Protein AF-A0AAW8LST9-F1 (afdb_monomer_lite)

Sequence (852 aa):
MVLHYAALAARAGGVDAFLIGSELRGLTALRDENDAFPFVEELVRLAGDVRAVMGPAVKLTYAADWSEYFGHQPADGSGDVFFHLDPLWASPDIDAVGIDSYMPLSDWRDEDAANGSPDGMTGPDDAAAFRYAITAGEGFDWYYFSDADRAARRRTPITDGLKGKPWVFRHKDIRNWWGNLHHDRVRGVEKSTPTAWVPGSKPIWFTELGCPAVDKSATRPNVFPDPKSAENAFPYFSRRSRADSQQRRFLEAHLDHWREAAAMVDADRVYLWTWDARPFPAFPQNGAAWSDGANWRTGHWLNGRLGTATLADTIAAILTDHGFSAFDVSAVSGDLTGYVQGDVTSARNLLEPLMAAFQVDVAEDGGTLRFRSRNTAVLPVRDIAVLADLEDEPLWSESRGHDSDFAAEAVLTSFNPALDYEQGSARSRRIDNAGSRVMRLDLNAALPAETAEAAVEALLRDNRQARRSLRFALPPSEITLEPGDCIRLPEDAFPQAPSGRFLVSRIEDGAVRQVEARAFSAAFSVFAGGAEERRSNGASGAEGFAPEVLFLDLPCHDGTAPEDSARIAALAKPWRPIIISASPGTEGYRQRVLLDRPAMIGALAMPLISGPPGRFDRKNTILADLPFGEMSSAAELSVLNGENRLAIKAANGVWEIVAFAKAEEIAPSRWRLSSLLRGLAGTEDALAAGAPKGAPVVVLDQAVQPLGLAASERGRRLSWIAEAAGMAGAMSGPFAFEGGLRALTPLAPVHLFAERRGDGVLFRWKRRGRVEADGWDASEIPLDEPFELYRVEVLDGETVRRVAEVSEPVWFYPAADELTDFPALRDHISVRVRQLGRAVPSGVAAKAVLPI

Secondary structure (DSSP, 8-state):
-HHHHHHHHHHH----EEEEEE--HHHHT---TTS--HHHHHHHHHHHHHHHHH-SSSEEEEEEETTTTT-B--TTSS--BB-TTHHHHH-TT--SEEEE---------TTHHHH--TT--SSTT-HHHHHHHTTSSBTTTEE-SSHHHHHTT--EE---GGG--GGGG-TT-HHHHHHS----EETTEEPSS--S--TT-S-EEEEEE---SBTTGGGSTT----TTSTT----TT----B-HHHHHHHHHHHHHHHHHTTTTEEEEEEEES---SSPTTHHHH-TTT-S-HHHHTTSS--TTTTTPPBHHHHHHHHHHHTT--SEEEEE---B-SEE---S---HHHHHHHHHHHHTEEEEEETTEEEEEEHHHHTPSPEE-------TTS-SEEEEE--TTTS-SEEEEEEEEGGGTTEEEEEEPPPPTT--S-EEEEEEEEE--HHHHHHHHHHHHHHHHHTTEEEEEEE-GGGTT--TT-EEE--TTT-TTSPPS-EEEEEEEESSSEEEEEEE----------PPP--------GGG----EEEEEE--S-SS--GGGGEEEEEE-SS---EEEEEESSSS--EEEEEE-S---EEEESS-B----SSS-B-S--EEEE-SS-------HHHHHTT-SEEEEE-TTSPEEEEEEEEEEEEETTEEEEEEEEEEETT-HHHHHH-B-TT-EEEE-STTSEE----TTTTT--EEEEEEETT-TT-EEEEEEE--S-GGGSPPPPEEEEEEEETTEEEEEEE---SSSTT-SSSSS----SSS--EEEEEEETTEEEEEEEESSSEEEEEHHHHHHHSSS--SEEEEEEEE--SSSSS-PEEEEEEE-

InterPro domains:
  IPR017853 Glycoside hydrolase superfamily [SSF51445] (5-286)
  IPR025195 GTA, TIM-barrel-like domain [PF13547] (1-284)
  IPR032876 Tip attachment protein J [PF13550] (346-507)
  IPR056490 Rcc01698-like, C-terminal domain [PF23666] (599-698)
  IPR061484 Megatron [NF048004] (1-849)

Foldseek 3Di:
DQLVVLLVDQVVDPAQEDASEAAVQVQLPDADPVRARVSLVVSLVSLVSSCVSNDDRHAYEHAHELVPCLFDDDPPLLLWTGNSNQVVVLRPSHFAYHYQDFAFQDLDAPCCLAANDPQRALDLLQLVSSLVSLCDDDLHQWHQPDVVCSVVVPTHGQDPPPVGCSVSRRSSPLVPSQADFAFIAGSNRTDPDTDSDDRLPHAYAHQEDWAWQFRSRRQGRPAQCFPPDPRNDGHPNTLRAGHLSSGVSNVVSVLVNVVVVCSRHPSVRYQYPDEDPDAPPCAPQVCVVDVCSVSNRTGGYCHLSPPFDFLLRVLVVLCVVQPHDAEASSQPGGHFRDFDDPDDDHSCVQCVLVCLLQVWDWFDDPNHIYIHRLSSQQPHAAADLDFDDDPPDDQKDKAAADLQVAAQKEKEWFQEVQVVRDIDIAIEPGDPPGHHHYHYRYGSTHDHNSSNNLSRNQSSQFRNQQSIKMKHWAACVVVVDGQQYKYAHDCVSPVPDDDDIWGWHDWDDDNIIITMTGGGDNRPDSDPDDDHPHDPPVDDPLPQQDKDKDWAQAALFPQDDLLQSTWMAIADVVDFWKFKWWDLDDDDTDTQDIQHDHWFKWWFQFWFAADDAPAFDQPDKTKIQTPDDDDAAADPVVQVVPPAWKWWQAPVRHTKIKHFRDWDDPDVSIIITGRMHTCGLQNNVSSNRTHGGGIMMTTDDPSIGGRNDDPVCAQRWMFMKMAGPPDPPNIDDRDTDHHSCNNQFFHAWADWAWDDDPFFIKTATHGADNHQRPDPPDPHGDDNAPAWKKWKFWDDPNDTQDIDMDRHRMDTGGLVSVVVSDVHDDQWIWMWMFTAHDSRGTHDIDTDTYGD

pLDDT: mean 90.19, std 9.64, range [40.62, 98.69]

Structure (mmCIF, N/CA/C/O backbone):
data_AF-A0AAW8LST9-F1
#
_entry.id   AF-A0AAW8LST9-F1
#
loop_
_atom_site.group_PDB
_atom_site.id
_atom_site.type_symbol
_atom_site.label_atom_id
_atom_site.label_alt_id
_atom_site.label_comp_id
_atom_site.label_asym_id
_atom_site.label_entity_id
_atom_site.label_seq_id
_atom_site.pdbx_PDB_ins_code
_atom_site.Cartn_x
_atom_site.Cartn_y
_atom_site.Cartn_z
_atom_site.occupancy
_atom_site.B_iso_or_equiv
_atom_site.auth_seq_id
_atom_site.auth_comp_id
_atom_site.auth_asym_id
_atom_site.auth_atom_id
_atom_site.pdbx_PDB_model_num
ATOM 1 N N . MET A 1 1 ? 6.081 -23.064 12.488 1.00 84.31 1 MET A N 1
ATOM 2 C CA . MET A 1 1 ? 5.474 -21.881 11.836 1.00 84.31 1 MET A CA 1
ATOM 3 C C . MET A 1 1 ? 4.703 -22.274 10.576 1.00 84.31 1 MET A C 1
ATOM 5 O O . MET A 1 1 ? 3.492 -22.133 10.594 1.00 84.31 1 MET A O 1
ATOM 9 N N . VAL A 1 2 ? 5.329 -22.846 9.537 1.00 95.94 2 VAL A N 1
ATOM 10 C CA . VAL A 1 2 ? 4.641 -23.197 8.267 1.00 95.94 2 VAL A CA 1
ATOM 11 C C . VAL A 1 2 ? 3.422 -24.115 8.459 1.00 95.94 2 VAL A C 1
ATOM 13 O O . VAL A 1 2 ? 2.330 -23.772 8.022 1.00 95.94 2 VAL A O 1
ATOM 16 N N . LEU A 1 3 ? 3.553 -25.215 9.212 1.00 96.94 3 LEU A N 1
ATOM 17 C CA . LEU A 1 3 ? 2.426 -26.128 9.484 1.00 96.94 3 LEU A CA 1
ATOM 18 C C . LEU A 1 3 ? 1.258 -25.473 10.238 1.00 96.94 3 LEU A C 1
ATOM 20 O O . LEU A 1 3 ? 0.112 -25.887 10.087 1.00 96.94 3 LEU A O 1
ATOM 24 N N . HIS A 1 4 ? 1.530 -24.433 11.031 1.00 97.12 4 HIS A N 1
ATOM 25 C CA . HIS A 1 4 ? 0.472 -23.663 11.681 1.00 97.12 4 HIS A CA 1
ATOM 26 C C . HIS A 1 4 ? -0.344 -22.879 10.646 1.00 97.12 4 HIS A C 1
ATOM 28 O O . HIS A 1 4 ? -1.571 -22.934 10.678 1.00 97.12 4 HIS A O 1
ATOM 34 N N . TYR A 1 5 ? 0.319 -22.216 9.692 1.00 97.25 5 TYR A N 1
ATOM 35 C CA . TYR A 1 5 ? -0.361 -21.514 8.602 1.00 97.25 5 TYR A CA 1
ATOM 36 C C . TYR A 1 5 ? -1.075 -22.466 7.642 1.00 97.25 5 TYR A C 1
ATOM 38 O O . TYR A 1 5 ? -2.191 -22.160 7.234 1.00 97.25 5 TYR A O 1
ATOM 46 N N . ALA A 1 6 ? -0.510 -23.644 7.363 1.00 97.19 6 ALA A N 1
ATOM 47 C CA . ALA A 1 6 ? -1.211 -24.691 6.622 1.00 97.19 6 ALA A CA 1
ATOM 48 C C . ALA A 1 6 ? -2.503 -25.110 7.350 1.00 97.19 6 ALA A C 1
ATOM 50 O O . ALA A 1 6 ? -3.581 -25.121 6.765 1.00 97.19 6 ALA A O 1
ATOM 51 N N . ALA A 1 7 ? -2.447 -25.355 8.664 1.00 96.62 7 ALA A N 1
ATOM 52 C CA . ALA A 1 7 ? -3.644 -25.687 9.437 1.00 96.62 7 ALA A CA 1
ATOM 53 C C . ALA A 1 7 ? -4.683 -24.549 9.446 1.00 96.62 7 ALA A C 1
ATOM 55 O O . ALA A 1 7 ? -5.884 -24.816 9.404 1.00 96.62 7 ALA A O 1
ATOM 56 N N . LEU A 1 8 ? -4.250 -23.284 9.490 1.00 96.25 8 LEU A N 1
ATOM 57 C CA . LEU A 1 8 ? -5.148 -22.131 9.377 1.00 96.25 8 LEU A CA 1
ATOM 58 C C . LEU A 1 8 ? -5.803 -22.053 7.994 1.00 96.25 8 LEU A C 1
ATOM 60 O O . LEU A 1 8 ? -7.022 -21.917 7.923 1.00 96.25 8 LEU A O 1
ATOM 64 N N . ALA A 1 9 ? -5.025 -22.188 6.919 1.00 95.69 9 ALA A N 1
ATOM 65 C CA . ALA A 1 9 ? -5.511 -22.171 5.542 1.00 95.69 9 ALA A CA 1
ATOM 66 C C . ALA A 1 9 ? -6.511 -23.311 5.279 1.00 95.69 9 ALA A C 1
ATOM 68 O O . ALA A 1 9 ? -7.598 -23.071 4.753 1.00 95.69 9 ALA A O 1
ATOM 69 N N . ALA A 1 10 ? -6.203 -24.527 5.741 1.00 94.88 10 ALA A N 1
ATOM 70 C CA . ALA A 1 10 ? -7.101 -25.676 5.652 1.00 94.88 10 ALA A CA 1
ATOM 71 C C . ALA A 1 10 ? -8.424 -25.447 6.405 1.00 94.88 10 ALA A C 1
ATOM 73 O O . ALA A 1 10 ? -9.489 -25.825 5.920 1.00 94.88 10 ALA A O 1
ATOM 74 N N . ARG A 1 11 ? -8.380 -24.810 7.585 1.00 95.12 11 ARG A N 1
ATOM 75 C CA . ARG A 1 11 ? -9.583 -24.497 8.377 1.00 95.12 11 ARG A CA 1
ATOM 76 C C . ARG A 1 11 ? -10.407 -23.353 7.796 1.00 95.12 11 ARG A C 1
ATOM 78 O O . ARG A 1 11 ? -11.627 -23.389 7.927 1.00 95.12 11 ARG A O 1
ATOM 85 N N . ALA A 1 12 ? -9.759 -22.341 7.223 1.00 93.94 12 ALA A N 1
ATOM 86 C CA . ALA A 1 12 ? -10.436 -21.223 6.574 1.00 93.94 12 ALA A CA 1
ATOM 87 C C . ALA A 1 12 ? -11.170 -21.679 5.303 1.00 93.94 12 ALA A C 1
ATOM 89 O O . ALA A 1 12 ? -12.294 -21.245 5.059 1.00 93.94 12 ALA A O 1
ATOM 90 N N . GLY A 1 13 ? -10.561 -22.597 4.543 1.00 92.12 13 GLY A N 1
ATOM 91 C CA . GLY A 1 13 ? -11.058 -23.030 3.240 1.00 92.12 13 GLY A CA 1
ATOM 92 C C . GLY A 1 13 ? -10.863 -21.965 2.152 1.00 92.12 13 GLY A C 1
ATOM 93 O O . GLY A 1 13 ? -10.520 -20.820 2.435 1.00 92.12 13 GLY A O 1
ATOM 94 N N . GLY A 1 14 ? -11.057 -22.354 0.887 1.00 92.06 14 GLY A N 1
ATOM 95 C CA . GLY A 1 14 ? -10.976 -21.435 -0.261 1.00 92.06 14 GLY A CA 1
ATOM 96 C C . GLY A 1 14 ? -9.561 -21.018 -0.683 1.00 92.06 14 GLY A C 1
ATOM 97 O O . GLY A 1 14 ? -9.417 -20.064 -1.436 1.00 92.06 14 GLY A O 1
ATOM 98 N N . VAL A 1 15 ? -8.522 -21.705 -0.199 1.00 95.25 15 VAL A N 1
ATOM 99 C CA . VAL A 1 15 ? -7.129 -21.478 -0.614 1.00 95.25 15 VAL A CA 1
ATOM 100 C C . VAL A 1 15 ? -6.789 -22.400 -1.782 1.00 95.25 15 VAL A C 1
ATOM 102 O O . VAL A 1 15 ? -6.762 -23.616 -1.610 1.00 95.25 15 VAL A O 1
ATOM 105 N N . ASP A 1 16 ? -6.494 -21.829 -2.950 1.00 95.38 16 ASP A N 1
ATOM 106 C CA . ASP A 1 16 ? -6.162 -22.599 -4.159 1.00 95.38 16 ASP A CA 1
ATOM 107 C C . ASP A 1 16 ? -4.684 -23.008 -4.235 1.00 95.38 16 ASP A C 1
ATOM 109 O O . ASP A 1 16 ? -4.346 -24.009 -4.872 1.00 95.38 16 ASP A O 1
ATOM 113 N N . ALA A 1 17 ? -3.790 -22.240 -3.604 1.00 96.19 17 ALA A N 1
ATOM 114 C CA . ALA A 1 17 ? -2.354 -22.499 -3.586 1.00 96.19 17 ALA A CA 1
ATOM 115 C C . ALA A 1 17 ? -1.687 -22.049 -2.275 1.00 96.19 17 ALA A C 1
ATOM 117 O O . ALA A 1 17 ? -2.160 -21.123 -1.618 1.00 96.19 17 ALA A O 1
ATOM 118 N N . PHE A 1 18 ? -0.574 -22.688 -1.905 1.00 97.38 18 PHE A N 1
ATOM 119 C CA . PHE A 1 18 ? 0.188 -22.399 -0.691 1.00 97.38 18 PHE A CA 1
ATOM 120 C C . PHE A 1 18 ? 1.702 -22.492 -0.940 1.00 97.38 18 PHE A C 1
ATOM 122 O O . PHE A 1 18 ? 2.188 -23.480 -1.496 1.00 97.38 18 PHE A O 1
ATOM 129 N N . LEU A 1 19 ? 2.447 -21.475 -0.494 1.00 97.81 19 LEU A N 1
ATOM 130 C CA . LEU A 1 19 ? 3.910 -21.441 -0.554 1.00 97.81 19 LEU A CA 1
ATOM 131 C C . LEU A 1 19 ? 4.509 -22.020 0.731 1.00 97.81 19 LEU A C 1
ATOM 133 O O . LEU A 1 19 ? 4.196 -21.555 1.828 1.00 97.81 19 LEU A O 1
ATOM 137 N N . ILE A 1 20 ? 5.384 -23.021 0.617 1.00 97.56 20 ILE A N 1
ATOM 138 C CA . ILE A 1 20 ? 6.031 -23.647 1.786 1.00 97.56 20 ILE A CA 1
ATOM 139 C C . ILE A 1 20 ? 7.236 -22.847 2.316 1.00 97.56 20 ILE A C 1
ATOM 141 O O . ILE A 1 20 ? 7.699 -23.106 3.427 1.00 97.56 20 ILE A O 1
ATOM 145 N N . GLY A 1 21 ? 7.717 -21.871 1.541 1.00 97.00 21 GLY A N 1
ATOM 146 C CA . GLY A 1 21 ? 8.821 -20.958 1.848 1.00 97.00 21 GLY A CA 1
ATOM 147 C C . GLY A 1 21 ? 9.120 -20.030 0.660 1.00 97.00 21 GLY A C 1
ATOM 148 O O . GLY A 1 21 ? 8.619 -20.296 -0.434 1.00 97.00 21 GLY A O 1
ATOM 149 N N . SER A 1 22 ? 9.918 -18.981 0.896 1.00 96.69 22 SER A N 1
ATOM 150 C CA . SER A 1 22 ? 10.386 -18.007 -0.111 1.00 96.69 22 SER A CA 1
ATOM 151 C C . SER A 1 22 ? 11.850 -17.639 0.138 1.00 96.69 22 SER A C 1
ATOM 153 O O . SER A 1 22 ? 12.210 -17.424 1.299 1.00 96.69 22 SER A O 1
ATOM 155 N N . GLU A 1 23 ? 12.661 -17.557 -0.918 1.00 95.12 23 GLU A N 1
ATOM 156 C CA . GLU A 1 23 ? 14.012 -16.958 -0.956 1.00 95.12 23 GLU A CA 1
ATOM 157 C C . GLU A 1 23 ? 14.992 -17.402 0.154 1.00 95.12 23 GLU A C 1
ATOM 159 O O . GLU A 1 23 ? 15.833 -16.644 0.645 1.00 95.12 23 GLU A O 1
ATOM 164 N N . LEU A 1 24 ? 14.946 -18.669 0.563 1.00 95.94 24 LEU A N 1
ATOM 165 C CA . LEU A 1 24 ? 15.790 -19.230 1.623 1.00 95.94 24 LEU A CA 1
ATOM 166 C C . LEU A 1 24 ? 17.209 -19.585 1.141 1.00 95.94 24 LEU A C 1
ATOM 168 O O . LEU A 1 24 ? 17.807 -20.534 1.646 1.00 95.94 24 LEU A O 1
ATOM 172 N N . ARG A 1 25 ? 17.775 -18.789 0.225 1.00 93.75 25 ARG A N 1
ATOM 173 C CA . ARG A 1 25 ? 19.062 -19.003 -0.471 1.00 93.75 25 ARG A CA 1
ATOM 174 C C . ARG A 1 25 ? 20.211 -19.394 0.442 1.00 93.75 25 ARG A C 1
ATOM 176 O O . ARG A 1 25 ? 21.005 -20.281 0.141 1.00 93.75 25 ARG A O 1
ATOM 183 N N . GLY A 1 26 ? 20.307 -18.706 1.580 1.00 93.56 26 GLY A N 1
ATOM 184 C CA . GLY A 1 26 ? 21.354 -18.945 2.571 1.00 93.56 26 GLY A CA 1
ATOM 185 C C . GLY A 1 26 ? 21.245 -20.303 3.271 1.00 93.56 26 GLY A C 1
ATOM 186 O O . GLY A 1 26 ? 22.226 -20.751 3.853 1.00 93.56 26 GLY A O 1
ATOM 187 N N . LEU A 1 27 ? 20.076 -20.948 3.224 1.00 96.31 27 LEU A N 1
ATOM 188 C CA . LEU A 1 27 ? 19.806 -22.266 3.800 1.00 96.31 27 LEU A CA 1
ATOM 189 C C . LEU A 1 27 ? 19.788 -23.358 2.725 1.00 96.31 27 LEU A C 1
ATOM 191 O O . LEU A 1 27 ? 20.373 -24.417 2.935 1.00 96.31 27 LEU A O 1
ATOM 195 N N . THR A 1 28 ? 19.157 -23.100 1.577 1.00 96.75 28 THR A N 1
ATOM 196 C CA . THR A 1 28 ? 19.054 -24.043 0.449 1.00 96.75 28 THR A CA 1
ATOM 197 C C . THR A 1 28 ? 20.423 -24.388 -0.132 1.00 96.75 28 THR A C 1
ATOM 199 O O . THR A 1 28 ? 20.643 -25.535 -0.508 1.00 96.75 28 THR A O 1
ATOM 202 N N . ALA A 1 29 ? 21.375 -23.451 -0.110 1.00 95.12 29 ALA A N 1
ATOM 203 C CA . ALA A 1 29 ? 22.745 -23.671 -0.570 1.00 95.12 29 ALA A CA 1
ATOM 204 C C . ALA A 1 29 ? 23.673 -24.356 0.457 1.00 95.12 29 ALA A C 1
ATOM 206 O O . ALA A 1 29 ? 24.838 -24.609 0.141 1.00 95.12 29 ALA A O 1
ATOM 207 N N . LEU A 1 30 ? 23.215 -24.641 1.687 1.00 94.81 30 LEU A N 1
ATOM 208 C CA . LEU A 1 30 ? 24.053 -25.307 2.690 1.00 94.81 30 LEU A CA 1
ATOM 209 C C . LEU A 1 30 ? 24.306 -26.761 2.291 1.00 94.81 30 LEU A C 1
ATOM 211 O O . LEU A 1 30 ? 23.375 -27.556 2.163 1.00 94.81 30 LEU A O 1
ATOM 215 N N . ARG A 1 31 ? 25.591 -27.084 2.139 1.00 93.12 31 ARG A N 1
ATOM 216 C CA . ARG A 1 31 ? 26.090 -28.367 1.652 1.00 93.12 31 ARG A CA 1
ATOM 217 C C . ARG A 1 31 ? 26.846 -29.109 2.752 1.00 93.12 31 ARG A C 1
ATOM 219 O O . ARG A 1 31 ? 27.650 -28.493 3.456 1.00 93.12 31 ARG A O 1
ATOM 226 N N . ASP A 1 32 ? 26.587 -30.404 2.895 1.00 93.44 32 ASP A N 1
ATOM 227 C CA . ASP A 1 32 ? 27.315 -31.279 3.820 1.00 93.44 32 ASP A CA 1
ATOM 228 C C . ASP A 1 32 ? 28.612 -31.838 3.195 1.00 93.44 32 ASP A C 1
ATOM 230 O O . ASP A 1 32 ? 28.981 -31.517 2.063 1.00 93.44 32 ASP A O 1
ATOM 234 N N . GLU A 1 33 ? 29.343 -32.678 3.928 1.00 92.31 33 GLU A N 1
ATOM 235 C CA . GLU A 1 33 ? 30.583 -33.296 3.445 1.00 92.31 33 GLU A CA 1
ATOM 236 C C . GLU A 1 33 ? 30.409 -34.297 2.285 1.00 92.31 33 GLU A C 1
ATOM 238 O O . GLU A 1 33 ? 31.407 -34.709 1.689 1.00 92.31 33 GLU A O 1
ATOM 243 N N . ASN A 1 34 ? 29.174 -34.692 1.962 1.00 91.06 34 ASN A N 1
ATOM 244 C CA . ASN A 1 34 ? 28.834 -35.668 0.925 1.00 91.06 34 ASN A CA 1
ATOM 245 C C . ASN A 1 34 ? 28.228 -35.017 -0.327 1.00 91.06 34 ASN A C 1
ATOM 247 O O . ASN A 1 34 ? 27.688 -35.724 -1.181 1.00 91.06 34 ASN A O 1
ATOM 251 N N . ASP A 1 35 ? 28.315 -33.689 -0.438 1.00 90.06 35 ASP A N 1
ATOM 252 C CA . ASP A 1 35 ? 27.653 -32.894 -1.471 1.00 90.06 35 ASP A CA 1
ATOM 253 C C . ASP A 1 35 ? 26.110 -32.998 -1.448 1.00 90.06 35 ASP A C 1
ATOM 255 O O . ASP A 1 35 ? 25.456 -32.772 -2.469 1.00 90.06 35 ASP A O 1
ATOM 259 N N . ALA A 1 36 ? 25.515 -33.328 -0.296 1.00 93.19 36 ALA A N 1
ATOM 260 C CA . ALA A 1 36 ? 24.070 -33.286 -0.083 1.00 93.19 36 ALA A CA 1
ATOM 261 C C . ALA A 1 36 ? 23.626 -31.915 0.450 1.00 93.19 36 ALA A C 1
ATOM 263 O O . ALA A 1 36 ? 24.432 -31.136 0.964 1.00 93.19 36 ALA A O 1
ATOM 264 N N . PHE A 1 37 ? 22.325 -31.629 0.337 1.00 97.31 37 PHE A N 1
ATOM 265 C CA . PHE A 1 37 ? 21.711 -30.355 0.731 1.00 97.31 37 PHE A CA 1
ATOM 266 C C . PHE A 1 37 ? 20.636 -30.596 1.806 1.00 97.31 37 PHE A C 1
ATOM 268 O O . PHE A 1 37 ? 19.444 -30.641 1.484 1.00 97.31 37 PHE A O 1
ATOM 275 N N . PRO A 1 38 ? 21.020 -30.744 3.092 1.00 97.62 38 PRO A N 1
ATOM 276 C CA . PRO A 1 38 ? 20.111 -31.197 4.152 1.00 97.62 38 PRO A CA 1
ATOM 277 C C . PRO A 1 38 ? 18.868 -30.321 4.332 1.00 97.62 38 PRO A C 1
ATOM 279 O O . PRO A 1 38 ? 17.791 -30.806 4.668 1.00 97.62 38 PRO A O 1
ATOM 282 N N . PHE A 1 39 ? 18.987 -29.013 4.088 1.00 97.88 39 PHE A N 1
ATOM 283 C CA . PHE A 1 39 ? 17.833 -28.122 4.176 1.00 97.88 39 PHE A CA 1
ATOM 284 C C . PHE A 1 39 ? 16.803 -28.396 3.072 1.00 97.88 39 PHE A C 1
ATOM 286 O O . PHE A 1 39 ? 15.603 -28.330 3.329 1.00 97.88 39 PHE A O 1
ATOM 293 N N . VAL A 1 40 ? 17.248 -28.745 1.860 1.00 98.19 40 VAL A N 1
ATOM 294 C CA . VAL A 1 40 ? 16.345 -29.120 0.762 1.00 98.19 40 VAL A CA 1
ATOM 295 C C . VAL A 1 40 ? 15.641 -30.440 1.074 1.00 98.19 40 VAL A C 1
ATOM 297 O O . VAL A 1 40 ? 14.445 -30.566 0.819 1.00 98.19 40 VAL A O 1
ATOM 300 N N . GLU A 1 41 ? 16.332 -31.399 1.690 1.00 97.94 41 GLU A N 1
ATOM 301 C CA . GLU A 1 41 ? 15.720 -32.651 2.159 1.00 97.94 41 GLU A CA 1
ATOM 302 C C . GLU A 1 41 ? 14.606 -32.384 3.184 1.00 97.94 41 GLU A C 1
ATOM 304 O O . GLU A 1 41 ? 13.504 -32.930 3.080 1.00 97.94 41 GLU A O 1
ATOM 309 N N . GLU A 1 42 ? 14.843 -31.471 4.128 1.00 98.00 42 GLU A N 1
ATOM 310 C CA . GLU A 1 42 ? 13.818 -31.045 5.083 1.00 98.00 42 GLU A CA 1
ATOM 311 C C . GLU A 1 42 ? 12.689 -30.232 4.431 1.00 98.00 42 GLU A C 1
ATOM 313 O O . GLU A 1 42 ? 11.540 -30.354 4.859 1.00 98.00 42 GLU A O 1
ATOM 318 N N . LEU A 1 43 ? 12.952 -29.458 3.370 1.00 98.00 43 LEU A N 1
ATOM 319 C CA . LEU A 1 43 ? 11.897 -28.811 2.576 1.00 98.00 43 LEU A CA 1
ATOM 320 C C . LEU A 1 43 ? 11.018 -29.839 1.853 1.00 98.00 43 LEU A C 1
ATOM 322 O O . LEU A 1 43 ? 9.799 -29.674 1.823 1.00 98.00 43 LEU A O 1
ATOM 326 N N . VAL A 1 44 ? 11.600 -30.919 1.320 1.00 98.69 44 VAL A N 1
ATOM 327 C CA . VAL A 1 44 ? 10.841 -32.036 0.731 1.00 98.69 44 VAL A CA 1
ATOM 328 C C . VAL A 1 44 ? 9.951 -32.683 1.792 1.00 98.69 44 VAL A C 1
ATOM 330 O O . VAL A 1 44 ? 8.760 -32.889 1.552 1.00 98.69 44 VAL A O 1
ATOM 333 N N . ARG A 1 45 ? 10.493 -32.948 2.988 1.00 98.50 45 ARG A N 1
ATOM 334 C CA . ARG A 1 45 ? 9.714 -33.487 4.113 1.00 98.50 45 ARG A CA 1
ATOM 335 C C . ARG A 1 45 ? 8.583 -32.539 4.521 1.00 98.50 45 ARG A C 1
ATOM 337 O O . ARG A 1 45 ? 7.452 -32.979 4.713 1.00 98.50 45 ARG A O 1
ATOM 344 N N . LEU A 1 46 ? 8.867 -31.238 4.600 1.00 98.50 46 LEU A N 1
ATOM 345 C CA . LEU A 1 46 ? 7.878 -30.208 4.911 1.00 98.50 46 LEU A CA 1
ATOM 346 C C . LEU A 1 46 ? 6.770 -30.138 3.853 1.00 98.50 46 LEU A C 1
ATOM 348 O O . LEU A 1 46 ? 5.611 -29.960 4.222 1.00 98.50 46 LEU A O 1
ATOM 352 N N . ALA A 1 47 ? 7.090 -30.296 2.565 1.00 98.50 47 ALA A N 1
ATOM 353 C CA . ALA A 1 47 ? 6.090 -30.350 1.500 1.00 98.50 47 ALA A CA 1
ATOM 354 C C . ALA A 1 47 ? 5.095 -31.501 1.729 1.00 98.50 47 ALA A C 1
ATOM 356 O O . ALA A 1 47 ? 3.885 -31.280 1.650 1.00 98.50 47 ALA A O 1
ATOM 357 N N . GLY A 1 48 ? 5.588 -32.685 2.108 1.00 98.50 48 GLY A N 1
ATOM 358 C CA . GLY A 1 48 ? 4.754 -33.831 2.481 1.00 98.50 48 GLY A CA 1
ATOM 359 C C . GLY A 1 48 ? 3.904 -33.578 3.731 1.00 98.50 48 GLY A C 1
ATOM 360 O O . GLY A 1 48 ? 2.701 -33.852 3.735 1.00 98.50 48 GLY A O 1
ATOM 361 N N . ASP A 1 49 ? 4.486 -32.977 4.773 1.00 98.50 49 ASP A N 1
ATOM 362 C CA . ASP A 1 49 ? 3.752 -32.610 5.992 1.00 98.50 49 ASP A CA 1
ATOM 363 C C . ASP A 1 49 ? 2.631 -31.588 5.689 1.00 98.50 49 ASP A C 1
ATOM 365 O O . ASP A 1 49 ? 1.506 -31.722 6.177 1.00 98.50 49 ASP A O 1
ATOM 369 N N . VAL A 1 50 ? 2.898 -30.579 4.848 1.00 98.44 50 VAL A N 1
ATOM 370 C CA . VAL A 1 50 ? 1.898 -29.587 4.408 1.00 98.44 50 VAL A CA 1
ATOM 371 C C . VAL A 1 50 ? 0.827 -30.243 3.536 1.00 98.44 50 VAL A C 1
ATOM 373 O O . VAL A 1 50 ? -0.360 -29.972 3.735 1.00 98.44 50 VAL A O 1
ATOM 376 N N . ARG A 1 51 ? 1.203 -31.145 2.620 1.00 97.81 51 ARG A N 1
ATOM 377 C CA . ARG A 1 51 ? 0.261 -31.917 1.797 1.00 97.81 51 ARG A CA 1
ATOM 378 C C . ARG A 1 51 ? -0.707 -32.722 2.654 1.00 97.81 51 ARG A C 1
ATOM 380 O O . ARG A 1 51 ? -1.904 -32.725 2.369 1.00 97.81 51 ARG A O 1
ATOM 387 N N . ALA A 1 52 ? -0.218 -33.364 3.713 1.00 97.81 52 ALA A N 1
ATOM 388 C CA . ALA A 1 52 ? -1.050 -34.136 4.633 1.00 97.81 52 ALA A CA 1
ATOM 389 C C . ALA A 1 52 ? -2.101 -33.270 5.354 1.00 97.81 52 ALA A C 1
ATOM 391 O O . ALA A 1 52 ? -3.193 -33.753 5.651 1.00 97.81 52 ALA A O 1
ATOM 392 N N . VAL A 1 53 ? -1.795 -31.992 5.607 1.00 97.12 53 VAL A N 1
ATOM 393 C CA . VAL A 1 53 ? -2.716 -31.033 6.242 1.00 97.12 53 VAL A CA 1
ATOM 394 C C . VAL A 1 53 ? -3.706 -30.435 5.239 1.00 97.12 53 VAL A C 1
ATOM 396 O O . VAL A 1 53 ? -4.900 -30.362 5.522 1.00 97.12 53 VAL A O 1
ATOM 399 N N . MET A 1 54 ? -3.217 -29.992 4.080 1.00 95.31 54 MET A N 1
ATOM 400 C CA . MET A 1 54 ? -3.994 -29.235 3.089 1.00 95.31 54 MET A CA 1
ATOM 401 C C . MET A 1 54 ? -4.807 -30.130 2.143 1.00 95.31 54 MET A C 1
ATOM 403 O O . MET A 1 54 ? -5.771 -29.677 1.525 1.00 95.31 54 MET A O 1
ATOM 407 N N . GLY A 1 55 ? -4.428 -31.402 2.020 1.00 94.62 55 GLY A N 1
ATOM 408 C CA . GLY A 1 55 ? -5.013 -32.343 1.074 1.00 94.62 55 GLY A CA 1
ATOM 409 C C . GLY A 1 55 ? -4.528 -32.145 -0.372 1.00 94.62 55 GLY A C 1
ATOM 410 O O . GLY A 1 55 ? -3.698 -31.281 -0.666 1.00 94.62 55 GLY A O 1
ATOM 411 N N . PRO A 1 56 ? -5.030 -32.964 -1.313 1.00 94.56 56 PRO A N 1
ATOM 412 C CA . PRO A 1 56 ? -4.542 -32.993 -2.696 1.00 94.56 56 PRO A CA 1
ATOM 413 C C . PRO A 1 56 ? -5.081 -31.858 -3.583 1.00 94.56 56 PRO A C 1
ATOM 415 O O . PRO A 1 56 ? -4.587 -31.666 -4.690 1.00 94.56 56 PRO A O 1
ATOM 418 N N . ALA A 1 57 ? -6.113 -31.134 -3.137 1.00 94.44 57 ALA A N 1
ATOM 419 C CA . ALA A 1 57 ? -6.760 -30.097 -3.943 1.00 94.44 57 ALA A CA 1
ATOM 420 C C . ALA A 1 57 ? -5.954 -28.789 -3.991 1.00 94.44 57 ALA A C 1
ATOM 422 O O . ALA A 1 57 ? -5.894 -28.150 -5.038 1.00 94.44 57 ALA A O 1
ATOM 423 N N . VAL A 1 58 ? -5.329 -28.405 -2.873 1.00 97.25 58 VAL A N 1
ATOM 424 C CA . VAL A 1 58 ? -4.559 -27.157 -2.775 1.00 97.25 58 VAL A CA 1
ATOM 425 C C . VAL A 1 58 ? -3.198 -27.341 -3.419 1.00 97.25 58 VAL A C 1
ATOM 427 O O . VAL A 1 58 ? -2.491 -28.293 -3.105 1.00 97.25 58 VAL A O 1
ATOM 430 N N . LYS A 1 59 ? -2.804 -26.433 -4.304 1.00 97.75 59 LYS A N 1
ATOM 431 C CA . LYS A 1 59 ? -1.517 -26.518 -4.991 1.00 97.75 59 LYS A CA 1
ATOM 432 C C . LYS A 1 59 ? -0.367 -26.052 -4.103 1.00 97.75 59 LYS A C 1
ATOM 434 O O . LYS A 1 59 ? -0.491 -25.033 -3.434 1.00 97.75 59 LYS A O 1
ATOM 439 N N . LEU A 1 60 ? 0.747 -26.775 -4.080 1.00 98.38 60 LEU A N 1
ATOM 440 C CA . LEU A 1 60 ? 1.907 -26.440 -3.250 1.00 98.38 60 LEU A CA 1
ATOM 441 C C . LEU A 1 60 ? 3.110 -26.077 -4.117 1.00 98.38 60 LEU A C 1
ATOM 443 O O . LEU A 1 60 ? 3.387 -26.742 -5.113 1.00 98.38 60 LEU A O 1
ATOM 447 N N . THR A 1 61 ? 3.855 -25.053 -3.715 1.00 98.38 61 THR A N 1
ATOM 448 C CA . THR A 1 61 ? 5.163 -24.748 -4.306 1.00 98.38 61 THR A CA 1
ATOM 449 C C . THR A 1 61 ? 6.089 -24.066 -3.293 1.00 98.38 61 THR A C 1
ATOM 451 O O . THR A 1 61 ? 5.677 -23.735 -2.179 1.00 98.38 61 THR A O 1
ATOM 454 N N . TYR A 1 62 ? 7.353 -23.903 -3.665 1.00 98.44 62 TYR A N 1
ATOM 455 C CA . TYR A 1 62 ? 8.357 -23.082 -2.997 1.00 98.44 62 TYR A CA 1
ATOM 456 C C . TYR A 1 62 ? 8.690 -21.908 -3.923 1.00 98.44 62 TYR A C 1
ATOM 458 O O . TYR A 1 62 ? 8.821 -22.110 -5.129 1.00 98.44 62 TYR A O 1
ATOM 466 N N . ALA A 1 63 ? 8.780 -20.700 -3.377 1.00 98.12 63 ALA A N 1
ATOM 467 C CA . ALA A 1 63 ? 9.108 -19.494 -4.126 1.00 98.12 63 ALA A CA 1
ATOM 468 C C . ALA A 1 63 ? 10.629 -19.295 -4.110 1.00 98.12 63 ALA A C 1
ATOM 470 O O . ALA A 1 63 ? 11.210 -18.828 -3.132 1.00 98.12 63 ALA A O 1
ATOM 471 N N . ALA A 1 64 ? 11.295 -19.783 -5.154 1.00 98.31 64 ALA A N 1
ATOM 472 C CA . ALA A 1 64 ? 12.740 -19.692 -5.250 1.00 98.31 64 ALA A CA 1
ATOM 473 C C . ALA A 1 64 ? 13.158 -18.319 -5.779 1.00 98.31 64 ALA A C 1
ATOM 475 O O . ALA A 1 64 ? 12.623 -17.857 -6.782 1.00 98.31 64 ALA A O 1
ATOM 476 N N . ASP A 1 65 ? 14.174 -17.705 -5.183 1.00 96.81 65 ASP A N 1
ATOM 477 C CA . ASP A 1 65 ? 14.793 -16.506 -5.758 1.00 96.81 65 ASP A CA 1
ATOM 478 C C . ASP A 1 65 ? 15.275 -16.768 -7.206 1.00 96.81 65 ASP A C 1
ATOM 480 O O . ASP A 1 65 ? 15.777 -17.851 -7.546 1.00 96.81 65 ASP A O 1
ATOM 484 N N . TRP A 1 66 ? 15.158 -15.767 -8.087 1.00 94.94 66 TRP A N 1
ATOM 485 C CA . TRP A 1 66 ? 15.592 -15.858 -9.492 1.00 94.94 66 TRP A CA 1
ATOM 486 C C . TRP A 1 66 ? 17.053 -16.295 -9.671 1.00 94.94 66 TRP A C 1
ATOM 488 O O . TRP A 1 66 ? 17.410 -16.802 -10.736 1.00 94.94 66 TRP A O 1
ATOM 498 N N . SER A 1 67 ? 17.906 -16.111 -8.661 1.00 92.62 67 SER A N 1
ATOM 499 C CA . SER A 1 67 ? 19.308 -16.520 -8.670 1.00 92.62 67 SER A CA 1
ATOM 500 C C . SER A 1 67 ? 19.594 -17.830 -7.917 1.00 92.62 67 SER A C 1
ATOM 502 O O . SER A 1 67 ? 20.760 -18.210 -7.818 1.00 92.62 67 SER A O 1
ATOM 504 N N . GLU A 1 68 ? 18.575 -18.547 -7.422 1.00 94.75 68 GLU A N 1
ATOM 505 C CA . GLU A 1 68 ? 18.730 -19.883 -6.811 1.00 94.75 68 GLU A CA 1
ATOM 506 C C . GLU A 1 68 ? 18.019 -21.013 -7.570 1.00 94.75 68 GLU A C 1
ATOM 508 O O . GLU A 1 68 ? 18.531 -22.134 -7.594 1.00 94.75 68 GLU A O 1
ATOM 513 N N . TYR A 1 69 ? 16.871 -20.744 -8.211 1.00 96.62 69 TYR A N 1
ATOM 514 C CA . TYR A 1 69 ? 15.999 -21.799 -8.759 1.00 96.62 69 TYR A CA 1
ATOM 515 C C . TYR A 1 69 ? 16.719 -22.742 -9.740 1.00 96.62 69 TYR A C 1
ATOM 517 O O . TYR A 1 69 ? 16.431 -23.940 -9.782 1.00 96.62 69 TYR A O 1
ATOM 525 N N . PHE A 1 70 ? 17.660 -22.193 -10.517 1.00 95.31 70 PHE A N 1
ATOM 526 C CA . PHE A 1 70 ? 18.308 -22.872 -11.636 1.00 95.31 70 PHE A CA 1
ATOM 527 C C . PHE A 1 70 ? 19.492 -23.760 -11.224 1.00 95.31 70 PHE A C 1
ATOM 529 O O . PHE A 1 70 ? 20.002 -24.526 -12.043 1.00 95.31 70 PHE A O 1
ATOM 536 N N . GLY A 1 71 ? 19.934 -23.670 -9.967 1.00 94.56 71 GLY A N 1
ATOM 537 C CA . GLY A 1 71 ? 21.056 -24.432 -9.430 1.00 94.56 71 GLY A CA 1
ATOM 538 C C . GLY A 1 71 ? 22.015 -23.586 -8.593 1.00 94.56 71 GLY A C 1
ATOM 539 O O . GLY A 1 71 ? 21.973 -22.361 -8.594 1.00 94.56 71 GLY A O 1
ATOM 540 N N . HIS A 1 72 ? 22.902 -24.266 -7.873 1.00 95.25 72 HIS A N 1
ATOM 541 C CA . HIS A 1 72 ? 23.937 -23.680 -7.035 1.00 95.25 72 HIS A CA 1
ATOM 542 C C . HIS A 1 72 ? 25.305 -23.860 -7.701 1.00 95.25 72 HIS A C 1
ATOM 544 O O . HIS A 1 72 ? 25.720 -24.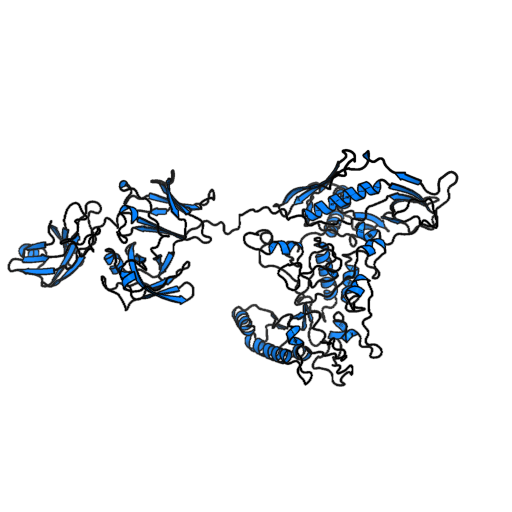989 -7.980 1.00 95.25 72 HIS A O 1
ATOM 550 N N . GLN A 1 73 ? 26.008 -22.752 -7.945 1.00 93.44 73 GLN A N 1
ATOM 551 C CA . GLN A 1 73 ? 27.380 -22.741 -8.458 1.00 93.44 73 GLN A CA 1
ATOM 552 C C . GLN A 1 73 ? 28.276 -21.949 -7.488 1.00 93.44 73 GLN A C 1
ATOM 554 O O . GLN A 1 73 ? 28.267 -20.714 -7.515 1.00 93.44 73 GLN A O 1
ATOM 559 N N . PRO A 1 74 ? 29.020 -22.615 -6.587 1.00 91.31 74 PRO A N 1
ATOM 560 C CA . PRO A 1 74 ? 29.832 -21.922 -5.596 1.00 91.31 74 PRO A CA 1
ATOM 561 C C . PRO A 1 74 ? 30.988 -21.157 -6.255 1.00 91.31 74 PRO A C 1
ATOM 563 O O . PRO A 1 74 ? 31.707 -21.666 -7.115 1.00 91.31 74 PRO A O 1
ATOM 566 N N . ALA A 1 75 ? 31.211 -19.923 -5.802 1.00 87.31 75 ALA A N 1
ATOM 567 C CA . ALA A 1 75 ? 32.303 -19.063 -6.264 1.00 87.31 75 ALA A CA 1
ATOM 568 C C . ALA A 1 75 ? 33.662 -19.405 -5.606 1.00 87.31 75 ALA A C 1
ATOM 570 O O . ALA A 1 75 ? 34.509 -18.533 -5.424 1.00 87.31 75 ALA A O 1
ATOM 571 N N . ASP A 1 76 ? 33.875 -20.669 -5.226 1.00 90.12 76 ASP A N 1
ATOM 572 C CA . ASP A 1 76 ? 35.080 -21.172 -4.544 1.00 90.12 76 ASP A CA 1
ATOM 573 C C . ASP A 1 76 ? 36.142 -21.734 -5.512 1.00 90.12 76 ASP A C 1
ATOM 575 O O . ASP A 1 76 ? 37.204 -22.193 -5.091 1.00 90.12 76 ASP A O 1
ATOM 579 N N . GLY A 1 77 ? 35.866 -21.688 -6.819 1.00 89.81 77 GLY A N 1
ATOM 580 C CA . GLY A 1 77 ? 36.754 -22.194 -7.865 1.00 89.81 77 GLY A CA 1
ATOM 581 C C . GLY A 1 77 ? 36.693 -23.710 -8.072 1.00 89.81 77 GLY A C 1
ATOM 582 O O . GLY A 1 77 ? 37.436 -24.226 -8.906 1.00 89.81 77 GLY A O 1
ATOM 583 N N . SER A 1 78 ? 35.804 -24.426 -7.375 1.00 91.44 78 SER A N 1
ATOM 584 C CA . SER A 1 78 ? 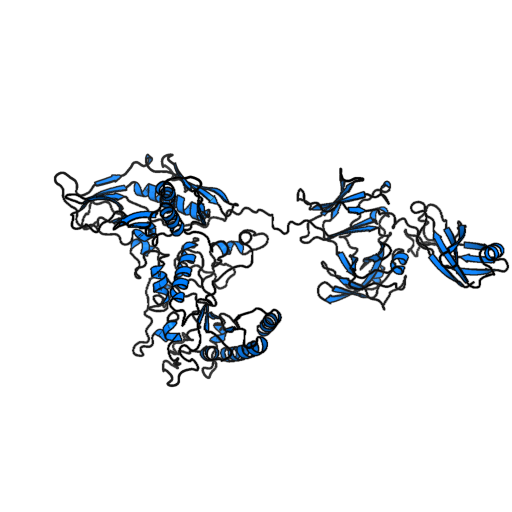35.562 -25.859 -7.596 1.00 91.44 78 SER A CA 1
ATOM 585 C C . SER A 1 78 ? 35.111 -26.161 -9.028 1.00 91.44 78 SER A C 1
ATOM 587 O O . SER A 1 78 ? 35.468 -27.196 -9.589 1.00 91.44 78 SER A O 1
ATOM 589 N N . GLY A 1 79 ? 34.348 -25.249 -9.639 1.00 91.38 79 GLY A N 1
ATOM 590 C CA . GLY A 1 79 ? 33.641 -25.506 -10.894 1.00 91.38 79 GLY A CA 1
ATOM 591 C C . GLY A 1 79 ? 32.424 -26.416 -10.707 1.00 91.38 79 GLY A C 1
ATOM 592 O O . GLY A 1 79 ? 31.975 -27.038 -11.673 1.00 91.38 79 GLY A O 1
ATOM 593 N N . ASP A 1 80 ? 31.930 -26.532 -9.475 1.00 95.50 80 ASP A N 1
ATOM 594 C CA . ASP A 1 80 ? 30.727 -27.284 -9.154 1.00 95.50 80 ASP A CA 1
ATOM 595 C C . ASP A 1 80 ? 29.472 -26.627 -9.752 1.00 95.50 80 ASP A C 1
ATOM 597 O O . ASP A 1 80 ? 29.344 -25.402 -9.808 1.00 95.50 80 ASP A O 1
ATOM 601 N N . VAL A 1 81 ? 28.529 -27.461 -10.190 1.00 96.38 81 VAL A N 1
ATOM 602 C CA . VAL A 1 81 ? 27.181 -27.057 -10.606 1.00 96.38 81 VAL A CA 1
ATOM 603 C C . VAL A 1 81 ? 26.214 -28.077 -10.032 1.00 96.38 81 VAL A C 1
ATOM 605 O O . VAL A 1 81 ? 26.210 -29.220 -10.481 1.00 96.38 81 VAL A O 1
ATOM 608 N N . PHE A 1 82 ? 25.404 -27.680 -9.058 1.00 97.19 82 PHE A N 1
ATOM 609 C CA . PHE A 1 82 ? 24.419 -28.566 -8.443 1.00 97.19 82 PHE A CA 1
ATOM 610 C C . PHE A 1 82 ? 23.008 -28.083 -8.713 1.00 97.19 82 PHE A C 1
ATOM 612 O O . PHE A 1 82 ? 22.649 -26.963 -8.345 1.00 97.19 82 PHE A O 1
ATOM 619 N N . PHE A 1 83 ? 22.159 -28.950 -9.248 1.00 97.88 83 PHE A N 1
ATOM 620 C CA . PHE A 1 83 ? 20.725 -28.684 -9.315 1.00 97.88 83 PHE A CA 1
ATOM 621 C C . PHE A 1 83 ? 20.072 -29.036 -7.972 1.00 97.88 83 PHE A C 1
ATOM 623 O O . PHE A 1 83 ? 19.215 -29.906 -7.858 1.00 97.88 83 PHE A O 1
ATOM 630 N N . HIS A 1 84 ? 20.544 -28.366 -6.921 1.00 97.38 84 HIS A N 1
ATOM 631 C CA . HIS A 1 84 ? 20.279 -28.689 -5.521 1.00 97.38 84 HIS A CA 1
ATOM 632 C C . HIS A 1 84 ? 18.793 -28.700 -5.135 1.00 97.38 84 HIS A C 1
ATOM 634 O O . HIS A 1 84 ? 18.429 -29.419 -4.211 1.00 97.38 84 HIS A O 1
ATOM 640 N N . LEU A 1 85 ? 17.935 -27.957 -5.846 1.00 98.25 85 LEU A N 1
ATOM 641 C CA . LEU A 1 85 ? 16.484 -27.927 -5.625 1.00 98.25 85 LEU A CA 1
ATOM 642 C C . LEU A 1 85 ? 15.710 -28.992 -6.417 1.00 98.25 85 LEU A C 1
ATOM 644 O O . LEU A 1 85 ? 14.524 -29.187 -6.156 1.00 98.25 85 LEU A O 1
ATOM 648 N N . ASP A 1 86 ? 16.344 -29.733 -7.329 1.00 98.31 86 ASP A N 1
ATOM 649 C CA . ASP A 1 86 ? 15.670 -30.772 -8.117 1.00 98.31 86 ASP A CA 1
ATOM 650 C C . ASP A 1 86 ? 14.970 -31.849 -7.278 1.00 98.31 86 ASP A C 1
ATOM 652 O O . ASP A 1 86 ? 13.896 -32.279 -7.692 1.00 98.31 86 ASP A O 1
ATOM 656 N N . PRO A 1 87 ? 15.474 -32.286 -6.103 1.00 98.06 87 PRO A N 1
ATOM 657 C CA . PRO A 1 87 ? 14.713 -33.179 -5.230 1.00 98.06 87 PRO A CA 1
ATOM 658 C C . PRO A 1 87 ? 13.359 -32.591 -4.801 1.00 98.06 87 PRO A C 1
ATOM 660 O O . PRO A 1 87 ? 12.354 -33.303 -4.775 1.00 98.06 87 PRO A O 1
ATOM 663 N N . LEU A 1 88 ? 13.307 -31.285 -4.520 1.00 98.44 88 LEU A N 1
ATOM 664 C CA . LEU A 1 88 ? 12.070 -30.573 -4.197 1.00 98.44 88 LEU A CA 1
ATOM 665 C C . LEU A 1 88 ? 11.183 -30.427 -5.433 1.00 98.44 88 LEU A C 1
ATOM 667 O O . LEU A 1 88 ? 9.999 -30.767 -5.388 1.00 98.44 88 LEU A O 1
ATOM 671 N N . TRP A 1 89 ? 11.757 -30.008 -6.560 1.00 98.31 89 TRP A N 1
ATOM 672 C CA . TRP A 1 89 ? 11.027 -29.877 -7.819 1.00 98.31 89 TRP A CA 1
ATOM 673 C C . TRP A 1 89 ? 10.526 -31.206 -8.369 1.00 98.31 89 TRP A C 1
ATOM 675 O O . TRP A 1 89 ? 9.501 -31.216 -9.037 1.00 98.31 89 TRP A O 1
ATOM 685 N N . ALA A 1 90 ? 11.159 -32.331 -8.053 1.00 98.12 90 ALA A N 1
ATOM 686 C CA . ALA A 1 90 ? 10.705 -33.665 -8.433 1.00 98.12 90 ALA A CA 1
ATOM 687 C C . ALA A 1 90 ? 9.704 -34.273 -7.436 1.00 98.12 90 ALA A C 1
ATOM 689 O O . ALA A 1 90 ? 8.999 -35.219 -7.787 1.00 98.12 90 ALA A O 1
ATOM 690 N N . SER A 1 91 ? 9.600 -33.735 -6.214 1.00 98.25 91 SER A N 1
ATOM 691 C CA . SER A 1 91 ? 8.701 -34.261 -5.179 1.00 98.25 91 SER A CA 1
ATOM 692 C C . SER A 1 91 ? 7.246 -34.313 -5.667 1.00 98.25 91 SER A C 1
ATOM 694 O O . SER A 1 91 ? 6.759 -33.313 -6.199 1.00 98.25 91 SER A O 1
ATOM 696 N N . PRO A 1 92 ? 6.503 -35.417 -5.467 1.00 97.06 92 PRO A N 1
ATOM 697 C CA . PRO A 1 92 ? 5.088 -35.491 -5.840 1.00 97.06 92 PRO A CA 1
ATOM 698 C C . PRO A 1 92 ? 4.205 -34.511 -5.051 1.00 97.06 92 PRO A C 1
ATOM 700 O O . PRO A 1 92 ? 3.078 -34.245 -5.462 1.00 97.06 92 PRO A O 1
ATOM 703 N N . ASP A 1 93 ? 4.706 -33.964 -3.939 1.00 98.25 93 ASP A N 1
ATOM 704 C CA . ASP A 1 93 ? 3.968 -33.020 -3.103 1.00 98.25 93 ASP A CA 1
ATOM 705 C C . ASP A 1 93 ? 4.031 -31.577 -3.614 1.00 98.25 93 ASP A C 1
ATOM 707 O O . ASP A 1 93 ? 3.209 -30.766 -3.196 1.00 98.25 93 ASP A O 1
ATOM 711 N N . ILE A 1 94 ? 4.949 -31.257 -4.530 1.00 98.31 94 ILE A N 1
ATOM 712 C CA . ILE A 1 94 ? 5.084 -29.937 -5.164 1.00 98.31 94 ILE A CA 1
ATOM 713 C C . ILE A 1 94 ? 4.379 -29.946 -6.524 1.00 98.31 94 ILE A C 1
ATOM 715 O O . ILE A 1 94 ? 4.616 -30.835 -7.336 1.00 98.31 94 ILE A O 1
ATOM 719 N N . ASP A 1 95 ? 3.551 -28.950 -6.818 1.00 98.25 95 ASP A N 1
ATOM 720 C CA . ASP A 1 95 ? 2.765 -28.885 -8.057 1.00 98.25 95 ASP A CA 1
ATOM 721 C C . ASP A 1 95 ? 3.416 -28.041 -9.165 1.00 98.25 95 ASP A C 1
ATOM 723 O O . ASP A 1 95 ? 3.115 -28.249 -10.338 1.00 98.25 95 ASP A O 1
ATOM 727 N N . ALA A 1 96 ? 4.293 -27.099 -8.815 1.00 98.12 96 ALA A N 1
ATOM 728 C CA . ALA A 1 96 ? 4.916 -26.162 -9.751 1.00 98.12 96 ALA A CA 1
ATOM 729 C C . ALA A 1 96 ? 6.323 -25.759 -9.291 1.00 98.12 96 ALA A C 1
ATOM 731 O O . ALA A 1 96 ? 6.651 -25.902 -8.116 1.00 98.12 96 ALA A O 1
ATOM 732 N N . VAL A 1 97 ? 7.137 -25.220 -10.197 1.00 98.56 97 VAL A N 1
ATOM 733 C CA . VAL A 1 97 ? 8.397 -24.539 -9.856 1.00 98.56 97 VAL A CA 1
ATOM 734 C C . VAL A 1 97 ? 8.081 -23.061 -9.636 1.00 98.56 97 VAL A C 1
ATOM 736 O O . VAL A 1 97 ? 7.679 -22.384 -10.579 1.00 98.56 97 VAL A O 1
ATOM 739 N N . GLY A 1 98 ? 8.188 -22.573 -8.400 1.00 98.38 98 GLY A N 1
ATOM 740 C CA . GLY A 1 98 ? 7.966 -21.161 -8.077 1.00 98.38 98 GLY A CA 1
ATOM 741 C C . GLY A 1 98 ? 9.253 -20.354 -8.219 1.00 98.38 98 GLY A C 1
ATOM 742 O O . GLY A 1 98 ? 10.298 -20.796 -7.742 1.00 98.38 98 GLY A O 1
ATOM 743 N N . ILE A 1 99 ? 9.183 -19.200 -8.883 1.00 98.44 99 ILE A N 1
ATOM 744 C CA . ILE A 1 99 ? 10.320 -18.296 -9.095 1.00 98.44 99 ILE A CA 1
ATOM 745 C C . ILE A 1 99 ? 9.917 -16.855 -8.758 1.00 98.44 99 ILE A C 1
ATOM 747 O O . ILE A 1 99 ? 8.970 -16.323 -9.338 1.00 98.44 99 ILE A O 1
ATOM 751 N N . ASP A 1 100 ? 10.693 -16.194 -7.907 1.00 97.62 100 ASP A N 1
ATOM 752 C CA . ASP A 1 100 ? 10.623 -14.755 -7.647 1.00 97.62 100 ASP A CA 1
ATOM 753 C C . ASP A 1 100 ? 11.453 -14.037 -8.723 1.00 97.62 100 ASP A C 1
ATOM 755 O O . ASP A 1 100 ? 12.668 -13.860 -8.620 1.00 97.62 100 ASP A O 1
ATOM 759 N N . SER A 1 101 ? 10.803 -13.725 -9.847 1.00 96.25 101 SER A N 1
ATOM 760 C CA . SER A 1 101 ? 11.423 -13.383 -11.130 1.00 96.25 101 SER A CA 1
ATOM 761 C C . SER A 1 101 ? 11.812 -11.905 -11.236 1.00 96.25 101 SER A C 1
ATOM 763 O O . SER A 1 101 ? 11.209 -11.132 -11.983 1.00 96.25 101 SER A O 1
ATOM 765 N N . TYR A 1 102 ? 12.897 -11.522 -10.566 1.00 95.81 102 TYR A N 1
ATOM 766 C CA . TYR A 1 102 ? 13.480 -10.177 -10.639 1.00 95.81 102 TYR A CA 1
ATOM 767 C C . TYR A 1 102 ? 14.724 -10.092 -11.545 1.00 95.81 102 TYR A C 1
ATOM 769 O O . TYR A 1 102 ? 15.758 -9.525 -11.181 1.00 95.81 102 TYR A O 1
ATOM 777 N N . MET A 1 103 ? 14.634 -10.644 -12.754 1.00 96.06 103 MET A N 1
ATOM 778 C CA . MET A 1 103 ? 15.749 -10.678 -13.707 1.00 96.06 103 MET A CA 1
ATOM 779 C C . MET A 1 103 ? 15.872 -9.352 -14.492 1.00 96.06 103 MET A C 1
ATOM 781 O O . MET A 1 103 ? 14.856 -8.837 -14.963 1.00 96.06 103 MET A O 1
ATOM 785 N N . PRO A 1 104 ? 17.081 -8.786 -14.691 1.00 96.25 104 PRO A N 1
ATOM 786 C CA . PRO A 1 104 ? 17.255 -7.524 -15.418 1.00 96.25 104 PRO A CA 1
ATOM 787 C C . PRO A 1 104 ? 16.823 -7.598 -16.888 1.00 96.25 104 PRO A C 1
ATOM 789 O O . PRO A 1 104 ? 17.141 -8.564 -17.581 1.00 96.25 104 PRO A O 1
ATOM 792 N N . LEU A 1 105 ? 16.176 -6.544 -17.395 1.00 96.69 105 LEU A N 1
ATOM 793 C CA . LEU A 1 105 ? 15.766 -6.401 -18.802 1.00 96.69 105 LEU A CA 1
ATOM 794 C C . LEU A 1 105 ? 16.474 -5.247 -19.535 1.00 96.69 105 LEU A C 1
ATOM 796 O O . LEU A 1 105 ? 16.155 -4.964 -20.686 1.00 96.69 105 LEU A O 1
ATOM 800 N N . SER A 1 106 ? 17.415 -4.553 -18.885 1.00 94.44 106 SER A N 1
ATOM 801 C CA . SER A 1 106 ? 18.080 -3.379 -19.460 1.00 94.44 106 SER A CA 1
ATOM 802 C C . SER A 1 106 ? 19.497 -3.169 -18.921 1.00 94.44 106 SER A C 1
ATOM 804 O O . SER A 1 106 ? 19.780 -3.470 -17.767 1.00 94.44 106 SER A O 1
ATOM 806 N N . ASP A 1 107 ? 20.370 -2.578 -19.740 1.00 94.00 107 ASP A N 1
ATOM 807 C CA . ASP A 1 107 ? 21.665 -1.988 -19.342 1.00 94.00 107 ASP A CA 1
ATOM 808 C C . ASP A 1 107 ? 21.771 -0.526 -19.826 1.00 94.00 107 ASP A C 1
ATOM 810 O O . ASP A 1 107 ? 22.856 -0.019 -20.142 1.00 94.00 107 ASP A O 1
ATOM 814 N N . TRP A 1 108 ? 20.617 0.148 -19.921 1.00 90.38 108 TRP A N 1
ATOM 815 C CA . TRP A 1 108 ? 20.505 1.519 -20.412 1.00 90.38 108 TRP A CA 1
ATOM 816 C C . TRP A 1 108 ? 21.243 2.525 -19.518 1.00 90.38 108 TRP A C 1
ATOM 818 O O . TRP A 1 108 ? 21.113 2.530 -18.289 1.00 90.38 108 TRP A O 1
ATOM 828 N N . ARG A 1 109 ? 21.966 3.453 -20.149 1.00 88.25 109 ARG A N 1
ATOM 829 C CA . ARG A 1 109 ? 22.720 4.543 -19.516 1.00 88.25 109 ARG A CA 1
ATOM 830 C C . ARG A 1 109 ? 22.384 5.887 -20.142 1.00 88.25 109 ARG A C 1
ATOM 832 O O . ARG A 1 109 ? 21.907 5.981 -21.264 1.00 88.25 109 ARG A O 1
ATOM 839 N N . ASP A 1 110 ? 22.683 6.960 -19.416 1.00 81.19 110 ASP A N 1
ATOM 840 C CA . ASP A 1 110 ? 22.409 8.320 -19.903 1.00 81.19 110 ASP A CA 1
ATOM 841 C C . ASP A 1 110 ? 23.205 8.668 -21.164 1.00 81.19 110 ASP A C 1
ATOM 843 O O . ASP A 1 110 ? 22.714 9.395 -22.022 1.00 81.19 110 ASP A O 1
ATOM 847 N N . GLU A 1 111 ? 24.406 8.108 -21.303 1.00 78.19 111 GLU A N 1
ATOM 848 C CA . GLU A 1 111 ? 25.239 8.244 -22.501 1.00 78.19 111 GLU A CA 1
ATOM 849 C C . GLU A 1 111 ? 24.648 7.552 -23.740 1.00 78.19 111 GLU A C 1
ATOM 851 O O . GLU A 1 111 ? 24.938 7.975 -24.859 1.00 78.19 111 GLU A O 1
ATOM 856 N N . ASP A 1 112 ? 23.765 6.561 -23.572 1.00 79.38 112 ASP A N 1
ATOM 857 C CA . ASP A 1 112 ? 23.099 5.884 -24.696 1.00 79.38 112 ASP A CA 1
ATOM 858 C C . ASP A 1 112 ? 22.110 6.822 -25.390 1.00 79.38 112 ASP A C 1
ATOM 860 O O . ASP A 1 112 ? 21.948 6.765 -26.605 1.00 79.38 112 ASP A O 1
ATOM 864 N N . ALA A 1 113 ? 21.542 7.775 -24.643 1.00 72.12 113 ALA A N 1
ATOM 865 C CA . ALA A 1 113 ? 20.740 8.867 -25.190 1.00 72.12 113 ALA A CA 1
ATOM 866 C C . ALA A 1 113 ? 21.570 9.900 -25.980 1.00 72.12 113 ALA A C 1
ATOM 868 O O . ALA A 1 113 ? 21.009 10.858 -26.518 1.00 72.12 113 ALA A O 1
ATOM 869 N N . ALA A 1 114 ? 22.899 9.747 -26.066 1.00 66.00 114 ALA A N 1
ATOM 870 C CA . ALA A 1 114 ? 23.764 10.491 -26.990 1.00 66.00 114 ALA A CA 1
ATOM 871 C C . ALA A 1 114 ? 24.390 9.610 -28.089 1.00 66.00 114 ALA A C 1
ATOM 873 O O . ALA A 1 114 ? 24.528 10.075 -29.219 1.00 66.00 114 ALA A O 1
ATOM 874 N N . ASN A 1 115 ? 24.736 8.362 -27.768 1.00 70.69 115 ASN A N 1
ATOM 875 C CA . ASN A 1 115 ? 25.593 7.520 -28.608 1.00 70.69 115 ASN A CA 1
ATOM 876 C C . ASN A 1 115 ? 24.877 6.299 -29.213 1.00 70.69 115 ASN A C 1
ATOM 878 O O . ASN A 1 115 ? 25.481 5.571 -29.997 1.00 70.69 115 ASN A O 1
ATOM 882 N N . GLY A 1 116 ? 23.606 6.087 -28.863 1.00 74.31 116 GLY A N 1
ATOM 883 C CA . GLY A 1 116 ? 22.863 4.869 -29.165 1.00 74.31 116 GLY A CA 1
ATOM 884 C C . GLY A 1 116 ? 23.144 3.761 -28.148 1.00 74.31 116 GLY A C 1
ATOM 885 O O . GLY A 1 116 ? 24.212 3.706 -27.536 1.00 74.31 116 GLY A O 1
ATOM 886 N N . SER A 1 117 ? 22.164 2.877 -27.954 1.00 82.75 117 SER A N 1
ATOM 887 C CA . SER A 1 117 ? 22.327 1.702 -27.096 1.00 82.75 117 SER A CA 1
ATOM 888 C C . SER A 1 117 ? 23.098 0.599 -27.831 1.00 82.75 117 SER A C 1
ATOM 890 O O . SER A 1 117 ? 22.766 0.296 -28.981 1.00 82.75 117 SER A O 1
ATOM 892 N N . PRO A 1 118 ? 24.069 -0.069 -27.179 1.00 85.00 118 PRO A N 1
ATOM 893 C CA . PRO A 1 118 ? 24.748 -1.228 -27.761 1.00 85.00 118 PRO A CA 1
ATOM 894 C C . PRO A 1 118 ? 23.799 -2.411 -28.010 1.00 85.00 118 PRO A C 1
ATOM 896 O O . PRO A 1 118 ? 24.113 -3.276 -28.823 1.00 85.00 118 PRO A O 1
ATOM 899 N N . ASP A 1 119 ? 22.649 -2.440 -27.331 1.00 84.25 119 ASP A N 1
ATOM 900 C CA . ASP A 1 119 ? 21.638 -3.496 -27.443 1.00 84.25 119 ASP A CA 1
ATOM 901 C C . ASP A 1 119 ? 20.481 -3.106 -28.380 1.00 84.25 119 ASP A C 1
ATOM 903 O O . ASP A 1 119 ? 19.471 -3.801 -28.444 1.00 84.25 119 ASP A O 1
ATOM 907 N N . GLY A 1 120 ? 20.601 -1.980 -29.096 1.00 82.00 120 GLY A N 1
ATOM 908 C CA . GLY A 1 120 ? 19.581 -1.509 -30.038 1.00 82.00 120 GLY A CA 1
ATOM 909 C C . GLY A 1 120 ? 18.327 -0.921 -29.386 1.00 82.00 120 GLY A C 1
ATOM 910 O O . GLY A 1 120 ? 17.374 -0.619 -30.096 1.00 82.00 120 GLY A O 1
ATOM 911 N N . MET A 1 121 ? 18.325 -0.730 -28.062 1.00 85.31 121 MET A N 1
ATOM 912 C CA . MET A 1 121 ? 17.237 -0.041 -27.361 1.00 85.31 121 MET A CA 1
ATOM 913 C C . MET A 1 121 ? 17.103 1.398 -27.874 1.00 85.31 121 MET A C 1
ATOM 915 O O . MET A 1 121 ? 18.112 2.096 -28.019 1.00 85.31 121 MET A O 1
ATOM 919 N N . THR A 1 122 ? 15.877 1.875 -28.075 1.00 78.19 122 THR A N 1
ATOM 920 C CA . THR A 1 122 ? 15.619 3.273 -28.469 1.00 78.19 122 THR A CA 1
ATOM 921 C C . THR A 1 122 ? 15.397 4.189 -27.269 1.00 78.19 122 THR A C 1
ATOM 923 O O . THR A 1 122 ? 15.439 5.409 -27.385 1.00 78.19 122 THR A O 1
ATOM 926 N N . GLY A 1 123 ? 15.159 3.624 -26.088 1.00 79.50 123 GLY A N 1
ATOM 927 C CA . GLY A 1 123 ? 14.895 4.388 -24.880 1.00 79.50 123 GLY A CA 1
ATOM 928 C C . GLY A 1 123 ? 15.027 3.554 -23.613 1.00 79.50 123 GLY A C 1
ATOM 929 O O . GLY A 1 123 ? 15.137 2.327 -23.675 1.00 79.50 123 GLY A O 1
ATOM 930 N N . PRO A 1 124 ? 14.993 4.209 -22.443 1.00 81.56 124 PRO A N 1
ATOM 931 C CA . PRO A 1 124 ? 15.106 3.521 -21.167 1.00 81.56 124 PRO A CA 1
ATOM 932 C C . PRO A 1 124 ? 13.884 2.647 -20.846 1.00 81.56 124 PRO A C 1
ATOM 934 O O . PRO A 1 124 ? 14.002 1.814 -19.957 1.00 81.56 124 PRO A O 1
ATOM 937 N N . ASP A 1 125 ? 12.728 2.859 -21.483 1.00 83.00 125 ASP A N 1
ATOM 938 C CA . ASP A 1 125 ? 11.450 2.144 -21.301 1.00 83.00 125 ASP A CA 1
ATOM 939 C C . ASP A 1 125 ? 10.962 1.452 -22.592 1.00 83.00 125 ASP A C 1
ATOM 941 O O . ASP A 1 125 ? 9.765 1.243 -22.788 1.00 83.00 125 ASP A O 1
ATOM 945 N N . ASP A 1 126 ? 11.887 1.110 -23.491 1.00 86.25 126 ASP A N 1
ATOM 946 C CA . ASP A 1 126 ? 11.593 0.433 -24.757 1.00 86.25 126 ASP A CA 1
ATOM 947 C C . ASP A 1 126 ? 10.986 -0.964 -24.521 1.00 86.25 126 ASP A C 1
ATOM 949 O O . ASP A 1 126 ? 11.661 -1.911 -24.105 1.00 86.25 126 ASP A O 1
ATOM 953 N N . ALA A 1 127 ? 9.688 -1.089 -24.813 1.00 85.44 127 ALA A N 1
ATOM 954 C CA . ALA A 1 127 ? 8.916 -2.307 -24.588 1.00 85.44 127 ALA A CA 1
ATOM 955 C C . ALA A 1 127 ? 9.401 -3.492 -25.439 1.00 85.44 127 ALA A C 1
ATOM 957 O O . ALA A 1 127 ? 9.429 -4.630 -24.962 1.00 85.44 127 ALA A O 1
ATOM 958 N N . ALA A 1 128 ? 9.796 -3.241 -26.691 1.00 87.81 128 ALA A N 1
ATOM 959 C CA . ALA A 1 128 ? 10.273 -4.291 -27.585 1.00 87.81 128 ALA A CA 1
ATOM 960 C C . ALA A 1 128 ? 11.626 -4.824 -27.102 1.00 87.81 128 ALA A C 1
ATOM 962 O O . ALA A 1 128 ? 11.831 -6.041 -27.051 1.00 87.81 128 ALA A O 1
ATOM 963 N N . ALA A 1 129 ? 12.511 -3.923 -26.671 1.00 91.19 129 ALA A N 1
ATOM 964 C CA .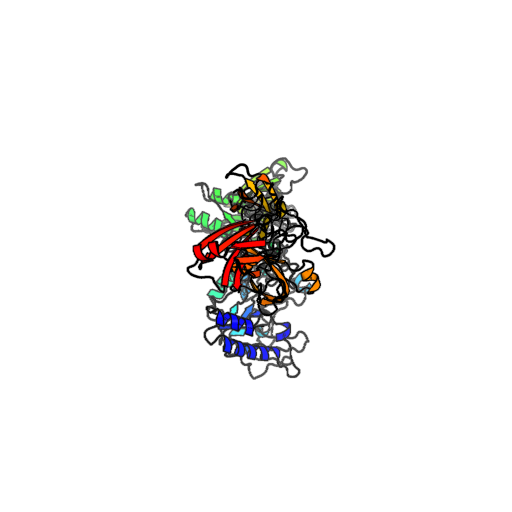 ALA A 1 129 ? 13.779 -4.297 -26.068 1.00 91.19 129 ALA A CA 1
ATOM 965 C C . ALA A 1 129 ? 13.599 -5.075 -24.760 1.00 91.19 129 ALA A C 1
ATOM 967 O O . ALA A 1 129 ? 14.251 -6.102 -24.582 1.00 91.19 129 ALA A O 1
ATOM 968 N N . PHE A 1 130 ? 12.695 -4.650 -23.870 1.00 94.50 130 PHE A N 1
ATOM 969 C CA . PHE A 1 130 ? 12.396 -5.396 -22.642 1.00 94.50 130 PHE A CA 1
ATOM 970 C C . PHE A 1 130 ? 11.897 -6.805 -22.949 1.00 94.50 130 PHE A C 1
ATOM 972 O O . PHE A 1 130 ? 12.394 -7.773 -22.374 1.00 94.50 130 PHE A O 1
ATOM 979 N N . ARG A 1 131 ? 10.970 -6.941 -23.902 1.00 93.88 131 ARG A N 1
ATOM 980 C CA . ARG A 1 131 ? 10.431 -8.240 -24.312 1.00 93.88 131 ARG A CA 1
ATOM 981 C C . ARG A 1 131 ? 11.506 -9.160 -24.890 1.00 93.88 131 ARG A C 1
ATOM 983 O O . ARG A 1 131 ? 11.509 -10.349 -24.576 1.00 93.88 131 ARG A O 1
ATOM 990 N N . TYR A 1 132 ? 12.412 -8.624 -25.710 1.00 93.31 132 TYR A N 1
ATOM 991 C CA . TYR A 1 132 ? 13.573 -9.359 -26.219 1.00 93.31 132 TYR A CA 1
ATOM 992 C C . TYR A 1 132 ? 14.511 -9.773 -25.080 1.00 93.31 132 TYR A C 1
ATOM 994 O O . TYR A 1 132 ? 14.941 -10.926 -25.003 1.00 93.31 132 TYR A O 1
ATOM 1002 N N . ALA A 1 133 ? 14.777 -8.850 -24.155 1.00 95.75 133 ALA A N 1
ATOM 1003 C CA . ALA A 1 133 ? 15.670 -9.071 -23.037 1.00 95.75 133 ALA A CA 1
ATOM 1004 C C . ALA A 1 133 ? 15.172 -10.162 -22.087 1.00 95.75 133 ALA A C 1
ATOM 1006 O O . ALA A 1 133 ? 16.007 -10.741 -21.415 1.00 95.75 133 ALA A O 1
ATOM 1007 N N . ILE A 1 134 ? 13.888 -10.531 -22.035 1.00 96.06 134 ILE A N 1
ATOM 1008 C CA . ILE A 1 134 ? 13.414 -11.637 -21.172 1.00 96.06 134 ILE A CA 1
ATOM 1009 C C . ILE A 1 134 ? 14.231 -12.922 -21.392 1.00 96.06 134 ILE A C 1
ATOM 1011 O O . ILE A 1 134 ? 14.572 -13.605 -20.428 1.00 96.06 134 ILE A O 1
ATOM 1015 N N . THR A 1 135 ? 14.637 -13.196 -22.634 1.00 95.06 135 THR A N 1
ATOM 1016 C CA . THR A 1 135 ? 15.457 -14.360 -23.010 1.00 95.06 135 THR A CA 1
ATOM 1017 C C . THR A 1 135 ? 16.809 -13.968 -23.622 1.00 95.06 135 THR A C 1
ATOM 1019 O O . THR A 1 135 ? 17.327 -14.693 -24.467 1.00 95.06 135 THR A O 1
ATOM 1022 N N . ALA A 1 136 ? 17.358 -12.808 -23.249 1.00 96.19 136 ALA A N 1
ATOM 1023 C CA . ALA A 1 136 ? 18.625 -12.281 -23.766 1.00 96.19 136 ALA A CA 1
ATOM 1024 C C . ALA A 1 136 ? 19.316 -11.338 -22.752 1.00 96.19 136 ALA A C 1
ATOM 1026 O O . ALA A 1 136 ? 18.802 -11.066 -21.666 1.00 96.19 136 ALA A O 1
ATOM 1027 N N . GLY A 1 137 ? 20.497 -10.819 -23.087 1.00 96.25 137 GLY A N 1
ATOM 1028 C CA . GLY A 1 137 ? 21.190 -9.780 -22.315 1.00 96.25 137 GLY A CA 1
ATOM 1029 C C . GLY A 1 137 ? 21.829 -10.271 -21.010 1.00 96.25 137 GLY A C 1
ATOM 1030 O O . GLY A 1 137 ? 22.339 -11.394 -20.942 1.00 96.25 137 GLY A O 1
ATOM 1031 N N . GLU A 1 138 ? 21.836 -9.417 -19.977 1.00 96.69 138 GLU A N 1
ATOM 1032 C CA . GLU A 1 138 ? 22.422 -9.745 -18.669 1.00 96.69 138 GLU A CA 1
ATOM 1033 C C . GLU A 1 138 ? 21.750 -10.987 -18.079 1.00 96.69 138 GLU A C 1
ATOM 1035 O O . GLU A 1 138 ? 20.530 -11.012 -17.965 1.00 96.69 138 GLU A O 1
ATOM 1040 N N . GLY A 1 139 ? 22.526 -12.008 -17.709 1.00 95.88 139 GLY A N 1
ATOM 1041 C CA . GLY A 1 139 ? 22.008 -13.265 -17.158 1.00 95.88 139 GLY A CA 1
ATOM 1042 C C . GLY A 1 139 ? 21.645 -14.336 -18.187 1.00 95.88 139 GLY A C 1
ATOM 1043 O O . GLY A 1 139 ? 21.313 -15.461 -17.805 1.00 95.88 139 GLY A O 1
ATOM 1044 N N . PHE A 1 140 ? 21.747 -14.013 -19.480 1.00 97.44 140 PHE A N 1
ATOM 1045 C CA . PHE A 1 140 ? 21.579 -14.955 -20.587 1.00 97.44 140 PHE A CA 1
ATOM 1046 C C . PHE A 1 140 ? 22.809 -14.959 -21.506 1.00 97.44 140 PHE A C 1
ATOM 1048 O O . PHE A 1 140 ? 23.530 -15.952 -21.595 1.00 97.44 140 PHE A O 1
ATOM 1055 N N . ASP A 1 141 ? 23.098 -13.834 -22.155 1.00 97.62 141 ASP A N 1
ATOM 1056 C CA . ASP A 1 141 ? 24.222 -13.705 -23.085 1.00 97.62 141 ASP A CA 1
ATOM 1057 C C . ASP A 1 141 ? 25.526 -13.381 -22.354 1.00 97.62 141 ASP A C 1
ATOM 1059 O O . ASP A 1 141 ? 26.596 -13.881 -22.710 1.00 97.62 141 ASP A O 1
ATOM 1063 N N . TRP A 1 142 ? 25.444 -12.542 -21.321 1.00 97.25 142 TRP A N 1
ATOM 1064 C CA . TRP A 1 142 ? 26.601 -12.002 -20.617 1.00 97.25 142 TRP A CA 1
ATOM 1065 C C . TRP A 1 142 ? 26.291 -11.659 -19.153 1.00 97.25 142 TRP A C 1
ATOM 1067 O O . TRP A 1 142 ? 25.139 -11.629 -18.734 1.00 97.25 142 TRP A O 1
ATOM 1077 N N . TYR A 1 143 ? 27.330 -11.393 -18.365 1.00 96.31 143 TYR A N 1
ATOM 1078 C CA . TYR A 1 143 ? 27.246 -10.879 -16.995 1.00 96.31 143 TYR A CA 1
ATOM 1079 C C . TYR A 1 143 ? 28.376 -9.874 -16.722 1.00 96.31 143 TYR A C 1
ATOM 1081 O O . TYR A 1 143 ? 29.336 -9.772 -17.493 1.00 96.31 143 TYR A O 1
ATOM 1089 N N . TYR A 1 144 ? 28.278 -9.137 -15.616 1.00 97.19 144 TYR A N 1
ATOM 1090 C CA . TYR A 1 144 ? 29.376 -8.316 -15.106 1.00 97.19 144 TYR A CA 1
ATOM 1091 C C . TYR A 1 144 ? 30.118 -9.054 -13.993 1.00 97.19 144 TYR A C 1
ATOM 1093 O O . TYR A 1 144 ? 29.515 -9.436 -12.994 1.00 97.19 144 TYR A O 1
ATOM 1101 N N . PHE A 1 145 ? 31.430 -9.239 -14.154 1.00 93.62 145 PHE A N 1
ATOM 1102 C CA . PHE A 1 145 ? 32.265 -9.921 -13.160 1.00 93.62 145 PHE A CA 1
ATOM 1103 C C . PHE A 1 145 ? 32.479 -9.082 -11.891 1.00 93.62 145 PHE A C 1
ATOM 1105 O O . PHE A 1 145 ? 32.647 -9.624 -10.802 1.00 93.62 145 PHE A O 1
ATOM 1112 N N . SER A 1 146 ? 32.469 -7.755 -12.025 1.00 95.12 146 SER A N 1
ATOM 1113 C CA . SER A 1 146 ? 32.669 -6.817 -10.922 1.00 95.12 146 SER A CA 1
ATOM 1114 C C . SER A 1 146 ? 31.888 -5.519 -11.126 1.00 95.12 146 SER A C 1
ATOM 1116 O O . SER A 1 146 ? 31.501 -5.179 -12.247 1.00 95.12 146 SER A O 1
ATOM 1118 N N . ASP A 1 147 ? 31.727 -4.732 -10.061 1.00 95.19 147 ASP A N 1
ATOM 1119 C CA . ASP A 1 147 ? 31.145 -3.385 -10.152 1.00 95.19 147 ASP A CA 1
ATOM 1120 C C . ASP A 1 147 ? 31.980 -2.443 -11.030 1.00 95.19 147 ASP A C 1
ATOM 1122 O O . ASP A 1 147 ? 31.432 -1.578 -11.713 1.00 95.19 147 ASP A O 1
ATOM 1126 N N . ALA A 1 148 ? 33.305 -2.628 -11.065 1.00 96.94 148 ALA A N 1
ATOM 1127 C CA . ALA A 1 148 ? 34.187 -1.869 -11.949 1.00 96.94 148 ALA A CA 1
ATOM 1128 C C . ALA A 1 148 ? 33.916 -2.195 -13.426 1.00 96.94 148 ALA A C 1
ATOM 1130 O O . ALA A 1 148 ? 33.898 -1.296 -14.269 1.00 96.94 148 ALA A O 1
ATOM 1131 N N . ASP A 1 149 ? 33.660 -3.467 -13.739 1.00 97.81 149 ASP A N 1
ATOM 1132 C CA . ASP A 1 149 ? 33.262 -3.886 -15.081 1.00 97.81 149 ASP A CA 1
ATOM 1133 C C . ASP A 1 149 ? 31.881 -3.359 -15.445 1.00 97.81 149 ASP A C 1
ATOM 1135 O O . ASP A 1 149 ? 31.701 -2.867 -16.558 1.00 97.81 149 ASP A O 1
ATOM 1139 N N . ARG A 1 150 ? 30.934 -3.368 -14.499 1.00 96.31 150 ARG A N 1
ATOM 1140 C CA . ARG A 1 150 ? 29.625 -2.741 -14.693 1.00 96.31 150 ARG A CA 1
ATOM 1141 C C . ARG A 1 150 ? 29.782 -1.257 -14.998 1.00 96.31 150 ARG A C 1
ATOM 1143 O O . ARG A 1 150 ? 29.291 -0.807 -16.029 1.00 96.31 150 ARG A O 1
ATOM 1150 N N . ALA A 1 151 ? 30.526 -0.503 -14.190 1.00 94.19 151 ALA A N 1
ATOM 1151 C CA . ALA A 1 151 ? 30.772 0.919 -14.427 1.00 94.19 151 ALA A CA 1
ATOM 1152 C C . ALA A 1 151 ? 31.390 1.180 -15.814 1.00 94.19 151 ALA A C 1
ATOM 1154 O O . ALA A 1 151 ? 30.921 2.054 -16.537 1.00 94.19 151 ALA A O 1
ATOM 1155 N N . ALA A 1 152 ? 32.359 0.363 -16.236 1.00 95.00 152 ALA A N 1
ATOM 1156 C CA . ALA A 1 152 ? 33.033 0.486 -17.531 1.00 95.00 152 ALA A CA 1
ATOM 1157 C C . ALA A 1 152 ? 32.313 -0.200 -18.716 1.00 95.00 152 ALA A C 1
ATOM 1159 O O . ALA A 1 152 ? 32.855 -0.211 -19.818 1.00 95.00 152 ALA A O 1
ATOM 1160 N N . ARG A 1 153 ? 31.131 -0.802 -18.505 1.00 95.06 153 ARG A N 1
ATOM 1161 C CA . ARG A 1 153 ? 30.399 -1.616 -19.503 1.00 95.06 153 ARG A CA 1
ATOM 1162 C C . ARG A 1 153 ? 31.231 -2.771 -20.092 1.00 95.06 153 ARG A C 1
ATOM 1164 O O . ARG A 1 153 ? 31.108 -3.124 -21.262 1.00 95.06 153 ARG A O 1
ATOM 1171 N N . ARG A 1 154 ? 32.081 -3.408 -19.285 1.00 97.44 154 ARG A N 1
ATOM 1172 C CA . ARG A 1 154 ? 32.863 -4.590 -19.685 1.00 97.44 154 ARG A CA 1
ATOM 1173 C C . ARG A 1 154 ? 32.075 -5.875 -19.433 1.00 97.44 154 ARG A C 1
ATOM 1175 O O . ARG A 1 154 ? 32.136 -6.463 -18.359 1.00 97.44 154 ARG A O 1
ATOM 1182 N N . ARG A 1 155 ? 31.311 -6.298 -20.436 1.00 97.19 155 ARG A N 1
ATOM 1183 C CA . ARG A 1 155 ? 30.454 -7.491 -20.380 1.00 97.19 155 ARG A CA 1
ATOM 1184 C C . ARG A 1 155 ? 31.273 -8.765 -20.601 1.00 97.19 155 ARG A C 1
ATOM 1186 O O . ARG A 1 155 ? 32.073 -8.830 -21.532 1.00 97.19 155 ARG A O 1
ATOM 1193 N N . THR A 1 156 ? 31.051 -9.783 -19.773 1.00 97.44 156 THR A N 1
ATOM 1194 C CA . THR A 1 156 ? 31.679 -11.107 -19.909 1.00 97.44 156 THR A CA 1
ATOM 1195 C C . THR A 1 156 ? 30.661 -12.103 -20.468 1.00 97.44 156 THR A C 1
ATOM 1197 O O . THR A 1 156 ? 29.604 -12.255 -19.857 1.00 97.44 156 THR A O 1
ATOM 1200 N N . PRO A 1 157 ? 30.927 -12.788 -21.597 1.00 97.31 157 PRO A N 1
ATOM 1201 C CA . PRO A 1 157 ? 29.996 -13.768 -22.157 1.00 97.31 157 PRO A CA 1
ATOM 1202 C C . PRO A 1 157 ? 29.731 -14.947 -21.212 1.00 97.31 157 PRO A C 1
ATOM 1204 O O . PRO A 1 157 ? 30.666 -15.487 -20.618 1.00 97.31 157 PRO A O 1
ATOM 1207 N N . ILE A 1 158 ? 28.478 -15.401 -21.128 1.00 96.44 158 ILE A N 1
ATOM 1208 C CA . ILE A 1 158 ? 28.118 -16.642 -20.428 1.00 96.44 158 ILE A CA 1
ATOM 1209 C C . ILE A 1 158 ? 28.293 -17.812 -21.401 1.00 96.44 158 ILE A C 1
ATOM 1211 O O . ILE A 1 158 ? 27.538 -17.973 -22.365 1.00 96.44 158 ILE A O 1
ATOM 1215 N N . THR A 1 159 ? 29.308 -18.639 -21.150 1.00 94.50 159 THR A N 1
ATOM 1216 C CA . THR A 1 159 ? 29.670 -19.790 -21.983 1.00 94.50 159 THR A CA 1
ATOM 1217 C C . THR A 1 159 ? 30.009 -21.009 -21.133 1.00 94.50 159 THR A C 1
ATOM 1219 O O . THR A 1 159 ? 30.491 -20.883 -20.013 1.00 94.50 159 THR A O 1
ATOM 1222 N N . ASP A 1 160 ? 29.803 -22.196 -21.699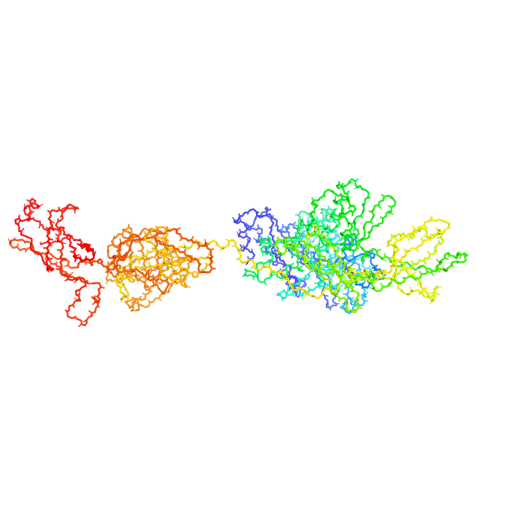 1.00 93.62 160 ASP A N 1
ATOM 1223 C CA . ASP A 1 160 ? 30.246 -23.479 -21.138 1.00 93.62 160 ASP A CA 1
ATOM 1224 C C . ASP A 1 160 ? 31.459 -24.054 -21.905 1.00 93.62 160 ASP A C 1
ATOM 1226 O O . ASP A 1 160 ? 31.786 -25.244 -21.849 1.00 93.62 160 ASP A O 1
ATOM 1230 N N . GLY A 1 161 ? 32.118 -23.207 -22.705 1.00 90.38 161 GLY A N 1
ATOM 1231 C CA . GLY A 1 161 ? 33.231 -23.602 -23.561 1.00 90.38 161 GLY A CA 1
ATOM 1232 C C . GLY A 1 161 ? 32.858 -24.764 -24.486 1.00 90.38 161 GLY A C 1
ATOM 1233 O O . GLY A 1 161 ? 31.807 -24.763 -25.124 1.00 90.38 161 GLY A O 1
ATOM 1234 N N . LEU A 1 162 ? 33.719 -25.783 -24.544 1.00 87.06 162 LEU A N 1
ATOM 1235 C CA . LEU A 1 162 ? 33.542 -26.947 -25.422 1.00 87.06 162 LEU A CA 1
ATOM 1236 C C . LEU A 1 162 ? 32.423 -27.906 -24.983 1.00 87.06 162 LEU A C 1
ATOM 1238 O O . LEU A 1 162 ? 32.050 -28.782 -25.759 1.00 87.06 162 LEU A O 1
ATOM 1242 N N . LYS A 1 163 ? 31.893 -27.771 -23.760 1.00 89.38 163 LYS A N 1
ATOM 1243 C CA . LYS A 1 163 ? 30.822 -28.643 -23.248 1.00 89.38 163 LYS A CA 1
ATOM 1244 C C . LYS A 1 163 ? 29.445 -28.265 -23.801 1.00 89.38 163 LYS A C 1
ATOM 1246 O O . LYS A 1 163 ? 28.547 -29.101 -23.806 1.00 89.38 163 LYS A O 1
ATOM 1251 N N . GLY A 1 164 ? 29.286 -27.036 -24.300 1.00 92.19 164 GLY A N 1
ATOM 1252 C CA . GLY A 1 164 ? 28.131 -26.635 -25.105 1.00 92.19 164 GLY A CA 1
ATOM 1253 C C . GLY A 1 164 ? 26.792 -26.542 -24.363 1.00 92.19 164 GLY A C 1
ATOM 1254 O O . GLY A 1 164 ? 25.760 -26.495 -25.027 1.00 92.19 164 GLY A O 1
ATOM 1255 N N . LYS A 1 165 ? 26.776 -26.483 -23.023 1.00 95.56 165 LYS A N 1
ATOM 1256 C CA . LYS A 1 165 ? 25.556 -26.297 -22.217 1.00 95.56 165 LYS A CA 1
ATOM 1257 C C . LYS A 1 165 ? 25.591 -24.979 -21.426 1.00 95.56 165 LYS A C 1
ATOM 1259 O O . LYS A 1 165 ? 25.534 -25.006 -20.201 1.00 95.56 165 LYS A O 1
ATOM 1264 N N . PRO A 1 166 ? 25.683 -23.804 -22.083 1.00 96.00 166 PRO A N 1
ATOM 1265 C CA . PRO A 1 166 ? 25.765 -22.522 -21.376 1.00 96.00 166 PRO A CA 1
ATOM 1266 C C . PRO A 1 166 ? 24.532 -22.236 -20.511 1.00 96.00 166 PRO A C 1
ATOM 1268 O O . PRO A 1 166 ? 24.649 -21.520 -19.523 1.00 96.00 166 PRO A O 1
ATOM 1271 N N . TRP A 1 167 ? 23.383 -22.837 -20.835 1.00 96.38 167 TRP A N 1
ATOM 1272 C CA . TRP A 1 167 ? 22.132 -22.694 -20.090 1.00 96.38 167 TRP A CA 1
ATOM 1273 C C . TRP A 1 167 ? 22.240 -23.065 -18.603 1.00 96.38 167 TRP A C 1
ATOM 1275 O O . TRP A 1 167 ? 21.527 -22.479 -17.800 1.00 96.38 167 TRP A O 1
ATOM 1285 N N . VAL A 1 168 ? 23.176 -23.940 -18.202 1.00 95.94 168 VAL A N 1
ATOM 1286 C CA . VAL A 1 168 ? 23.374 -24.291 -16.777 1.00 95.94 168 VAL A CA 1
ATOM 1287 C C . VAL A 1 168 ? 23.889 -23.117 -15.930 1.00 95.94 168 VAL A C 1
ATOM 1289 O O . VAL A 1 168 ? 23.841 -23.175 -14.707 1.00 95.94 168 VAL A O 1
ATOM 1292 N N . PHE A 1 169 ? 24.391 -22.058 -16.576 1.00 95.31 169 PHE A N 1
ATOM 1293 C CA . PHE A 1 169 ? 24.887 -20.831 -15.944 1.00 95.31 169 PHE A CA 1
ATOM 1294 C C . PHE A 1 169 ? 23.999 -19.609 -16.232 1.00 95.31 169 PHE A C 1
ATOM 1296 O O . PHE A 1 169 ? 24.318 -18.499 -15.807 1.00 95.31 169 PHE A O 1
ATOM 1303 N N . ARG A 1 170 ? 22.909 -19.783 -16.989 1.00 96.69 170 ARG A N 1
ATOM 1304 C CA . ARG A 1 170 ? 22.015 -18.700 -17.408 1.00 96.69 170 ARG A CA 1
ATOM 1305 C C . ARG A 1 170 ? 20.743 -18.739 -16.583 1.00 96.69 170 ARG A C 1
ATOM 1307 O O . ARG A 1 170 ? 19.798 -19.437 -16.934 1.00 96.69 170 ARG A O 1
ATOM 1314 N N . HIS A 1 171 ? 20.679 -17.932 -15.532 1.00 95.31 171 HIS A N 1
ATOM 1315 C CA . HIS A 1 171 ? 19.478 -17.844 -14.701 1.00 95.31 171 HIS A CA 1
ATOM 1316 C C . HIS A 1 171 ? 18.247 -17.325 -15.468 1.00 95.31 171 HIS A C 1
ATOM 1318 O O . HIS A 1 171 ? 17.131 -17.530 -15.016 1.00 95.31 171 HIS A O 1
ATOM 1324 N N . LYS A 1 172 ? 18.409 -16.703 -16.644 1.00 96.31 172 LYS A N 1
ATOM 1325 C CA . LYS A 1 172 ? 17.286 -16.318 -17.525 1.00 96.31 172 LYS A CA 1
ATOM 1326 C C . LYS A 1 172 ? 16.878 -17.388 -18.529 1.00 96.31 172 LYS A C 1
ATOM 1328 O O . LYS A 1 172 ? 15.847 -17.252 -19.183 1.00 96.31 172 LYS A O 1
ATOM 1333 N N . ASP A 1 173 ? 17.668 -18.448 -18.691 1.00 97.06 173 ASP A N 1
ATOM 1334 C CA . ASP A 1 173 ? 17.400 -19.500 -19.675 1.00 97.06 173 ASP A CA 1
ATOM 1335 C C . ASP A 1 173 ? 16.409 -20.539 -19.136 1.00 97.06 173 ASP A C 1
ATOM 1337 O O . ASP A 1 173 ? 16.658 -21.746 -19.112 1.00 97.06 173 ASP A O 1
ATOM 1341 N N . ILE A 1 174 ? 15.247 -20.031 -18.714 1.00 96.69 174 ILE A N 1
ATOM 1342 C CA . ILE A 1 174 ? 14.148 -20.799 -18.129 1.00 96.69 174 ILE A CA 1
ATOM 1343 C C . ILE A 1 174 ? 13.722 -21.925 -19.079 1.00 96.69 174 ILE A C 1
ATOM 1345 O O . ILE A 1 174 ? 13.452 -23.040 -18.642 1.00 96.69 174 ILE A O 1
ATOM 1349 N N . ARG A 1 175 ? 13.715 -21.661 -20.393 1.00 96.38 175 ARG A N 1
ATOM 1350 C CA . ARG A 1 175 ? 13.333 -22.642 -21.416 1.00 96.38 175 ARG A CA 1
ATOM 1351 C C . ARG A 1 175 ? 14.270 -23.839 -21.456 1.00 96.38 175 ARG A C 1
ATOM 1353 O O . ARG A 1 175 ? 13.787 -24.972 -21.474 1.00 96.38 175 ARG A O 1
ATOM 1360 N N . ASN A 1 176 ? 15.583 -23.617 -21.509 1.00 97.25 176 ASN A N 1
ATOM 1361 C CA . ASN A 1 176 ? 16.514 -24.738 -21.546 1.00 97.25 176 ASN A CA 1
ATOM 1362 C C . ASN A 1 176 ? 16.623 -25.427 -20.188 1.00 97.25 176 ASN A C 1
ATOM 1364 O O . ASN A 1 176 ? 16.738 -26.647 -20.178 1.00 97.25 176 ASN A O 1
ATOM 1368 N N . TRP A 1 177 ? 16.523 -24.703 -19.074 1.00 97.75 177 TRP A N 1
ATOM 1369 C CA . TRP A 1 177 ? 16.435 -25.329 -17.755 1.00 97.75 177 TRP A CA 1
ATOM 1370 C C . TRP A 1 177 ? 15.211 -26.261 -17.672 1.00 97.75 177 TRP A C 1
ATOM 1372 O O . TRP A 1 177 ? 15.335 -27.464 -17.480 1.00 97.75 177 TRP A O 1
ATOM 1382 N N . TRP A 1 178 ? 14.019 -25.756 -17.988 1.00 98.06 178 TRP A N 1
ATOM 1383 C CA . TRP A 1 178 ? 12.777 -26.531 -17.926 1.00 98.06 178 TRP A CA 1
ATOM 1384 C C . TRP A 1 178 ? 12.745 -27.733 -18.885 1.00 98.06 178 TRP A C 1
ATOM 1386 O O . TRP A 1 178 ? 12.191 -28.787 -18.560 1.00 98.06 178 TRP A O 1
ATOM 1396 N N . GLY A 1 179 ? 13.322 -27.577 -20.080 1.00 97.19 179 GLY A N 1
ATOM 1397 C CA . GLY A 1 179 ? 13.221 -28.540 -21.177 1.00 97.19 179 GLY A CA 1
ATOM 1398 C C . GLY A 1 179 ? 14.330 -29.594 -21.263 1.00 97.19 179 GLY A C 1
ATOM 1399 O O . GLY A 1 179 ? 14.241 -30.458 -22.136 1.00 97.19 179 GLY A O 1
ATOM 1400 N N . ASN A 1 180 ? 15.363 -29.554 -20.413 1.00 98.00 180 ASN A N 1
ATOM 1401 C CA . ASN A 1 180 ? 16.504 -30.476 -20.491 1.00 98.00 180 ASN A CA 1
ATOM 1402 C C . ASN A 1 180 ? 16.669 -31.345 -19.241 1.00 98.00 180 ASN A C 1
ATOM 1404 O O . ASN A 1 180 ? 16.197 -31.027 -18.156 1.00 98.00 180 ASN A O 1
ATOM 1408 N N . LEU A 1 181 ? 17.372 -32.470 -19.409 1.00 98.06 181 LEU A N 1
ATOM 1409 C CA . LEU A 1 181 ? 17.835 -33.277 -18.282 1.00 98.06 181 LEU A CA 1
ATOM 1410 C C . LEU A 1 181 ? 18.916 -32.516 -17.513 1.00 98.06 181 LEU A C 1
ATOM 1412 O O . LEU A 1 181 ? 19.846 -31.960 -18.108 1.00 98.06 181 LEU A O 1
ATOM 1416 N N . HIS A 1 182 ? 18.816 -32.545 -16.192 1.00 98.19 182 HIS A N 1
ATOM 1417 C CA . HIS A 1 182 ? 19.773 -31.916 -15.295 1.00 98.19 182 HIS A CA 1
ATOM 1418 C C . HIS A 1 182 ? 20.844 -32.913 -14.877 1.00 98.19 182 HIS A C 1
ATOM 1420 O O . HIS A 1 182 ? 20.545 -34.047 -14.514 1.00 98.19 182 HIS A O 1
ATOM 1426 N N . HIS A 1 183 ? 22.101 -32.487 -14.932 1.00 97.69 183 HIS A N 1
ATOM 1427 C CA . HIS A 1 183 ? 23.251 -33.292 -14.540 1.00 97.69 183 HIS A CA 1
ATOM 1428 C C . HIS A 1 183 ? 24.179 -32.446 -13.681 1.00 97.69 183 HIS A C 1
ATOM 1430 O O . HIS A 1 183 ? 24.756 -31.475 -14.176 1.00 97.69 183 HIS A O 1
ATOM 1436 N N . ASP A 1 184 ? 24.360 -32.834 -12.420 1.00 97.31 184 ASP A N 1
ATOM 1437 C CA . ASP A 1 184 ? 25.326 -32.155 -11.562 1.00 97.31 184 ASP A CA 1
ATOM 1438 C C . ASP A 1 184 ? 26.737 -32.243 -12.146 1.00 97.31 184 ASP A C 1
ATOM 1440 O O . ASP A 1 184 ? 27.123 -33.230 -12.786 1.00 97.31 184 ASP A O 1
ATOM 1444 N N . ARG A 1 185 ? 27.544 -31.231 -11.843 1.00 96.31 185 ARG A N 1
ATOM 1445 C CA . ARG A 1 185 ? 28.976 -31.211 -12.101 1.00 96.31 185 ARG A CA 1
ATOM 1446 C C . ARG A 1 185 ? 29.707 -31.153 -10.780 1.00 96.31 185 ARG A C 1
ATOM 1448 O O . ARG A 1 185 ? 29.528 -30.205 -10.028 1.00 96.31 185 ARG A O 1
ATOM 1455 N N . VAL A 1 186 ? 30.556 -32.144 -10.539 1.00 94.62 186 VAL A N 1
ATOM 1456 C CA . VAL A 1 186 ? 31.451 -32.169 -9.380 1.00 94.62 186 VAL A CA 1
ATOM 1457 C C . VAL A 1 186 ? 32.859 -31.920 -9.884 1.00 94.62 186 VAL A C 1
ATOM 1459 O O . VAL A 1 186 ? 33.364 -32.630 -10.757 1.00 94.62 186 VAL A O 1
ATOM 1462 N N . ARG A 1 187 ? 33.481 -30.870 -9.364 1.00 92.56 187 ARG A N 1
ATOM 1463 C CA . ARG A 1 187 ? 34.780 -30.335 -9.764 1.00 92.56 187 ARG A CA 1
ATOM 1464 C C . ARG A 1 187 ? 34.862 -30.091 -11.271 1.00 92.56 187 ARG A C 1
ATOM 1466 O O . ARG A 1 187 ? 35.825 -30.472 -11.937 1.00 92.56 187 ARG A O 1
ATOM 1473 N N . GLY A 1 188 ? 33.784 -29.549 -11.836 1.00 91.62 188 GLY A N 1
ATOM 1474 C CA . GLY A 1 188 ? 33.635 -29.300 -13.267 1.00 91.62 188 GLY A CA 1
ATOM 1475 C C . GLY A 1 188 ? 33.337 -30.530 -14.132 1.00 91.62 188 GLY A C 1
ATOM 1476 O O . GLY A 1 188 ? 33.187 -30.368 -15.346 1.00 91.62 188 GLY A O 1
ATOM 1477 N N . VAL A 1 189 ? 33.225 -31.739 -13.575 1.00 94.25 189 VAL A N 1
ATOM 1478 C CA . VAL A 1 189 ? 32.929 -32.966 -14.335 1.00 94.25 189 VAL A CA 1
ATOM 1479 C C . VAL A 1 189 ? 31.453 -33.323 -14.211 1.00 94.25 189 VAL A C 1
ATOM 1481 O O . VAL A 1 189 ? 30.960 -33.547 -13.112 1.00 94.25 189 VAL A O 1
ATOM 1484 N N . GLU A 1 190 ? 30.758 -33.391 -15.346 1.00 95.94 190 GLU A N 1
ATOM 1485 C CA . GLU A 1 190 ? 29.338 -33.753 -15.417 1.00 95.94 190 GLU A CA 1
ATOM 1486 C C . GLU A 1 190 ? 29.115 -35.229 -15.057 1.00 95.94 190 GLU A C 1
ATOM 1488 O O . GLU A 1 190 ? 29.785 -36.119 -15.588 1.00 95.94 190 GLU A O 1
ATOM 1493 N N . LYS A 1 191 ? 28.168 -35.492 -14.151 1.00 96.19 191 LYS A N 1
ATOM 1494 C CA . LYS A 1 191 ? 27.757 -36.849 -13.781 1.00 96.19 191 LYS A CA 1
ATOM 1495 C C . LYS A 1 191 ? 26.980 -37.499 -14.928 1.00 96.19 191 LYS A C 1
ATOM 1497 O O . LYS A 1 191 ? 26.135 -36.879 -15.566 1.00 96.19 191 LYS A O 1
ATOM 1502 N N . SER A 1 192 ? 27.208 -38.793 -15.148 1.00 95.94 192 SER A N 1
ATOM 1503 C CA . SER A 1 192 ? 26.510 -39.564 -16.189 1.00 95.94 192 SER A CA 1
ATOM 1504 C C . SER A 1 192 ? 25.028 -39.804 -15.889 1.00 95.94 192 SER A C 1
ATOM 1506 O O . SER A 1 192 ? 24.243 -40.014 -16.809 1.00 95.94 192 SER A O 1
ATOM 1508 N N . THR A 1 193 ? 24.648 -39.791 -14.611 1.00 96.75 193 THR A N 1
ATOM 1509 C CA . THR A 1 193 ? 23.260 -39.972 -14.169 1.00 96.75 193 THR A CA 1
ATOM 1510 C C . THR A 1 193 ? 22.623 -38.598 -13.975 1.00 96.75 193 THR A C 1
ATOM 1512 O O . THR A 1 193 ? 23.247 -37.765 -13.311 1.00 96.75 193 THR A O 1
ATOM 1515 N N . PRO A 1 194 ? 21.435 -38.342 -14.550 1.00 97.50 194 PRO A N 1
ATOM 1516 C CA . PRO A 1 194 ? 20.721 -37.100 -14.301 1.00 97.50 194 PRO A CA 1
ATOM 1517 C C . PRO A 1 194 ? 20.190 -37.046 -12.862 1.00 97.50 194 PRO A C 1
ATOM 1519 O O . PRO A 1 194 ? 20.135 -38.062 -12.164 1.00 97.50 194 PRO A O 1
ATOM 1522 N N . THR A 1 195 ? 19.792 -35.859 -12.420 1.00 97.56 195 THR A N 1
ATOM 1523 C CA . THR A 1 195 ? 19.071 -35.667 -11.157 1.00 97.56 195 THR A CA 1
ATOM 1524 C C . THR A 1 195 ? 17.643 -36.233 -11.244 1.00 97.56 195 THR A C 1
ATOM 1526 O O . THR A 1 195 ? 17.248 -36.854 -12.233 1.00 97.56 195 THR A O 1
ATOM 1529 N N . ALA A 1 196 ? 16.842 -36.021 -10.197 1.00 96.19 196 ALA A N 1
ATOM 1530 C CA . ALA A 1 196 ? 15.438 -36.427 -10.174 1.00 96.19 196 ALA A CA 1
ATOM 1531 C C . ALA A 1 196 ? 14.526 -35.587 -11.094 1.00 96.19 196 ALA A C 1
ATOM 1533 O O . ALA A 1 196 ? 13.367 -35.959 -11.289 1.00 96.19 196 ALA A O 1
ATOM 1534 N N . TRP A 1 197 ? 15.010 -34.467 -11.648 1.00 98.19 197 TRP A N 1
ATOM 1535 C CA . TRP A 1 197 ? 14.210 -33.616 -12.526 1.00 98.19 197 TRP A CA 1
ATOM 1536 C C . TRP A 1 197 ? 13.835 -34.333 -13.825 1.00 98.19 197 TRP A C 1
ATOM 1538 O O . TRP A 1 197 ? 14.669 -34.935 -14.505 1.00 98.19 197 TRP A O 1
ATOM 1548 N N . VAL A 1 198 ? 12.559 -34.219 -14.193 1.00 98.06 198 VAL A N 1
ATOM 1549 C CA . VAL A 1 198 ? 12.034 -34.703 -15.470 1.00 98.06 198 VAL A CA 1
ATOM 1550 C C . VAL A 1 198 ? 11.680 -33.488 -16.334 1.00 98.06 198 VAL A C 1
ATOM 1552 O O . VAL A 1 198 ? 10.867 -32.667 -15.894 1.00 98.06 198 VAL A O 1
ATOM 1555 N N . PRO A 1 199 ? 12.229 -33.375 -17.560 1.00 98.00 199 PRO A N 1
ATOM 1556 C CA . PRO A 1 199 ? 11.970 -32.246 -18.445 1.00 98.00 199 PRO A CA 1
ATOM 1557 C C . PRO A 1 199 ? 10.479 -32.004 -18.658 1.00 98.00 199 PRO A C 1
ATOM 1559 O O . PRO A 1 199 ? 9.729 -32.929 -18.978 1.00 98.00 199 PRO A O 1
ATOM 1562 N N . GLY A 1 200 ? 10.051 -30.759 -18.480 1.00 96.31 200 GLY A N 1
ATOM 1563 C CA . GLY A 1 200 ? 8.665 -30.345 -18.666 1.00 96.31 200 GLY A CA 1
ATOM 1564 C C . GLY A 1 200 ? 7.641 -30.968 -17.716 1.00 96.31 200 GLY A C 1
ATOM 1565 O O . GLY A 1 200 ? 6.446 -30.906 -17.990 1.00 96.31 200 GLY A O 1
ATOM 1566 N N . SER A 1 201 ? 8.078 -31.583 -16.612 1.00 96.69 201 SER A N 1
ATOM 1567 C CA . SER A 1 201 ? 7.180 -32.317 -15.709 1.00 96.69 201 SER A CA 1
ATOM 1568 C C . SER A 1 201 ? 6.247 -31.435 -14.881 1.00 96.69 201 SER A C 1
ATOM 1570 O O . SER A 1 201 ? 5.191 -31.907 -14.459 1.00 96.69 201 SER A O 1
ATOM 1572 N N . LYS A 1 202 ? 6.615 -30.171 -14.650 1.00 97.38 202 LYS A N 1
ATOM 1573 C CA . LYS A 1 202 ? 5.829 -29.208 -13.869 1.00 97.38 202 LYS A CA 1
ATOM 1574 C C . LYS A 1 202 ? 5.832 -27.833 -14.529 1.00 97.38 202 LYS A C 1
ATOM 1576 O O . LYS A 1 202 ? 6.857 -27.459 -15.101 1.00 97.38 202 LYS A O 1
ATOM 1581 N N . PRO A 1 203 ? 4.727 -27.074 -14.453 1.00 97.62 203 PRO A N 1
ATOM 1582 C CA . PRO A 1 203 ? 4.713 -25.692 -14.905 1.00 97.62 203 PRO A CA 1
ATOM 1583 C C . PRO A 1 203 ? 5.562 -24.810 -13.985 1.00 97.62 203 PRO A C 1
ATOM 1585 O O . PRO A 1 203 ? 5.847 -25.157 -12.835 1.00 97.62 203 PRO A O 1
ATOM 1588 N N . ILE A 1 204 ? 5.926 -23.644 -14.501 1.00 98.31 204 ILE A N 1
ATOM 1589 C CA . ILE A 1 204 ? 6.605 -22.581 -13.769 1.00 98.31 204 ILE A CA 1
ATOM 1590 C C . ILE A 1 204 ? 5.583 -21.527 -13.376 1.00 98.31 204 ILE A C 1
ATOM 1592 O O . ILE A 1 204 ? 4.761 -21.111 -14.195 1.00 98.31 204 ILE A O 1
ATOM 1596 N N . TRP A 1 205 ? 5.649 -21.098 -12.123 1.00 98.19 205 TRP A N 1
ATOM 1597 C CA . TRP A 1 205 ? 4.882 -19.987 -11.581 1.00 98.19 205 TRP A CA 1
ATOM 1598 C C . TRP A 1 205 ? 5.845 -18.861 -11.233 1.00 98.19 205 TRP A C 1
ATOM 1600 O O . TRP A 1 205 ? 6.874 -19.112 -10.605 1.00 98.19 205 TRP A O 1
ATOM 1610 N N . PHE A 1 206 ? 5.501 -17.626 -11.588 1.00 98.12 206 PHE A N 1
ATOM 1611 C CA . PHE A 1 206 ? 6.221 -16.473 -11.058 1.00 98.12 206 PHE A CA 1
ATOM 1612 C C . PHE A 1 206 ? 5.544 -16.033 -9.775 1.00 98.12 206 PHE A C 1
ATOM 1614 O O . PHE A 1 206 ? 4.514 -15.367 -9.823 1.00 98.12 206 PHE A O 1
ATOM 1621 N N . THR A 1 207 ? 6.088 -16.486 -8.648 1.00 97.62 207 THR A N 1
ATOM 1622 C CA . THR A 1 207 ? 5.573 -16.230 -7.296 1.00 97.62 207 THR A CA 1
ATOM 1623 C C . THR A 1 207 ? 5.754 -14.778 -6.883 1.00 97.62 207 THR A C 1
ATOM 1625 O O . THR A 1 207 ? 4.903 -14.250 -6.170 1.00 97.62 207 THR A O 1
ATOM 1628 N N . GLU A 1 208 ? 6.757 -14.115 -7.455 1.00 97.31 208 GLU A N 1
ATOM 1629 C CA . GLU A 1 208 ? 6.885 -12.667 -7.492 1.00 97.31 208 GLU A CA 1
ATOM 1630 C C . GLU A 1 208 ? 7.367 -12.206 -8.873 1.00 97.31 208 GLU A C 1
ATOM 1632 O O . GLU A 1 208 ? 8.172 -12.863 -9.537 1.00 97.31 208 GLU A O 1
ATOM 1637 N N . LEU A 1 209 ? 6.867 -11.057 -9.320 1.00 97.38 209 LEU A N 1
ATOM 1638 C CA . LEU A 1 209 ? 7.317 -10.374 -10.525 1.00 97.38 209 LEU A CA 1
ATOM 1639 C C . LEU A 1 209 ? 7.057 -8.876 -10.391 1.00 97.38 209 LEU A C 1
ATOM 1641 O O . LEU A 1 209 ? 5.924 -8.448 -10.182 1.00 97.38 209 LEU A O 1
ATOM 1645 N N . GLY A 1 210 ? 8.079 -8.053 -10.584 1.00 96.00 210 GLY A N 1
ATOM 1646 C CA . GLY A 1 210 ? 7.893 -6.610 -10.607 1.00 96.00 210 GLY A CA 1
ATOM 1647 C C . GLY A 1 210 ? 9.201 -5.850 -10.668 1.00 96.00 210 GLY A C 1
ATOM 1648 O O . GLY A 1 210 ? 10.281 -6.430 -10.703 1.00 96.00 210 GLY A O 1
ATOM 1649 N N . CYS A 1 211 ? 9.098 -4.529 -10.674 1.00 96.00 211 CYS A N 1
ATOM 1650 C CA . CYS A 1 211 ? 10.235 -3.632 -10.540 1.00 96.00 211 CYS A CA 1
ATOM 1651 C C . CYS A 1 211 ? 9.787 -2.344 -9.823 1.00 96.00 211 CYS A C 1
ATOM 1653 O O . CYS A 1 211 ? 8.587 -2.035 -9.810 1.00 96.00 211 CYS A O 1
ATOM 1655 N N . PRO A 1 212 ? 10.709 -1.590 -9.199 1.00 95.19 212 PRO A N 1
ATOM 1656 C CA . PRO A 1 212 ? 10.363 -0.329 -8.549 1.00 95.19 212 PRO A CA 1
ATOM 1657 C C . PRO A 1 212 ? 9.918 0.714 -9.587 1.00 95.19 212 PRO A C 1
ATOM 1659 O O . PRO A 1 212 ? 10.437 0.735 -10.700 1.00 95.19 212 PRO A O 1
ATOM 1662 N N . ALA A 1 213 ? 9.003 1.623 -9.241 1.00 92.62 213 ALA A N 1
ATOM 1663 C CA . ALA A 1 213 ? 8.570 2.706 -10.137 1.00 92.62 213 ALA A CA 1
ATOM 1664 C C . ALA A 1 213 ? 9.574 3.868 -10.177 1.00 92.62 213 ALA A C 1
ATOM 1666 O O . ALA A 1 213 ? 9.319 4.986 -9.723 1.00 92.62 213 ALA A O 1
ATOM 1667 N N . VAL A 1 214 ? 10.762 3.571 -10.691 1.00 90.62 214 VAL A N 1
ATOM 1668 C CA . VAL A 1 214 ? 11.903 4.480 -10.770 1.00 90.62 214 VAL A CA 1
ATOM 1669 C C . VAL A 1 214 ? 12.459 4.464 -12.189 1.00 90.62 214 VAL A C 1
ATOM 1671 O O . VAL A 1 214 ? 12.389 3.448 -12.881 1.00 90.62 214 VAL A O 1
ATOM 1674 N N . ASP A 1 215 ? 13.050 5.571 -12.637 1.00 87.12 215 ASP A N 1
ATOM 1675 C CA . ASP A 1 215 ? 13.776 5.588 -13.903 1.00 87.12 215 ASP A CA 1
ATOM 1676 C C . ASP A 1 215 ? 14.814 4.455 -13.976 1.00 87.12 215 ASP A C 1
ATOM 1678 O O . ASP A 1 215 ? 15.590 4.239 -13.038 1.00 87.12 215 ASP A O 1
ATOM 1682 N N . LYS A 1 216 ? 14.819 3.745 -15.114 1.00 91.00 216 LYS A N 1
ATOM 1683 C CA . LYS A 1 216 ? 15.684 2.585 -15.393 1.00 91.00 216 LYS A CA 1
ATOM 1684 C C . LYS A 1 216 ? 15.454 1.393 -14.458 1.00 91.00 216 LYS A C 1
ATOM 1686 O O . LYS A 1 216 ? 16.378 0.621 -14.217 1.00 91.00 216 LYS A O 1
ATOM 1691 N N . SER A 1 217 ? 14.239 1.214 -13.945 1.00 93.06 217 SER A N 1
ATOM 1692 C CA . SER A 1 217 ? 13.868 0.104 -13.053 1.00 93.06 217 SER A CA 1
ATOM 1693 C C . SER A 1 217 ? 14.270 -1.281 -13.560 1.00 93.06 217 SER A C 1
ATOM 1695 O O . SER A 1 217 ? 14.726 -2.120 -12.783 1.00 93.06 217 SER A O 1
ATOM 1697 N N . ALA A 1 218 ? 14.188 -1.492 -14.874 1.00 95.25 218 ALA A N 1
ATOM 1698 C CA . ALA A 1 218 ? 14.543 -2.735 -15.546 1.00 95.25 218 ALA A CA 1
ATOM 1699 C C . ALA A 1 218 ? 16.029 -3.132 -15.435 1.00 95.25 218 ALA A C 1
ATOM 1701 O O . ALA A 1 218 ? 16.359 -4.280 -15.726 1.00 95.25 218 ALA A O 1
ATOM 1702 N N . THR A 1 219 ? 16.940 -2.236 -15.031 1.00 95.62 219 THR A N 1
ATOM 1703 C CA . THR A 1 219 ? 18.375 -2.569 -14.914 1.00 95.62 219 THR A CA 1
ATOM 1704 C C . THR A 1 219 ? 18.703 -3.374 -13.663 1.00 95.62 219 THR A C 1
ATOM 1706 O O . THR A 1 219 ? 19.721 -4.062 -13.619 1.00 95.62 219 THR A O 1
ATOM 1709 N N . ARG A 1 220 ? 17.860 -3.288 -12.628 1.00 94.94 220 ARG A N 1
ATOM 1710 C CA . ARG A 1 220 ? 17.996 -4.065 -11.392 1.00 94.94 220 ARG A CA 1
ATOM 1711 C C . ARG A 1 220 ? 16.641 -4.133 -10.672 1.00 94.94 220 ARG A C 1
ATOM 1713 O O . ARG A 1 220 ? 16.431 -3.405 -9.705 1.00 94.94 220 ARG A O 1
ATOM 1720 N N . PRO A 1 221 ? 15.700 -4.957 -11.152 1.00 95.88 221 PRO A N 1
ATOM 1721 C CA . PRO A 1 221 ? 14.315 -4.921 -10.681 1.00 95.88 221 PRO A CA 1
ATOM 1722 C C . PRO A 1 221 ? 14.117 -5.488 -9.263 1.00 95.88 221 PRO A C 1
ATOM 1724 O O . PRO A 1 221 ? 13.083 -5.229 -8.649 1.00 95.88 221 PRO A O 1
ATOM 1727 N N . ASN A 1 222 ? 15.115 -6.195 -8.719 1.00 93.62 222 ASN A N 1
ATOM 1728 C CA . ASN A 1 222 ? 15.073 -6.838 -7.400 1.00 93.62 222 ASN A CA 1
ATOM 1729 C C . ASN A 1 222 ? 15.319 -5.889 -6.207 1.00 93.62 222 ASN A C 1
ATOM 1731 O O . ASN A 1 222 ? 15.317 -6.340 -5.068 1.00 93.62 222 ASN A O 1
ATOM 1735 N N . VAL A 1 223 ? 15.609 -4.602 -6.438 1.00 92.81 223 VAL A N 1
ATOM 1736 C CA . VAL A 1 223 ? 15.931 -3.655 -5.352 1.00 92.81 223 VAL A CA 1
ATOM 1737 C C . VAL A 1 223 ? 14.721 -2.878 -4.888 1.00 92.81 223 VAL A C 1
ATOM 1739 O O . VAL A 1 223 ? 13.937 -2.394 -5.701 1.00 92.81 223 VAL A O 1
ATOM 1742 N N . PHE A 1 224 ? 14.639 -2.668 -3.580 1.00 89.94 224 PHE A N 1
ATOM 1743 C CA . PHE A 1 224 ? 13.537 -1.974 -2.934 1.00 89.94 224 PHE A CA 1
ATOM 1744 C C . PHE A 1 224 ? 14.057 -0.650 -2.380 1.00 89.94 224 PHE A C 1
ATOM 1746 O O . PHE A 1 224 ? 14.802 -0.683 -1.403 1.00 89.94 224 PHE A O 1
ATOM 1753 N N . PRO A 1 225 ? 13.697 0.513 -2.958 1.00 84.44 225 PRO A N 1
ATOM 1754 C CA . PRO A 1 225 ? 14.058 1.825 -2.416 1.00 84.44 225 PRO A CA 1
ATOM 1755 C C . PRO A 1 225 ? 13.369 2.130 -1.069 1.00 84.44 225 PRO A C 1
ATOM 1757 O O . PRO A 1 225 ? 12.539 3.030 -0.965 1.00 84.44 225 PRO A O 1
ATOM 1760 N N . ASP A 1 226 ? 13.696 1.356 -0.037 1.00 82.19 226 ASP A N 1
ATOM 1761 C CA . ASP A 1 226 ? 13.172 1.425 1.322 1.00 82.19 226 ASP A CA 1
ATOM 1762 C C . ASP A 1 226 ? 14.345 1.407 2.311 1.00 82.19 226 ASP A C 1
ATOM 1764 O O . ASP A 1 226 ? 14.973 0.362 2.488 1.00 82.19 226 ASP A O 1
ATOM 1768 N N . PRO A 1 227 ? 14.617 2.514 3.027 1.00 76.62 227 PRO A N 1
ATOM 1769 C CA . PRO A 1 227 ? 15.689 2.594 4.018 1.00 76.62 227 PRO A CA 1
ATOM 1770 C C . PRO A 1 227 ? 15.655 1.535 5.131 1.00 76.62 227 PRO A C 1
ATOM 1772 O O . PRO A 1 227 ? 16.654 1.374 5.831 1.00 76.62 227 PRO A O 1
ATOM 1775 N N . LYS A 1 228 ? 14.524 0.851 5.339 1.00 75.38 228 LYS A N 1
ATOM 1776 C CA . LYS A 1 228 ? 14.365 -0.217 6.338 1.00 75.38 228 LYS A CA 1
ATOM 1777 C C . LYS A 1 228 ? 14.618 -1.620 5.778 1.00 75.38 228 LYS A C 1
ATOM 1779 O O . LYS A 1 228 ? 14.708 -2.559 6.566 1.00 75.38 228 LYS A O 1
ATOM 1784 N N . SER A 1 229 ? 14.716 -1.771 4.458 1.00 75.75 229 SER A N 1
ATOM 1785 C CA . SER A 1 229 ? 14.952 -3.057 3.802 1.00 75.75 229 SER A CA 1
ATOM 1786 C C . SER A 1 229 ? 16.443 -3.397 3.748 1.00 75.75 229 SER A C 1
ATOM 1788 O O . SER A 1 229 ? 17.289 -2.522 3.557 1.00 75.75 229 SER A O 1
ATOM 1790 N N . ALA A 1 230 ? 16.773 -4.685 3.864 1.00 70.69 230 ALA A N 1
ATOM 1791 C CA . ALA A 1 230 ? 18.120 -5.180 3.568 1.00 70.69 230 ALA A CA 1
ATOM 1792 C C . ALA A 1 230 ? 18.489 -4.979 2.083 1.00 70.69 230 ALA A C 1
ATOM 1794 O O . ALA A 1 230 ? 19.657 -4.794 1.756 1.00 70.69 230 ALA A O 1
ATOM 1795 N N . GLU A 1 231 ? 17.479 -4.917 1.213 1.00 73.62 231 GLU A N 1
ATOM 1796 C CA . GLU A 1 231 ? 17.593 -4.683 -0.229 1.00 73.62 231 GLU A CA 1
ATOM 1797 C C . GLU A 1 231 ? 17.486 -3.189 -0.602 1.00 73.62 231 GLU A C 1
ATOM 1799 O O . GLU A 1 231 ? 17.140 -2.848 -1.738 1.00 73.62 231 GLU A O 1
ATOM 1804 N N . ASN A 1 232 ? 17.766 -2.282 0.347 1.00 86.62 232 ASN A N 1
ATOM 1805 C CA . ASN A 1 232 ? 17.723 -0.834 0.134 1.00 86.62 232 ASN A CA 1
ATOM 1806 C C . ASN A 1 232 ? 18.737 -0.371 -0.919 1.00 86.62 232 ASN A C 1
ATOM 1808 O O . ASN A 1 232 ? 19.894 -0.057 -0.619 1.00 86.62 232 ASN A O 1
ATOM 1812 N N . ALA A 1 233 ? 18.289 -0.282 -2.163 1.00 88.56 233 ALA A N 1
ATOM 1813 C CA . ALA A 1 233 ? 19.080 0.189 -3.281 1.00 88.56 233 ALA A CA 1
ATOM 1814 C C . ALA A 1 233 ? 18.182 0.779 -4.371 1.00 88.56 233 ALA A C 1
ATOM 1816 O O . ALA A 1 233 ? 16.959 0.674 -4.341 1.00 88.56 233 ALA A O 1
ATOM 1817 N N . PHE A 1 234 ? 18.821 1.416 -5.347 1.00 91.25 234 PHE A N 1
ATOM 1818 C CA . PHE A 1 234 ? 18.171 1.895 -6.560 1.00 91.25 234 PHE A CA 1
ATOM 1819 C C . PHE A 1 234 ? 18.675 1.107 -7.770 1.00 91.25 234 PHE A C 1
ATOM 1821 O O . PHE A 1 234 ? 19.784 0.555 -7.712 1.00 91.25 234 PHE A O 1
ATOM 1828 N N . PRO A 1 235 ? 17.896 1.076 -8.866 1.00 94.44 235 PRO A N 1
ATOM 1829 C CA . PRO A 1 235 ? 18.329 0.463 -10.110 1.00 94.44 235 PRO A CA 1
ATOM 1830 C C . PRO A 1 235 ? 19.674 1.018 -10.591 1.00 94.44 235 PRO A C 1
ATOM 1832 O O . PRO A 1 235 ? 20.019 2.177 -10.326 1.00 94.44 235 PRO A O 1
ATOM 1835 N N . TYR A 1 236 ? 20.460 0.198 -11.291 1.00 93.75 236 TYR A N 1
ATOM 1836 C CA . TYR A 1 236 ? 21.772 0.625 -11.767 1.00 93.75 236 TYR A CA 1
ATOM 1837 C C . TYR A 1 236 ? 21.648 1.850 -12.675 1.00 93.75 236 TYR A C 1
ATOM 1839 O O . TYR A 1 236 ? 20.793 1.910 -13.559 1.00 93.75 236 TYR A O 1
ATOM 1847 N N . PHE A 1 237 ? 22.520 2.832 -12.432 1.00 90.75 237 PHE A N 1
ATOM 1848 C CA . PHE A 1 237 ? 22.581 4.109 -13.152 1.00 90.75 237 PHE A CA 1
ATOM 1849 C C . PHE A 1 237 ? 21.313 4.975 -13.058 1.00 90.75 237 PHE A C 1
ATOM 1851 O O . PHE A 1 237 ? 21.221 5.986 -13.757 1.00 90.75 237 PHE A O 1
ATOM 1858 N N . SER A 1 238 ? 20.346 4.609 -12.215 1.00 88.81 238 SER A N 1
ATOM 1859 C CA . SER A 1 238 ? 19.123 5.376 -11.994 1.00 88.81 238 SER A CA 1
ATOM 1860 C C . SER A 1 238 ? 19.405 6.743 -11.370 1.00 88.81 238 SER A C 1
ATOM 1862 O O . SER A 1 238 ? 20.297 6.902 -10.529 1.00 88.81 238 SER A O 1
ATOM 1864 N N . ARG A 1 239 ? 18.593 7.731 -11.745 1.00 81.38 239 ARG A N 1
ATOM 1865 C CA . ARG A 1 239 ? 18.567 9.070 -11.147 1.00 81.38 239 ARG A CA 1
ATOM 1866 C C . ARG A 1 239 ? 17.615 9.157 -9.955 1.00 81.38 239 ARG A C 1
ATOM 1868 O O . ARG A 1 239 ? 17.522 10.221 -9.347 1.00 81.38 239 ARG A O 1
ATOM 1875 N N . ARG A 1 240 ? 16.973 8.043 -9.577 1.00 86.06 240 ARG A N 1
ATOM 1876 C CA . ARG A 1 240 ? 16.056 7.919 -8.429 1.00 86.06 240 ARG A CA 1
ATOM 1877 C C . ARG A 1 240 ? 14.769 8.731 -8.591 1.00 86.06 240 ARG A C 1
ATOM 1879 O O . ARG A 1 240 ? 14.090 9.025 -7.608 1.00 86.06 240 ARG A O 1
ATOM 1886 N N . SER A 1 241 ? 14.452 9.118 -9.822 1.00 81.19 241 SER A N 1
ATOM 1887 C CA . SER A 1 241 ? 13.207 9.806 -10.156 1.00 81.19 241 SER A CA 1
ATOM 1888 C C . SER A 1 241 ? 12.074 8.801 -10.291 1.00 81.19 241 SER A C 1
ATOM 1890 O O . SER A 1 241 ? 12.298 7.697 -10.782 1.00 81.19 241 SER A O 1
ATOM 1892 N N . ARG A 1 242 ? 10.863 9.178 -9.867 1.00 86.50 242 ARG A N 1
ATOM 1893 C CA . ARG A 1 242 ? 9.674 8.361 -10.114 1.00 86.50 242 ARG A CA 1
ATOM 1894 C C . ARG A 1 242 ? 9.475 8.189 -11.618 1.00 86.50 242 ARG A C 1
ATOM 1896 O O . ARG A 1 242 ? 9.582 9.161 -12.364 1.00 86.50 242 ARG A O 1
ATOM 1903 N N . ALA A 1 243 ? 9.170 6.965 -12.030 1.00 85.75 243 ALA A N 1
ATOM 1904 C CA . ALA A 1 243 ? 8.758 6.652 -13.391 1.00 85.75 243 ALA A CA 1
ATOM 1905 C C . ALA A 1 243 ? 7.767 5.481 -13.354 1.00 85.75 243 ALA A C 1
ATOM 1907 O O . ALA A 1 243 ? 8.166 4.317 -13.284 1.00 85.75 243 ALA A O 1
ATOM 1908 N N . ASP A 1 244 ? 6.471 5.783 -13.377 1.00 88.19 244 ASP A N 1
ATOM 1909 C CA . ASP A 1 244 ? 5.425 4.757 -13.311 1.00 88.19 244 ASP A CA 1
ATOM 1910 C C . ASP A 1 244 ? 5.329 3.994 -14.650 1.00 88.19 244 ASP A C 1
ATOM 1912 O O . ASP A 1 244 ? 5.145 2.777 -14.672 1.00 88.19 244 ASP A O 1
ATOM 1916 N N . SER A 1 245 ? 5.541 4.681 -15.775 1.00 83.81 245 SER A N 1
ATOM 1917 C CA . SER A 1 245 ? 5.596 4.116 -17.132 1.00 83.81 245 SER A CA 1
ATOM 1918 C C . SER A 1 245 ? 6.678 3.055 -17.276 1.00 83.81 245 SER A C 1
ATOM 1920 O O . SER A 1 245 ? 6.427 2.028 -17.892 1.00 83.81 245 SER A O 1
ATOM 1922 N N . GLN A 1 246 ? 7.843 3.239 -16.653 1.00 87.56 246 GLN A N 1
ATOM 1923 C CA . GLN A 1 246 ? 8.910 2.232 -16.618 1.00 87.56 246 GLN A CA 1
ATOM 1924 C C . GLN A 1 246 ? 8.439 0.921 -15.986 1.00 87.56 246 GLN A C 1
ATOM 1926 O O . GLN A 1 246 ? 8.612 -0.152 -16.566 1.00 87.56 246 GLN A O 1
ATOM 1931 N N . GLN A 1 247 ? 7.797 1.014 -14.817 1.00 92.56 247 GLN A N 1
ATOM 1932 C CA . GLN A 1 247 ? 7.219 -0.146 -14.145 1.00 92.56 247 GLN A CA 1
ATOM 1933 C C . GLN A 1 247 ? 6.153 -0.808 -15.016 1.00 92.56 247 GLN A C 1
ATOM 1935 O O . GLN A 1 247 ? 6.155 -2.025 -15.191 1.00 92.56 247 GLN A O 1
ATOM 1940 N N . ARG A 1 248 ? 5.274 -0.008 -15.619 1.00 90.12 248 ARG A N 1
ATOM 1941 C CA . ARG A 1 248 ? 4.233 -0.519 -16.505 1.00 90.12 248 ARG A CA 1
ATOM 1942 C C . ARG A 1 248 ? 4.802 -1.251 -17.721 1.00 90.12 248 ARG A C 1
ATOM 1944 O O . ARG A 1 248 ? 4.387 -2.376 -17.970 1.00 90.12 248 ARG A O 1
ATOM 1951 N N . ARG A 1 249 ? 5.773 -0.671 -18.433 1.00 89.56 249 ARG A N 1
ATOM 1952 C CA . ARG A 1 249 ? 6.410 -1.293 -19.608 1.00 89.56 249 ARG A CA 1
ATOM 1953 C C . ARG A 1 249 ? 7.116 -2.599 -19.260 1.00 89.56 249 ARG A C 1
ATOM 1955 O O . ARG A 1 249 ? 7.026 -3.558 -20.020 1.00 89.56 249 ARG A O 1
ATOM 1962 N N . PHE A 1 250 ? 7.781 -2.656 -18.106 1.00 94.00 250 PHE A N 1
ATOM 1963 C CA . PHE A 1 250 ? 8.393 -3.886 -17.598 1.00 94.00 250 PHE A CA 1
ATOM 1964 C C . PHE A 1 250 ? 7.350 -4.999 -17.402 1.00 94.00 250 PHE A C 1
ATOM 1966 O O . PHE A 1 250 ? 7.555 -6.132 -17.837 1.00 94.00 250 PHE A O 1
ATOM 1973 N N . LEU A 1 251 ? 6.213 -4.667 -16.784 1.00 94.56 251 LEU A N 1
ATOM 1974 C CA . LEU A 1 251 ? 5.128 -5.616 -16.540 1.00 94.56 251 LEU A CA 1
ATOM 1975 C C . LEU A 1 251 ? 4.432 -6.046 -17.838 1.00 94.56 251 LEU A C 1
ATOM 1977 O O . LEU A 1 251 ? 4.233 -7.241 -18.041 1.00 94.56 251 LEU A O 1
ATOM 1981 N N . GLU A 1 252 ? 4.113 -5.104 -18.730 1.00 92.25 252 GLU A N 1
ATOM 1982 C CA . GLU A 1 252 ? 3.543 -5.378 -20.059 1.00 92.25 252 GLU A CA 1
ATOM 1983 C C . GLU A 1 252 ? 4.439 -6.344 -20.847 1.00 92.25 252 GLU A C 1
ATOM 1985 O O . GLU A 1 252 ? 3.961 -7.372 -21.324 1.00 92.25 252 GLU A O 1
ATOM 1990 N N . ALA A 1 253 ? 5.754 -6.091 -20.891 1.00 94.00 253 ALA A N 1
ATOM 1991 C CA . ALA A 1 253 ? 6.705 -6.947 -21.597 1.00 94.00 253 ALA A CA 1
ATOM 1992 C C . ALA A 1 253 ? 6.679 -8.400 -21.096 1.00 94.00 253 ALA A C 1
ATOM 1994 O O . ALA A 1 253 ? 6.670 -9.332 -21.904 1.00 94.00 253 ALA A O 1
ATOM 1995 N N . HIS A 1 254 ? 6.643 -8.605 -19.776 1.00 95.44 254 HIS A N 1
ATOM 1996 C CA . HIS A 1 254 ? 6.551 -9.942 -19.195 1.00 95.44 254 HIS A CA 1
ATOM 1997 C C . HIS A 1 254 ? 5.200 -10.607 -19.455 1.00 95.44 254 HIS A C 1
ATOM 1999 O O . HIS A 1 254 ? 5.167 -11.755 -19.899 1.00 95.44 254 HIS A O 1
ATOM 2005 N N . LEU A 1 255 ? 4.095 -9.909 -19.192 1.00 93.88 255 LEU A N 1
ATOM 2006 C CA . LEU A 1 255 ? 2.753 -10.465 -19.367 1.00 93.88 255 LEU A CA 1
ATOM 2007 C C . LEU A 1 255 ? 2.505 -10.856 -20.830 1.00 93.88 255 LEU A C 1
ATOM 2009 O O . LEU A 1 255 ? 2.006 -11.950 -21.091 1.00 93.88 255 LEU A O 1
ATOM 2013 N N . ASP A 1 256 ? 2.928 -10.031 -21.786 1.00 92.38 256 ASP A N 1
ATOM 2014 C CA . ASP A 1 256 ? 2.790 -10.333 -23.212 1.00 92.38 256 ASP A CA 1
ATOM 2015 C C . ASP A 1 256 ? 3.702 -11.483 -23.659 1.00 92.38 256 ASP A C 1
ATOM 2017 O O . ASP A 1 256 ? 3.284 -12.342 -24.435 1.00 92.38 256 ASP A O 1
ATOM 2021 N N . HIS A 1 257 ? 4.946 -11.544 -23.171 1.00 93.94 257 HIS A N 1
ATOM 2022 C CA . HIS A 1 257 ? 5.865 -12.639 -23.501 1.00 93.94 257 HIS A CA 1
ATOM 2023 C C . HIS A 1 257 ? 5.349 -13.991 -22.994 1.00 93.94 257 HIS A C 1
ATOM 2025 O O . HIS A 1 257 ? 5.310 -14.969 -23.742 1.00 93.94 257 HIS A O 1
ATOM 2031 N N . TRP A 1 258 ? 4.953 -14.067 -21.723 1.00 93.06 258 TRP A N 1
ATOM 2032 C CA . TRP A 1 258 ? 4.635 -15.346 -21.088 1.00 93.06 258 TRP A CA 1
ATOM 2033 C C . TRP A 1 258 ? 3.270 -15.901 -21.492 1.00 93.06 258 TRP A C 1
ATOM 2035 O O . TRP A 1 258 ? 3.106 -17.121 -21.522 1.00 93.06 258 TRP A O 1
ATOM 2045 N N . ARG A 1 259 ? 2.332 -15.052 -21.933 1.00 90.19 259 ARG A N 1
ATOM 2046 C CA . ARG A 1 259 ? 1.069 -15.508 -22.543 1.00 90.19 259 ARG A CA 1
ATOM 2047 C C . ARG A 1 259 ? 1.284 -16.352 -23.801 1.00 90.19 259 ARG A C 1
ATOM 2049 O O . ARG A 1 259 ? 0.513 -17.276 -24.043 1.00 90.19 259 ARG A O 1
ATOM 2056 N N . GLU A 1 260 ? 2.338 -16.094 -24.575 1.00 87.19 260 GLU A N 1
ATOM 2057 C CA . GLU A 1 260 ? 2.687 -16.897 -25.760 1.00 87.19 260 GLU A CA 1
ATOM 2058 C C . GLU A 1 260 ? 3.410 -18.213 -25.409 1.00 87.19 260 GLU A C 1
ATOM 2060 O O . GLU A 1 260 ? 3.443 -19.141 -26.218 1.00 87.19 260 GLU A O 1
ATOM 2065 N N . ALA A 1 261 ? 3.963 -18.327 -24.197 1.00 81.81 261 ALA A N 1
ATOM 2066 C CA . ALA A 1 261 ? 4.718 -19.483 -23.707 1.00 81.81 261 ALA A CA 1
ATOM 2067 C C . ALA A 1 261 ? 3.972 -20.275 -22.610 1.00 81.81 261 ALA A C 1
ATOM 2069 O O . ALA A 1 261 ? 4.605 -20.938 -21.782 1.00 81.81 261 ALA A O 1
ATOM 2070 N N . ALA A 1 262 ? 2.633 -20.250 -22.647 1.00 77.31 262 ALA A N 1
ATOM 2071 C CA . ALA A 1 262 ? 1.734 -20.723 -21.586 1.00 77.31 262 ALA A CA 1
ATOM 2072 C C . ALA A 1 262 ? 1.893 -22.203 -21.168 1.00 77.31 262 ALA A C 1
ATOM 2074 O O . ALA A 1 262 ? 1.403 -22.612 -20.121 1.00 77.31 262 ALA A O 1
ATOM 2075 N N . ALA A 1 263 ? 2.554 -23.033 -21.985 1.00 81.81 263 ALA A N 1
ATOM 2076 C CA . ALA A 1 263 ? 2.815 -24.436 -21.648 1.00 81.81 263 ALA A CA 1
ATOM 2077 C C . ALA A 1 263 ? 3.941 -24.615 -20.611 1.00 81.81 263 ALA A C 1
ATOM 2079 O O . ALA A 1 263 ? 3.957 -25.617 -19.901 1.00 81.81 263 ALA A O 1
ATOM 2080 N N . MET A 1 264 ? 4.889 -23.674 -20.552 1.00 95.44 264 MET A N 1
ATOM 2081 C CA . MET A 1 264 ? 6.026 -23.709 -19.626 1.00 95.44 264 MET A CA 1
ATOM 2082 C C . MET A 1 264 ? 5.769 -22.828 -18.409 1.00 95.44 264 MET A C 1
ATOM 2084 O O . MET A 1 264 ? 5.904 -23.291 -17.282 1.00 95.44 264 MET A O 1
ATOM 2088 N N . VAL A 1 265 ? 5.403 -21.568 -18.643 1.00 96.69 265 VAL A N 1
ATOM 2089 C CA . VAL A 1 265 ? 5.004 -20.631 -17.591 1.00 96.69 265 VAL A CA 1
ATOM 2090 C C . VAL A 1 265 ? 3.490 -20.568 -17.589 1.00 96.69 265 VAL A C 1
ATOM 2092 O O . VAL A 1 265 ? 2.891 -20.244 -18.611 1.00 96.69 265 VAL A O 1
ATOM 2095 N N . ASP A 1 266 ? 2.875 -20.865 -16.454 1.00 95.19 266 ASP A N 1
ATOM 2096 C CA . ASP A 1 266 ? 1.430 -20.741 -16.304 1.00 95.19 266 ASP A CA 1
ATOM 2097 C C . ASP A 1 266 ? 1.064 -19.251 -16.200 1.00 95.19 266 ASP A C 1
ATOM 2099 O O . ASP A 1 266 ? 1.364 -18.585 -15.208 1.00 95.19 266 ASP A O 1
ATOM 2103 N N . ALA A 1 267 ? 0.448 -18.717 -17.259 1.00 91.19 267 ALA A N 1
ATOM 2104 C CA . ALA A 1 267 ? 0.126 -17.295 -17.373 1.00 91.19 267 ALA A CA 1
ATOM 2105 C C . ALA A 1 267 ? -0.892 -16.819 -16.320 1.00 91.19 267 ALA A C 1
ATOM 2107 O O . ALA A 1 267 ? -0.892 -15.637 -15.977 1.00 91.19 267 ALA A O 1
ATOM 2108 N N . ASP A 1 268 ? -1.705 -17.726 -15.766 1.00 92.00 268 ASP A N 1
ATOM 2109 C CA . ASP A 1 268 ? -2.644 -17.424 -14.679 1.00 92.00 268 ASP A CA 1
ATOM 2110 C C . ASP A 1 268 ? -1.957 -17.459 -13.296 1.00 92.00 268 ASP A C 1
ATOM 2112 O O . ASP A 1 268 ? -2.575 -17.177 -12.267 1.00 92.00 268 ASP A O 1
ATOM 2116 N N . ARG A 1 269 ? -0.662 -17.804 -13.253 1.00 95.31 269 ARG A N 1
ATOM 2117 C CA . ARG A 1 269 ? 0.167 -17.939 -12.044 1.00 95.31 269 ARG A CA 1
ATOM 2118 C C . ARG A 1 269 ? 1.398 -17.033 -12.093 1.00 95.31 269 ARG A C 1
ATOM 2120 O O . ARG A 1 269 ? 2.487 -17.408 -11.653 1.00 95.31 269 ARG A O 1
ATOM 2127 N N . VAL A 1 270 ? 1.197 -15.827 -12.618 1.00 96.25 270 VAL A N 1
ATOM 2128 C CA . VAL A 1 270 ? 2.148 -14.714 -12.561 1.00 96.25 270 VAL A CA 1
ATOM 2129 C C . VAL A 1 270 ? 1.649 -13.708 -11.526 1.00 96.25 270 VAL A C 1
ATOM 2131 O O . VAL A 1 270 ? 0.682 -12.984 -11.762 1.00 96.25 270 VAL A O 1
ATOM 2134 N N . TYR A 1 271 ? 2.290 -13.679 -10.362 1.00 96.25 271 TYR A N 1
ATOM 2135 C CA . TYR A 1 271 ? 1.899 -12.840 -9.235 1.00 96.25 271 TYR A CA 1
ATOM 2136 C C . TYR A 1 271 ? 2.755 -11.576 -9.202 1.00 96.25 271 TYR A C 1
ATOM 2138 O O . TYR A 1 271 ? 3.974 -11.628 -9.054 1.00 96.25 271 TYR A O 1
ATOM 2146 N N . LEU A 1 272 ? 2.108 -10.423 -9.364 1.00 96.12 272 LEU A N 1
ATOM 2147 C CA . LEU A 1 272 ? 2.812 -9.149 -9.432 1.00 96.12 272 LEU A CA 1
ATOM 2148 C C . LEU A 1 272 ? 3.111 -8.604 -8.035 1.00 96.12 272 LEU A C 1
ATOM 2150 O O . LEU A 1 272 ? 2.209 -8.461 -7.206 1.00 96.12 272 LEU A O 1
ATOM 2154 N N . TRP A 1 273 ? 4.367 -8.233 -7.805 1.00 94.00 273 TRP A N 1
ATOM 2155 C CA . TRP A 1 273 ? 4.800 -7.564 -6.587 1.00 94.00 273 TRP A CA 1
ATOM 2156 C C . TRP A 1 273 ? 4.745 -6.035 -6.790 1.00 94.00 273 TRP A C 1
ATOM 2158 O O . TRP A 1 273 ? 5.393 -5.518 -7.696 1.00 94.00 273 TRP A O 1
ATOM 2168 N N . THR A 1 274 ? 3.987 -5.255 -6.013 1.00 91.38 274 THR A N 1
ATOM 2169 C CA . THR A 1 274 ? 3.047 -5.721 -4.978 1.00 91.38 274 THR A CA 1
ATOM 2170 C C . THR A 1 274 ? 1.758 -4.916 -4.920 1.00 91.38 274 THR A C 1
ATOM 2172 O O . THR A 1 274 ? 1.705 -3.747 -5.305 1.00 91.38 274 THR A O 1
ATOM 2175 N N . TRP A 1 275 ? 0.705 -5.553 -4.414 1.00 91.25 275 TRP A N 1
ATOM 2176 C CA . TRP A 1 275 ? -0.568 -4.918 -4.102 1.00 91.25 275 TRP A CA 1
ATOM 2177 C C . TRP A 1 275 ? -0.783 -4.905 -2.591 1.00 91.25 275 TRP A C 1
ATOM 2179 O O . TRP A 1 275 ? -0.880 -5.946 -1.945 1.00 91.25 275 TRP A O 1
ATOM 2189 N N . ASP A 1 276 ? -0.895 -3.712 -2.024 1.00 90.56 276 ASP A N 1
ATOM 2190 C CA . ASP A 1 276 ? -1.135 -3.511 -0.603 1.00 90.56 276 ASP A CA 1
ATOM 2191 C C . ASP A 1 276 ? -2.630 -3.606 -0.280 1.00 90.56 276 ASP A C 1
ATOM 2193 O O . ASP A 1 276 ? -3.476 -3.075 -1.004 1.00 90.56 276 ASP A O 1
ATOM 2197 N N . ALA A 1 277 ? -2.971 -4.257 0.831 1.00 90.69 277 ALA A N 1
ATOM 2198 C CA . ALA A 1 277 ? -4.355 -4.351 1.290 1.00 90.69 277 ALA A CA 1
ATOM 2199 C C . ALA A 1 277 ? -4.889 -3.018 1.850 1.00 90.69 277 ALA A C 1
ATOM 2201 O O . ALA A 1 277 ? -6.104 -2.838 1.966 1.00 90.69 277 ALA A O 1
ATOM 2202 N N . ARG A 1 278 ? -4.007 -2.077 2.217 1.00 89.75 278 ARG A N 1
ATOM 2203 C CA . ARG A 1 278 ? -4.409 -0.742 2.666 1.00 89.75 278 ARG A CA 1
ATOM 2204 C C . ARG A 1 278 ? -5.060 0.020 1.500 1.00 89.75 278 ARG A C 1
ATOM 2206 O O . ARG A 1 278 ? -4.524 0.028 0.391 1.00 89.75 278 ARG A O 1
ATOM 2213 N N . PRO A 1 279 ? -6.208 0.683 1.725 1.00 86.12 279 PRO A N 1
ATOM 2214 C CA . PRO A 1 279 ? -6.950 1.323 0.647 1.00 86.12 279 PRO A CA 1
ATOM 2215 C C . PRO A 1 279 ? -6.188 2.526 0.086 1.00 86.12 279 PRO A C 1
ATOM 2217 O O . PRO A 1 279 ? -5.697 3.360 0.842 1.00 86.12 279 PRO A O 1
ATOM 2220 N N . PHE A 1 280 ? -6.151 2.650 -1.238 1.00 84.44 280 PHE A N 1
ATOM 2221 C CA . PHE A 1 280 ? -5.696 3.862 -1.922 1.00 84.44 280 PHE A CA 1
ATOM 2222 C C . PHE A 1 280 ? -6.843 4.895 -1.987 1.00 84.44 280 PHE A C 1
ATOM 2224 O O . PHE A 1 280 ? -7.987 4.484 -2.189 1.00 84.44 280 PHE A O 1
ATOM 2231 N N . PRO A 1 281 ? -6.603 6.213 -1.820 1.00 82.31 281 PRO A N 1
ATOM 2232 C CA . PRO A 1 281 ? -5.309 6.870 -1.628 1.00 82.31 281 PRO A CA 1
ATOM 2233 C C . PRO A 1 281 ? -4.875 6.965 -0.164 1.00 82.31 281 PRO A C 1
ATOM 2235 O O . PRO A 1 281 ? -3.821 7.540 0.106 1.00 82.31 281 PRO A O 1
ATOM 2238 N N . ALA A 1 282 ? -5.664 6.415 0.776 1.00 83.38 282 ALA A N 1
ATOM 2239 C CA . ALA A 1 282 ? -5.334 6.480 2.191 1.00 83.38 282 ALA A CA 1
ATOM 2240 C C . ALA A 1 282 ? -3.896 6.005 2.389 1.00 83.38 282 ALA A C 1
ATOM 2242 O O . ALA A 1 282 ? -3.084 6.795 2.852 1.00 83.38 282 ALA A O 1
ATOM 2243 N N . PHE A 1 283 ? -3.536 4.780 2.003 1.00 85.38 283 PHE A N 1
ATOM 2244 C CA . PHE A 1 283 ? -2.134 4.463 1.742 1.00 85.38 283 PHE A CA 1
ATOM 2245 C C . PHE A 1 283 ? -1.810 4.930 0.315 1.00 85.38 283 PHE A C 1
ATOM 2247 O O . PHE A 1 283 ? -2.539 4.561 -0.609 1.00 85.38 283 PHE A O 1
ATOM 2254 N N . PRO A 1 284 ? -0.760 5.742 0.106 1.00 84.75 284 PRO A N 1
ATOM 2255 C CA . PRO A 1 284 ? 0.313 6.091 1.052 1.00 84.75 284 PRO A CA 1
ATOM 2256 C C . PRO A 1 284 ? 0.123 7.375 1.885 1.00 84.75 284 PRO A C 1
ATOM 2258 O O . PRO A 1 284 ? 0.996 7.714 2.683 1.00 84.75 284 PRO A O 1
ATOM 2261 N N . GLN A 1 285 ? -0.961 8.127 1.700 1.00 82.81 285 GLN A N 1
ATOM 2262 C CA . GLN A 1 285 ? -1.093 9.505 2.190 1.00 82.81 285 GLN A CA 1
ATOM 2263 C C . GLN A 1 285 ? -1.270 9.665 3.717 1.00 82.81 285 GLN A C 1
ATOM 2265 O O . GLN A 1 285 ? -0.825 10.667 4.282 1.00 82.81 285 GLN A O 1
ATOM 2270 N N . ASN A 1 286 ? -1.884 8.709 4.423 1.00 79.00 286 ASN A N 1
ATOM 2271 C CA . ASN A 1 286 ? -2.147 8.791 5.866 1.00 79.00 286 ASN A CA 1
ATOM 2272 C C . ASN A 1 286 ? -0.898 8.430 6.689 1.00 79.00 286 ASN A C 1
ATOM 2274 O O . ASN A 1 286 ? -0.804 7.371 7.317 1.00 79.00 286 ASN A O 1
ATOM 2278 N N . GLY A 1 287 ? 0.052 9.364 6.718 1.00 73.12 287 GLY A N 1
ATOM 2279 C CA . GLY A 1 287 ? 1.296 9.249 7.481 1.00 73.12 287 GLY A CA 1
ATOM 2280 C C . GLY A 1 287 ? 1.116 9.190 9.005 1.00 73.12 287 GLY A C 1
ATOM 2281 O O . GLY A 1 287 ? 2.062 8.865 9.717 1.00 73.12 287 GLY A O 1
ATOM 2282 N N . ALA A 1 288 ? -0.080 9.499 9.524 1.00 75.06 288 ALA A N 1
ATOM 2283 C CA . ALA A 1 288 ? -0.389 9.352 10.946 1.00 75.06 288 ALA A CA 1
ATOM 2284 C C . ALA A 1 288 ? -0.665 7.887 11.324 1.00 75.06 288 ALA A C 1
ATOM 2286 O O . ALA A 1 288 ? -0.342 7.469 12.434 1.00 75.06 288 ALA A O 1
ATOM 2287 N N . ALA A 1 289 ? -1.248 7.107 10.406 1.00 77.94 289 ALA A N 1
ATOM 2288 C CA . ALA A 1 289 ? -1.489 5.679 10.599 1.00 77.94 289 ALA A CA 1
ATOM 2289 C C . ALA A 1 289 ? -0.288 4.816 10.184 1.00 77.94 289 ALA A C 1
ATOM 2291 O O . ALA A 1 289 ? -0.056 3.767 10.787 1.00 77.94 289 ALA A O 1
ATOM 2292 N N . TRP A 1 290 ? 0.471 5.239 9.164 1.00 80.69 290 TRP A N 1
ATOM 2293 C CA . TRP A 1 290 ? 1.527 4.426 8.557 1.00 80.69 290 TRP A CA 1
ATOM 2294 C C . TRP A 1 290 ? 2.830 5.200 8.366 1.00 80.69 290 TRP A C 1
ATOM 2296 O O . TRP A 1 290 ? 2.838 6.339 7.913 1.00 80.69 290 TRP A O 1
ATOM 2306 N N . SER A 1 291 ? 3.956 4.559 8.683 1.00 81.25 291 SER A N 1
ATOM 2307 C CA . SER A 1 291 ? 5.284 5.197 8.648 1.00 81.25 291 SER A CA 1
ATOM 2308 C C . SER A 1 291 ? 6.046 5.004 7.332 1.00 81.25 291 SER A C 1
ATOM 2310 O O . SER A 1 291 ? 7.105 5.595 7.146 1.00 81.25 291 SER A O 1
ATOM 2312 N N . ASP A 1 292 ? 5.534 4.160 6.442 1.00 84.81 292 ASP A N 1
ATOM 2313 C CA . ASP A 1 292 ? 6.173 3.669 5.217 1.00 84.81 292 ASP A CA 1
ATOM 2314 C C . ASP A 1 292 ? 5.549 4.239 3.932 1.00 84.81 292 ASP A C 1
ATOM 2316 O O . ASP A 1 292 ? 5.973 3.887 2.838 1.00 84.81 292 ASP A O 1
ATOM 2320 N N . GLY A 1 293 ? 4.585 5.162 4.036 1.00 85.44 293 GLY A N 1
ATOM 2321 C CA . GLY A 1 293 ? 3.927 5.761 2.866 1.00 85.44 293 GLY A CA 1
ATOM 2322 C C . GLY A 1 293 ? 4.897 6.421 1.876 1.00 85.44 293 GLY A C 1
ATOM 2323 O O . GLY A 1 293 ? 4.694 6.342 0.670 1.00 85.44 293 GLY A O 1
ATOM 2324 N N . ALA A 1 294 ? 6.010 6.984 2.359 1.00 83.94 294 ALA A N 1
ATOM 2325 C CA . ALA A 1 294 ? 7.033 7.586 1.498 1.00 83.94 294 ALA A CA 1
ATOM 2326 C C . ALA A 1 294 ? 7.688 6.583 0.525 1.00 83.94 294 ALA A C 1
ATOM 2328 O O . ALA A 1 294 ? 8.159 6.984 -0.538 1.00 83.94 294 ALA A O 1
ATOM 2329 N N . ASN A 1 295 ? 7.696 5.287 0.861 1.00 87.88 295 ASN A N 1
ATOM 2330 C CA . ASN A 1 295 ? 8.293 4.246 0.025 1.00 87.88 295 ASN A CA 1
ATOM 2331 C C . ASN A 1 295 ? 7.420 3.923 -1.199 1.00 87.88 295 ASN A C 1
ATOM 2333 O O . ASN A 1 295 ? 7.944 3.464 -2.212 1.00 87.88 295 ASN A O 1
ATOM 2337 N N . TRP A 1 296 ? 6.109 4.207 -1.153 1.00 89.81 296 TRP A N 1
ATOM 2338 C CA . TRP A 1 296 ? 5.193 3.974 -2.279 1.00 89.81 296 TRP A CA 1
ATOM 2339 C C . TRP A 1 296 ? 5.670 4.677 -3.549 1.00 89.81 296 TRP A C 1
ATOM 2341 O O . TRP A 1 296 ? 5.689 4.073 -4.619 1.00 89.81 296 TRP A O 1
ATOM 2351 N N . ARG A 1 297 ? 6.133 5.926 -3.411 1.00 87.56 297 ARG A N 1
ATOM 2352 C CA . ARG A 1 297 ? 6.544 6.811 -4.509 1.00 87.56 297 ARG A CA 1
ATOM 2353 C C . ARG A 1 297 ? 7.534 6.167 -5.480 1.00 87.56 297 ARG A C 1
ATOM 2355 O O . ARG A 1 297 ? 7.418 6.396 -6.677 1.00 87.56 297 ARG A O 1
ATOM 2362 N N . THR A 1 298 ? 8.474 5.371 -4.977 1.00 90.56 298 THR A N 1
ATOM 2363 C CA . THR A 1 298 ? 9.543 4.734 -5.769 1.00 90.56 298 THR A CA 1
ATOM 2364 C C . THR A 1 298 ? 9.596 3.215 -5.616 1.00 90.56 298 THR A C 1
ATOM 2366 O O . THR A 1 298 ? 10.450 2.575 -6.216 1.00 90.56 298 THR A O 1
ATOM 2369 N N . GLY A 1 299 ? 8.730 2.614 -4.806 1.00 92.19 299 GLY A N 1
ATOM 2370 C CA . GLY A 1 299 ? 8.686 1.166 -4.621 1.00 92.19 299 GLY A CA 1
ATOM 2371 C C . GLY A 1 299 ? 7.808 0.450 -5.644 1.00 92.19 299 GLY A C 1
ATOM 2372 O O . GLY A 1 299 ? 7.271 1.059 -6.572 1.00 92.19 299 GLY A O 1
ATOM 2373 N N . HIS A 1 300 ? 7.641 -0.854 -5.443 1.00 94.25 300 HIS A N 1
ATOM 2374 C CA . HIS A 1 300 ? 6.942 -1.764 -6.359 1.00 94.25 300 HIS A CA 1
ATOM 2375 C C . HIS A 1 300 ? 5.413 -1.684 -6.319 1.00 94.25 300 HIS A C 1
ATOM 2377 O O . HIS A 1 300 ? 4.752 -2.283 -7.160 1.00 94.25 300 HIS A O 1
ATOM 2383 N N . TRP A 1 301 ? 4.836 -0.955 -5.363 1.00 93.31 301 TRP A N 1
ATOM 2384 C CA . TRP A 1 301 ? 3.387 -0.882 -5.169 1.00 93.31 301 TRP A CA 1
ATOM 2385 C C . TRP A 1 301 ? 2.607 -0.534 -6.442 1.00 93.31 301 TRP A C 1
ATOM 2387 O O . TRP A 1 301 ? 2.912 0.436 -7.133 1.00 93.31 301 TRP A O 1
ATOM 2397 N N . LEU A 1 302 ? 1.543 -1.289 -6.701 1.00 92.88 302 LEU A N 1
ATOM 2398 C CA . LEU A 1 302 ? 0.638 -1.087 -7.833 1.00 92.88 302 LEU A CA 1
ATOM 2399 C C . LEU A 1 302 ? -0.601 -0.258 -7.460 1.00 92.88 302 LEU A C 1
ATOM 2401 O O . LEU A 1 302 ? -1.297 0.250 -8.342 1.00 92.88 302 LEU A O 1
ATOM 2405 N N . ASN A 1 303 ? -0.881 -0.090 -6.162 1.00 91.06 303 ASN A N 1
ATOM 2406 C CA . ASN A 1 303 ? -2.003 0.699 -5.648 1.00 91.06 303 ASN A CA 1
ATOM 2407 C C . ASN A 1 303 ? -1.969 2.125 -6.217 1.00 91.06 303 ASN A C 1
ATOM 2409 O O . ASN A 1 303 ? -0.990 2.844 -6.026 1.00 91.06 303 ASN A O 1
ATOM 2413 N N . GLY A 1 304 ? -3.032 2.537 -6.911 1.00 86.94 304 GLY A N 1
ATOM 2414 C CA . GLY A 1 304 ? -3.129 3.866 -7.528 1.00 86.94 304 GLY A CA 1
ATOM 2415 C C . GLY A 1 304 ? -2.321 4.060 -8.818 1.00 86.94 304 GLY A C 1
ATOM 2416 O O . GLY A 1 304 ? -2.423 5.121 -9.426 1.00 86.94 304 GLY A O 1
ATOM 2417 N N . ARG A 1 305 ? -1.549 3.052 -9.250 1.00 87.62 305 ARG A N 1
ATOM 2418 C CA . ARG A 1 305 ? -0.865 3.009 -10.556 1.00 87.62 305 ARG A CA 1
ATOM 2419 C C . ARG A 1 305 ? -1.577 2.090 -11.540 1.00 87.62 305 ARG A C 1
ATOM 2421 O O . ARG A 1 305 ? -1.687 2.404 -12.719 1.00 87.62 305 ARG A O 1
ATOM 2428 N N . LEU A 1 306 ? -2.081 0.954 -11.062 1.00 83.00 306 LEU A N 1
ATOM 2429 C CA . LEU A 1 306 ? -2.857 0.039 -11.889 1.00 83.00 306 LEU A CA 1
ATOM 2430 C C . LEU A 1 306 ? -4.149 0.730 -12.353 1.00 83.00 306 LEU A C 1
ATOM 2432 O O . LEU A 1 306 ? -4.918 1.228 -11.532 1.00 83.00 306 LEU A O 1
ATOM 2436 N N . GLY A 1 307 ? -4.386 0.744 -13.665 1.00 75.25 307 GLY A N 1
ATOM 2437 C CA . GLY A 1 307 ? -5.571 1.361 -14.270 1.00 75.25 307 GLY A CA 1
ATOM 2438 C C . GLY A 1 307 ? -5.447 2.856 -14.583 1.00 75.25 307 GLY A C 1
ATOM 2439 O O . GLY A 1 307 ? -6.412 3.431 -15.082 1.00 75.25 307 GLY A O 1
ATOM 2440 N N . THR A 1 308 ? -4.295 3.492 -14.339 1.00 81.56 308 THR A N 1
ATOM 2441 C CA . THR A 1 308 ? -4.029 4.846 -14.855 1.00 81.56 308 THR A CA 1
ATOM 2442 C C . THR A 1 308 ? -3.728 4.801 -16.353 1.00 81.56 308 THR A C 1
ATOM 2444 O O . THR A 1 308 ? -3.312 3.769 -16.884 1.00 81.56 308 THR A O 1
ATOM 2447 N N . ALA A 1 309 ? -3.949 5.906 -17.063 1.00 80.19 309 ALA A N 1
ATOM 2448 C CA . ALA A 1 309 ? -3.537 6.010 -18.459 1.00 80.19 309 ALA A CA 1
ATOM 2449 C C . ALA A 1 309 ? -2.022 6.268 -18.558 1.00 80.19 309 ALA A C 1
ATOM 2451 O O . ALA A 1 309 ? -1.399 6.815 -17.649 1.00 80.19 309 ALA A O 1
ATOM 2452 N N . THR A 1 310 ? -1.406 5.885 -19.673 1.00 85.56 310 THR A N 1
ATOM 2453 C CA . THR A 1 310 ? -0.117 6.467 -20.072 1.00 85.56 310 THR A CA 1
ATOM 2454 C C . THR A 1 310 ? -0.344 7.666 -20.989 1.00 85.56 310 THR A C 1
ATOM 2456 O O . THR A 1 310 ? -1.443 7.874 -21.520 1.00 85.56 310 THR A O 1
ATOM 2459 N N . LEU A 1 311 ? 0.707 8.456 -21.224 1.00 90.25 311 LEU A N 1
ATOM 2460 C CA . LEU A 1 311 ? 0.664 9.480 -22.266 1.00 90.25 311 LEU A CA 1
ATOM 2461 C C . LEU A 1 311 ? 0.359 8.860 -23.641 1.00 90.25 311 LEU A C 1
ATOM 2463 O O . LEU A 1 311 ? -0.466 9.395 -24.377 1.00 90.25 311 LEU A O 1
ATOM 2467 N N . ALA A 1 312 ? 0.973 7.714 -23.956 1.00 90.00 312 ALA A N 1
ATOM 2468 C CA . ALA A 1 312 ? 0.743 6.983 -25.201 1.00 90.00 312 ALA A CA 1
ATOM 2469 C C . ALA A 1 312 ? -0.729 6.564 -25.352 1.00 90.00 312 ALA A C 1
ATOM 2471 O O . ALA A 1 312 ? -1.342 6.857 -26.379 1.00 90.00 312 ALA A O 1
ATOM 2472 N N . ASP A 1 313 ? -1.313 5.962 -24.308 1.00 90.25 313 ASP A N 1
ATOM 2473 C CA . ASP A 1 313 ? -2.723 5.547 -24.300 1.00 90.25 313 ASP A CA 1
ATOM 2474 C C . ASP A 1 313 ? -3.658 6.742 -24.506 1.00 90.25 313 ASP A C 1
ATOM 2476 O O . ASP A 1 313 ? -4.635 6.655 -25.245 1.00 90.25 313 ASP A O 1
ATOM 2480 N N . THR A 1 314 ? -3.340 7.880 -23.885 1.00 93.31 314 THR A N 1
ATOM 2481 C CA . THR A 1 314 ? -4.153 9.098 -23.993 1.00 93.31 314 THR A CA 1
ATOM 2482 C C . THR A 1 314 ? -4.100 9.686 -25.402 1.00 93.31 314 THR A C 1
ATOM 2484 O O . THR A 1 314 ? -5.136 10.052 -25.953 1.00 93.31 314 THR A O 1
ATOM 2487 N N . ILE A 1 315 ? -2.913 9.745 -26.018 1.00 95.00 315 ILE A N 1
ATOM 2488 C CA . ILE A 1 315 ? -2.762 10.198 -27.409 1.00 95.00 315 ILE A CA 1
ATOM 2489 C C . ILE A 1 315 ? -3.534 9.268 -28.353 1.00 95.00 315 ILE A C 1
ATOM 2491 O O . ILE A 1 315 ? -4.282 9.746 -29.206 1.00 95.00 315 ILE A O 1
ATOM 2495 N N . ALA A 1 316 ? -3.393 7.951 -28.175 1.00 95.19 316 ALA A N 1
ATOM 2496 C CA . ALA A 1 316 ? -4.097 6.952 -28.973 1.00 95.19 316 ALA A CA 1
ATOM 2497 C C . ALA A 1 316 ? -5.622 7.073 -28.843 1.00 95.19 316 ALA A C 1
ATOM 2499 O O . ALA A 1 316 ? -6.325 7.030 -29.855 1.00 95.19 316 ALA A O 1
ATOM 2500 N N . ALA A 1 317 ? -6.130 7.264 -27.622 1.00 94.56 317 ALA A N 1
ATOM 2501 C CA . ALA A 1 317 ? -7.553 7.455 -27.363 1.00 94.56 317 ALA A CA 1
ATOM 2502 C C . ALA A 1 317 ? -8.087 8.711 -28.067 1.00 94.56 317 ALA A C 1
ATOM 2504 O O . ALA A 1 317 ? -9.037 8.610 -28.837 1.00 94.56 317 ALA A O 1
ATOM 2505 N N . ILE A 1 318 ? -7.415 9.860 -27.911 1.00 94.88 318 ILE A N 1
ATOM 2506 C CA . ILE A 1 318 ? -7.802 11.115 -28.579 1.00 94.88 318 ILE A CA 1
ATOM 2507 C C . ILE A 1 318 ? -7.839 10.935 -30.104 1.00 94.88 318 ILE A C 1
ATOM 2509 O O . ILE A 1 318 ? -8.796 11.341 -30.759 1.00 94.88 318 ILE A O 1
ATOM 2513 N N . LEU A 1 319 ? -6.813 10.324 -30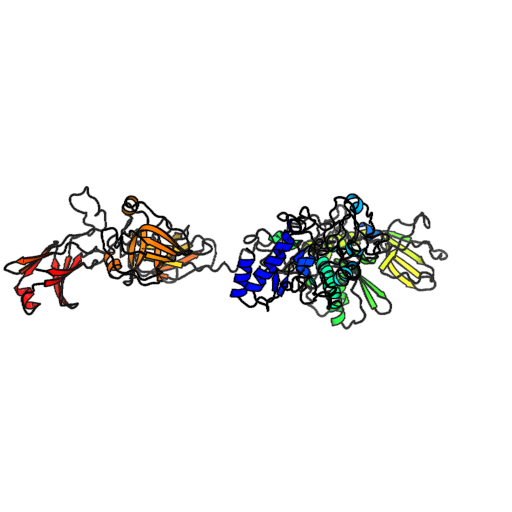.700 1.00 96.06 319 LEU A N 1
ATOM 2514 C CA . LEU A 1 319 ? -6.773 10.098 -32.148 1.00 96.06 319 LEU A CA 1
ATOM 2515 C C . LEU A 1 319 ? -7.909 9.182 -32.615 1.00 96.06 319 LEU A C 1
ATOM 2517 O O . LEU A 1 319 ? -8.580 9.500 -33.599 1.00 96.06 319 LEU A O 1
ATOM 2521 N N . THR A 1 320 ? -8.152 8.094 -31.884 1.00 96.38 320 THR A N 1
ATOM 2522 C CA . THR A 1 320 ? -9.210 7.123 -32.193 1.00 96.38 320 THR A CA 1
ATOM 2523 C C . THR A 1 320 ? -10.597 7.760 -32.103 1.00 96.38 320 THR A C 1
ATOM 2525 O O . THR A 1 320 ? -11.386 7.627 -33.039 1.00 96.38 320 THR A O 1
ATOM 2528 N N . ASP A 1 321 ? -10.873 8.522 -31.042 1.00 94.12 321 ASP A N 1
ATOM 2529 C CA . ASP A 1 321 ? -12.149 9.222 -30.834 1.00 94.12 321 ASP A CA 1
ATOM 2530 C C . ASP A 1 321 ? -12.418 10.275 -31.920 1.00 94.12 321 ASP A C 1
ATOM 2532 O O . ASP A 1 321 ? -13.565 10.539 -32.286 1.00 94.12 321 ASP A O 1
ATOM 2536 N N . HIS A 1 322 ? -11.354 10.842 -32.492 1.00 95.00 322 HIS A N 1
ATOM 2537 C CA . HIS A 1 322 ? -11.415 11.769 -33.619 1.00 95.00 322 HIS A CA 1
ATOM 2538 C C . HIS A 1 322 ? -11.354 11.091 -35.002 1.00 95.00 322 HIS A C 1
ATOM 2540 O O . HIS A 1 322 ? -11.323 11.788 -36.019 1.00 95.00 322 HIS A O 1
ATOM 2546 N N . GLY A 1 323 ? -11.382 9.756 -35.065 1.00 95.44 323 GLY A N 1
ATOM 2547 C CA . GLY A 1 323 ? -11.492 8.984 -36.306 1.00 95.44 323 GLY A CA 1
ATOM 2548 C C . GLY A 1 323 ? -10.175 8.720 -37.040 1.00 95.44 323 GLY A C 1
ATOM 2549 O O . GLY A 1 323 ? -10.203 8.315 -38.202 1.00 95.44 323 GLY A O 1
ATOM 2550 N N . PHE A 1 324 ? -9.023 8.928 -36.400 1.00 95.88 324 PHE A N 1
ATOM 2551 C CA . PHE A 1 324 ? -7.729 8.526 -36.947 1.00 95.88 324 PHE A CA 1
ATOM 2552 C C . PHE A 1 324 ? -7.455 7.059 -36.612 1.00 95.88 324 PHE A C 1
ATOM 2554 O O . PHE A 1 324 ? -7.530 6.662 -35.456 1.00 95.88 324 PHE A O 1
ATOM 2561 N N . SER A 1 325 ? -7.097 6.258 -37.617 1.00 94.06 325 SER A N 1
ATOM 2562 C CA . SER A 1 325 ? -6.734 4.842 -37.443 1.00 94.06 325 SER A CA 1
ATOM 2563 C C . SER A 1 325 ? -5.280 4.528 -37.802 1.00 94.06 325 SER A C 1
ATOM 2565 O O . SER A 1 325 ? -4.789 3.455 -37.473 1.00 94.06 325 SER A O 1
ATOM 2567 N N . ALA A 1 326 ? -4.601 5.437 -38.508 1.00 96.19 326 ALA A N 1
ATOM 2568 C CA . ALA A 1 326 ? -3.215 5.286 -38.942 1.00 96.19 326 ALA A CA 1
ATOM 2569 C C . ALA A 1 326 ? -2.297 6.146 -38.062 1.00 96.19 326 ALA A C 1
ATOM 2571 O O . ALA A 1 326 ? -1.925 7.266 -38.421 1.00 96.19 326 ALA A O 1
ATOM 2572 N N . PHE A 1 327 ? -1.966 5.630 -36.880 1.00 96.56 327 PHE A N 1
ATOM 2573 C CA . PHE A 1 327 ? -1.018 6.260 -35.966 1.00 96.56 327 PHE A CA 1
ATOM 2574 C C . PHE A 1 327 ? -0.187 5.218 -35.205 1.00 96.56 327 PHE A C 1
ATOM 2576 O O . PHE A 1 327 ? -0.597 4.070 -35.054 1.00 96.56 327 PHE A O 1
ATOM 2583 N N . ASP A 1 328 ? 0.974 5.638 -34.709 1.00 92.38 328 ASP A N 1
ATOM 2584 C CA . ASP A 1 328 ? 1.887 4.837 -33.896 1.00 92.38 328 ASP A CA 1
ATOM 2585 C C . ASP A 1 328 ? 2.357 5.667 -32.697 1.00 92.38 328 ASP A C 1
ATOM 2587 O O . ASP A 1 328 ? 2.922 6.747 -32.866 1.00 92.38 328 ASP A O 1
ATOM 2591 N N . VAL A 1 329 ? 2.101 5.165 -31.489 1.00 92.00 329 VAL A N 1
ATOM 2592 C CA . VAL A 1 329 ? 2.498 5.784 -30.212 1.00 92.00 329 VAL A CA 1
ATOM 2593 C C . VAL A 1 329 ? 3.446 4.888 -29.411 1.00 92.00 329 VAL A C 1
ATOM 2595 O O . VAL A 1 329 ? 3.683 5.129 -28.229 1.00 92.00 329 VAL A O 1
ATOM 2598 N N . SER A 1 330 ? 3.985 3.831 -30.026 1.00 85.69 330 SER A N 1
ATOM 2599 C CA . SER A 1 330 ? 4.821 2.839 -29.340 1.00 85.69 330 SER A CA 1
ATOM 2600 C C . SER A 1 330 ? 6.117 3.439 -28.780 1.00 85.69 330 SER A C 1
ATOM 2602 O O . SER A 1 330 ? 6.598 2.996 -27.741 1.00 85.69 330 SER A O 1
ATOM 2604 N N . ALA A 1 331 ? 6.620 4.505 -29.411 1.00 83.81 331 ALA A N 1
ATOM 2605 C CA . ALA A 1 331 ? 7.791 5.273 -28.986 1.00 83.81 331 ALA A CA 1
ATOM 2606 C C . ALA A 1 331 ? 7.465 6.471 -28.065 1.00 83.81 331 ALA A C 1
ATOM 2608 O O . ALA A 1 331 ? 8.322 7.337 -27.853 1.00 83.81 331 ALA A O 1
ATOM 2609 N N . VAL A 1 332 ? 6.234 6.568 -27.547 1.00 87.06 332 VAL A N 1
ATOM 2610 C CA . VAL A 1 332 ? 5.841 7.594 -26.573 1.00 87.06 332 VAL A CA 1
ATOM 2611 C C . VAL A 1 332 ? 6.035 7.069 -25.150 1.00 87.06 332 VAL A C 1
ATOM 2613 O O . VAL A 1 332 ? 5.428 6.079 -24.735 1.00 87.06 332 VAL A O 1
ATOM 2616 N N . SER A 1 333 ? 6.841 7.808 -24.397 1.00 81.44 333 SER A N 1
ATOM 2617 C CA . SER A 1 333 ? 7.128 7.619 -22.974 1.00 81.44 333 SER A CA 1
ATOM 2618 C C . SER A 1 333 ? 6.530 8.771 -22.168 1.00 81.44 333 SER A C 1
ATOM 2620 O O . SER A 1 333 ? 6.613 9.927 -22.593 1.00 81.44 333 SER A O 1
ATOM 2622 N N . GLY A 1 334 ? 5.983 8.487 -20.986 1.00 81.44 334 GLY A N 1
ATOM 2623 C CA . GLY A 1 334 ? 5.490 9.517 -20.071 1.00 81.44 334 GLY A CA 1
ATOM 2624 C C . GLY A 1 334 ? 4.293 9.085 -19.231 1.00 81.44 334 GLY A C 1
ATOM 2625 O O . GLY A 1 334 ? 3.425 8.331 -19.681 1.00 81.44 334 GLY A O 1
ATOM 2626 N N . ASP A 1 335 ? 4.245 9.622 -18.014 1.00 81.00 335 ASP A N 1
ATOM 2627 C CA . ASP A 1 335 ? 3.201 9.339 -17.032 1.00 81.00 335 ASP A CA 1
ATOM 2628 C C . ASP A 1 335 ? 2.088 10.386 -17.124 1.00 81.00 335 ASP A C 1
ATOM 2630 O O . ASP A 1 335 ? 2.346 11.588 -17.019 1.00 81.00 335 ASP A O 1
ATOM 2634 N N . LEU A 1 336 ? 0.845 9.925 -17.290 1.00 86.88 336 LEU A N 1
ATOM 2635 C CA . LEU A 1 336 ? -0.343 10.774 -17.328 1.00 86.88 336 LEU A CA 1
ATOM 2636 C C . LEU A 1 336 ? -1.474 10.121 -16.526 1.00 86.88 336 LEU A C 1
ATOM 2638 O O . LEU A 1 336 ? -2.241 9.334 -17.063 1.00 86.88 336 LEU A O 1
ATOM 2642 N N . THR A 1 337 ? -1.607 10.443 -15.237 1.00 85.44 337 THR A N 1
ATOM 2643 C CA . THR A 1 337 ? -2.568 9.754 -14.353 1.00 85.44 337 THR A CA 1
ATOM 2644 C C . THR A 1 337 ? -4.006 9.812 -14.879 1.00 85.44 337 THR A C 1
ATOM 2646 O O . THR A 1 337 ? -4.746 8.838 -14.751 1.00 85.44 337 THR A O 1
ATOM 2649 N N . GLY A 1 338 ? -4.390 10.926 -15.502 1.00 87.75 338 GLY A N 1
ATOM 2650 C CA . GLY A 1 338 ? -5.671 11.065 -16.185 1.00 87.75 338 GLY A CA 1
ATOM 2651 C C . GLY A 1 338 ? -5.737 12.319 -17.051 1.00 87.75 338 GLY A C 1
ATOM 2652 O O . GLY A 1 338 ? -4.917 13.228 -16.911 1.00 87.75 338 GLY A O 1
ATOM 2653 N N . TYR A 1 339 ? -6.732 12.374 -17.933 1.00 91.25 339 TYR A N 1
ATOM 2654 C CA . TYR A 1 339 ? -7.003 13.508 -18.814 1.00 91.25 339 TYR A CA 1
ATOM 2655 C C . TYR A 1 339 ? -8.508 13.757 -18.894 1.00 91.25 339 TYR A C 1
ATOM 2657 O O . TYR A 1 339 ? -9.288 12.809 -18.986 1.00 91.25 339 TYR A O 1
ATOM 2665 N N . VAL A 1 340 ? -8.918 15.024 -18.860 1.00 89.12 340 VAL A N 1
ATOM 2666 C CA . VAL A 1 340 ? -10.323 15.428 -18.960 1.00 89.12 340 VAL A CA 1
ATOM 2667 C C . VAL A 1 340 ? -10.515 16.284 -20.203 1.00 89.12 340 VAL A C 1
ATOM 2669 O O . VAL A 1 340 ? -10.048 17.419 -20.282 1.00 89.12 340 VAL A O 1
ATOM 2672 N N . GLN A 1 341 ? -11.268 15.764 -21.167 1.00 86.94 341 GLN A N 1
ATOM 2673 C CA . GLN A 1 341 ? -11.769 16.565 -22.274 1.00 86.94 341 GLN A CA 1
ATOM 2674 C C . GLN A 1 341 ? -13.075 17.252 -21.853 1.00 86.94 341 GLN A C 1
ATOM 2676 O O . GLN A 1 341 ? -14.137 16.635 -21.841 1.00 86.94 341 GLN A O 1
ATOM 2681 N N . GLY A 1 342 ? -12.990 18.532 -21.481 1.00 78.81 342 GLY A N 1
ATOM 2682 C CA . GLY A 1 342 ? -14.160 19.337 -21.104 1.00 78.81 342 GLY A CA 1
ATOM 2683 C C . GLY A 1 342 ? -14.920 19.942 -22.290 1.00 78.81 342 GLY A C 1
ATOM 2684 O O . GLY A 1 342 ? -16.113 20.210 -22.172 1.00 78.81 342 GLY A O 1
ATOM 2685 N N . ASP A 1 343 ? -14.248 20.114 -23.433 1.00 82.88 343 ASP A N 1
ATOM 2686 C CA . ASP A 1 343 ? -14.763 20.847 -24.590 1.00 82.88 343 ASP A CA 1
ATOM 2687 C C . ASP A 1 343 ? -14.714 20.019 -25.884 1.00 82.88 343 ASP A C 1
ATOM 2689 O O . ASP A 1 343 ? -13.819 19.195 -26.110 1.00 82.88 343 ASP A O 1
ATOM 2693 N N . VAL A 1 344 ? -15.657 20.289 -26.793 1.00 86.81 344 VAL A N 1
ATOM 2694 C CA . VAL A 1 344 ? -15.621 19.768 -28.167 1.00 86.81 344 VAL A CA 1
ATOM 2695 C C . VAL A 1 344 ? -14.645 20.618 -28.978 1.00 86.81 344 VAL A C 1
ATOM 2697 O O . VAL A 1 344 ? -14.935 21.759 -29.331 1.00 86.81 344 VAL A O 1
ATOM 2700 N N . THR A 1 345 ? -13.472 20.068 -29.273 1.00 92.75 345 THR A N 1
ATOM 2701 C CA . THR A 1 345 ? -12.396 20.750 -30.005 1.00 92.75 345 THR A CA 1
ATOM 2702 C C . THR A 1 345 ? -11.689 19.767 -30.938 1.00 92.75 345 THR A C 1
ATOM 2704 O O . THR A 1 345 ? -12.074 18.606 -31.018 1.00 92.75 345 THR A O 1
ATOM 2707 N N . SER A 1 346 ? -10.699 20.217 -31.706 1.00 94.31 346 SER A N 1
ATOM 2708 C CA . SER A 1 346 ? -9.947 19.328 -32.601 1.00 94.31 346 SER A CA 1
ATOM 2709 C C . SER A 1 346 ? -8.942 18.460 -31.833 1.00 94.31 346 SER A C 1
ATOM 2711 O O . SER A 1 346 ? -8.377 18.923 -30.842 1.00 94.31 346 SER A O 1
ATOM 2713 N N . ALA A 1 347 ? -8.628 17.261 -32.347 1.00 93.69 347 ALA A N 1
ATOM 2714 C CA . ALA A 1 347 ? -7.552 16.416 -31.810 1.00 93.69 347 ALA A CA 1
ATOM 2715 C C . ALA A 1 347 ? -6.238 17.197 -31.649 1.00 93.69 347 ALA A C 1
ATOM 2717 O O . ALA A 1 347 ? -5.569 17.098 -30.628 1.00 93.69 347 ALA A O 1
ATOM 2718 N N . ARG A 1 348 ? -5.911 18.056 -32.623 1.00 93.88 348 ARG A N 1
ATOM 2719 C CA . ARG A 1 348 ? -4.745 18.945 -32.572 1.00 93.88 348 ARG A CA 1
ATOM 2720 C C . ARG A 1 348 ? -4.726 19.815 -31.312 1.00 93.88 348 ARG A C 1
ATOM 2722 O O . ARG A 1 348 ? -3.715 19.845 -30.624 1.00 93.88 348 ARG A O 1
ATOM 2729 N N . ASN A 1 349 ? -5.834 20.483 -30.992 1.00 92.62 349 ASN A N 1
ATOM 2730 C CA . ASN A 1 349 ? -5.909 21.371 -29.828 1.00 92.62 349 ASN A CA 1
ATOM 2731 C C . ASN A 1 349 ? -5.786 20.611 -28.498 1.00 92.62 349 ASN A C 1
ATOM 2733 O O . ASN A 1 349 ? -5.310 21.180 -27.520 1.00 92.62 349 ASN A O 1
ATOM 2737 N N . LEU A 1 350 ? -6.209 19.342 -28.457 1.00 92.62 350 LEU A N 1
ATOM 2738 C CA . LEU A 1 350 ? -6.046 18.475 -27.285 1.00 92.62 350 LEU A CA 1
ATOM 2739 C C . LEU A 1 350 ? -4.599 17.981 -27.139 1.00 92.62 350 LEU A C 1
ATOM 2741 O O . LEU A 1 350 ? -4.079 17.914 -26.025 1.00 92.62 350 LEU A O 1
ATOM 2745 N N . LEU A 1 351 ? -3.953 17.650 -28.263 1.00 93.88 351 LEU A N 1
ATOM 2746 C CA . LEU A 1 351 ? -2.629 17.031 -28.308 1.00 93.88 351 LEU A CA 1
ATOM 2747 C C . LEU A 1 351 ? -1.477 18.035 -28.200 1.00 93.88 351 LEU A C 1
ATOM 2749 O O . LEU A 1 351 ? -0.499 17.738 -27.524 1.00 93.88 351 LEU A O 1
ATOM 2753 N N . GLU A 1 352 ? -1.564 19.216 -28.817 1.00 92.69 352 GLU A N 1
ATOM 2754 C CA . GLU A 1 352 ? -0.458 20.190 -28.844 1.00 92.69 352 GLU A CA 1
ATOM 2755 C C . GLU A 1 352 ? 0.058 20.580 -27.442 1.00 92.69 352 GLU A C 1
ATOM 2757 O O . GLU A 1 352 ? 1.278 20.563 -27.247 1.00 92.69 352 GLU A O 1
ATOM 2762 N N . PRO A 1 353 ? -0.797 20.855 -26.432 1.00 92.38 353 PRO A N 1
ATOM 2763 C CA . PRO A 1 353 ? -0.327 21.131 -25.073 1.00 92.38 353 PRO A CA 1
ATOM 2764 C C . PRO A 1 353 ? 0.390 19.936 -24.431 1.00 92.38 353 PRO A C 1
ATOM 2766 O O . PRO A 1 353 ? 1.418 20.118 -23.777 1.00 92.38 353 PRO A O 1
ATOM 2769 N N . LEU A 1 354 ? -0.118 18.714 -24.646 1.00 92.38 354 LEU A N 1
ATOM 2770 C CA . LEU A 1 354 ? 0.502 17.481 -24.149 1.00 92.38 354 LEU A CA 1
ATOM 2771 C C . LEU A 1 354 ? 1.865 17.258 -24.813 1.00 92.38 354 LEU A C 1
ATOM 2773 O O . LEU A 1 354 ? 2.864 17.035 -24.133 1.00 92.38 354 LEU A O 1
ATOM 2777 N N . MET A 1 355 ? 1.930 17.392 -26.136 1.00 91.56 355 MET A N 1
ATOM 2778 C CA . MET A 1 355 ? 3.164 17.256 -26.905 1.00 91.56 355 MET A CA 1
ATOM 2779 C C . MET A 1 355 ? 4.214 18.288 -26.489 1.00 91.56 355 MET A C 1
ATOM 2781 O O . MET A 1 355 ? 5.390 17.951 -26.365 1.00 91.56 355 MET A O 1
ATOM 2785 N N . ALA A 1 356 ? 3.804 19.530 -26.221 1.00 89.62 356 ALA A N 1
ATOM 2786 C CA . ALA A 1 356 ? 4.700 20.569 -25.728 1.00 89.62 356 ALA A CA 1
ATOM 2787 C C . ALA A 1 356 ? 5.236 20.246 -24.324 1.00 89.62 356 ALA A C 1
ATOM 2789 O O . ALA A 1 356 ? 6.444 20.327 -24.102 1.00 89.62 356 ALA A O 1
ATOM 2790 N N . ALA A 1 357 ? 4.361 19.854 -23.391 1.00 88.88 357 ALA A N 1
ATOM 2791 C CA . ALA A 1 357 ? 4.737 19.560 -22.009 1.00 88.88 357 ALA A CA 1
ATOM 2792 C C . ALA A 1 357 ? 5.660 18.337 -21.889 1.00 88.88 357 ALA A C 1
ATOM 2794 O O . ALA A 1 357 ? 6.641 18.374 -21.150 1.00 88.88 357 ALA A O 1
ATOM 2795 N N . PHE A 1 358 ? 5.370 17.275 -22.642 1.00 87.25 358 PHE A N 1
ATOM 2796 C CA . PHE A 1 358 ? 6.107 16.010 -22.590 1.00 87.25 358 PHE A CA 1
ATOM 2797 C C . PHE A 1 358 ? 7.185 15.870 -23.671 1.00 87.25 358 PHE A C 1
ATOM 2799 O O . PHE A 1 358 ? 7.855 14.843 -23.735 1.00 87.25 358 PHE A O 1
ATOM 2806 N N . GLN A 1 359 ? 7.382 16.903 -24.498 1.00 87.50 359 GLN A N 1
ATOM 2807 C CA . GLN A 1 359 ? 8.341 16.910 -25.606 1.00 87.50 359 GLN A CA 1
ATOM 2808 C C . GLN A 1 359 ? 8.158 15.715 -26.549 1.00 87.50 359 GLN A C 1
ATOM 2810 O O . GLN A 1 359 ? 9.094 14.966 -26.822 1.00 87.50 359 GLN A O 1
ATOM 2815 N N . VAL A 1 360 ? 6.935 15.542 -27.037 1.00 89.50 360 VAL A N 1
ATOM 2816 C CA . VAL A 1 360 ? 6.603 14.540 -28.053 1.00 89.50 360 VAL A CA 1
ATOM 2817 C C . VAL A 1 360 ? 6.629 15.206 -29.419 1.00 89.50 360 VAL A C 1
ATOM 2819 O O . VAL A 1 360 ? 6.002 16.248 -29.621 1.00 89.50 360 VAL A O 1
ATOM 2822 N N . ASP A 1 361 ? 7.346 14.593 -30.350 1.00 87.62 361 ASP A N 1
ATOM 2823 C CA . ASP A 1 361 ? 7.342 14.973 -31.755 1.00 87.62 361 ASP A CA 1
ATOM 2824 C C . ASP A 1 361 ? 6.400 14.051 -32.532 1.00 87.62 361 ASP A C 1
ATOM 2826 O O . ASP A 1 361 ? 6.218 12.881 -32.183 1.00 87.62 361 ASP A O 1
ATOM 2830 N N . VAL A 1 362 ? 5.785 14.594 -33.580 1.00 90.19 362 VAL A N 1
ATOM 2831 C CA . VAL A 1 362 ? 4.950 13.837 -34.513 1.00 90.19 362 VAL A CA 1
ATOM 2832 C C . VAL A 1 362 ? 5.445 14.078 -35.930 1.00 90.19 362 VAL A C 1
ATOM 2834 O O . VAL A 1 362 ? 5.648 15.224 -36.334 1.00 90.19 362 VAL A O 1
ATOM 2837 N N . ALA A 1 363 ? 5.621 12.995 -36.674 1.00 86.88 363 ALA A N 1
ATOM 2838 C CA . ALA A 1 363 ? 5.923 13.018 -38.097 1.00 86.88 363 ALA A CA 1
ATOM 2839 C C . ALA A 1 363 ? 4.926 12.127 -38.844 1.00 86.88 363 ALA A C 1
ATOM 2841 O O . ALA A 1 363 ? 4.341 11.211 -38.265 1.00 86.88 363 ALA A O 1
ATOM 2842 N N . GLU A 1 364 ? 4.709 12.417 -40.121 1.00 88.12 364 GLU A N 1
ATOM 2843 C CA . GLU A 1 364 ? 3.943 11.553 -41.012 1.00 88.12 364 GLU A CA 1
ATOM 2844 C C . GLU A 1 364 ? 4.924 10.694 -41.811 1.00 88.12 364 GLU A C 1
ATOM 2846 O O . GLU A 1 364 ? 5.838 11.225 -42.431 1.00 88.12 364 GLU A O 1
ATOM 2851 N N . ASP A 1 365 ? 4.743 9.377 -41.745 1.00 83.12 365 ASP A N 1
ATOM 2852 C CA . ASP A 1 365 ? 5.523 8.384 -42.483 1.00 83.12 365 ASP A CA 1
ATOM 2853 C C . ASP A 1 365 ? 4.551 7.402 -43.149 1.00 83.12 365 ASP A C 1
ATOM 2855 O O . ASP A 1 365 ? 3.813 6.674 -42.475 1.00 83.12 365 ASP A O 1
ATOM 2859 N N . GLY A 1 366 ? 4.513 7.409 -44.483 1.00 84.31 366 GLY A N 1
ATOM 2860 C CA . GLY A 1 366 ? 3.728 6.459 -45.274 1.00 84.31 366 GLY A CA 1
ATOM 2861 C C . GLY A 1 366 ? 2.221 6.477 -44.982 1.00 84.31 366 GLY A C 1
ATOM 2862 O O . GLY A 1 366 ? 1.571 5.432 -45.012 1.00 84.31 366 GLY A O 1
ATOM 2863 N N . GLY A 1 367 ? 1.656 7.640 -44.665 1.00 87.56 367 GLY A N 1
ATOM 2864 C CA . GLY A 1 367 ? 0.261 7.847 -44.274 1.00 87.56 367 GLY A CA 1
ATOM 2865 C C . GLY A 1 367 ? -0.028 7.593 -42.792 1.00 87.56 367 GLY A C 1
ATOM 2866 O O . GLY A 1 367 ? -1.191 7.647 -42.391 1.00 87.56 367 GLY A O 1
ATOM 2867 N N . THR A 1 368 ? 0.995 7.309 -41.980 1.00 93.62 368 THR A N 1
ATOM 2868 C CA . THR A 1 368 ? 0.873 7.018 -40.545 1.00 93.62 368 THR A CA 1
ATOM 2869 C C . THR A 1 368 ? 1.474 8.146 -39.717 1.00 93.62 368 THR A C 1
ATOM 2871 O O . THR A 1 368 ? 2.627 8.523 -39.910 1.00 93.62 368 THR A O 1
ATOM 2874 N N . LEU A 1 369 ? 0.718 8.662 -38.747 1.00 93.88 369 LEU A N 1
ATOM 2875 C CA . LEU A 1 369 ? 1.244 9.622 -37.775 1.00 93.88 369 LEU A CA 1
ATOM 2876 C C . LEU A 1 369 ? 2.072 8.890 -36.717 1.00 93.88 369 LEU A C 1
ATOM 2878 O O . LEU A 1 369 ? 1.523 8.174 -35.881 1.00 93.88 369 LEU A O 1
ATOM 2882 N N . ARG A 1 370 ? 3.390 9.075 -36.728 1.00 90.44 370 ARG A N 1
ATOM 2883 C CA . ARG A 1 370 ? 4.296 8.484 -35.743 1.00 90.44 370 ARG A CA 1
ATOM 2884 C C . ARG A 1 370 ? 4.629 9.491 -34.659 1.00 90.44 370 ARG A C 1
ATOM 2886 O O . ARG A 1 370 ? 5.284 10.498 -34.918 1.00 90.44 370 ARG A O 1
ATOM 2893 N N . PHE A 1 371 ? 4.202 9.186 -33.443 1.00 91.12 371 PHE A N 1
ATOM 2894 C CA . PHE A 1 371 ? 4.511 9.946 -32.245 1.00 91.12 371 PHE A CA 1
ATOM 2895 C C . PHE A 1 371 ? 5.720 9.333 -31.561 1.00 91.12 371 PHE A C 1
ATOM 2897 O O . PHE A 1 371 ? 5.786 8.120 -31.348 1.00 91.12 371 PHE A O 1
ATOM 2904 N N . ARG A 1 372 ? 6.683 10.176 -31.202 1.00 84.75 372 ARG A N 1
ATOM 2905 C CA . ARG A 1 372 ? 7.902 9.726 -30.540 1.00 84.75 372 ARG A CA 1
ATOM 2906 C C . ARG A 1 372 ? 8.305 10.730 -29.471 1.00 84.75 372 ARG A C 1
ATOM 2908 O O . ARG A 1 372 ? 8.311 11.937 -29.716 1.00 84.75 372 ARG A O 1
ATOM 2915 N N . SER A 1 373 ? 8.650 10.252 -28.280 1.00 82.56 373 SER A N 1
ATOM 2916 C CA . SER A 1 373 ? 9.226 11.129 -27.263 1.00 82.56 373 SER A CA 1
ATOM 2917 C C . SER A 1 373 ? 10.593 11.610 -27.752 1.00 82.56 373 SER A C 1
ATOM 2919 O O . SER A 1 373 ? 11.467 10.813 -28.086 1.00 82.56 373 SER A O 1
ATOM 2921 N N . ARG A 1 374 ? 10.822 12.925 -27.784 1.00 77.31 374 ARG A N 1
ATOM 2922 C CA . ARG A 1 374 ? 12.061 13.526 -28.317 1.00 77.31 374 ARG A CA 1
ATOM 2923 C C . ARG A 1 374 ? 13.324 12.983 -27.643 1.00 77.31 374 ARG A C 1
ATOM 2925 O O . ARG A 1 374 ? 14.398 12.957 -28.228 1.00 77.31 374 ARG A O 1
ATOM 2932 N N . ASN A 1 375 ? 13.198 12.498 -26.413 1.00 64.81 375 ASN A N 1
ATOM 2933 C CA . ASN A 1 375 ? 14.312 11.952 -25.637 1.00 64.81 375 ASN A CA 1
ATOM 2934 C C . ASN A 1 375 ? 14.679 10.503 -25.994 1.00 64.81 375 ASN A C 1
ATOM 2936 O O . ASN A 1 375 ? 15.762 10.061 -25.622 1.00 64.81 375 ASN A O 1
ATOM 2940 N N . THR A 1 376 ? 13.803 9.785 -26.702 1.00 58.28 376 THR A N 1
ATOM 2941 C CA . THR A 1 376 ? 14.013 8.414 -27.198 1.00 58.28 376 THR A CA 1
ATOM 2942 C C . THR A 1 376 ? 14.230 8.391 -28.721 1.00 58.28 376 THR A C 1
ATOM 2944 O O . THR A 1 376 ? 14.963 7.558 -29.238 1.00 58.28 376 THR A O 1
ATOM 2947 N N . ALA A 1 377 ? 13.669 9.359 -29.456 1.00 50.56 377 ALA A N 1
ATOM 2948 C CA . ALA A 1 377 ? 13.615 9.366 -30.924 1.00 50.56 377 ALA A CA 1
ATOM 2949 C C . ALA A 1 377 ? 14.816 9.988 -31.659 1.00 50.56 377 ALA A C 1
ATOM 2951 O O . ALA A 1 377 ? 15.011 9.741 -32.841 1.00 50.56 377 ALA A O 1
ATOM 2952 N N . VAL A 1 378 ? 15.611 10.819 -30.986 1.00 55.44 378 VAL A N 1
ATOM 2953 C CA . VAL A 1 378 ? 16.704 11.615 -31.594 1.00 55.44 378 VAL A CA 1
ATOM 2954 C C . VAL A 1 378 ? 17.946 10.752 -31.940 1.00 55.44 378 VAL A C 1
ATOM 2956 O O . VAL A 1 378 ? 18.929 11.232 -32.495 1.00 55.44 378 VAL A O 1
ATOM 2959 N N . LEU A 1 379 ? 17.875 9.464 -31.599 1.00 60.00 379 LEU A N 1
ATOM 2960 C CA . LEU A 1 379 ? 18.812 8.347 -31.721 1.00 60.00 379 LEU A CA 1
ATOM 2961 C C . LEU A 1 379 ? 18.910 7.507 -33.014 1.00 60.00 379 LEU A C 1
ATOM 2963 O O . LEU A 1 379 ? 17.950 6.769 -33.228 1.00 60.00 379 LEU A O 1
ATOM 2967 N N . PRO A 1 380 ? 20.001 7.431 -33.812 1.00 65.50 380 PRO A N 1
ATOM 2968 C CA . PRO A 1 380 ? 21.302 8.095 -33.725 1.00 65.50 380 PRO A CA 1
ATOM 2969 C C . PRO A 1 380 ? 21.372 9.425 -34.490 1.00 65.50 380 PRO A C 1
ATOM 2971 O O . PRO A 1 380 ? 20.646 9.659 -35.451 1.00 65.50 380 PRO A O 1
ATOM 2974 N N . VAL A 1 381 ? 22.314 10.283 -34.083 1.00 78.81 381 VAL A N 1
ATOM 2975 C CA . VAL A 1 381 ? 22.615 11.539 -34.780 1.00 78.81 381 VAL A CA 1
ATOM 2976 C C . VAL A 1 381 ? 23.174 11.204 -36.156 1.00 78.81 381 VAL A C 1
ATOM 2978 O O . VAL A 1 381 ? 24.175 10.495 -36.261 1.00 78.81 381 VAL A O 1
ATOM 2981 N N . ARG A 1 382 ? 22.571 11.752 -37.206 1.00 86.75 382 ARG A N 1
ATOM 2982 C CA . ARG A 1 382 ? 23.074 11.623 -38.570 1.00 86.75 382 ARG A CA 1
ATOM 2983 C C . ARG A 1 382 ? 24.097 12.716 -38.856 1.00 86.75 382 ARG A C 1
ATOM 2985 O O . ARG A 1 382 ? 23.779 13.905 -38.812 1.00 86.75 382 ARG A O 1
ATOM 2992 N N . ASP A 1 383 ? 25.322 12.308 -39.169 1.00 89.56 383 ASP A N 1
ATOM 2993 C CA . ASP A 1 383 ? 26.336 13.229 -39.673 1.00 89.56 383 ASP A CA 1
ATOM 2994 C C . ASP A 1 383 ? 26.033 13.569 -41.133 1.00 89.56 383 ASP A C 1
ATOM 2996 O O . ASP A 1 383 ? 26.028 12.710 -42.015 1.00 89.56 383 ASP A O 1
ATOM 3000 N N . ILE A 1 384 ? 25.764 14.845 -41.382 1.00 92.69 384 ILE A N 1
ATOM 3001 C CA . ILE A 1 384 ? 25.554 15.390 -42.717 1.00 92.69 384 ILE A CA 1
ATOM 3002 C C . ILE A 1 384 ? 26.890 15.965 -43.168 1.00 92.69 384 ILE A C 1
ATOM 3004 O O . ILE A 1 384 ? 27.274 17.041 -42.724 1.00 92.69 384 ILE A O 1
ATOM 3008 N N . ALA A 1 385 ? 27.606 15.229 -44.020 1.00 91.38 385 ALA A N 1
ATOM 3009 C CA . ALA A 1 385 ? 28.928 15.611 -44.530 1.00 91.38 385 ALA A CA 1
ATOM 3010 C C . ALA A 1 385 ? 28.890 16.231 -45.940 1.00 91.38 385 ALA A C 1
ATOM 3012 O O . ALA A 1 385 ? 29.909 16.703 -46.437 1.00 91.38 385 ALA A O 1
ATOM 3013 N N . VAL A 1 386 ? 27.725 16.224 -46.597 1.00 90.88 386 VAL A N 1
ATOM 3014 C CA . VAL A 1 386 ? 27.531 16.747 -47.955 1.00 90.88 386 VAL A CA 1
ATOM 3015 C C . VAL A 1 386 ? 26.308 17.657 -47.969 1.00 90.88 386 VAL A C 1
ATOM 3017 O O . VAL A 1 386 ? 25.241 17.268 -47.501 1.00 90.88 386 VAL A O 1
ATOM 3020 N N . LEU A 1 387 ? 26.473 18.856 -48.524 1.00 93.69 387 LEU A N 1
ATOM 3021 C CA . LEU A 1 387 ? 25.419 19.851 -48.717 1.00 93.69 387 LEU A CA 1
ATOM 3022 C C . LEU A 1 387 ? 25.268 20.133 -50.216 1.00 93.69 387 LEU A C 1
ATOM 3024 O O . LEU A 1 387 ? 26.224 19.977 -50.977 1.00 93.69 387 LEU A O 1
ATOM 3028 N N . ALA A 1 388 ? 24.072 20.526 -50.646 1.00 93.50 388 ALA A N 1
ATOM 3029 C CA . ALA A 1 388 ? 23.860 21.021 -51.999 1.00 93.50 388 ALA A CA 1
ATOM 3030 C C . ALA A 1 388 ? 24.379 22.461 -52.103 1.00 93.50 388 ALA A C 1
ATOM 3032 O O . ALA A 1 388 ? 23.995 23.319 -51.311 1.00 93.50 388 ALA A O 1
ATOM 3033 N N . ASP A 1 389 ? 25.244 22.699 -53.086 1.00 92.81 389 ASP A N 1
ATOM 3034 C CA . ASP A 1 389 ? 25.775 24.023 -53.397 1.00 92.81 389 ASP A CA 1
ATOM 3035 C C . ASP A 1 389 ? 24.834 24.723 -54.385 1.00 92.81 389 ASP A C 1
ATOM 3037 O O . ASP A 1 389 ? 24.569 24.209 -55.478 1.00 92.81 389 ASP A O 1
ATOM 3041 N N . LEU A 1 390 ? 24.276 25.854 -53.964 1.00 91.88 390 LEU A N 1
ATOM 3042 C CA . LEU A 1 390 ? 23.344 26.665 -54.738 1.00 91.88 390 LEU A CA 1
ATOM 3043 C C . LEU A 1 390 ? 24.032 27.983 -55.086 1.00 91.88 390 LEU A C 1
ATOM 3045 O O . LEU A 1 390 ? 24.634 28.625 -54.228 1.00 91.88 390 LEU A O 1
ATOM 3049 N N . GLU A 1 391 ? 23.931 28.389 -56.351 1.00 92.62 391 GLU A N 1
ATOM 3050 C CA . GLU A 1 391 ? 24.542 29.631 -56.826 1.00 92.62 391 GLU A CA 1
ATOM 3051 C C . GLU A 1 391 ? 24.033 30.834 -56.010 1.00 92.62 391 GLU A C 1
ATOM 3053 O O . GLU A 1 391 ? 22.832 30.973 -55.781 1.00 92.62 391 GLU A O 1
ATOM 3058 N N . ASP A 1 392 ? 24.961 31.682 -55.554 1.00 91.31 392 ASP A N 1
ATOM 3059 C CA . ASP A 1 392 ? 24.718 32.873 -54.724 1.00 91.31 392 ASP A CA 1
ATOM 3060 C C . ASP A 1 392 ? 24.070 32.638 -53.336 1.00 91.31 392 ASP A C 1
ATOM 3062 O O . ASP A 1 392 ? 23.710 33.604 -52.654 1.00 91.31 392 ASP A O 1
ATOM 3066 N N . GLU A 1 393 ? 23.986 31.394 -52.852 1.00 92.81 393 GLU A N 1
ATOM 3067 C CA . GLU A 1 393 ? 23.523 31.069 -51.496 1.00 92.81 393 GLU A CA 1
ATOM 3068 C C . GLU A 1 393 ? 24.655 30.485 -50.625 1.00 92.81 393 GLU A C 1
ATOM 3070 O O . GLU A 1 393 ? 25.540 29.783 -51.114 1.00 92.81 393 GLU A O 1
ATOM 3075 N N . PRO A 1 394 ? 24.677 30.754 -49.304 1.00 92.12 394 PRO A N 1
ATOM 3076 C CA . PRO A 1 394 ? 25.630 30.101 -48.415 1.00 92.12 394 PRO A CA 1
ATOM 3077 C C . PRO A 1 394 ? 25.271 28.618 -48.231 1.00 92.12 394 PRO A C 1
ATOM 3079 O O . PRO A 1 394 ? 24.100 28.278 -48.078 1.00 92.12 394 PRO A O 1
ATOM 3082 N N . LEU A 1 395 ? 26.283 27.747 -48.127 1.00 92.00 395 LEU A N 1
ATOM 3083 C CA . LEU A 1 395 ? 26.091 26.303 -47.886 1.00 92.00 395 LEU A CA 1
ATOM 3084 C C . LEU A 1 395 ? 25.209 26.007 -46.660 1.00 92.00 395 LEU A C 1
ATOM 3086 O O . LEU A 1 395 ? 24.462 25.030 -46.635 1.00 92.00 395 LEU A O 1
ATOM 3090 N N . TRP A 1 396 ? 25.297 26.852 -45.635 1.00 94.00 396 TRP A N 1
ATOM 3091 C CA . TRP A 1 396 ? 24.429 26.823 -44.465 1.00 94.00 396 TRP A CA 1
ATOM 3092 C C . TRP A 1 396 ? 24.298 28.228 -43.867 1.00 94.00 396 TRP A C 1
ATOM 3094 O O . TRP A 1 396 ? 25.148 29.096 -44.066 1.00 94.00 396 TRP A O 1
ATOM 3104 N N . SER A 1 397 ? 23.245 28.448 -43.083 1.00 93.94 397 SER A N 1
ATOM 3105 C CA . SER A 1 397 ? 23.044 29.669 -42.301 1.00 93.94 397 SER A CA 1
ATOM 3106 C C . SER A 1 397 ? 22.583 29.337 -40.880 1.00 93.94 397 SER A C 1
ATOM 3108 O O . SER A 1 397 ? 21.687 28.516 -40.692 1.00 93.94 397 SER A O 1
ATOM 3110 N N . GLU A 1 398 ? 23.213 29.949 -39.869 1.00 93.94 398 GLU A N 1
ATOM 3111 C CA . GLU A 1 398 ? 22.770 29.877 -38.468 1.00 93.94 398 GLU A CA 1
ATOM 3112 C C . GLU A 1 398 ? 22.039 31.174 -38.111 1.00 93.94 398 GLU A C 1
ATOM 3114 O O . GLU A 1 398 ? 22.600 32.265 -38.222 1.00 93.94 398 GLU A O 1
ATOM 3119 N N . SER A 1 399 ? 20.808 31.059 -37.622 1.00 92.56 399 SER A N 1
ATOM 3120 C CA . SER A 1 399 ? 20.087 32.167 -37.002 1.00 92.56 399 SER A CA 1
ATOM 3121 C C . SER A 1 399 ? 20.062 31.985 -35.488 1.00 92.56 399 SER A C 1
ATOM 3123 O O . SER A 1 399 ? 19.730 30.912 -34.974 1.00 92.56 399 SER A O 1
ATOM 3125 N N . ARG A 1 400 ? 20.425 33.049 -34.763 1.00 91.50 400 ARG A N 1
ATOM 3126 C CA . ARG A 1 400 ? 20.331 33.130 -33.302 1.00 91.50 400 ARG A CA 1
ATOM 3127 C C . ARG A 1 400 ? 19.307 34.183 -32.922 1.00 91.50 400 ARG A C 1
ATOM 3129 O O . ARG A 1 400 ? 19.556 35.371 -33.103 1.00 91.50 400 ARG A O 1
ATOM 3136 N N . GLY A 1 401 ? 18.177 33.741 -32.378 1.00 87.50 401 GLY A N 1
ATOM 3137 C CA . GLY A 1 401 ? 17.143 34.653 -31.895 1.00 87.50 401 GLY A CA 1
ATOM 3138 C C . GLY A 1 401 ? 17.619 35.500 -30.707 1.00 87.50 401 GLY A C 1
ATOM 3139 O O . GLY A 1 401 ? 18.562 35.130 -29.999 1.00 87.50 401 GLY A O 1
ATOM 3140 N N . HIS A 1 402 ? 16.977 36.647 -30.491 1.00 87.50 402 HIS A N 1
ATOM 3141 C CA . HIS A 1 402 ? 17.336 37.562 -29.409 1.00 87.50 402 HIS A CA 1
ATOM 3142 C C . HIS A 1 402 ? 16.803 37.046 -28.064 1.00 87.50 402 HIS A C 1
ATOM 3144 O O . HIS A 1 402 ? 15.744 36.426 -28.001 1.00 87.50 402 HIS A O 1
ATOM 3150 N N . ASP A 1 403 ? 17.494 37.323 -26.954 1.00 79.44 403 ASP A N 1
ATOM 3151 C CA . ASP A 1 403 ? 17.142 36.748 -25.642 1.00 79.44 403 ASP A CA 1
ATOM 3152 C C . ASP A 1 403 ? 15.743 37.128 -25.133 1.00 79.44 403 ASP A C 1
ATOM 3154 O O . ASP A 1 403 ? 15.183 36.409 -24.303 1.00 79.44 403 ASP A O 1
ATOM 3158 N N . SER A 1 404 ? 15.174 38.229 -25.635 1.00 83.31 404 SER A N 1
ATOM 3159 C CA . SER A 1 404 ? 13.808 38.689 -25.339 1.00 83.31 404 SER A CA 1
ATOM 3160 C C . SER A 1 404 ? 12.706 37.860 -26.000 1.00 83.31 404 SER A C 1
ATOM 3162 O O . SER A 1 404 ? 11.561 37.906 -25.545 1.00 83.31 404 SER A O 1
ATOM 3164 N N . ASP A 1 405 ? 13.034 37.125 -27.062 1.00 84.75 405 ASP A N 1
ATOM 3165 C CA . ASP A 1 405 ? 12.065 36.338 -27.835 1.00 84.75 405 ASP A CA 1
ATOM 3166 C C . ASP A 1 405 ? 11.767 34.993 -27.154 1.00 84.75 405 ASP A C 1
ATOM 3168 O O . ASP A 1 405 ? 10.734 34.366 -27.401 1.00 84.75 405 ASP A O 1
ATOM 3172 N N . PHE A 1 406 ? 12.637 34.590 -26.224 1.00 88.19 406 PHE A N 1
ATOM 3173 C CA . PHE A 1 406 ? 12.568 33.342 -25.471 1.00 88.19 406 PHE A CA 1
ATOM 3174 C C . PHE A 1 406 ? 12.124 33.588 -24.034 1.00 88.19 406 PHE A C 1
ATOM 3176 O O . PHE A 1 406 ? 12.333 34.658 -23.458 1.00 88.19 406 PHE A O 1
ATOM 3183 N N . ALA A 1 407 ? 11.489 32.585 -23.441 1.00 89.25 407 ALA A N 1
ATOM 3184 C CA . ALA A 1 407 ? 10.951 32.708 -22.100 1.00 89.25 407 ALA A CA 1
ATOM 3185 C C . ALA A 1 407 ? 12.060 32.736 -21.041 1.00 89.25 407 ALA A C 1
ATOM 3187 O O . ALA A 1 407 ? 13.093 32.077 -21.165 1.00 89.25 407 ALA A O 1
ATOM 3188 N N . ALA A 1 408 ? 11.822 33.500 -19.978 1.00 89.25 408 ALA A N 1
ATOM 3189 C CA . ALA A 1 408 ? 12.645 33.494 -18.772 1.00 89.25 408 ALA A CA 1
ATOM 3190 C C . ALA A 1 408 ? 12.122 32.516 -17.712 1.00 89.25 408 ALA A C 1
ATOM 3192 O O . ALA A 1 408 ? 12.847 32.167 -16.783 1.00 89.25 408 ALA A O 1
ATOM 3193 N N . GLU A 1 409 ? 10.858 32.118 -17.841 1.00 91.44 409 GLU A N 1
ATOM 3194 C CA . GLU A 1 409 ? 10.122 31.260 -16.919 1.00 91.44 409 GLU A CA 1
ATOM 3195 C C . GLU A 1 409 ? 9.032 30.530 -17.714 1.00 91.44 409 GLU A C 1
ATOM 3197 O O . GLU A 1 409 ? 8.417 31.102 -18.618 1.00 91.44 409 GLU A O 1
ATOM 3202 N N . ALA A 1 410 ? 8.785 29.274 -17.373 1.00 92.06 410 ALA A N 1
ATOM 3203 C CA . ALA A 1 410 ? 7.642 28.506 -17.825 1.00 92.06 410 ALA A CA 1
ATOM 3204 C C . ALA A 1 410 ? 6.763 28.138 -16.621 1.00 92.06 410 ALA A C 1
ATOM 3206 O O . ALA A 1 410 ? 7.253 27.926 -15.508 1.00 92.06 410 ALA A O 1
ATOM 3207 N N . VAL A 1 411 ? 5.455 28.081 -16.851 1.00 94.31 411 VAL A N 1
ATOM 3208 C CA . VAL A 1 411 ? 4.434 27.713 -15.871 1.00 94.31 411 VAL A CA 1
ATOM 3209 C C . VAL A 1 411 ? 3.532 26.663 -16.501 1.00 94.31 411 VAL A C 1
ATOM 3211 O O . VAL A 1 411 ? 3.075 26.846 -17.629 1.00 94.31 411 VAL A O 1
ATOM 3214 N N . LEU A 1 412 ? 3.265 25.590 -15.768 1.00 94.50 412 LEU A N 1
ATOM 3215 C CA . LEU A 1 412 ? 2.346 24.532 -16.167 1.00 94.50 412 LEU A CA 1
ATOM 3216 C C . LEU A 1 412 ? 1.247 24.415 -15.114 1.00 94.50 412 LEU A C 1
ATOM 3218 O O . LEU A 1 412 ? 1.559 24.269 -13.932 1.00 94.50 412 LEU A O 1
ATOM 3222 N N . THR A 1 413 ? -0.020 24.479 -15.519 1.00 94.56 413 THR A N 1
ATOM 3223 C CA . THR A 1 413 ? -1.156 24.179 -14.636 1.00 94.56 413 THR A CA 1
ATOM 3224 C C . THR A 1 413 ? -1.708 22.787 -14.934 1.00 94.56 413 THR A C 1
ATOM 3226 O O . THR A 1 413 ? -1.751 22.360 -16.085 1.00 94.56 413 THR A O 1
ATOM 3229 N N . SER A 1 414 ? -2.054 22.046 -13.882 1.00 94.31 414 SER A N 1
ATOM 3230 C CA . SER A 1 414 ? -2.597 20.680 -13.955 1.00 94.31 414 SER A CA 1
ATOM 3231 C C . SER A 1 414 ? -3.358 20.349 -12.669 1.00 94.31 414 SER A C 1
ATOM 3233 O O . SER A 1 414 ? -3.251 21.081 -11.684 1.00 94.31 414 SER A O 1
ATOM 3235 N N . PHE A 1 415 ? -4.128 19.264 -12.651 1.00 93.00 415 PHE A N 1
ATOM 3236 C CA . PHE A 1 415 ? -4.769 18.771 -11.429 1.00 93.00 415 PHE A CA 1
ATOM 3237 C C . PHE A 1 415 ? -3.789 17.902 -10.635 1.00 93.00 415 PHE A C 1
ATOM 3239 O O . PHE A 1 415 ? -3.162 17.016 -11.214 1.00 93.00 415 PHE A O 1
ATOM 3246 N N . ASN A 1 416 ? -3.660 18.121 -9.323 1.00 88.44 416 ASN A N 1
ATOM 3247 C CA . ASN A 1 416 ? -2.751 17.355 -8.464 1.00 88.44 416 ASN A CA 1
ATOM 3248 C C . ASN A 1 416 ? -3.511 16.234 -7.719 1.00 88.44 416 ASN A C 1
ATOM 3250 O O . ASN A 1 416 ? -4.264 16.531 -6.786 1.00 88.44 416 ASN A O 1
ATOM 3254 N N . PRO A 1 417 ? -3.296 14.943 -8.051 1.00 83.31 417 PRO A N 1
ATOM 3255 C CA . PRO A 1 417 ? -3.981 13.829 -7.387 1.00 83.31 417 PRO A CA 1
ATOM 3256 C C . PRO A 1 417 ? -3.709 13.718 -5.879 1.00 83.31 417 PRO A C 1
ATOM 3258 O O . PRO A 1 417 ? -4.515 13.140 -5.157 1.00 83.31 417 PRO A O 1
ATOM 3261 N N . ALA A 1 418 ? -2.586 14.251 -5.385 1.00 79.88 418 ALA A N 1
ATOM 3262 C CA . ALA A 1 418 ? -2.248 14.230 -3.959 1.00 79.88 418 ALA A CA 1
ATOM 3263 C C . ALA A 1 418 ? -2.989 15.305 -3.141 1.00 79.88 418 ALA A C 1
ATOM 3265 O O . ALA A 1 418 ? -2.974 15.264 -1.912 1.00 79.88 418 ALA A O 1
ATOM 3266 N N . LEU A 1 419 ? -3.635 16.259 -3.818 1.00 82.31 419 LEU A N 1
ATOM 3267 C CA . LEU A 1 419 ? -4.382 17.368 -3.226 1.00 82.31 419 LEU A CA 1
ATOM 3268 C C . LEU A 1 419 ? -5.859 17.308 -3.641 1.00 82.31 419 LEU A C 1
ATOM 3270 O O . LEU A 1 419 ? -6.435 18.326 -4.006 1.00 82.31 419 LEU A O 1
ATOM 3274 N N . ASP A 1 420 ? -6.454 16.110 -3.636 1.00 82.25 420 ASP A N 1
ATOM 3275 C CA . ASP A 1 420 ? -7.857 15.877 -4.018 1.00 82.25 420 ASP A CA 1
ATOM 3276 C C . ASP A 1 420 ? -8.212 16.427 -5.415 1.00 82.25 420 ASP A C 1
ATOM 3278 O O . ASP A 1 420 ? -9.312 16.924 -5.648 1.00 82.25 420 ASP A O 1
ATOM 3282 N N . TYR A 1 421 ? -7.267 16.329 -6.360 1.00 87.62 421 TYR A N 1
ATOM 3283 C CA . TYR A 1 421 ? -7.393 16.842 -7.729 1.00 87.62 421 TYR A CA 1
ATOM 3284 C C . TYR A 1 421 ? -7.623 18.358 -7.814 1.00 87.62 421 TYR A C 1
ATOM 3286 O O . TYR A 1 421 ? -8.147 18.848 -8.812 1.00 87.62 421 TYR A O 1
ATOM 3294 N N . GLU A 1 422 ? -7.200 19.131 -6.812 1.00 90.06 422 GLU A N 1
ATOM 3295 C CA . GLU A 1 422 ? -7.158 20.586 -6.939 1.00 90.06 422 GLU A CA 1
ATOM 3296 C C . GLU A 1 422 ? -6.200 21.026 -8.056 1.00 90.06 422 GLU A C 1
ATOM 3298 O O . GLU A 1 422 ? -5.186 20.379 -8.342 1.00 90.06 422 GLU A O 1
ATOM 3303 N N . GLN A 1 423 ? -6.519 22.155 -8.693 1.00 91.25 423 GLN A N 1
ATOM 3304 C CA . GLN A 1 423 ? -5.652 22.745 -9.705 1.00 91.25 423 GLN A CA 1
ATOM 3305 C C . GLN A 1 423 ? -4.387 23.308 -9.043 1.00 91.25 423 GLN A C 1
ATOM 3307 O O . GLN A 1 423 ? -4.450 24.223 -8.223 1.00 91.25 423 GLN A O 1
ATOM 3312 N N . GLY A 1 424 ? -3.234 22.772 -9.432 1.00 89.19 424 GLY A N 1
ATOM 3313 C CA . GLY A 1 424 ? -1.911 23.239 -9.036 1.00 89.19 424 GLY A CA 1
ATOM 3314 C C . GLY A 1 424 ? -1.168 23.892 -10.200 1.00 89.19 424 GLY A C 1
ATOM 3315 O O . GLY A 1 424 ? -1.483 23.668 -11.371 1.00 89.19 424 GLY A O 1
ATOM 3316 N N . SER A 1 425 ? -0.152 24.698 -9.882 1.00 91.31 425 SER A N 1
ATOM 3317 C CA . SER A 1 425 ? 0.761 25.265 -10.880 1.00 91.31 425 SER A CA 1
ATOM 3318 C C . SER A 1 425 ? 2.211 24.938 -10.539 1.00 91.31 425 SER A C 1
ATOM 3320 O O . SER A 1 425 ? 2.695 25.368 -9.492 1.00 91.31 425 SER A O 1
ATOM 3322 N N . ALA A 1 426 ? 2.912 24.260 -11.442 1.00 91.06 426 ALA A N 1
ATOM 3323 C CA . ALA A 1 426 ? 4.355 24.070 -11.375 1.00 91.06 426 ALA A CA 1
ATOM 3324 C C . ALA A 1 426 ? 5.066 25.189 -12.145 1.00 91.06 426 ALA A C 1
ATOM 3326 O O . ALA A 1 426 ? 4.576 25.673 -13.171 1.00 91.06 426 ALA A O 1
ATOM 3327 N N . ARG A 1 427 ? 6.231 25.616 -11.654 1.00 90.88 427 ARG A N 1
ATOM 3328 C CA . ARG A 1 427 ? 7.030 26.683 -12.269 1.00 90.88 427 ARG A CA 1
ATOM 3329 C C . ARG A 1 427 ? 8.473 26.245 -12.409 1.00 90.88 427 ARG A C 1
ATOM 3331 O O . ARG A 1 427 ? 9.053 25.721 -11.465 1.00 90.88 427 ARG A O 1
ATOM 3338 N N . SER A 1 428 ? 9.061 26.513 -13.567 1.00 88.31 428 SER A N 1
ATOM 3339 C CA . SER A 1 428 ? 10.499 26.340 -13.765 1.00 88.31 428 SER A CA 1
ATOM 3340 C C . SER A 1 428 ? 11.283 27.365 -12.946 1.00 88.31 428 SER A C 1
ATOM 3342 O O . SER A 1 428 ? 10.814 28.491 -12.745 1.00 88.31 428 SER A O 1
ATOM 3344 N N . ARG A 1 429 ? 12.535 27.059 -12.611 1.00 83.81 429 ARG A N 1
ATOM 3345 C CA . ARG A 1 429 ? 13.489 28.052 -12.123 1.00 83.81 429 ARG A CA 1
ATOM 3346 C C . ARG A 1 429 ? 13.641 29.176 -13.144 1.00 83.81 429 ARG A C 1
ATOM 3348 O O . ARG A 1 429 ? 14.011 28.954 -14.297 1.00 83.81 429 ARG A O 1
ATOM 3355 N N . ARG A 1 430 ? 13.389 30.402 -12.688 1.00 83.12 430 ARG A N 1
ATOM 3356 C CA . ARG A 1 430 ? 13.576 31.604 -13.496 1.00 83.12 430 ARG A CA 1
ATOM 3357 C C . ARG A 1 430 ? 15.050 31.782 -13.861 1.00 83.12 430 ARG A C 1
ATOM 3359 O O . ARG A 1 430 ? 15.928 31.577 -13.027 1.00 83.12 430 ARG A O 1
ATOM 3366 N N . ILE A 1 431 ? 15.313 32.196 -15.096 1.00 80.88 431 ILE A N 1
ATOM 3367 C CA . ILE A 1 431 ? 16.665 32.537 -15.548 1.00 80.88 431 ILE A CA 1
ATOM 3368 C C . ILE A 1 431 ? 16.953 34.004 -15.214 1.00 80.88 431 ILE A C 1
ATOM 3370 O O . ILE A 1 431 ? 16.259 34.906 -15.691 1.00 80.88 431 ILE A O 1
ATOM 3374 N N . ASP A 1 432 ? 17.992 34.235 -14.413 1.00 72.19 432 ASP A N 1
ATOM 3375 C CA . ASP A 1 432 ? 18.459 35.578 -14.065 1.00 72.19 432 ASP A CA 1
ATOM 3376 C C . ASP A 1 432 ? 18.959 36.331 -15.307 1.00 72.19 432 ASP A C 1
ATOM 3378 O O . ASP A 1 432 ? 19.532 35.743 -16.225 1.00 72.19 432 ASP A O 1
ATOM 3382 N N . ASN A 1 433 ? 18.750 37.651 -15.342 1.00 67.38 433 ASN A N 1
ATOM 3383 C CA . ASN A 1 433 ? 19.127 38.539 -16.456 1.00 67.38 433 ASN A CA 1
ATOM 3384 C C . ASN A 1 433 ? 18.475 38.211 -17.819 1.00 67.38 433 ASN A C 1
ATOM 3386 O O . ASN A 1 433 ? 18.912 38.714 -18.852 1.00 67.38 433 ASN A O 1
ATOM 3390 N N . ALA A 1 434 ? 17.413 37.402 -17.832 1.00 69.00 434 ALA A N 1
ATOM 3391 C CA . ALA A 1 434 ? 16.538 37.211 -18.986 1.00 69.00 434 ALA A CA 1
ATOM 3392 C C . ALA A 1 434 ? 15.391 38.246 -19.011 1.00 69.00 434 ALA A C 1
ATOM 3394 O O . ALA A 1 434 ? 15.159 38.960 -18.034 1.00 69.00 434 ALA A O 1
ATOM 3395 N N . GLY A 1 435 ? 14.650 38.323 -20.125 1.00 71.12 435 GLY A N 1
ATOM 3396 C CA . GLY A 1 435 ? 13.452 39.168 -20.241 1.00 71.12 435 GLY A CA 1
ATOM 3397 C C . GLY A 1 435 ? 12.317 38.789 -19.268 1.00 71.12 435 GLY A C 1
ATOM 3398 O O . GLY A 1 435 ? 12.452 37.924 -18.409 1.00 71.12 435 GLY A O 1
ATOM 3399 N N . SER A 1 436 ? 11.148 39.423 -19.392 1.00 81.69 436 SER A N 1
ATOM 3400 C CA . SER A 1 436 ? 9.976 39.137 -18.539 1.00 81.69 436 SER A CA 1
ATOM 3401 C C . SER A 1 436 ? 8.978 38.143 -19.147 1.00 81.69 436 SER A C 1
ATOM 3403 O O . SER A 1 436 ? 7.918 37.910 -18.568 1.00 81.69 436 SER A O 1
ATOM 3405 N N . ARG A 1 437 ? 9.299 37.557 -20.308 1.00 86.88 437 ARG A N 1
ATOM 3406 C CA . ARG A 1 437 ? 8.415 36.647 -21.044 1.00 86.88 437 ARG A CA 1
ATOM 3407 C C . ARG A 1 437 ? 8.218 35.340 -20.271 1.00 86.88 437 ARG A C 1
ATOM 3409 O O . ARG A 1 437 ? 9.192 34.696 -19.888 1.00 86.88 437 ARG A O 1
ATOM 3416 N N . VAL A 1 438 ? 6.957 34.951 -20.087 1.00 90.44 438 VAL A N 1
ATOM 3417 C CA . VAL A 1 438 ? 6.556 33.717 -19.399 1.00 90.44 438 VAL A CA 1
ATOM 3418 C C . VAL A 1 438 ? 5.802 32.823 -20.376 1.00 90.44 438 VAL A C 1
ATOM 3420 O O . VAL A 1 438 ? 4.847 33.279 -21.006 1.00 90.44 438 VAL A O 1
ATOM 3423 N N . MET A 1 439 ? 6.213 31.562 -20.493 1.00 90.94 439 MET A N 1
ATOM 3424 C CA . MET A 1 439 ? 5.443 30.528 -21.191 1.00 90.94 439 MET A CA 1
ATOM 3425 C C . MET A 1 439 ? 4.432 29.915 -20.232 1.00 90.94 439 MET A C 1
ATOM 3427 O O . MET A 1 439 ? 4.782 29.585 -19.104 1.00 90.94 439 MET A O 1
ATOM 3431 N N . ARG A 1 440 ? 3.182 29.769 -20.668 1.00 93.19 440 ARG A N 1
ATOM 3432 C CA . ARG A 1 440 ? 2.133 29.114 -19.885 1.00 93.19 440 ARG A CA 1
ATOM 3433 C C . ARG A 1 440 ? 1.564 27.949 -20.677 1.00 93.19 440 ARG A C 1
ATOM 3435 O O . ARG A 1 440 ? 1.257 28.123 -21.854 1.00 93.19 440 ARG A O 1
ATOM 3442 N N . LEU A 1 441 ? 1.451 26.797 -20.029 1.00 92.06 441 LEU A N 1
ATOM 3443 C CA . LEU A 1 441 ? 0.719 25.638 -20.519 1.00 92.06 441 LEU A CA 1
ATOM 3444 C C . LEU A 1 441 ? -0.353 25.278 -19.500 1.00 92.06 441 LEU A C 1
ATOM 3446 O O . LEU A 1 441 ? -0.038 25.002 -18.345 1.00 92.06 441 LEU A O 1
ATOM 3450 N N . ASP A 1 442 ? -1.600 25.260 -19.943 1.00 91.06 442 ASP A N 1
ATOM 3451 C CA . ASP A 1 442 ? -2.715 24.793 -19.134 1.00 91.06 442 ASP A CA 1
ATOM 3452 C C . ASP A 1 442 ? -3.090 23.391 -19.610 1.00 91.06 442 ASP A C 1
ATOM 3454 O O . ASP A 1 442 ? -3.513 23.202 -20.752 1.00 91.06 442 ASP A O 1
ATOM 3458 N N . LEU A 1 443 ? -2.858 22.393 -18.758 1.00 92.06 443 LEU A N 1
ATOM 3459 C CA . LEU A 1 443 ? -3.160 21.001 -19.057 1.00 92.06 443 LEU A CA 1
ATOM 3460 C C . LEU A 1 443 ? -4.407 20.573 -18.294 1.00 92.06 443 LEU A C 1
ATOM 3462 O O . LEU A 1 443 ? -4.423 20.559 -17.064 1.00 92.06 443 LEU A O 1
ATOM 3466 N N . ASN A 1 444 ? -5.407 20.083 -19.025 1.00 91.12 444 ASN A N 1
ATOM 3467 C CA . ASN A 1 444 ? -6.544 19.364 -18.445 1.00 91.12 444 ASN A CA 1
ATOM 3468 C C . ASN A 1 444 ? -6.155 17.922 -18.069 1.00 91.12 444 ASN A C 1
ATOM 3470 O O . ASN A 1 444 ? -6.863 16.964 -18.372 1.00 91.12 444 ASN A O 1
ATOM 3474 N N . ALA A 1 445 ? -4.988 17.766 -17.449 1.00 92.00 445 ALA A N 1
ATOM 3475 C CA . ALA A 1 445 ? -4.411 16.495 -17.058 1.00 92.00 445 ALA A CA 1
ATOM 3476 C C . ALA A 1 445 ? -4.223 16.439 -15.544 1.00 92.00 445 ALA A C 1
ATOM 3478 O O . ALA A 1 445 ? -3.917 17.447 -14.903 1.00 92.00 445 ALA A O 1
ATOM 3479 N N . ALA A 1 446 ? -4.375 15.243 -14.990 1.00 91.62 446 ALA A N 1
ATOM 3480 C CA . ALA A 1 446 ? -3.999 14.939 -13.625 1.00 91.62 446 ALA A CA 1
ATOM 3481 C C . ALA A 1 446 ? -2.544 14.457 -13.610 1.00 91.62 446 ALA A C 1
ATOM 3483 O O . ALA A 1 446 ? -2.226 13.431 -14.215 1.00 91.62 446 ALA A O 1
ATOM 3484 N N . LEU A 1 447 ? -1.669 15.207 -12.938 1.00 88.94 447 LEU A N 1
ATOM 3485 C CA . LEU A 1 447 ? -0.232 14.952 -12.886 1.00 88.94 447 LEU A CA 1
ATOM 3486 C C . LEU A 1 447 ? 0.274 15.003 -11.444 1.00 88.94 447 LEU A C 1
ATOM 3488 O O . LEU A 1 447 ? -0.081 15.917 -10.696 1.00 88.94 447 LEU A O 1
ATOM 3492 N N . PRO A 1 448 ? 1.162 14.079 -11.047 1.00 86.75 448 PRO A N 1
ATOM 3493 C CA . PRO A 1 448 ? 1.975 14.279 -9.859 1.00 86.75 448 PRO A CA 1
ATOM 3494 C C . PRO A 1 448 ? 2.787 15.577 -9.968 1.00 86.75 448 PRO A C 1
ATOM 3496 O O . PRO A 1 448 ? 3.303 15.902 -11.041 1.00 86.75 448 PRO A O 1
ATOM 3499 N N . ALA A 1 449 ? 2.953 16.290 -8.851 1.00 84.56 449 ALA A N 1
ATOM 3500 C CA . ALA A 1 449 ? 3.685 17.562 -8.812 1.00 84.56 449 ALA A CA 1
ATOM 3501 C C . ALA A 1 449 ? 5.103 17.451 -9.407 1.00 84.56 449 ALA A C 1
ATOM 3503 O O . ALA A 1 449 ? 5.508 18.269 -10.226 1.00 84.56 449 ALA A O 1
ATOM 3504 N N . GLU A 1 450 ? 5.820 16.376 -9.081 1.00 81.94 450 GLU A N 1
ATOM 3505 C CA . GLU A 1 450 ? 7.155 16.081 -9.619 1.00 81.94 450 GLU A CA 1
ATOM 3506 C C . GLU A 1 450 ? 7.189 15.941 -11.152 1.00 81.94 450 GLU A C 1
ATOM 3508 O O . GLU A 1 450 ? 8.137 16.386 -11.800 1.00 81.94 450 GLU A O 1
ATOM 3513 N N . THR A 1 451 ? 6.145 15.352 -11.745 1.00 85.25 451 THR A N 1
ATOM 3514 C CA . THR A 1 451 ? 6.026 15.168 -13.195 1.00 85.25 451 THR A CA 1
ATOM 3515 C C . THR A 1 451 ? 5.787 16.520 -13.861 1.00 85.25 451 THR A C 1
ATOM 3517 O O . THR A 1 451 ? 6.423 16.835 -14.866 1.00 85.25 451 THR A O 1
ATOM 3520 N N . ALA A 1 452 ? 4.929 17.354 -13.264 1.00 89.44 452 ALA A N 1
ATOM 3521 C CA . ALA A 1 452 ? 4.672 18.720 -13.715 1.00 89.44 452 ALA A CA 1
ATOM 3522 C C . ALA A 1 452 ? 5.925 19.616 -13.623 1.00 89.44 452 ALA A C 1
ATOM 3524 O O . ALA A 1 452 ? 6.223 20.362 -14.559 1.00 89.44 452 ALA A O 1
ATOM 3525 N N . GLU A 1 453 ? 6.694 19.515 -12.534 1.00 86.75 453 GLU A N 1
ATOM 3526 C CA . GLU A 1 453 ? 7.963 20.230 -12.343 1.00 86.75 453 GLU A CA 1
ATOM 3527 C C . GLU A 1 453 ? 9.025 19.810 -13.368 1.00 86.75 453 GLU A C 1
ATOM 3529 O O . GLU A 1 453 ? 9.677 20.657 -13.985 1.00 86.75 453 GLU A O 1
ATOM 3534 N N . ALA A 1 454 ? 9.182 18.505 -13.603 1.00 81.62 454 ALA A N 1
ATOM 3535 C CA . ALA A 1 454 ? 10.117 18.003 -14.602 1.00 81.62 454 ALA A CA 1
ATOM 3536 C C . ALA A 1 454 ? 9.737 18.454 -16.023 1.00 81.62 454 ALA A C 1
ATOM 3538 O O . ALA A 1 454 ? 10.616 18.856 -16.790 1.00 81.62 454 ALA A O 1
ATOM 3539 N N . ALA A 1 455 ? 8.442 18.439 -16.355 1.00 86.25 455 ALA A N 1
ATOM 3540 C CA . ALA A 1 455 ? 7.927 18.883 -17.648 1.00 86.25 455 ALA A CA 1
ATOM 3541 C C . ALA A 1 455 ? 8.184 20.380 -17.891 1.00 86.25 455 ALA A C 1
ATOM 3543 O O . ALA A 1 455 ? 8.700 20.760 -18.943 1.00 86.25 455 ALA A O 1
ATOM 3544 N N . VAL A 1 456 ? 7.894 21.245 -16.911 1.00 89.25 456 VAL A N 1
ATOM 3545 C CA . VAL A 1 456 ? 8.060 22.701 -17.069 1.00 89.25 456 VAL A CA 1
ATOM 3546 C C . VAL A 1 456 ? 9.535 23.122 -17.148 1.00 89.25 456 VAL A C 1
ATOM 3548 O O . VAL A 1 456 ? 9.887 24.016 -17.922 1.00 89.25 456 VAL A O 1
ATOM 3551 N N . GLU A 1 457 ? 10.423 22.442 -16.417 1.00 86.31 457 GLU A N 1
ATOM 3552 C CA . GLU A 1 457 ? 11.879 22.607 -16.526 1.00 86.31 457 GLU A CA 1
ATOM 3553 C C . GLU A 1 457 ? 12.400 22.188 -17.906 1.00 86.31 457 GLU A C 1
ATOM 3555 O O . GLU A 1 457 ? 13.168 22.923 -18.535 1.00 86.31 457 GLU A O 1
ATOM 3560 N N . ALA A 1 458 ? 11.974 21.020 -18.396 1.00 82.19 458 ALA A N 1
ATOM 3561 C CA . ALA A 1 458 ? 12.358 20.525 -19.714 1.00 82.19 458 ALA A CA 1
ATOM 3562 C C . ALA A 1 458 ? 11.880 21.470 -20.825 1.00 82.19 458 ALA A C 1
ATOM 3564 O O . ALA A 1 458 ? 12.656 21.812 -21.721 1.00 82.19 458 ALA A O 1
ATOM 3565 N N . LEU A 1 459 ? 10.639 21.954 -20.732 1.00 87.50 459 LEU A N 1
ATOM 3566 C CA . LEU A 1 459 ? 10.055 22.911 -21.668 1.00 87.50 459 LEU A CA 1
ATOM 3567 C C . LEU A 1 459 ? 10.852 24.217 -21.738 1.00 87.50 459 LEU A C 1
ATOM 3569 O O . LEU A 1 459 ? 11.181 24.668 -22.837 1.00 87.50 459 LEU A O 1
ATOM 3573 N N . LEU A 1 460 ? 11.186 24.821 -20.589 1.00 88.38 460 LEU A N 1
ATOM 3574 C CA . LEU A 1 460 ? 11.969 26.058 -20.571 1.00 88.38 460 LEU A CA 1
ATOM 3575 C C . LEU A 1 460 ? 13.351 25.838 -21.200 1.00 88.38 460 LEU A C 1
ATOM 3577 O O . LEU A 1 460 ? 13.802 26.656 -22.002 1.00 88.38 460 LEU A O 1
ATOM 3581 N N . ARG A 1 461 ? 14.020 24.725 -20.874 1.00 85.69 461 ARG A N 1
ATOM 3582 C CA . ARG A 1 461 ? 15.338 24.398 -21.440 1.00 85.69 461 ARG A CA 1
ATOM 3583 C C . ARG A 1 461 ? 15.282 24.214 -22.951 1.00 85.69 461 ARG A C 1
ATOM 3585 O O . ARG A 1 461 ? 16.134 24.770 -23.641 1.00 85.69 461 ARG A O 1
ATOM 3592 N N . ASP A 1 462 ? 14.291 23.491 -23.469 1.00 85.19 462 ASP A N 1
ATOM 3593 C CA . ASP A 1 462 ? 14.132 23.313 -24.916 1.00 85.19 462 ASP A CA 1
ATOM 3594 C C . ASP A 1 462 ? 13.816 24.634 -25.620 1.00 85.19 462 ASP A C 1
ATOM 3596 O O . ASP A 1 462 ? 14.458 24.949 -26.620 1.00 85.19 462 ASP A O 1
ATOM 3600 N N . ASN A 1 463 ? 12.929 25.465 -25.055 1.00 88.38 463 ASN A N 1
ATOM 3601 C CA . ASN A 1 463 ? 12.665 26.802 -25.587 1.00 88.38 463 ASN A CA 1
ATOM 3602 C C . ASN A 1 463 ? 13.958 27.620 -25.702 1.00 88.38 463 ASN A C 1
ATOM 3604 O O . ASN A 1 463 ? 14.200 28.245 -26.729 1.00 88.38 463 ASN A O 1
ATOM 3608 N N . ARG A 1 464 ? 14.828 27.575 -24.687 1.00 86.25 464 ARG A N 1
ATOM 3609 C CA . ARG A 1 464 ? 16.101 28.309 -24.704 1.00 86.25 464 ARG A CA 1
ATOM 3610 C C . ARG A 1 464 ? 17.108 27.744 -25.699 1.00 86.25 464 ARG A C 1
ATOM 3612 O O . ARG A 1 464 ? 17.808 28.525 -26.340 1.00 86.25 464 ARG A O 1
ATOM 3619 N N . GLN A 1 465 ? 17.182 26.423 -25.854 1.00 86.44 465 GLN A N 1
ATOM 3620 C CA . GLN A 1 465 ? 18.058 25.812 -26.857 1.00 86.44 465 GLN A CA 1
ATOM 3621 C C . GLN A 1 465 ? 17.581 26.102 -28.283 1.00 86.44 465 GLN A C 1
ATOM 3623 O O . GLN A 1 465 ? 18.409 26.399 -29.142 1.00 86.44 465 GLN A O 1
ATOM 3628 N N . ALA A 1 466 ? 16.264 26.159 -28.511 1.00 88.44 466 ALA A N 1
ATOM 3629 C CA . ALA A 1 466 ? 15.653 26.499 -29.799 1.00 88.44 466 ALA A CA 1
ATOM 3630 C C . ALA A 1 466 ? 16.009 27.901 -30.327 1.00 88.44 466 ALA A C 1
ATOM 3632 O O . ALA A 1 466 ? 15.672 28.231 -31.461 1.00 88.44 466 ALA A O 1
ATOM 3633 N N . ARG A 1 467 ? 16.738 28.717 -29.550 1.00 89.44 467 ARG A N 1
ATOM 3634 C CA . ARG A 1 467 ? 17.307 29.998 -29.991 1.00 89.44 467 ARG A CA 1
ATOM 3635 C C . ARG A 1 467 ? 18.206 29.871 -31.212 1.00 89.44 467 ARG A C 1
ATOM 3637 O O . ARG A 1 467 ? 18.306 30.830 -31.972 1.00 89.44 467 ARG A O 1
ATOM 3644 N N . ARG A 1 468 ? 18.887 28.737 -31.378 1.00 92.19 468 ARG A N 1
ATOM 3645 C CA . ARG A 1 468 ? 19.750 28.474 -32.534 1.00 92.19 468 ARG A CA 1
ATOM 3646 C C . ARG A 1 468 ? 18.970 27.661 -33.560 1.00 92.19 468 ARG A C 1
ATOM 3648 O O . ARG A 1 468 ? 18.502 26.570 -33.246 1.00 92.19 468 ARG A O 1
ATOM 3655 N N . SER A 1 469 ? 18.878 28.165 -34.781 1.00 93.44 469 SER A N 1
ATOM 3656 C CA . SER A 1 469 ? 18.333 27.441 -35.930 1.00 93.44 469 SER A CA 1
ATOM 3657 C C . SER A 1 469 ? 19.348 27.421 -37.062 1.00 93.44 469 SER A C 1
ATOM 3659 O O . SER A 1 469 ? 20.184 28.316 -37.171 1.00 93.44 469 SER A O 1
ATOM 3661 N N . LEU A 1 470 ? 19.295 26.369 -37.860 1.00 94.94 470 LEU A N 1
ATOM 3662 C CA . LEU A 1 470 ? 20.203 26.064 -38.945 1.00 94.94 470 LEU A CA 1
ATOM 3663 C C . LEU A 1 470 ? 19.371 25.831 -40.205 1.00 94.94 470 LEU A C 1
ATOM 3665 O O . LEU A 1 470 ? 18.395 25.083 -40.167 1.00 94.94 470 LEU A O 1
ATOM 3669 N N . ARG A 1 471 ? 19.771 26.444 -41.316 1.00 95.88 471 ARG A N 1
ATOM 3670 C CA . ARG A 1 471 ? 19.178 26.202 -42.631 1.00 95.88 471 ARG A CA 1
ATOM 3671 C C . ARG A 1 471 ? 20.257 25.843 -43.639 1.00 95.88 471 ARG A C 1
ATOM 3673 O O . ARG A 1 471 ? 21.291 26.507 -43.673 1.00 95.88 471 ARG A O 1
ATOM 3680 N N . PHE A 1 472 ? 20.019 24.806 -44.431 1.00 95.81 472 PHE A N 1
ATOM 3681 C CA . PHE A 1 472 ? 20.931 24.306 -45.464 1.00 95.81 472 PHE A CA 1
ATOM 3682 C C . PHE A 1 472 ? 20.152 23.519 -46.524 1.00 95.81 472 PHE A C 1
ATOM 3684 O O . PHE A 1 472 ? 18.996 23.155 -46.309 1.00 95.81 472 PHE A O 1
ATOM 3691 N N . ALA A 1 473 ? 20.788 23.236 -47.659 1.00 96.50 473 ALA A N 1
ATOM 3692 C CA . ALA A 1 473 ? 20.212 22.419 -48.722 1.00 96.50 473 ALA A CA 1
ATOM 3693 C C . ALA A 1 473 ? 20.928 21.064 -48.828 1.00 96.50 473 ALA A C 1
ATOM 3695 O O . ALA A 1 473 ? 22.141 20.973 -48.636 1.00 96.50 473 ALA A O 1
ATOM 3696 N N . LEU A 1 474 ? 20.186 20.008 -49.160 1.00 96.44 474 LEU A N 1
ATOM 3697 C CA . LEU A 1 474 ? 20.696 18.658 -49.404 1.00 96.44 474 LEU A CA 1
ATOM 3698 C C . LEU A 1 474 ? 20.383 18.184 -50.827 1.00 96.44 474 LEU A C 1
ATOM 3700 O O . LEU A 1 474 ? 19.367 18.585 -51.407 1.00 96.44 474 LEU A O 1
ATOM 3704 N N . PRO A 1 475 ? 21.212 17.294 -51.400 1.00 93.75 475 PRO A N 1
ATOM 3705 C CA . PRO A 1 475 ? 20.880 16.649 -52.661 1.00 93.75 475 PRO A CA 1
ATOM 3706 C C . PRO A 1 475 ? 19.678 15.696 -52.496 1.00 93.75 475 PRO A C 1
ATOM 3708 O O . PRO A 1 475 ? 19.488 15.121 -51.420 1.00 93.75 475 PRO A O 1
ATOM 3711 N N . PRO A 1 476 ? 18.900 15.433 -53.565 1.00 90.50 476 PRO A N 1
ATOM 3712 C CA . PRO A 1 476 ? 17.779 14.487 -53.522 1.00 90.50 476 PRO A CA 1
ATOM 3713 C C . PRO A 1 476 ? 18.152 13.056 -53.099 1.00 90.50 476 PRO A C 1
ATOM 3715 O O . PRO A 1 476 ? 17.282 12.300 -52.684 1.00 90.50 476 PRO A O 1
ATOM 3718 N N . SER A 1 477 ? 19.432 12.667 -53.180 1.00 90.00 477 SER A N 1
ATOM 3719 C CA . SER A 1 477 ? 19.916 11.363 -52.704 1.00 90.00 477 SER A CA 1
ATOM 3720 C C . SER A 1 477 ? 19.771 11.174 -51.193 1.00 90.00 477 SER A C 1
ATOM 3722 O O . SER A 1 477 ? 19.685 10.040 -50.732 1.00 90.00 477 SER A O 1
ATOM 3724 N N . GLU A 1 478 ? 19.685 12.260 -50.422 1.00 91.25 478 GLU A N 1
ATOM 3725 C CA . GLU A 1 478 ? 19.466 12.229 -48.972 1.00 91.25 478 GLU A CA 1
ATOM 3726 C C . GLU A 1 478 ? 17.976 12.079 -48.614 1.00 91.25 478 GLU A C 1
ATOM 3728 O O . GLU A 1 478 ? 17.545 12.563 -47.571 1.00 91.25 478 GLU A O 1
ATOM 3733 N N . ILE A 1 479 ? 17.167 11.431 -49.466 1.00 89.00 479 ILE A N 1
ATOM 3734 C CA . ILE A 1 479 ? 15.698 11.326 -49.337 1.00 89.00 479 ILE A CA 1
ATOM 3735 C C . ILE A 1 479 ? 15.231 10.694 -48.015 1.00 89.00 479 ILE A C 1
ATOM 3737 O O . ILE A 1 479 ? 14.117 10.936 -47.573 1.00 89.00 479 ILE A O 1
ATOM 3741 N N . THR A 1 480 ? 16.099 9.919 -47.363 1.00 88.06 480 THR A N 1
ATOM 3742 C CA . THR A 1 480 ? 15.807 9.241 -46.094 1.00 88.06 480 THR A CA 1
ATOM 3743 C C . THR A 1 480 ? 15.838 10.157 -44.874 1.00 88.06 480 THR A C 1
ATOM 3745 O O . THR A 1 480 ? 15.558 9.682 -43.784 1.00 88.06 480 THR A O 1
ATOM 3748 N N . LEU A 1 481 ? 16.264 11.419 -45.012 1.00 88.56 481 LEU A N 1
ATOM 3749 C CA . LEU A 1 481 ? 16.156 12.394 -43.925 1.00 88.56 481 LEU A CA 1
ATOM 3750 C C . LEU A 1 481 ? 14.703 12.870 -43.805 1.00 88.56 481 LEU A C 1
ATOM 3752 O O . LEU A 1 481 ? 14.122 13.309 -44.803 1.00 88.56 481 LEU A O 1
ATOM 3756 N N . GLU A 1 482 ? 14.157 12.839 -42.596 1.00 86.88 482 GLU A N 1
ATOM 3757 C CA . GLU A 1 482 ? 12.770 13.193 -42.290 1.00 86.88 482 GLU A CA 1
ATOM 3758 C C . GLU A 1 482 ? 12.677 14.260 -41.181 1.00 86.88 482 GLU A C 1
ATOM 3760 O O . GLU A 1 482 ? 13.595 14.420 -40.368 1.00 86.88 482 GLU A O 1
ATOM 3765 N N . PRO A 1 483 ? 11.574 15.031 -41.108 1.00 87.56 483 PRO A N 1
ATOM 3766 C CA . PRO A 1 483 ? 11.282 15.852 -39.937 1.00 87.56 483 PRO A CA 1
ATOM 3767 C C . PRO A 1 483 ? 11.260 15.011 -38.653 1.00 87.56 483 PRO A C 1
ATOM 3769 O O . PRO A 1 483 ? 10.639 13.954 -38.600 1.00 87.56 483 PRO A O 1
ATOM 3772 N N . GLY A 1 484 ? 11.919 15.502 -37.604 1.00 82.00 484 GLY A N 1
ATOM 3773 C CA . GLY A 1 484 ? 12.140 14.764 -36.358 1.00 82.00 484 GLY A CA 1
ATOM 3774 C C . GLY A 1 484 ? 13.491 14.044 -36.283 1.00 82.00 484 GLY A C 1
ATOM 3775 O O . GLY A 1 484 ? 13.889 13.651 -35.187 1.00 82.00 484 GLY A O 1
ATOM 3776 N N . ASP A 1 485 ? 14.237 13.938 -37.386 1.00 83.81 485 ASP A N 1
ATOM 3777 C CA . ASP A 1 485 ? 15.596 13.398 -37.352 1.00 83.81 485 ASP A CA 1
ATOM 3778 C C . ASP A 1 485 ? 16.565 14.349 -36.643 1.00 83.81 485 ASP A C 1
ATOM 3780 O O . ASP A 1 485 ? 16.482 15.578 -36.748 1.00 83.81 485 ASP A O 1
ATOM 3784 N N . CYS A 1 486 ? 17.540 13.771 -35.943 1.00 85.50 486 CYS A N 1
ATOM 3785 C CA . CYS A 1 486 ? 18.640 14.525 -35.365 1.00 85.50 486 CYS A CA 1
ATOM 3786 C C . CYS A 1 486 ? 19.842 14.519 -36.300 1.00 85.50 486 CYS A C 1
ATOM 3788 O O . CYS A 1 486 ? 20.355 13.463 -36.665 1.00 85.50 486 CYS A O 1
ATOM 3790 N N . ILE A 1 487 ? 20.365 15.702 -36.597 1.00 89.56 487 ILE A N 1
ATOM 3791 C CA . ILE A 1 487 ? 21.528 15.880 -37.459 1.00 89.56 487 ILE A CA 1
ATOM 3792 C C . ILE A 1 487 ? 22.660 16.621 -36.752 1.00 89.56 487 ILE A C 1
ATOM 3794 O O . ILE A 1 487 ? 22.459 17.362 -35.780 1.00 89.56 487 ILE A O 1
ATOM 3798 N N . ARG A 1 488 ? 23.868 16.433 -37.276 1.00 90.50 488 ARG A N 1
ATOM 3799 C CA . ARG A 1 488 ? 25.057 17.225 -36.961 1.00 90.50 488 ARG A CA 1
ATOM 3800 C C . ARG A 1 488 ? 25.808 17.530 -38.254 1.00 90.50 488 ARG A C 1
ATOM 3802 O O . ARG A 1 488 ? 25.898 16.682 -39.137 1.00 90.50 488 ARG A O 1
ATOM 3809 N N . LEU A 1 489 ? 26.361 18.738 -38.342 1.00 91.94 489 LEU A N 1
ATOM 3810 C CA . LEU A 1 489 ? 27.371 19.084 -39.342 1.00 91.94 489 LEU A CA 1
ATOM 3811 C C . LEU A 1 489 ? 28.746 18.787 -38.722 1.00 91.94 489 LEU A C 1
ATOM 3813 O O . LEU A 1 489 ? 29.090 19.434 -37.728 1.00 91.94 489 LEU A O 1
ATOM 3817 N N . PRO A 1 490 ? 29.494 17.780 -39.201 1.00 90.00 490 PRO A N 1
ATOM 3818 C CA . PRO A 1 490 ? 30.717 17.355 -38.541 1.00 90.00 490 PRO A CA 1
ATOM 3819 C C . PRO A 1 490 ? 31.863 18.337 -38.849 1.00 90.00 490 PRO A C 1
ATOM 3821 O O . PRO A 1 490 ? 31.967 18.874 -39.954 1.00 90.00 490 PRO A O 1
ATOM 3824 N N . GLU A 1 491 ? 32.696 18.621 -37.841 1.00 86.75 491 GLU A N 1
ATOM 3825 C CA . GLU A 1 491 ? 33.726 19.677 -37.901 1.00 86.75 491 GLU A CA 1
ATOM 3826 C C . GLU A 1 491 ? 34.821 19.399 -38.944 1.00 86.75 491 GLU A C 1
ATOM 3828 O O . GLU A 1 491 ? 35.433 20.330 -39.461 1.00 86.75 491 GLU A O 1
ATOM 3833 N N . ASP A 1 492 ? 35.067 18.133 -39.274 1.00 89.25 492 ASP A N 1
ATOM 3834 C CA . ASP A 1 492 ? 36.018 17.714 -40.304 1.00 89.25 492 ASP A CA 1
ATOM 3835 C C . ASP A 1 492 ? 35.516 18.005 -41.727 1.00 89.25 492 ASP A C 1
ATOM 3837 O O . ASP A 1 492 ? 36.316 18.384 -42.584 1.00 89.25 492 ASP A O 1
ATOM 3841 N N . ALA A 1 493 ? 34.206 17.889 -41.973 1.00 88.81 493 ALA A N 1
ATOM 3842 C CA . ALA A 1 493 ? 33.588 18.264 -43.246 1.00 88.81 493 ALA A CA 1
ATOM 3843 C C . ALA A 1 493 ? 33.327 19.776 -43.340 1.00 88.81 493 ALA A C 1
ATOM 3845 O O . ALA A 1 493 ? 33.540 20.383 -44.391 1.00 88.81 493 ALA A O 1
ATOM 3846 N N . PHE A 1 494 ? 32.898 20.399 -42.236 1.00 90.56 494 PHE A N 1
ATOM 3847 C CA . PHE A 1 494 ? 32.521 21.812 -42.185 1.00 90.56 494 PHE A CA 1
ATOM 3848 C C . PHE A 1 494 ? 33.145 22.528 -40.971 1.00 90.56 494 PHE A C 1
ATOM 3850 O O . PHE A 1 494 ? 32.456 22.782 -39.983 1.00 90.56 494 PHE A O 1
ATOM 3857 N N . PRO A 1 495 ? 34.421 22.959 -41.044 1.00 85.19 495 PRO A N 1
ATOM 3858 C CA . PRO A 1 495 ? 35.153 23.518 -39.895 1.00 85.19 495 PRO A CA 1
ATOM 3859 C C . PRO A 1 495 ? 34.566 24.801 -39.293 1.00 85.19 495 PRO A C 1
ATOM 3861 O O . PRO A 1 495 ? 34.890 25.168 -38.167 1.00 85.19 495 PRO A O 1
ATOM 3864 N N . GLN A 1 496 ? 33.745 25.522 -40.060 1.00 86.56 496 GLN A N 1
ATOM 3865 C CA . GLN A 1 496 ? 33.088 26.758 -39.622 1.00 86.56 496 GLN A CA 1
ATOM 3866 C C . GLN A 1 496 ? 31.618 26.550 -39.241 1.00 86.56 496 GLN A C 1
ATOM 3868 O O . GLN A 1 496 ? 30.973 27.502 -38.802 1.00 86.56 496 GLN A O 1
ATOM 3873 N N . ALA A 1 497 ? 31.077 25.340 -39.425 1.00 85.31 497 ALA A N 1
ATOM 3874 C CA . ALA A 1 497 ? 29.696 25.048 -39.084 1.00 85.31 497 ALA A CA 1
ATOM 3875 C C . ALA A 1 497 ? 29.474 25.105 -37.564 1.00 85.31 497 ALA A C 1
ATOM 3877 O O . ALA A 1 497 ? 30.380 24.826 -36.773 1.00 85.31 497 ALA A O 1
ATOM 3878 N N . PRO A 1 498 ? 28.259 25.464 -37.126 1.00 83.88 498 PRO A N 1
ATOM 3879 C CA . PRO A 1 498 ? 27.933 25.499 -35.715 1.00 83.88 498 PRO A CA 1
ATOM 3880 C C . PRO A 1 498 ? 28.011 24.103 -35.094 1.00 83.88 498 PRO A C 1
ATOM 3882 O O . PRO A 1 498 ? 27.293 23.190 -35.497 1.00 83.88 498 PRO A O 1
ATOM 3885 N N . SER A 1 499 ? 28.805 23.968 -34.032 1.00 82.94 499 SER A N 1
ATOM 3886 C CA . SER A 1 499 ? 28.841 22.736 -33.252 1.00 82.94 499 SER A CA 1
ATOM 3887 C C . SER A 1 499 ? 27.518 22.504 -32.512 1.00 82.94 499 SER A C 1
ATOM 3889 O O . SER A 1 499 ? 26.835 23.440 -32.054 1.00 82.94 499 SER A O 1
ATOM 3891 N N . GLY A 1 500 ? 27.153 21.229 -32.396 1.00 81.50 500 GLY A N 1
ATOM 3892 C CA . GLY A 1 500 ? 25.965 20.775 -31.684 1.00 81.50 500 GLY A CA 1
ATOM 3893 C C . GLY A 1 500 ? 25.085 19.838 -32.503 1.00 81.50 500 GLY A C 1
ATOM 3894 O O . GLY A 1 500 ? 25.400 19.469 -33.631 1.00 81.50 500 GLY A O 1
ATOM 3895 N N . ARG A 1 501 ? 23.977 19.441 -31.880 1.00 84.81 501 ARG A N 1
ATOM 3896 C CA . ARG A 1 501 ? 22.933 18.605 -32.471 1.00 84.81 501 ARG A CA 1
ATOM 3897 C C . ARG A 1 501 ? 21.736 19.479 -32.813 1.00 84.81 501 ARG A C 1
ATOM 3899 O O . ARG A 1 501 ? 21.369 20.345 -32.014 1.00 84.81 501 ARG A O 1
ATOM 3906 N N . PHE A 1 502 ? 21.129 19.227 -33.963 1.00 88.50 502 PHE A N 1
ATOM 3907 C CA . PHE A 1 502 ? 19.959 19.954 -34.435 1.00 88.50 502 PHE A CA 1
ATOM 3908 C C . PHE A 1 502 ? 18.854 18.964 -34.799 1.00 88.50 502 PHE A C 1
ATOM 3910 O O . PHE A 1 502 ? 19.116 17.943 -35.424 1.00 88.50 502 PHE A O 1
ATOM 3917 N N . LEU A 1 503 ? 17.628 19.262 -34.388 1.00 88.38 503 LEU A N 1
ATOM 3918 C CA . LEU A 1 503 ? 16.432 18.510 -34.742 1.00 88.38 503 LEU A CA 1
ATOM 3919 C C . LEU A 1 503 ? 15.852 19.103 -36.022 1.00 88.38 503 LEU A C 1
ATOM 3921 O O . LEU A 1 503 ? 15.577 20.306 -36.055 1.00 88.38 503 LEU A O 1
ATOM 3925 N N . VAL A 1 504 ? 15.659 18.287 -37.054 1.00 91.38 504 VAL A N 1
ATOM 3926 C CA . VAL A 1 504 ? 15.027 18.714 -38.304 1.00 91.38 504 VAL A CA 1
ATOM 3927 C C . VAL A 1 504 ? 13.571 19.072 -38.022 1.00 91.38 504 VAL A C 1
ATOM 3929 O O . VAL A 1 504 ? 12.779 18.228 -37.615 1.00 91.38 504 VAL A O 1
ATOM 3932 N N . SER A 1 505 ? 13.213 20.336 -38.226 1.00 90.50 505 SER A N 1
ATOM 3933 C CA . SER A 1 505 ? 11.853 20.839 -38.012 1.00 90.50 505 SER A CA 1
ATOM 3934 C C . SER A 1 505 ? 11.040 20.892 -39.296 1.00 90.50 505 SER A C 1
ATOM 3936 O O . SER A 1 505 ? 9.814 20.812 -39.247 1.00 90.50 505 SER A O 1
ATOM 3938 N N . ARG A 1 506 ? 11.704 21.067 -40.442 1.00 93.25 506 ARG A N 1
ATOM 3939 C CA . ARG A 1 506 ? 11.039 21.223 -41.732 1.00 93.25 506 ARG A CA 1
ATOM 3940 C C . ARG A 1 506 ? 11.943 20.773 -42.867 1.00 93.25 506 ARG A C 1
ATOM 3942 O O . ARG A 1 506 ? 13.133 21.082 -42.867 1.00 93.25 506 ARG A O 1
ATOM 3949 N N . ILE A 1 507 ? 11.341 20.100 -43.843 1.00 93.69 507 ILE A N 1
ATOM 3950 C CA . ILE A 1 507 ? 11.951 19.816 -45.138 1.00 93.69 507 ILE A CA 1
ATOM 3951 C C . ILE A 1 507 ? 10.996 20.312 -46.225 1.00 93.69 507 ILE A C 1
ATOM 3953 O O . ILE A 1 507 ? 9.794 20.051 -46.162 1.00 93.69 507 ILE A O 1
ATOM 3957 N N . GLU A 1 508 ? 11.519 21.047 -47.202 1.00 95.19 508 GLU A N 1
ATOM 3958 C CA . GLU A 1 508 ? 10.813 21.377 -48.441 1.00 95.19 508 GLU A CA 1
ATOM 3959 C C . GLU A 1 508 ? 11.525 20.697 -49.613 1.00 95.19 508 GLU A C 1
ATOM 3961 O O . GLU A 1 508 ? 12.678 21.012 -49.923 1.00 95.19 508 GLU A O 1
ATOM 3966 N N . ASP A 1 509 ? 10.839 19.754 -50.258 1.00 93.50 509 ASP A N 1
ATOM 3967 C CA . ASP A 1 509 ? 11.387 18.996 -51.379 1.00 93.50 509 ASP A CA 1
ATOM 3968 C C . ASP A 1 509 ? 11.132 19.702 -52.721 1.00 93.50 509 ASP A C 1
ATOM 3970 O O . ASP A 1 509 ? 10.003 20.066 -53.059 1.00 93.50 509 ASP A O 1
ATOM 3974 N N . GLY A 1 510 ? 12.200 19.880 -53.502 1.00 91.62 510 GLY A N 1
ATOM 3975 C CA . GLY A 1 510 ? 12.188 20.475 -54.839 1.00 91.62 510 GLY A CA 1
ATOM 3976 C C . GLY A 1 510 ? 13.346 19.954 -55.697 1.00 91.62 510 GLY A C 1
ATOM 3977 O O . GLY A 1 510 ? 13.629 18.759 -55.706 1.00 91.62 510 GLY A O 1
ATOM 3978 N N . ALA A 1 511 ? 14.043 20.839 -56.420 1.00 90.75 511 ALA A N 1
ATOM 3979 C CA . ALA A 1 511 ? 15.277 20.467 -57.136 1.00 90.75 511 ALA A CA 1
ATOM 3980 C C . ALA A 1 511 ? 16.412 20.049 -56.175 1.00 90.75 511 ALA A C 1
ATOM 3982 O O . ALA A 1 511 ? 17.252 19.216 -56.509 1.00 90.75 511 ALA A O 1
ATOM 3983 N N . VAL A 1 512 ? 16.392 20.617 -54.970 1.00 94.75 512 VAL A N 1
ATOM 3984 C CA . VAL A 1 512 ? 17.173 20.229 -53.791 1.00 94.75 512 VAL A CA 1
ATOM 3985 C C . VAL A 1 512 ? 16.210 20.077 -52.613 1.00 94.75 512 VAL A C 1
ATOM 3987 O O . VAL A 1 512 ? 15.077 20.562 -52.683 1.00 94.75 512 VAL A O 1
ATOM 3990 N N . ARG A 1 513 ? 16.647 19.432 -51.531 1.00 96.06 513 ARG A N 1
ATOM 3991 C CA . ARG A 1 513 ? 15.878 19.346 -50.283 1.00 96.06 513 ARG A CA 1
ATOM 3992 C C . ARG A 1 513 ? 16.303 20.487 -49.362 1.00 96.06 513 ARG A C 1
ATOM 3994 O O . ARG A 1 513 ? 17.436 20.492 -48.887 1.00 96.06 513 ARG A O 1
ATOM 4001 N N . GLN A 1 514 ? 15.437 21.467 -49.136 1.00 96.44 514 GLN A N 1
ATOM 4002 C CA . GLN A 1 514 ? 15.709 22.576 -48.216 1.00 96.44 514 GLN A CA 1
ATOM 4003 C C . GLN A 1 514 ? 15.383 22.133 -46.791 1.00 96.44 514 GLN A C 1
ATOM 4005 O O . GLN A 1 514 ? 14.257 21.721 -46.523 1.00 96.44 514 GLN A O 1
ATOM 4010 N N . VAL A 1 515 ? 16.356 22.208 -45.886 1.00 96.56 515 VAL A N 1
ATOM 4011 C CA . VAL A 1 515 ? 16.239 21.710 -44.512 1.00 96.56 515 VAL A CA 1
ATOM 4012 C C . VAL A 1 515 ? 16.335 22.869 -43.531 1.00 96.56 515 VAL A C 1
ATOM 4014 O O . VAL A 1 515 ? 17.293 23.642 -43.557 1.00 96.56 515 VAL A O 1
ATOM 4017 N N . GLU A 1 516 ? 15.364 22.955 -42.624 1.00 96.56 516 GLU A N 1
ATOM 4018 C CA . GLU A 1 516 ? 15.437 23.783 -41.423 1.00 96.56 516 GLU A CA 1
ATOM 4019 C C . GLU A 1 516 ? 15.528 22.872 -40.200 1.00 96.56 516 GLU A C 1
ATOM 4021 O O . GLU A 1 516 ? 14.714 21.961 -40.016 1.00 96.56 516 GLU A O 1
ATOM 4026 N N . ALA A 1 517 ? 16.512 23.133 -39.349 1.00 93.94 517 ALA A N 1
ATOM 4027 C CA . ALA A 1 517 ? 16.734 22.402 -38.115 1.00 93.94 517 ALA A CA 1
ATOM 4028 C C . ALA A 1 517 ? 16.947 23.370 -36.948 1.00 93.94 517 ALA A C 1
ATOM 4030 O O . ALA A 1 517 ? 17.457 24.476 -37.116 1.00 93.94 517 ALA A O 1
ATOM 4031 N N . ARG A 1 518 ? 16.579 22.968 -35.733 1.00 92.44 518 ARG A N 1
ATOM 4032 C CA . ARG A 1 518 ? 16.751 23.783 -34.523 1.00 92.44 518 ARG A CA 1
ATOM 4033 C C . ARG A 1 518 ? 17.576 23.056 -33.483 1.00 92.44 518 ARG A C 1
ATOM 4035 O O . ARG A 1 518 ? 17.467 21.843 -33.332 1.00 92.44 518 ARG A O 1
ATOM 4042 N N . ALA A 1 519 ? 18.371 23.795 -32.722 1.00 89.19 519 ALA A N 1
ATOM 4043 C CA . ALA A 1 519 ? 18.932 23.239 -31.507 1.00 89.19 519 ALA A CA 1
ATOM 4044 C C . ALA A 1 519 ? 17.788 22.913 -30.536 1.00 89.19 519 ALA A C 1
ATOM 4046 O O . ALA A 1 519 ? 16.722 23.535 -30.530 1.00 89.19 519 ALA A O 1
ATOM 4047 N N . PHE A 1 520 ? 18.004 21.889 -29.732 1.00 84.56 520 PHE A N 1
ATOM 4048 C CA . PHE A 1 520 ? 17.017 21.385 -28.794 1.00 84.56 520 PHE A CA 1
ATOM 4049 C C . PHE A 1 520 ? 17.735 20.939 -27.527 1.00 84.56 520 PHE A C 1
ATOM 4051 O O . PHE A 1 520 ? 18.947 20.695 -27.523 1.00 84.56 520 PHE A O 1
ATOM 4058 N N . SER A 1 521 ? 16.988 20.849 -26.434 1.00 76.69 521 SER A N 1
ATOM 4059 C CA . SER A 1 521 ? 17.477 20.174 -25.237 1.00 76.69 521 SER A CA 1
ATOM 4060 C C . SER A 1 521 ? 16.936 18.758 -25.241 1.00 76.69 521 SER A C 1
ATOM 4062 O O . SER A 1 521 ? 15.723 18.578 -25.235 1.00 76.69 521 SER A O 1
ATOM 4064 N N . ALA A 1 522 ? 17.811 17.759 -25.154 1.00 61.75 522 ALA A N 1
ATOM 4065 C CA . ALA A 1 522 ? 17.376 16.477 -24.615 1.00 61.75 522 ALA A CA 1
ATOM 4066 C C . ALA A 1 522 ? 16.927 16.724 -23.162 1.00 61.75 522 ALA A C 1
ATOM 4068 O O . ALA A 1 522 ? 17.632 17.408 -22.404 1.00 61.75 522 ALA A O 1
ATOM 4069 N N . ALA A 1 523 ? 15.739 16.260 -22.777 1.00 52.59 523 ALA A N 1
ATOM 4070 C CA . ALA A 1 523 ? 15.256 16.391 -21.412 1.00 52.59 523 ALA A CA 1
ATOM 4071 C C . ALA A 1 523 ? 16.084 15.490 -20.501 1.00 52.59 523 ALA A C 1
ATOM 4073 O O . ALA A 1 523 ? 15.812 14.310 -20.290 1.00 52.59 523 ALA A O 1
ATOM 4074 N N . PHE A 1 524 ? 17.102 16.083 -19.903 1.00 54.34 524 PHE A N 1
ATOM 4075 C CA . PHE A 1 524 ? 17.739 15.533 -18.726 1.00 54.34 524 PHE A CA 1
ATOM 4076 C C . PHE A 1 524 ? 17.241 16.344 -17.540 1.00 54.34 524 PHE A C 1
ATOM 4078 O O . PHE A 1 524 ? 17.852 17.337 -17.138 1.00 54.34 524 PHE A O 1
ATOM 4085 N N . SER A 1 525 ? 16.076 15.973 -17.008 1.00 44.41 525 SER A N 1
ATOM 4086 C CA . SER A 1 525 ? 15.688 16.492 -15.703 1.00 44.41 525 SER A CA 1
ATOM 4087 C C . SER A 1 525 ? 16.503 15.750 -14.646 1.00 44.41 525 SER A C 1
ATOM 4089 O O . SER A 1 525 ? 16.409 14.531 -14.504 1.00 44.41 525 SER A O 1
ATOM 4091 N N . VAL A 1 526 ? 17.370 16.490 -13.956 1.00 41.16 526 VAL A N 1
ATOM 4092 C CA . VAL A 1 526 ? 17.940 16.070 -12.678 1.00 41.16 526 VAL A CA 1
ATOM 4093 C C . VAL A 1 526 ? 16.916 16.507 -11.647 1.00 41.16 526 VAL A C 1
ATOM 4095 O O . VAL A 1 526 ? 16.825 17.696 -11.340 1.00 41.16 526 VAL A O 1
ATOM 4098 N N . PHE A 1 527 ? 16.108 15.571 -11.159 1.00 45.59 527 PHE A N 1
ATOM 4099 C CA . PHE A 1 527 ? 15.243 15.869 -10.031 1.00 45.59 527 PHE A CA 1
ATOM 4100 C C . PHE A 1 527 ? 16.091 15.868 -8.756 1.00 45.59 527 PHE A C 1
ATOM 4102 O O . PHE A 1 527 ? 16.676 14.851 -8.384 1.00 45.59 527 PHE A O 1
ATOM 4109 N N . ALA A 1 528 ? 16.185 17.020 -8.095 1.00 40.62 528 ALA A N 1
ATOM 4110 C CA . ALA A 1 528 ? 16.637 17.101 -6.713 1.00 40.62 528 ALA A CA 1
ATOM 4111 C C . ALA A 1 528 ? 15.395 16.903 -5.842 1.00 40.62 528 ALA A C 1
ATOM 4113 O O . ALA A 1 528 ? 14.515 17.754 -5.873 1.00 40.62 528 ALA A O 1
ATOM 4114 N N . GLY A 1 529 ? 15.320 15.769 -5.139 1.00 44.50 529 GLY A N 1
ATOM 4115 C CA . GLY A 1 529 ? 14.179 15.323 -4.329 1.00 44.50 529 GLY A CA 1
ATOM 4116 C C . GLY A 1 529 ? 13.317 16.446 -3.740 1.00 44.50 529 GLY A C 1
ATOM 4117 O O . GLY A 1 529 ? 13.658 17.008 -2.703 1.00 44.50 529 GLY A O 1
ATOM 4118 N N . GLY A 1 530 ? 12.201 16.752 -4.401 1.00 44.16 530 GLY A N 1
ATOM 4119 C CA . GLY A 1 530 ? 11.137 17.598 -3.881 1.00 44.16 530 GLY A CA 1
ATOM 4120 C C . GLY A 1 530 ? 10.309 16.837 -2.849 1.00 44.16 530 GLY A C 1
ATOM 4121 O O . GLY A 1 530 ? 9.948 15.677 -3.057 1.00 44.16 530 GLY A O 1
ATOM 4122 N N . ALA A 1 531 ? 10.055 17.495 -1.718 1.00 47.50 531 ALA A N 1
ATOM 4123 C CA . ALA A 1 531 ? 9.193 16.996 -0.658 1.00 47.50 531 ALA A CA 1
ATOM 4124 C C . ALA A 1 531 ? 7.772 16.765 -1.190 1.00 47.50 531 ALA A C 1
ATOM 4126 O O . ALA A 1 531 ? 7.253 17.575 -1.954 1.00 47.50 531 ALA A O 1
ATOM 4127 N N . GLU A 1 532 ? 7.141 15.669 -0.770 1.00 54.41 532 GLU A N 1
ATOM 4128 C CA . GLU A 1 532 ? 5.744 15.408 -1.105 1.00 54.41 532 GLU A CA 1
ATOM 4129 C C . GLU A 1 532 ? 4.853 16.527 -0.552 1.00 54.41 532 GLU A C 1
ATOM 4131 O O . GLU A 1 532 ? 4.771 16.727 0.664 1.00 54.41 532 GLU A O 1
ATOM 4136 N N . GLU A 1 533 ? 4.156 17.234 -1.445 1.00 53.66 533 GLU A N 1
ATOM 4137 C CA . GLU A 1 533 ? 2.997 18.045 -1.080 1.00 53.66 533 GLU A CA 1
ATOM 4138 C C . GLU A 1 533 ? 1.905 17.098 -0.577 1.00 53.66 533 GLU A C 1
ATOM 4140 O O . GLU A 1 533 ? 1.146 16.512 -1.347 1.00 53.66 533 GLU A O 1
ATOM 4145 N N . ARG A 1 534 ? 1.863 16.897 0.741 1.00 55.53 534 ARG A N 1
ATOM 4146 C CA . ARG A 1 534 ? 0.793 16.160 1.409 1.00 55.53 534 ARG A CA 1
ATOM 4147 C C . ARG A 1 534 ? -0.137 17.158 2.067 1.00 55.53 534 ARG A C 1
ATOM 4149 O O . ARG A 1 534 ? 0.283 17.907 2.951 1.00 55.53 534 ARG A O 1
ATOM 4156 N N . ARG A 1 535 ? -1.423 17.108 1.731 1.00 47.97 535 ARG A N 1
ATOM 4157 C CA . ARG A 1 535 ? -2.430 17.593 2.673 1.00 47.97 535 ARG A CA 1
ATOM 4158 C C . ARG A 1 535 ? -2.581 16.569 3.786 1.00 47.97 535 ARG A C 1
ATOM 4160 O O . ARG A 1 535 ? -2.965 15.429 3.554 1.00 47.97 535 ARG A O 1
ATOM 4167 N N . SER A 1 536 ? -2.306 16.989 5.016 1.00 48.88 536 SER A N 1
ATOM 4168 C CA . SER A 1 536 ? -2.727 16.266 6.212 1.00 48.88 536 SER A CA 1
ATOM 4169 C C . SER A 1 536 ? -4.226 16.489 6.427 1.00 48.88 536 SER A C 1
ATOM 4171 O O . SER A 1 536 ? -4.631 17.211 7.339 1.00 48.88 536 SER A O 1
ATOM 4173 N N . ASN A 1 537 ? -5.063 15.905 5.572 1.00 44.28 537 ASN A N 1
ATOM 4174 C CA . ASN A 1 537 ? -6.488 15.824 5.859 1.00 44.28 537 ASN A CA 1
ATOM 4175 C C . ASN A 1 537 ? -6.665 14.708 6.894 1.00 44.28 537 ASN A C 1
ATOM 4177 O O . ASN A 1 537 ? -6.675 13.525 6.571 1.00 44.28 537 ASN A O 1
ATOM 4181 N N . GLY A 1 538 ? -6.731 15.102 8.168 1.00 44.34 538 GLY A N 1
ATOM 4182 C CA . GLY A 1 538 ? -6.835 14.218 9.332 1.00 44.34 538 GLY A CA 1
ATOM 4183 C C . GLY A 1 538 ? -8.127 13.400 9.439 1.00 44.34 538 GLY A C 1
ATOM 4184 O O . GLY A 1 538 ? -8.368 12.830 10.495 1.00 44.34 538 GLY A O 1
ATOM 4185 N N . ALA A 1 539 ? -8.934 13.303 8.384 1.00 45.69 539 ALA A N 1
ATOM 4186 C CA . ALA A 1 539 ? -10.212 12.607 8.420 1.00 45.69 539 ALA A CA 1
ATOM 4187 C C . ALA A 1 539 ? -10.074 11.177 7.880 1.00 45.69 539 ALA A C 1
ATOM 4189 O O . ALA A 1 539 ? -10.241 10.910 6.692 1.00 45.69 539 ALA A O 1
ATOM 4190 N N . SER A 1 540 ? -9.761 10.231 8.768 1.00 41.94 540 SER A N 1
ATOM 4191 C CA . SER A 1 540 ? -9.971 8.804 8.487 1.00 41.94 540 SER A CA 1
ATOM 4192 C C . SER A 1 540 ? -11.384 8.390 8.910 1.00 41.94 540 SER A C 1
ATOM 4194 O O . SER A 1 540 ? -11.934 8.955 9.853 1.00 41.94 540 SER A O 1
ATOM 4196 N N . GLY A 1 541 ? -11.945 7.334 8.312 1.00 43.03 541 GLY A N 1
ATOM 4197 C CA . GLY A 1 541 ? -13.218 6.727 8.744 1.00 43.03 541 GLY A CA 1
ATOM 4198 C C . GLY A 1 541 ? -13.269 6.263 10.217 1.00 43.03 541 GLY A C 1
ATOM 4199 O O . GLY A 1 541 ? -14.322 5.834 10.677 1.00 43.03 541 GLY A O 1
ATOM 4200 N N . ALA A 1 542 ? -12.166 6.379 10.974 1.00 45.25 542 ALA A N 1
ATOM 4201 C CA . ALA A 1 542 ? -12.109 6.230 12.431 1.00 45.25 542 ALA A CA 1
ATOM 4202 C C . ALA A 1 542 ? -12.537 7.494 13.217 1.00 45.25 542 ALA A C 1
ATOM 4204 O O . ALA A 1 542 ? -12.418 7.524 14.441 1.00 45.25 542 ALA A O 1
ATOM 4205 N N . GLU A 1 543 ? -13.033 8.541 12.551 1.00 50.50 543 GLU A N 1
ATOM 4206 C CA . GLU A 1 543 ? -13.604 9.738 13.195 1.00 50.50 543 GLU A CA 1
ATOM 4207 C C . GLU A 1 543 ? -15.040 9.558 13.714 1.00 50.50 543 GLU A C 1
ATOM 4209 O O . GLU A 1 543 ? -15.642 10.509 14.210 1.00 50.50 543 GLU A O 1
ATOM 4214 N N . GLY A 1 544 ? -15.590 8.340 13.667 1.00 58.59 544 GLY A N 1
ATOM 4215 C CA . GLY A 1 544 ? -16.833 8.023 14.362 1.00 58.59 544 GLY A CA 1
ATOM 4216 C C . GLY A 1 544 ? -16.690 8.264 15.868 1.00 58.59 544 GLY A C 1
ATOM 4217 O O . GLY A 1 544 ? -16.081 7.470 16.581 1.00 58.59 544 GLY A O 1
ATOM 4218 N N . PHE A 1 545 ? -17.258 9.359 16.368 1.00 77.38 545 PHE A N 1
ATOM 4219 C CA . PHE A 1 545 ? -17.310 9.650 17.796 1.00 77.38 545 PHE A CA 1
ATOM 4220 C C . PHE A 1 545 ? -18.541 8.987 18.427 1.00 77.38 545 PHE A C 1
ATOM 4222 O O . PHE A 1 545 ? -19.597 9.599 18.571 1.00 77.38 545 PHE A O 1
ATOM 4229 N N . ALA A 1 546 ? -18.401 7.710 18.789 1.00 85.25 546 ALA A N 1
ATOM 4230 C CA . ALA A 1 546 ? -19.430 6.921 19.469 1.00 85.25 546 ALA A CA 1
ATOM 4231 C C . ALA A 1 546 ? -18.888 6.340 20.792 1.00 85.25 546 ALA A C 1
ATOM 4233 O O . ALA A 1 546 ? -18.664 5.132 20.883 1.00 85.25 546 ALA A O 1
ATOM 4234 N N . PRO A 1 547 ? -18.610 7.183 21.806 1.00 91.38 547 PRO A N 1
ATOM 4235 C CA . PRO A 1 547 ? -18.162 6.702 23.108 1.00 91.38 547 PRO A CA 1
ATOM 4236 C C . PRO A 1 547 ? -19.250 5.864 23.795 1.00 91.38 547 PRO A C 1
ATOM 4238 O O . PRO A 1 547 ? -20.435 6.200 23.737 1.00 91.38 547 PRO A O 1
ATOM 4241 N N . GLU A 1 548 ? -18.840 4.819 24.509 1.00 94.38 548 GLU A N 1
ATOM 4242 C CA . GLU A 1 548 ? -19.676 4.166 25.511 1.00 94.38 548 GLU A CA 1
ATOM 4243 C C . GLU A 1 548 ? -19.667 5.029 26.774 1.00 94.38 548 GLU A C 1
ATOM 4245 O O . GLU A 1 548 ? -18.606 5.298 27.334 1.00 94.38 548 GLU A O 1
ATOM 4250 N N . VAL A 1 549 ? -20.842 5.497 27.198 1.00 95.94 549 VAL A N 1
ATOM 4251 C CA . VAL A 1 549 ? -21.001 6.410 28.336 1.00 95.94 549 VAL A CA 1
ATOM 4252 C C . VAL A 1 549 ? -21.946 5.785 29.354 1.00 95.94 549 VAL A C 1
ATOM 4254 O O . VAL A 1 549 ? -23.099 5.481 29.043 1.00 95.94 549 VAL A O 1
ATOM 4257 N N . LEU A 1 550 ? -21.472 5.623 30.587 1.00 97.38 550 LEU A N 1
ATOM 4258 C CA . LEU A 1 550 ? -22.251 5.100 31.703 1.00 97.38 550 LEU A CA 1
ATOM 4259 C C . LEU A 1 550 ? -22.369 6.148 32.803 1.00 97.38 550 LEU A C 1
ATOM 4261 O O . LEU A 1 550 ? -21.373 6.694 33.272 1.00 97.38 550 LEU A O 1
ATOM 4265 N N . PHE A 1 551 ? -23.605 6.381 33.238 1.00 96.81 551 PHE A N 1
ATOM 4266 C CA . PHE A 1 551 ? -23.930 7.220 34.385 1.00 96.81 551 PHE A CA 1
ATOM 4267 C C . PHE A 1 551 ? -24.177 6.336 35.611 1.00 96.81 551 PHE A C 1
ATOM 4269 O O . PHE A 1 551 ? -24.936 5.357 35.552 1.00 96.81 551 PHE A O 1
ATOM 4276 N N . LEU A 1 552 ? -23.535 6.679 36.725 1.00 96.75 552 LEU A N 1
ATOM 4277 C CA . LEU A 1 552 ? -23.523 5.890 37.947 1.00 96.75 552 LEU A CA 1
ATOM 4278 C C . LEU A 1 552 ? -24.070 6.712 39.117 1.00 96.75 552 LEU A C 1
ATOM 4280 O O . LEU A 1 552 ? -23.428 7.656 39.557 1.00 96.75 552 LEU A O 1
ATOM 4284 N N . ASP A 1 553 ? -25.243 6.351 39.643 1.00 95.69 553 ASP A N 1
ATOM 4285 C CA . ASP A 1 553 ? -25.733 6.885 40.923 1.00 95.69 553 ASP A CA 1
ATOM 4286 C C . ASP A 1 553 ? -25.188 6.011 42.062 1.00 95.69 553 ASP A C 1
ATOM 4288 O O . ASP A 1 553 ? -25.794 4.997 42.422 1.00 95.69 553 ASP A O 1
ATOM 4292 N N . LEU A 1 554 ? -23.985 6.335 42.549 1.00 95.69 554 LEU A N 1
ATOM 4293 C CA . LEU A 1 554 ? -23.283 5.536 43.556 1.00 95.69 554 LEU A CA 1
ATOM 4294 C C . LEU A 1 554 ? -23.662 5.977 44.983 1.00 95.69 554 LEU A C 1
ATOM 4296 O O . LEU A 1 554 ? -24.065 7.122 45.203 1.00 95.69 554 LEU A O 1
ATOM 4300 N N . PRO A 1 555 ? -23.545 5.085 45.984 1.00 93.25 555 PRO A N 1
ATOM 4301 C CA . PRO A 1 555 ? -23.554 5.489 47.390 1.00 93.25 555 PRO A CA 1
ATOM 4302 C C . PRO A 1 555 ? -22.263 6.243 47.766 1.00 93.25 555 PRO A C 1
ATOM 4304 O O . PRO A 1 555 ? -21.277 6.211 47.023 1.00 93.25 555 PRO A O 1
ATOM 4307 N N . CYS A 1 556 ? -22.232 6.836 48.964 1.00 88.31 556 CYS A N 1
ATOM 4308 C CA . CYS A 1 556 ? -20.993 7.333 49.570 1.00 88.31 556 CYS A CA 1
ATOM 4309 C C . CYS A 1 556 ? -20.041 6.151 49.826 1.00 88.31 556 CYS A C 1
ATOM 4311 O O . CYS A 1 556 ? -20.262 5.380 50.758 1.00 88.31 556 CYS A O 1
ATOM 4313 N N . HIS A 1 557 ? -19.018 5.975 48.987 1.00 85.75 557 HIS A N 1
ATOM 4314 C CA . HIS A 1 557 ? -18.146 4.789 49.015 1.00 85.75 557 HIS A CA 1
ATOM 4315 C C . HIS A 1 557 ? -16.657 5.102 49.198 1.00 85.75 557 HIS A C 1
ATOM 4317 O O . HIS A 1 557 ? -15.892 4.197 49.522 1.00 85.75 557 HIS A O 1
ATOM 4323 N N . ASP A 1 558 ? -16.244 6.353 49.003 1.00 80.94 558 ASP A N 1
ATOM 4324 C CA . ASP A 1 558 ? -14.841 6.781 49.007 1.00 80.94 558 ASP A CA 1
ATOM 4325 C C . ASP A 1 558 ? -14.600 8.058 49.833 1.00 80.94 558 ASP A C 1
ATOM 4327 O O . ASP A 1 558 ? -13.594 8.740 49.662 1.00 80.94 558 ASP A O 1
ATOM 4331 N N . GLY A 1 559 ? -15.534 8.398 50.728 1.00 77.00 559 GLY A N 1
ATOM 4332 C CA . GLY A 1 559 ? -15.426 9.568 51.606 1.00 77.00 559 GLY A CA 1
ATOM 4333 C C . GLY A 1 559 ? -15.627 10.920 50.912 1.00 77.00 559 GLY A C 1
ATOM 4334 O O . GLY A 1 559 ? -15.454 11.955 51.551 1.00 77.00 559 GLY A O 1
ATOM 4335 N N . THR A 1 560 ? -16.004 10.935 49.628 1.00 79.44 560 THR A N 1
ATOM 4336 C CA . THR A 1 560 ? -16.374 12.167 48.918 1.00 79.44 560 THR A CA 1
ATOM 4337 C C . THR A 1 560 ? -17.737 12.700 49.361 1.00 79.44 560 THR A C 1
ATOM 4339 O O . THR A 1 560 ? -18.553 11.986 49.954 1.00 79.44 560 THR A O 1
ATOM 4342 N N . ALA A 1 561 ? -17.988 13.984 49.093 1.00 82.69 561 ALA A N 1
ATOM 4343 C CA . ALA A 1 561 ? -19.269 14.597 49.411 1.00 82.69 561 ALA A CA 1
ATOM 4344 C C . ALA A 1 561 ? -20.410 13.918 48.616 1.00 82.69 561 ALA A C 1
ATOM 4346 O O . ALA A 1 561 ? -20.195 13.472 47.485 1.00 82.69 561 ALA A O 1
ATOM 4347 N N . PRO A 1 562 ? -21.645 13.845 49.149 1.00 83.50 562 PRO A N 1
ATOM 4348 C CA . PRO A 1 562 ? -22.756 13.168 48.469 1.00 83.50 562 PRO A CA 1
ATOM 4349 C C . PRO A 1 562 ? -23.056 13.682 47.047 1.00 83.50 562 PRO A C 1
ATOM 4351 O O . PRO A 1 562 ? -23.505 12.918 46.196 1.00 83.50 562 PRO A O 1
ATOM 4354 N N . GLU A 1 563 ? -22.804 14.964 46.767 1.00 83.00 563 GLU A N 1
ATOM 4355 C CA . GLU A 1 563 ? -22.854 15.571 45.425 1.00 83.00 563 GLU A CA 1
ATOM 4356 C C . GLU A 1 563 ? -21.939 14.895 44.396 1.00 83.00 563 GLU A C 1
ATOM 4358 O O . GLU A 1 563 ? -22.310 14.820 43.224 1.00 83.00 563 GLU A O 1
ATOM 4363 N N . ASP A 1 564 ? -20.797 14.365 44.831 1.00 88.19 564 ASP A N 1
ATOM 4364 C CA . ASP A 1 564 ? -19.766 13.782 43.966 1.00 88.19 564 ASP A CA 1
ATOM 4365 C C . ASP A 1 564 ? -19.934 12.266 43.773 1.00 88.19 564 ASP A C 1
ATOM 4367 O O . ASP A 1 564 ? -19.186 11.611 43.039 1.00 88.19 564 ASP A O 1
ATOM 4371 N N . SER A 1 565 ? -20.941 11.684 44.427 1.00 89.62 565 SER A N 1
ATOM 4372 C CA . SER A 1 565 ? -21.240 10.254 44.332 1.00 89.62 565 SER A CA 1
ATOM 4373 C C . SER A 1 565 ? -21.973 9.885 43.038 1.00 89.62 565 SER A C 1
ATOM 4375 O O . SER A 1 565 ? -21.920 8.736 42.603 1.00 89.62 565 SER A O 1
ATOM 4377 N N . ALA A 1 566 ? -22.626 10.845 42.378 1.00 93.56 566 ALA A N 1
ATOM 4378 C CA . ALA A 1 566 ? -23.124 10.646 41.022 1.00 93.56 566 ALA A CA 1
ATOM 4379 C C . ALA A 1 566 ? -21.962 10.823 40.034 1.00 93.56 566 ALA A C 1
ATOM 4381 O O . ALA A 1 566 ? -21.402 11.915 39.915 1.00 93.56 566 ALA A O 1
ATOM 4382 N N . ARG A 1 567 ? -21.593 9.753 39.330 1.00 95.75 567 ARG A N 1
ATOM 4383 C CA . ARG A 1 567 ? -20.385 9.691 38.503 1.00 95.75 567 ARG A CA 1
ATOM 4384 C C . ARG A 1 567 ? -20.660 9.335 37.059 1.00 95.75 567 ARG A C 1
ATOM 4386 O O . ARG A 1 567 ? -21.739 8.857 36.705 1.00 95.75 567 ARG A O 1
ATOM 4393 N N . ILE A 1 568 ? -19.649 9.555 36.233 1.00 97.38 568 ILE A N 1
ATOM 4394 C CA . ILE A 1 568 ? -19.643 9.181 34.830 1.00 97.38 568 ILE A CA 1
ATOM 4395 C C . ILE A 1 568 ? -18.367 8.426 34.480 1.00 97.38 568 ILE A C 1
ATOM 4397 O O . ILE A 1 568 ? -17.273 8.770 34.926 1.00 97.38 568 ILE A O 1
ATOM 4401 N N . ALA A 1 569 ? -18.533 7.390 33.670 1.00 97.69 569 ALA A N 1
ATOM 4402 C CA . ALA A 1 569 ? -17.460 6.630 33.060 1.00 97.69 569 ALA A CA 1
ATOM 4403 C C . ALA A 1 569 ? -17.660 6.673 31.545 1.00 97.69 569 ALA A C 1
ATOM 4405 O O . ALA A 1 569 ? -18.781 6.478 31.069 1.00 97.69 569 ALA A O 1
ATOM 4406 N N . ALA A 1 570 ? -16.590 6.923 30.792 1.00 96.62 570 ALA A N 1
ATOM 4407 C CA . ALA A 1 570 ? -16.645 6.886 29.339 1.00 96.62 570 ALA A CA 1
ATOM 4408 C C . ALA A 1 570 ? -15.460 6.128 28.747 1.00 96.62 570 ALA A C 1
ATOM 4410 O O . ALA A 1 570 ? -14.331 6.250 29.223 1.00 96.62 570 ALA A O 1
ATOM 4411 N N . LEU A 1 571 ? -15.720 5.382 27.679 1.00 94.56 571 LEU A N 1
ATOM 4412 C CA . LEU A 1 571 ? -14.721 4.652 26.911 1.00 94.56 571 LEU A CA 1
ATOM 4413 C C . LEU A 1 571 ? -14.932 4.920 25.418 1.00 94.56 571 LEU A C 1
ATOM 4415 O O . LEU A 1 571 ? -16.050 4.870 24.916 1.00 94.56 571 LEU A O 1
ATOM 4419 N N . ALA A 1 572 ? -13.848 5.191 24.697 1.00 90.06 572 ALA A N 1
ATOM 4420 C CA . ALA A 1 572 ? -13.853 5.345 23.246 1.00 90.06 572 ALA A CA 1
ATOM 4421 C C . ALA A 1 572 ? -12.558 4.786 22.655 1.00 90.06 572 ALA A C 1
ATOM 4423 O O . ALA A 1 572 ? -11.503 4.839 23.291 1.00 90.06 572 ALA A O 1
ATOM 4424 N N . LYS A 1 573 ? -12.632 4.279 21.421 1.00 82.06 573 LYS A N 1
ATOM 4425 C CA . LYS A 1 573 ? -11.472 3.811 20.659 1.00 82.06 573 LYS A CA 1
ATOM 4426 C C . LYS A 1 573 ? -11.520 4.409 19.243 1.00 82.06 573 LYS A C 1
ATOM 4428 O O . LYS A 1 573 ? -12.411 4.028 18.490 1.00 82.06 573 LYS A O 1
ATOM 4433 N N . PRO A 1 574 ? -10.583 5.302 18.863 1.00 82.81 574 PRO A N 1
ATOM 4434 C CA . PRO A 1 574 ? -9.475 5.825 19.675 1.00 82.81 574 PRO A CA 1
ATOM 4435 C C . PRO A 1 574 ? -9.951 6.728 20.830 1.00 82.81 574 PRO A C 1
ATOM 4437 O O . PRO A 1 574 ? -10.980 7.393 20.714 1.00 82.81 574 PRO A O 1
ATOM 4440 N N . TRP A 1 575 ? -9.196 6.766 21.937 1.00 88.12 575 TRP A N 1
ATOM 4441 C CA . TRP A 1 575 ? -9.491 7.682 23.045 1.00 88.12 575 TRP A CA 1
ATOM 4442 C C . TRP A 1 575 ? -9.212 9.127 22.634 1.00 88.12 575 TRP A C 1
ATOM 4444 O O . TRP A 1 575 ? -8.168 9.441 22.061 1.00 88.12 575 TRP A O 1
ATOM 4454 N N . ARG A 1 576 ? -10.145 10.010 22.977 1.00 86.50 576 ARG A N 1
ATOM 4455 C CA . ARG A 1 576 ? -10.013 11.464 22.907 1.00 86.50 576 ARG A CA 1
ATOM 4456 C C . ARG A 1 576 ? -10.588 12.024 24.205 1.00 86.50 576 ARG A C 1
ATOM 4458 O O . ARG A 1 576 ? -11.532 11.419 24.710 1.00 86.50 576 ARG A O 1
ATOM 4465 N N . PRO A 1 577 ? -10.089 13.152 24.733 1.00 91.06 577 PRO A N 1
ATOM 4466 C CA . PRO A 1 577 ? -10.733 13.779 25.877 1.00 91.06 577 PRO A CA 1
ATOM 4467 C C . PRO A 1 577 ? -12.201 14.097 25.559 1.00 91.06 577 PRO A C 1
ATOM 4469 O O . PRO A 1 577 ? -12.501 14.621 24.482 1.00 91.06 577 PRO A O 1
ATOM 4472 N N . ILE A 1 578 ? -13.110 13.759 26.473 1.00 93.62 578 ILE A N 1
ATOM 4473 C CA . ILE A 1 578 ? -14.559 13.912 26.287 1.00 93.62 578 ILE A CA 1
ATOM 4474 C C . ILE A 1 578 ? -15.067 15.013 27.205 1.00 93.62 578 ILE A C 1
ATOM 4476 O O . ILE A 1 578 ? -14.896 14.952 28.421 1.00 93.62 578 ILE A O 1
ATOM 4480 N N . ILE A 1 579 ? -15.730 16.007 26.626 1.00 94.12 579 ILE A N 1
ATOM 4481 C CA . ILE A 1 579 ? -16.440 17.043 27.367 1.00 94.12 579 ILE A CA 1
ATOM 4482 C C . ILE A 1 579 ? -17.868 16.559 27.599 1.00 94.12 579 ILE A C 1
ATOM 4484 O O . ILE A 1 579 ? -18.564 16.177 26.662 1.00 94.12 579 ILE A O 1
ATOM 4488 N N . ILE A 1 580 ? -18.301 16.574 28.854 1.00 95.12 580 ILE A N 1
ATOM 4489 C CA . ILE A 1 580 ? -19.656 16.217 29.259 1.00 95.12 580 ILE A CA 1
ATOM 4490 C C . ILE A 1 580 ? -20.397 17.496 29.616 1.00 95.12 580 ILE A C 1
ATOM 4492 O O . ILE A 1 580 ? -19.980 18.237 30.512 1.00 95.12 580 ILE A O 1
ATOM 4496 N N . SER A 1 581 ? -21.517 17.729 28.941 1.00 93.62 581 SER A N 1
ATOM 4497 C CA . SER A 1 581 ? -22.348 18.918 29.119 1.00 93.62 581 SER A CA 1
ATOM 4498 C C . SER A 1 581 ? -23.782 18.528 29.473 1.00 93.62 581 SER A C 1
ATOM 4500 O O . SER A 1 581 ? -24.277 17.494 29.030 1.00 93.62 581 SER A O 1
ATOM 4502 N N . ALA A 1 582 ? -24.468 19.354 30.266 1.00 94.56 582 ALA A N 1
ATOM 4503 C CA . ALA A 1 582 ? -25.830 19.092 30.735 1.00 94.56 582 ALA A CA 1
ATOM 4504 C C . ALA A 1 582 ? -26.788 20.259 30.461 1.00 94.56 582 ALA A C 1
ATOM 4506 O O . ALA A 1 582 ? -26.394 21.425 30.550 1.00 94.56 582 ALA A O 1
ATOM 4507 N N . SER A 1 583 ? -28.057 19.943 30.203 1.00 92.69 583 SER A N 1
ATOM 4508 C CA . SER A 1 583 ? -29.167 20.896 30.105 1.00 92.69 583 SER A CA 1
ATOM 4509 C C . SER A 1 583 ? -30.438 20.352 30.783 1.00 92.69 583 SER A C 1
ATOM 4511 O O . SER A 1 583 ? -30.677 19.143 30.753 1.00 92.69 583 SER A O 1
ATOM 4513 N N . PRO A 1 584 ? -31.293 21.214 31.374 1.00 89.38 584 PRO A N 1
ATOM 4514 C CA . PRO A 1 584 ? -32.656 20.842 31.764 1.00 89.38 584 PRO A CA 1
ATOM 4515 C C . PRO A 1 584 ? -33.572 20.462 30.585 1.00 89.38 584 PRO A C 1
ATOM 4517 O O . PRO A 1 584 ? -34.615 19.853 30.806 1.00 89.38 584 PRO A O 1
ATOM 4520 N N . GLY A 1 585 ? -33.219 20.848 29.355 1.00 84.75 585 GLY A N 1
ATOM 4521 C CA . GLY A 1 585 ? -33.946 20.528 28.122 1.00 84.75 585 GLY A CA 1
ATOM 4522 C C . GLY A 1 585 ? -33.021 19.928 27.062 1.00 84.75 585 GLY A C 1
ATOM 4523 O O . GLY A 1 585 ? -32.030 19.289 27.393 1.00 84.75 585 GLY A O 1
ATOM 4524 N N . THR A 1 586 ? -33.329 20.145 25.783 1.00 80.44 586 THR A N 1
ATOM 4525 C CA . THR A 1 586 ? -32.535 19.645 24.639 1.00 80.44 586 THR A CA 1
ATOM 4526 C C . THR A 1 586 ? -31.609 20.696 24.021 1.00 80.44 586 THR A C 1
ATOM 4528 O O . THR A 1 586 ? -30.967 20.435 23.011 1.00 80.44 586 THR A O 1
ATOM 4531 N N . GLU A 1 587 ? -31.549 21.895 24.599 1.00 79.75 587 GLU A N 1
ATOM 4532 C CA . GLU A 1 587 ? -30.745 23.027 24.122 1.00 79.75 587 GLU A CA 1
ATOM 4533 C C . GLU A 1 587 ? -30.050 23.721 25.299 1.00 79.75 587 GLU A C 1
ATOM 4535 O O . GLU A 1 587 ? -30.418 23.510 26.455 1.00 79.75 587 GLU A O 1
ATOM 4540 N N . GLY A 1 588 ? -29.057 24.575 25.034 1.00 84.94 588 GLY A N 1
ATOM 4541 C CA . GLY A 1 588 ? -28.391 25.358 26.083 1.00 84.94 588 GLY A CA 1
ATOM 4542 C C . GLY A 1 588 ? -27.518 24.525 27.028 1.00 84.94 588 GLY A C 1
ATOM 4543 O O . GLY A 1 588 ? -27.457 24.813 28.225 1.00 84.94 588 GLY A O 1
ATOM 4544 N N . TYR A 1 589 ? -26.867 23.484 26.500 1.00 90.44 589 TYR A N 1
ATOM 4545 C CA . TYR A 1 589 ? -25.948 22.631 27.252 1.00 90.44 589 TYR A CA 1
ATOM 4546 C C . TYR A 1 589 ? -24.805 23.439 27.875 1.00 90.44 589 TYR A C 1
ATOM 4548 O O . TYR A 1 589 ? -24.179 24.276 27.226 1.00 90.44 589 TYR A O 1
ATOM 4556 N N . ARG A 1 590 ? -24.533 23.177 29.157 1.00 89.94 590 ARG A N 1
ATOM 4557 C CA . ARG A 1 590 ? -23.404 23.749 29.898 1.00 89.94 590 ARG A CA 1
ATOM 4558 C C . ARG A 1 590 ? -22.421 22.650 30.256 1.00 89.94 590 ARG A C 1
ATOM 4560 O O . ARG A 1 590 ? -22.833 21.636 30.820 1.00 89.94 590 ARG A O 1
ATOM 4567 N N . GLN A 1 591 ? -21.144 22.881 29.975 1.00 92.00 591 GLN A N 1
ATOM 4568 C CA . GLN A 1 591 ? -20.063 21.972 30.338 1.00 92.00 591 GLN A CA 1
ATOM 4569 C C . GLN A 1 591 ? -20.040 21.711 31.851 1.00 92.00 591 GLN A C 1
ATOM 4571 O O . GLN A 1 591 ? -20.151 22.640 32.654 1.00 92.00 591 GLN A O 1
ATOM 4576 N N . ARG A 1 592 ? -19.902 20.437 32.226 1.00 93.06 592 ARG A N 1
ATOM 4577 C CA . ARG A 1 592 ? -19.854 19.955 33.612 1.00 93.06 592 ARG A CA 1
ATOM 4578 C C . ARG A 1 592 ? -18.511 19.344 33.963 1.00 93.06 592 ARG A C 1
ATOM 4580 O O . ARG A 1 592 ? -17.915 19.740 34.957 1.00 93.06 592 ARG A O 1
ATOM 4587 N N . VAL A 1 593 ? -18.031 18.411 33.145 1.00 94.06 593 VAL A N 1
ATOM 4588 C CA . VAL A 1 593 ? -16.796 17.673 33.421 1.00 94.06 593 VAL A CA 1
ATOM 4589 C C . VAL A 1 593 ? -16.039 17.375 32.130 1.00 94.06 593 VAL A C 1
ATOM 4591 O O . VAL A 1 593 ? -16.641 17.187 31.075 1.00 94.06 593 VAL A O 1
ATOM 4594 N N . LEU A 1 594 ? -14.710 17.377 32.217 1.00 93.44 594 LEU A N 1
ATOM 4595 C CA . LEU A 1 594 ? -13.806 16.909 31.171 1.00 93.44 594 LEU A CA 1
ATOM 4596 C C . LEU A 1 594 ? -13.248 15.552 31.603 1.00 93.44 594 LEU A C 1
ATOM 4598 O O . LEU A 1 594 ? -12.631 15.450 32.659 1.00 93.44 594 LEU A O 1
ATOM 4602 N N . LEU A 1 595 ? -13.446 14.533 30.777 1.00 95.12 595 LEU A N 1
ATOM 4603 C CA . LEU A 1 595 ? -12.845 13.216 30.946 1.00 95.12 595 LEU A CA 1
ATOM 4604 C C . LEU A 1 595 ? -11.549 13.192 30.138 1.00 95.12 595 LEU A C 1
ATOM 4606 O O . LEU A 1 595 ? -11.585 13.282 28.912 1.00 95.12 595 LEU A O 1
ATOM 4610 N N . ASP A 1 596 ? -10.405 13.122 30.817 1.00 93.44 596 ASP A N 1
ATOM 4611 C CA . ASP A 1 596 ? -9.070 13.193 30.204 1.00 93.44 596 ASP A CA 1
ATOM 4612 C C . ASP A 1 596 ? -8.479 11.812 29.868 1.00 93.44 596 ASP A C 1
ATOM 4614 O O . ASP A 1 596 ? -7.591 11.703 29.019 1.00 93.44 596 ASP A O 1
ATOM 4618 N N . ARG A 1 597 ? -9.015 10.749 30.475 1.00 94.12 597 ARG A N 1
ATOM 4619 C CA . ARG A 1 597 ? -8.595 9.352 30.312 1.00 94.12 597 ARG A CA 1
ATOM 4620 C C . ARG A 1 597 ? -9.793 8.392 30.191 1.00 94.12 597 ARG A C 1
ATOM 4622 O O . ARG A 1 597 ? -10.841 8.664 30.779 1.00 94.12 597 ARG A O 1
ATOM 4629 N N . PRO A 1 598 ? -9.644 7.275 29.457 1.00 95.88 598 PRO A N 1
ATOM 4630 C CA . PRO A 1 598 ? -10.700 6.281 29.287 1.00 95.88 598 PRO A CA 1
ATOM 4631 C C . PRO A 1 598 ? -10.953 5.502 30.578 1.00 95.88 598 PRO A C 1
ATOM 4633 O O . PRO A 1 598 ? -10.010 5.091 31.254 1.00 95.88 598 PRO A O 1
ATOM 4636 N N . ALA A 1 599 ? -12.224 5.245 30.883 1.00 97.12 599 ALA A N 1
ATOM 4637 C CA . ALA A 1 599 ? -12.621 4.364 31.972 1.00 97.12 599 ALA A CA 1
ATOM 4638 C C . ALA A 1 599 ? -12.573 2.889 31.555 1.00 97.12 599 ALA A C 1
ATOM 4640 O O . ALA A 1 599 ? -12.833 2.530 30.405 1.00 97.12 599 ALA A O 1
ATOM 4641 N N . MET A 1 600 ? -12.289 2.018 32.521 1.00 97.19 600 MET A N 1
ATOM 4642 C CA . MET A 1 600 ? -12.375 0.568 32.354 1.00 97.19 600 MET A CA 1
ATOM 4643 C C . MET A 1 600 ? -13.835 0.120 32.494 1.00 97.19 600 MET A C 1
ATOM 4645 O O . MET A 1 600 ? -14.324 -0.139 33.598 1.00 97.19 600 MET A O 1
ATOM 4649 N N . ILE A 1 601 ? -14.527 0.069 31.355 1.00 97.75 601 ILE A N 1
ATOM 4650 C CA . ILE A 1 601 ? -15.923 -0.360 31.222 1.00 97.75 601 ILE A CA 1
ATOM 4651 C C . ILE A 1 601 ? -15.957 -1.747 30.584 1.00 97.75 601 ILE A C 1
ATOM 4653 O O . ILE A 1 601 ? -15.311 -1.981 29.565 1.00 97.75 601 ILE A O 1
ATOM 4657 N N . GLY A 1 602 ? -16.714 -2.662 31.181 1.00 96.75 602 GLY A N 1
ATOM 4658 C CA . GLY A 1 602 ? -16.903 -4.024 30.702 1.00 96.75 602 GLY A CA 1
ATOM 4659 C C . GLY A 1 602 ? -18.291 -4.566 31.026 1.00 96.75 602 GLY A C 1
ATOM 4660 O O . GLY A 1 602 ? -19.194 -3.830 31.430 1.00 96.75 602 GLY A O 1
ATOM 4661 N N . ALA A 1 603 ? -18.466 -5.876 30.879 1.00 98.00 603 ALA A N 1
ATOM 4662 C CA . ALA A 1 603 ? -19.733 -6.547 31.146 1.00 98.00 603 ALA A CA 1
ATOM 4663 C C . ALA A 1 603 ? -19.542 -7.915 31.810 1.00 98.00 603 ALA A C 1
ATOM 4665 O O . ALA A 1 603 ? -18.556 -8.613 31.576 1.00 98.00 603 ALA A O 1
ATOM 4666 N N . LEU A 1 604 ? -20.511 -8.342 32.621 1.00 98.19 604 LEU A N 1
ATOM 4667 C CA . LEU A 1 604 ? -20.496 -9.673 33.226 1.00 98.19 604 LEU A CA 1
ATOM 4668 C C . LEU A 1 604 ? -20.607 -10.782 32.166 1.00 98.19 604 LEU A C 1
ATOM 4670 O O . LEU A 1 604 ? -21.594 -10.864 31.435 1.00 98.19 604 LEU A O 1
ATOM 4674 N N . ALA A 1 605 ? -19.658 -11.716 32.144 1.00 97.50 605 ALA A N 1
ATOM 4675 C CA . ALA A 1 605 ? -19.681 -12.873 31.245 1.00 97.50 605 ALA A CA 1
ATOM 4676 C C . ALA A 1 605 ? -20.659 -13.977 31.710 1.00 97.50 605 ALA A C 1
ATOM 4678 O O . ALA A 1 605 ? -21.079 -14.823 30.914 1.00 97.50 605 ALA A O 1
ATOM 4679 N N . MET A 1 606 ? -21.063 -13.955 32.985 1.00 96.00 606 MET A N 1
ATOM 4680 C CA . MET A 1 606 ? -22.081 -14.832 33.580 1.00 96.00 606 MET A CA 1
ATOM 4681 C C . MET A 1 606 ? -22.911 -14.085 34.635 1.00 96.00 606 MET A C 1
ATOM 4683 O O . MET A 1 606 ? -22.434 -13.082 35.161 1.00 96.00 606 MET A O 1
ATOM 4687 N N . PRO A 1 607 ? -24.124 -14.558 34.978 1.00 96.62 607 PRO A N 1
ATOM 4688 C CA . PRO A 1 607 ? -24.917 -13.941 36.035 1.00 96.62 607 PRO A CA 1
ATOM 4689 C C . PRO A 1 607 ? -24.193 -13.973 37.385 1.00 96.62 607 PRO A C 1
ATOM 4691 O O . PRO A 1 607 ? -23.620 -14.993 37.768 1.00 96.62 607 PRO A O 1
ATOM 4694 N N . LEU A 1 608 ? -24.272 -12.870 38.124 1.00 94.25 608 LEU A N 1
ATOM 4695 C CA . LEU A 1 608 ? -23.770 -12.744 39.483 1.00 94.25 608 LEU A CA 1
ATOM 4696 C C . LEU A 1 608 ? -24.932 -12.909 40.465 1.00 94.25 608 LEU A C 1
ATOM 4698 O O . LEU A 1 608 ? -25.785 -12.032 40.598 1.00 94.25 608 LEU A O 1
ATOM 4702 N N . ILE A 1 609 ? -24.969 -14.047 41.152 1.00 92.12 609 ILE A N 1
ATOM 4703 C CA . ILE A 1 609 ? -25.973 -14.333 42.184 1.00 92.12 609 ILE A CA 1
ATOM 4704 C C . ILE A 1 609 ? -25.664 -13.587 43.488 1.00 92.12 609 ILE A C 1
ATOM 4706 O O . ILE A 1 609 ? -24.575 -13.036 43.660 1.00 92.12 609 ILE A O 1
ATOM 4710 N N . SER A 1 610 ? -26.614 -13.579 44.423 1.00 90.19 610 SER A N 1
ATOM 4711 C CA . SER A 1 610 ? -26.394 -13.010 45.756 1.00 90.19 610 SER A CA 1
ATOM 4712 C C . SER A 1 610 ? -25.292 -13.750 46.533 1.00 90.19 610 SER A C 1
ATOM 4714 O O . SER A 1 610 ? -25.035 -14.934 46.300 1.00 90.19 610 SER A O 1
ATOM 4716 N N . GLY A 1 611 ? -24.633 -13.050 47.457 1.00 88.31 611 GLY A N 1
ATOM 4717 C CA . GLY A 1 611 ? -23.500 -13.545 48.244 1.00 88.31 611 GLY A CA 1
ATOM 4718 C C . GLY A 1 611 ? -23.515 -13.018 49.684 1.00 88.31 611 GLY A C 1
ATOM 4719 O O . GLY A 1 611 ? -24.394 -12.236 50.045 1.00 88.31 611 GLY A O 1
ATOM 4720 N N . PRO A 1 612 ? -22.574 -13.452 50.540 1.00 91.25 612 PRO A N 1
ATOM 4721 C CA . PRO A 1 612 ? -22.512 -12.995 51.922 1.00 91.25 612 PRO A CA 1
ATOM 4722 C C . PRO A 1 612 ? -22.057 -11.523 52.007 1.00 91.25 612 PRO A C 1
ATOM 4724 O O . PRO A 1 612 ? -20.992 -11.201 51.479 1.00 91.25 612 PRO A O 1
ATOM 4727 N N . PRO A 1 613 ? -22.796 -10.638 52.704 1.00 88.12 613 PRO A N 1
ATOM 4728 C CA . PRO A 1 613 ? -22.327 -9.287 53.001 1.00 88.12 613 PRO A CA 1
ATOM 4729 C C . PRO A 1 613 ? -21.329 -9.284 54.173 1.00 88.12 613 PRO A C 1
ATOM 4731 O O . PRO A 1 613 ? -21.303 -10.209 54.990 1.00 88.12 613 PRO A O 1
ATOM 4734 N N . GLY A 1 614 ? -20.516 -8.228 54.275 1.00 84.75 614 GLY A N 1
ATOM 4735 C CA . GLY A 1 614 ? -19.688 -7.933 55.457 1.00 84.75 614 GLY A CA 1
ATOM 4736 C C . GLY A 1 614 ? -18.498 -8.869 55.717 1.00 84.75 614 GLY A C 1
ATOM 4737 O O . GLY A 1 614 ? -17.867 -8.775 56.766 1.00 84.75 614 GLY A O 1
ATOM 4738 N N . ARG A 1 615 ? -18.176 -9.786 54.797 1.00 91.81 615 ARG A N 1
ATOM 4739 C CA . ARG A 1 615 ? -17.003 -10.673 54.878 1.00 91.81 615 ARG A CA 1
ATOM 4740 C C . ARG A 1 615 ? -16.517 -11.071 53.490 1.00 91.81 615 ARG A C 1
ATOM 4742 O O . ARG A 1 615 ? -17.283 -11.005 52.534 1.00 91.81 615 ARG A O 1
ATOM 4749 N N . PHE A 1 616 ? -15.278 -11.554 53.400 1.00 95.31 616 PHE A N 1
ATOM 4750 C CA . PHE A 1 616 ? -14.744 -12.090 52.148 1.00 95.31 616 PHE A CA 1
ATOM 4751 C C . PHE A 1 616 ? -15.528 -13.326 51.688 1.00 95.31 616 PHE A C 1
ATOM 4753 O O . PHE A 1 616 ? -15.545 -14.367 52.354 1.00 95.31 616 PHE A O 1
ATOM 4760 N N . ASP A 1 617 ? -16.135 -13.221 50.513 1.00 95.19 617 ASP A N 1
ATOM 4761 C CA . ASP A 1 617 ? -16.677 -14.330 49.751 1.00 95.19 617 ASP A CA 1
ATOM 4762 C C . ASP A 1 617 ? -15.545 -15.018 48.984 1.00 95.19 617 ASP A C 1
ATOM 4764 O O . ASP A 1 617 ? -15.033 -14.524 47.977 1.00 95.19 617 ASP A O 1
ATOM 4768 N N . ARG A 1 618 ? -15.131 -16.175 49.501 1.00 94.31 618 ARG A N 1
ATOM 4769 C CA . ARG A 1 618 ? -14.079 -17.005 48.903 1.00 94.31 618 ARG A CA 1
ATOM 4770 C C . ARG A 1 618 ? -14.620 -18.085 47.967 1.00 94.31 618 ARG A C 1
ATOM 4772 O O . ARG A 1 618 ? -13.825 -18.823 47.394 1.00 94.31 618 ARG A O 1
ATOM 4779 N N . LYS A 1 619 ? -15.946 -18.223 47.849 1.00 91.25 619 LYS A N 1
ATOM 4780 C CA . LYS A 1 619 ? -16.579 -19.286 47.058 1.00 91.25 619 LYS A CA 1
ATOM 4781 C C . LYS A 1 619 ? -17.012 -18.781 45.688 1.00 91.25 619 LYS A C 1
ATOM 4783 O O . LYS A 1 619 ? -16.798 -19.479 44.702 1.00 91.25 619 LYS A O 1
ATOM 4788 N N . ASN A 1 620 ? -17.649 -17.616 45.632 1.00 92.31 620 ASN A N 1
ATOM 4789 C CA . ASN A 1 620 ? -18.144 -17.075 44.373 1.00 92.31 620 ASN A CA 1
ATOM 4790 C C . ASN A 1 620 ? -17.053 -16.282 43.643 1.00 92.31 620 ASN A C 1
ATOM 4792 O O . ASN A 1 620 ? -16.117 -15.757 44.247 1.00 92.31 620 ASN A O 1
ATOM 4796 N N . THR A 1 621 ? -17.199 -16.183 42.325 1.00 95.62 621 THR A N 1
ATOM 4797 C CA . THR A 1 621 ? -16.291 -15.442 41.447 1.00 95.62 621 THR A CA 1
ATOM 4798 C C . THR A 1 621 ? -17.078 -14.558 40.497 1.00 95.62 621 THR A C 1
ATOM 4800 O O . THR A 1 621 ? -18.178 -14.925 40.084 1.00 95.62 621 THR A O 1
ATOM 4803 N N . ILE A 1 622 ? -16.489 -13.440 40.092 1.00 97.38 622 ILE A N 1
ATOM 4804 C CA . ILE A 1 622 ? -17.006 -12.606 39.005 1.00 97.38 622 ILE A CA 1
ATOM 4805 C C . ILE A 1 622 ? -16.220 -12.949 37.744 1.00 97.38 622 ILE A C 1
ATOM 4807 O O . ILE A 1 622 ? -14.992 -12.923 37.770 1.00 97.38 622 ILE A O 1
ATOM 4811 N N . LEU A 1 623 ? -16.919 -13.273 36.653 1.00 97.88 623 LEU A N 1
ATOM 4812 C CA . LEU A 1 623 ? -16.314 -13.274 35.322 1.00 97.88 623 LEU A CA 1
ATOM 4813 C C . LEU A 1 623 ? -16.755 -12.019 34.579 1.00 97.88 623 LEU A C 1
ATOM 4815 O O . LEU A 1 623 ? -17.957 -11.822 34.390 1.00 97.88 623 LEU A O 1
ATOM 4819 N N . ALA A 1 624 ? -15.798 -11.204 34.151 1.00 97.31 624 ALA A N 1
ATOM 4820 C CA . ALA A 1 624 ? -16.047 -9.958 33.438 1.00 97.31 624 ALA A CA 1
ATOM 4821 C C . ALA A 1 624 ? -15.261 -9.920 32.123 1.00 97.31 624 ALA A C 1
ATOM 4823 O O . ALA A 1 624 ? -14.072 -10.235 32.098 1.00 97.31 624 ALA A O 1
ATOM 4824 N N . ASP A 1 625 ? -15.939 -9.523 31.051 1.00 97.75 625 ASP A N 1
ATOM 4825 C CA . ASP A 1 625 ? -15.321 -9.163 29.780 1.00 97.75 625 ASP A CA 1
ATOM 4826 C C . ASP A 1 625 ? -14.966 -7.669 29.839 1.00 97.75 625 ASP A C 1
ATOM 4828 O O . ASP A 1 625 ? -15.854 -6.825 29.970 1.00 97.75 625 ASP A O 1
ATOM 4832 N N . LEU A 1 626 ? -13.672 -7.352 29.793 1.00 95.56 626 LEU A N 1
ATOM 4833 C CA . LEU A 1 626 ? -13.104 -6.011 29.881 1.00 95.56 626 LEU A CA 1
ATOM 4834 C C . LEU A 1 626 ? -12.300 -5.696 28.598 1.00 95.56 626 LEU A C 1
ATOM 4836 O O . LEU A 1 626 ? -11.146 -6.111 28.484 1.00 95.56 626 LEU A O 1
ATOM 4840 N N . PRO A 1 627 ? -12.878 -4.972 27.622 1.00 90.75 627 PRO A N 1
ATOM 4841 C CA . PRO A 1 627 ? -12.238 -4.681 26.333 1.00 90.75 627 PRO A CA 1
ATOM 4842 C C . PRO A 1 627 ? -11.060 -3.693 26.411 1.00 90.75 627 PRO A C 1
ATOM 4844 O O . PRO A 1 627 ? -10.308 -3.565 25.443 1.00 90.75 627 PRO A O 1
ATOM 4847 N N . PHE A 1 628 ? -10.911 -2.967 27.522 1.00 92.56 628 PHE A N 1
ATOM 4848 C CA . PHE A 1 628 ? -9.859 -1.976 27.729 1.00 92.56 628 PHE A CA 1
ATOM 4849 C C . PHE A 1 628 ? -9.378 -1.978 29.184 1.00 92.56 628 PHE A C 1
ATOM 4851 O O . PHE A 1 628 ? -10.196 -1.906 30.100 1.00 92.56 628 PHE A O 1
ATOM 4858 N N . GLY A 1 629 ? -8.056 -1.980 29.374 1.00 91.25 629 GLY A N 1
ATOM 4859 C CA . GLY A 1 629 ? -7.406 -1.984 30.684 1.00 91.25 629 GLY A CA 1
ATOM 4860 C C . GLY A 1 629 ? -7.119 -3.385 31.226 1.00 91.25 629 GLY A C 1
ATOM 4861 O O . GLY A 1 629 ? -7.485 -4.395 30.627 1.00 91.25 629 GLY A O 1
ATOM 4862 N N . GLU A 1 630 ? -6.441 -3.427 32.369 1.00 93.25 630 GLU A N 1
ATOM 4863 C CA . GLU A 1 630 ? -6.028 -4.651 33.057 1.00 93.25 630 GLU A CA 1
ATOM 4864 C C . GLU A 1 630 ? -6.387 -4.550 34.544 1.00 93.25 630 GLU A C 1
ATOM 4866 O O . GLU A 1 630 ? -6.376 -3.462 35.122 1.00 93.25 630 GLU A O 1
ATOM 4871 N N . MET A 1 631 ? -6.697 -5.683 35.178 1.00 94.56 631 MET A N 1
ATOM 4872 C CA . MET A 1 631 ? -6.981 -5.749 36.615 1.00 94.56 631 MET A CA 1
ATOM 4873 C C . MET A 1 631 ? -5.867 -6.508 37.333 1.00 94.56 631 MET A C 1
ATOM 4875 O O . MET A 1 631 ? -5.443 -7.572 36.891 1.00 94.56 631 MET A O 1
ATOM 4879 N N . SER A 1 632 ? -5.412 -6.009 38.479 1.00 96.00 632 SER A N 1
ATOM 4880 C CA . SER A 1 632 ? -4.345 -6.645 39.254 1.00 96.00 632 SER A CA 1
ATOM 4881 C C . SER A 1 632 ? -4.842 -7.159 40.605 1.00 96.00 632 SER A C 1
ATOM 4883 O O . SER A 1 632 ? -5.810 -6.669 41.187 1.00 96.00 632 SER A O 1
ATOM 4885 N N . SER A 1 633 ? -4.185 -8.203 41.109 1.00 97.88 633 SER A N 1
ATOM 4886 C CA . SER A 1 633 ? -4.441 -8.705 42.462 1.00 97.88 633 SER A CA 1
ATOM 4887 C C . SER A 1 633 ? -3.859 -7.750 43.509 1.00 97.88 633 SER A C 1
ATOM 4889 O O . SER A 1 633 ? -2.787 -7.186 43.298 1.00 97.88 633 SER A O 1
ATOM 4891 N N . ALA A 1 634 ? -4.523 -7.635 44.658 1.00 97.50 634 ALA A N 1
ATOM 4892 C CA . ALA A 1 634 ? -4.094 -6.814 45.790 1.00 97.50 634 ALA A CA 1
ATOM 4893 C C . ALA A 1 634 ? -4.163 -7.612 47.102 1.00 97.50 634 ALA A C 1
ATOM 4895 O O . ALA A 1 634 ? -4.920 -8.579 47.233 1.00 97.50 634 ALA A O 1
ATOM 4896 N N . ALA A 1 635 ? -3.365 -7.218 48.096 1.00 97.69 635 ALA A N 1
ATOM 4897 C CA . ALA A 1 635 ? -3.417 -7.836 49.420 1.00 97.69 635 ALA A CA 1
ATOM 4898 C C . ALA A 1 635 ? -4.778 -7.569 50.092 1.00 97.69 635 ALA A C 1
ATOM 4900 O O . ALA A 1 635 ? -5.324 -6.477 49.959 1.00 97.69 635 ALA A O 1
ATOM 4901 N N . GLU A 1 636 ? -5.309 -8.529 50.867 1.00 95.88 636 GLU A N 1
ATOM 4902 C CA . GLU A 1 636 ? -6.631 -8.390 51.515 1.00 95.88 636 GLU A CA 1
ATOM 4903 C C . GLU A 1 636 ? -6.737 -7.104 52.364 1.00 95.88 636 GLU A C 1
ATOM 4905 O O . GLU A 1 636 ? -7.783 -6.460 52.369 1.00 95.88 636 GLU A O 1
ATOM 4910 N N . LEU A 1 637 ? -5.649 -6.684 53.024 1.00 94.81 637 LEU A N 1
ATOM 4911 C CA . LEU A 1 637 ? -5.608 -5.431 53.786 1.00 94.81 637 LEU A CA 1
ATOM 4912 C C . LEU A 1 637 ? -5.750 -4.188 52.893 1.00 94.81 637 LEU A C 1
ATOM 4914 O O . LEU A 1 637 ? -6.486 -3.271 53.242 1.00 94.81 637 LEU A O 1
ATOM 4918 N N . SER A 1 638 ? -5.090 -4.158 51.733 1.00 95.69 638 SER A N 1
ATOM 4919 C CA . SER A 1 638 ? -5.223 -3.046 50.785 1.00 95.69 638 SER A CA 1
ATOM 4920 C C . SER A 1 638 ? -6.636 -2.968 50.206 1.00 95.69 638 SER A C 1
ATOM 4922 O O . SER A 1 638 ? -7.198 -1.884 50.069 1.00 95.69 638 SER A O 1
ATOM 4924 N N . VAL A 1 639 ? -7.259 -4.124 49.954 1.00 95.50 639 VAL A N 1
ATOM 4925 C CA . VAL A 1 639 ? -8.664 -4.203 49.531 1.00 95.50 639 VAL A CA 1
ATOM 4926 C C . VAL A 1 639 ? -9.592 -3.648 50.614 1.00 95.50 639 VAL A C 1
ATOM 4928 O O . VAL A 1 639 ? -10.496 -2.870 50.303 1.00 95.50 639 VAL A O 1
ATOM 4931 N N . LEU A 1 640 ? -9.370 -3.983 51.890 1.00 91.69 640 LEU A N 1
ATOM 4932 C CA . LEU A 1 640 ? -10.121 -3.384 53.001 1.00 91.69 640 LEU A CA 1
ATOM 4933 C C . LEU A 1 640 ? -9.940 -1.857 53.049 1.00 91.69 640 LEU A C 1
ATOM 4935 O O . LEU A 1 640 ? -10.917 -1.147 53.258 1.00 91.69 640 LEU A O 1
ATOM 4939 N N . ASN A 1 641 ? -8.743 -1.361 52.726 1.00 90.25 641 ASN A N 1
ATOM 4940 C CA . ASN A 1 641 ? -8.416 0.068 52.678 1.00 90.25 641 ASN A CA 1
ATOM 4941 C C . ASN A 1 641 ? -8.854 0.804 51.395 1.00 90.25 641 ASN A C 1
ATOM 4943 O O . ASN A 1 641 ? -8.540 1.982 51.250 1.00 90.25 641 ASN A O 1
ATOM 4947 N N . GLY A 1 642 ? -9.571 0.157 50.470 1.00 90.31 642 GLY A N 1
ATOM 4948 C CA . GLY A 1 642 ? -10.158 0.845 49.311 1.00 90.31 642 GLY A CA 1
ATOM 4949 C C . GLY A 1 642 ? -9.664 0.395 47.940 1.00 90.31 642 GLY A C 1
ATOM 4950 O O . GLY A 1 642 ? -10.242 0.819 46.945 1.00 90.31 642 GLY A O 1
ATOM 4951 N N . GLU A 1 643 ? -8.659 -0.478 47.844 1.00 94.19 643 GLU A N 1
ATOM 4952 C CA . GLU A 1 643 ? -8.173 -0.942 46.537 1.00 94.19 643 GLU A CA 1
ATOM 4953 C C . GLU A 1 643 ? -9.159 -1.892 45.835 1.00 94.19 643 GLU A C 1
ATOM 4955 O O . GLU A 1 643 ? -10.014 -2.525 46.467 1.00 94.19 643 GLU A O 1
ATOM 4960 N N . ASN A 1 644 ? -9.024 -2.004 44.509 1.00 96.50 644 ASN A N 1
ATOM 4961 C CA . ASN A 1 644 ? -9.769 -2.934 43.655 1.00 96.50 644 ASN A CA 1
ATOM 4962 C C . ASN A 1 644 ? -11.296 -2.820 43.763 1.00 96.50 644 ASN A C 1
ATOM 4964 O O . ASN A 1 644 ? -11.989 -3.820 43.954 1.00 96.50 644 ASN A O 1
ATOM 4968 N N . ARG A 1 645 ? -11.831 -1.600 43.656 1.00 96.50 645 ARG A N 1
ATOM 4969 C CA . ARG A 1 645 ? -13.276 -1.333 43.688 1.00 96.50 645 ARG A CA 1
ATOM 4970 C C . ARG A 1 645 ? -13.904 -1.427 42.297 1.00 96.50 645 ARG A C 1
ATOM 4972 O O . ARG A 1 645 ? -13.356 -0.936 41.314 1.00 96.50 645 ARG A O 1
ATOM 4979 N N . LEU A 1 646 ? -15.089 -2.022 42.239 1.00 97.06 646 LEU A N 1
ATOM 4980 C CA . LEU A 1 646 ? -15.932 -2.146 41.055 1.00 97.06 646 LEU A CA 1
ATOM 4981 C C . LEU A 1 646 ? -17.344 -1.654 41.370 1.00 97.06 646 LEU A C 1
ATOM 4983 O O . LEU A 1 646 ? -17.851 -1.889 42.468 1.00 97.06 646 LEU A O 1
ATOM 4987 N N . ALA A 1 647 ? -18.003 -1.071 40.375 1.00 98.06 647 ALA A N 1
ATOM 4988 C CA . ALA A 1 647 ? -19.446 -0.892 40.352 1.00 98.06 647 ALA A CA 1
ATOM 4989 C C . ALA A 1 647 ? -20.063 -1.868 39.342 1.00 98.06 647 ALA A C 1
ATOM 4991 O O . ALA A 1 647 ? -19.661 -1.904 38.178 1.00 98.06 647 ALA A O 1
ATOM 4992 N N . ILE A 1 648 ? -21.054 -2.649 39.774 1.00 98.12 648 ILE A N 1
ATOM 4993 C CA . ILE A 1 648 ? -21.771 -3.611 38.924 1.00 98.12 648 ILE A CA 1
ATOM 4994 C C . ILE A 1 648 ? -23.255 -3.273 38.931 1.00 98.12 648 ILE A C 1
ATOM 4996 O O . ILE A 1 648 ? -23.862 -3.159 39.995 1.00 98.12 648 ILE A O 1
ATOM 5000 N N . LYS A 1 649 ? -23.865 -3.117 37.754 1.00 98.00 649 LYS A N 1
ATOM 5001 C CA . LYS A 1 649 ? -25.284 -2.756 37.670 1.00 98.00 649 LYS A CA 1
ATOM 5002 C C . LYS A 1 649 ? -26.173 -3.969 37.957 1.00 98.00 649 LYS A C 1
ATOM 5004 O O . LYS A 1 649 ? -26.255 -4.894 37.151 1.00 98.00 649 LYS A O 1
ATOM 5009 N N . ALA A 1 650 ? -26.841 -3.967 39.104 1.00 97.44 650 ALA A N 1
ATOM 5010 C CA . ALA A 1 650 ? -27.724 -5.045 39.528 1.00 97.44 650 ALA A CA 1
ATOM 5011 C C . ALA A 1 650 ? -29.070 -5.031 38.782 1.00 97.44 650 ALA A C 1
ATOM 5013 O O . ALA A 1 650 ? -29.461 -4.048 38.148 1.00 97.44 650 ALA A O 1
ATOM 5014 N N . ALA A 1 651 ? -29.813 -6.135 38.882 1.00 96.50 651 ALA A N 1
ATOM 5015 C CA . ALA A 1 651 ? -31.102 -6.336 38.218 1.00 96.50 651 ALA A CA 1
ATOM 5016 C C . ALA A 1 651 ? -32.188 -5.342 38.671 1.00 96.50 651 ALA A C 1
ATOM 5018 O O . ALA A 1 651 ? -33.127 -5.073 37.927 1.00 96.50 651 ALA A O 1
ATOM 5019 N N . ASN A 1 652 ? -32.052 -4.770 39.871 1.00 94.56 652 ASN A N 1
ATOM 5020 C CA . ASN A 1 652 ? -32.926 -3.713 40.385 1.00 94.56 652 ASN A CA 1
ATOM 5021 C C . ASN A 1 652 ? -32.547 -2.301 39.879 1.00 94.56 652 ASN A C 1
ATOM 5023 O O . ASN A 1 652 ? -33.167 -1.325 40.292 1.00 94.56 652 ASN A O 1
ATOM 5027 N N . GLY A 1 653 ? -31.531 -2.182 39.015 1.00 93.88 653 GLY A N 1
ATOM 5028 C CA . GLY A 1 653 ? -31.059 -0.923 38.432 1.00 93.88 653 GLY A CA 1
ATOM 5029 C C . GLY A 1 653 ? -30.030 -0.159 39.272 1.00 93.88 653 GLY A C 1
ATOM 5030 O O . GLY A 1 653 ? -29.465 0.814 38.770 1.00 93.88 653 GLY A O 1
ATOM 5031 N N . VAL A 1 654 ? -29.756 -0.602 40.503 1.00 95.56 654 VAL A N 1
ATOM 5032 C CA . VAL A 1 654 ? -28.780 0.008 41.42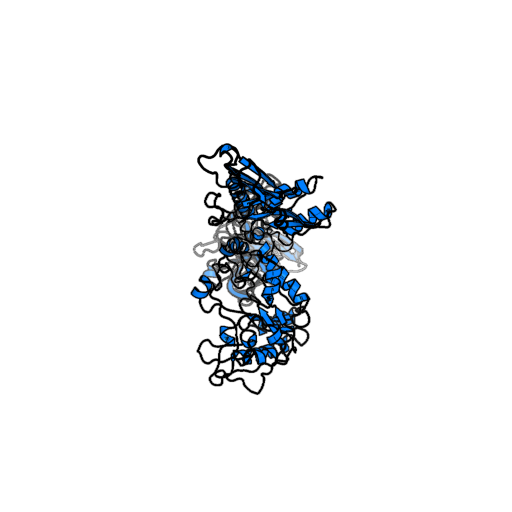0 1.00 95.56 654 VAL A CA 1
ATOM 5033 C C . VAL A 1 654 ? -27.375 -0.523 41.131 1.00 95.56 654 VAL A C 1
ATOM 5035 O O . VAL A 1 654 ? -27.201 -1.675 40.738 1.00 95.56 654 VAL A O 1
ATOM 5038 N N . TRP A 1 655 ? -26.357 0.310 41.337 1.00 97.56 655 TRP A N 1
ATOM 5039 C CA . TRP A 1 655 ? -24.960 -0.110 41.271 1.00 97.56 655 TRP A CA 1
ATOM 5040 C C . TRP A 1 655 ? -24.526 -0.741 42.592 1.00 97.56 655 TRP A C 1
ATOM 5042 O O . TRP A 1 655 ? -24.555 -0.096 43.639 1.00 97.56 655 TRP A O 1
ATOM 5052 N N . GLU A 1 656 ? -24.113 -2.001 42.546 1.00 97.06 656 GLU A N 1
ATOM 5053 C CA . GLU A 1 656 ? -23.458 -2.655 43.668 1.00 97.06 656 GLU A CA 1
ATOM 5054 C C . GLU A 1 656 ? -21.979 -2.299 43.701 1.00 97.06 656 GLU A C 1
ATOM 5056 O O . GLU A 1 656 ? -21.292 -2.423 42.685 1.00 97.06 656 GLU A O 1
ATOM 5061 N N . ILE A 1 657 ? -21.484 -1.924 44.880 1.00 96.75 657 ILE A N 1
ATOM 5062 C CA . ILE A 1 657 ? -20.054 -1.735 45.103 1.00 96.75 657 ILE A CA 1
ATOM 5063 C C . ILE A 1 657 ? -19.445 -3.059 45.562 1.00 96.75 657 ILE A C 1
ATOM 5065 O O . ILE A 1 657 ? -19.816 -3.617 46.601 1.00 96.75 657 ILE A O 1
ATOM 5069 N N . VAL A 1 658 ? -18.488 -3.546 44.781 1.00 96.88 658 VAL A N 1
ATOM 5070 C CA . VAL A 1 658 ? -17.761 -4.793 45.021 1.00 96.88 658 VAL A CA 1
ATOM 5071 C C . VAL A 1 658 ? -16.267 -4.501 45.102 1.00 96.88 658 VAL A C 1
ATOM 5073 O O . VAL A 1 658 ? -15.773 -3.588 44.447 1.00 96.88 658 VAL A O 1
ATOM 5076 N N . ALA A 1 659 ? -15.534 -5.290 45.881 1.00 96.88 659 ALA A N 1
ATOM 5077 C CA . ALA A 1 659 ? -14.081 -5.334 45.827 1.00 96.88 659 ALA A CA 1
ATOM 5078 C C . ALA A 1 659 ? -13.564 -6.761 45.619 1.00 96.88 659 ALA A C 1
ATOM 5080 O O . ALA A 1 659 ? -14.270 -7.723 45.926 1.00 96.88 659 ALA A O 1
ATOM 5081 N N . PHE A 1 660 ? -12.337 -6.912 45.121 1.00 97.88 660 PHE A N 1
ATOM 5082 C CA . PHE A 1 660 ? -11.706 -8.218 44.900 1.00 97.88 660 PHE A CA 1
ATOM 5083 C C . PHE A 1 660 ? -10.225 -8.209 45.290 1.00 97.88 660 PHE A C 1
ATOM 5085 O O . PHE A 1 660 ? -9.510 -7.243 45.039 1.00 97.88 660 PHE A O 1
ATOM 5092 N N . ALA A 1 661 ? -9.739 -9.309 45.867 1.00 98.06 661 ALA A N 1
ATOM 5093 C CA . ALA A 1 661 ? -8.312 -9.461 46.172 1.00 98.06 661 ALA A CA 1
ATOM 5094 C C . ALA A 1 661 ? -7.529 -10.156 45.051 1.00 98.06 661 ALA A C 1
ATOM 5096 O O . ALA A 1 661 ? -6.338 -9.909 44.885 1.00 98.06 661 ALA A O 1
ATOM 5097 N N . LYS A 1 662 ? -8.179 -11.021 44.266 1.00 98.06 662 LYS A N 1
ATOM 5098 C CA . LYS A 1 662 ? -7.519 -11.796 43.210 1.00 98.06 662 LYS A CA 1
ATOM 5099 C C . LYS A 1 662 ? -8.132 -11.511 41.849 1.00 98.06 662 LYS A C 1
ATOM 5101 O O . LYS A 1 662 ? -9.348 -11.635 41.707 1.00 98.06 662 LYS A O 1
ATOM 5106 N N . ALA A 1 663 ? -7.280 -11.222 40.872 1.00 98.06 663 ALA A N 1
ATOM 5107 C CA . ALA A 1 663 ? -7.610 -11.095 39.458 1.00 98.06 663 ALA A CA 1
ATOM 5108 C C . ALA A 1 663 ? -6.728 -12.026 38.618 1.00 98.06 663 ALA A C 1
ATOM 5110 O O . ALA A 1 663 ? -5.517 -12.100 38.829 1.00 98.06 663 ALA A O 1
ATOM 5111 N N . GLU A 1 664 ? -7.352 -12.734 37.682 1.00 97.81 664 GLU A N 1
ATOM 5112 C CA . GLU A 1 664 ? -6.711 -13.652 36.739 1.00 97.81 664 GLU A CA 1
ATOM 5113 C C . GLU A 1 664 ? -7.331 -13.439 35.353 1.00 97.81 664 GLU A C 1
ATOM 5115 O O . GLU A 1 664 ? -8.548 -13.564 35.203 1.00 97.81 664 GLU A O 1
ATOM 5120 N N . GLU A 1 665 ? -6.524 -13.137 34.338 1.00 97.31 665 GLU A N 1
ATOM 5121 C CA . GLU A 1 665 ? -6.990 -13.133 32.949 1.00 97.31 665 GLU A CA 1
ATOM 5122 C C . GLU A 1 665 ? -7.025 -14.576 32.427 1.00 97.31 665 GLU A C 1
ATOM 5124 O O . GLU A 1 665 ? -6.005 -15.257 32.354 1.00 97.31 665 GLU A O 1
ATOM 5129 N N . ILE A 1 666 ? -8.220 -15.070 32.103 1.00 97.56 666 ILE A N 1
ATOM 5130 C CA . ILE A 1 666 ? -8.453 -16.483 31.750 1.00 97.56 666 ILE A CA 1
ATOM 5131 C C . ILE A 1 666 ? -8.654 -16.700 30.246 1.00 97.56 666 ILE A C 1
ATOM 5133 O O . ILE A 1 666 ? -8.680 -17.838 29.778 1.00 97.56 666 ILE A O 1
ATOM 5137 N N . ALA A 1 667 ? -8.846 -15.614 29.502 1.00 94.75 667 ALA A N 1
ATOM 5138 C CA . ALA A 1 667 ? -8.845 -15.509 28.046 1.00 94.75 667 ALA A CA 1
ATOM 5139 C C . ALA A 1 667 ? -8.655 -14.019 27.690 1.00 94.75 667 ALA A C 1
ATOM 5141 O O . ALA A 1 667 ? -8.906 -13.190 28.565 1.00 94.75 667 ALA A O 1
ATOM 5142 N N . PRO A 1 668 ? -8.272 -13.656 26.450 1.00 93.81 668 PRO A N 1
ATOM 5143 C CA . PRO A 1 668 ? -8.075 -12.255 26.075 1.00 93.81 668 PRO A CA 1
ATOM 5144 C C . PRO A 1 668 ? -9.272 -11.380 26.463 1.00 93.81 668 PRO A C 1
ATOM 5146 O O . PRO A 1 668 ? -10.405 -11.683 26.076 1.00 93.81 668 PRO A O 1
ATOM 5149 N N . SER A 1 669 ? -9.020 -10.325 27.243 1.00 93.81 669 SER A N 1
ATOM 5150 C CA . SER A 1 669 ? -10.037 -9.399 27.759 1.00 93.81 669 SER A CA 1
ATOM 5151 C C . SER A 1 669 ? -11.086 -10.042 28.676 1.00 93.81 669 SER A C 1
ATOM 5153 O O . SER A 1 669 ? -12.120 -9.434 28.929 1.00 93.81 669 SER A O 1
ATOM 5155 N N . ARG A 1 670 ? -10.863 -11.250 29.205 1.00 97.50 670 ARG A N 1
ATOM 5156 C CA . ARG A 1 670 ? -11.786 -11.933 30.125 1.00 97.50 670 ARG A CA 1
ATOM 5157 C C . ARG A 1 670 ? -11.107 -12.248 31.447 1.00 97.50 670 ARG A C 1
ATOM 5159 O O . ARG A 1 670 ? -10.206 -13.081 31.527 1.00 97.50 670 ARG A O 1
ATOM 5166 N N . TRP A 1 671 ? -11.653 -11.673 32.508 1.00 98.19 671 TRP A N 1
ATOM 5167 C CA . TRP A 1 671 ? -11.084 -11.708 33.847 1.00 98.19 671 TRP A CA 1
ATOM 5168 C C . TRP A 1 671 ? -11.939 -12.532 34.802 1.00 98.19 671 TRP A C 1
ATOM 5170 O O . TRP A 1 671 ? -13.162 -12.388 34.846 1.00 98.19 671 TRP A O 1
ATOM 5180 N N . ARG A 1 672 ? -11.283 -13.376 35.599 1.00 98.19 672 ARG A N 1
ATOM 5181 C CA . ARG A 1 672 ? -11.846 -14.044 36.770 1.00 98.19 672 ARG A CA 1
ATOM 5182 C C . ARG A 1 672 ? -11.398 -13.311 38.027 1.00 98.19 672 ARG A C 1
ATOM 5184 O O . ARG A 1 672 ? -10.210 -13.254 38.331 1.00 98.19 672 ARG A O 1
ATOM 5191 N N . LEU A 1 673 ? -12.366 -12.820 38.790 1.00 98.12 673 LEU A N 1
ATOM 5192 C CA . LEU A 1 673 ? -12.144 -12.126 40.053 1.00 98.12 673 LEU A CA 1
ATOM 5193 C C . LEU A 1 673 ? -12.653 -12.977 41.215 1.00 98.12 673 LEU A C 1
ATOM 5195 O O . LEU A 1 673 ? -13.753 -13.533 41.152 1.00 98.12 673 LEU A O 1
ATOM 5199 N N . SER A 1 674 ? -11.856 -13.096 42.273 1.00 97.25 674 SER A N 1
ATOM 5200 C CA . SER A 1 674 ? -12.164 -13.935 43.439 1.00 97.25 674 SER A CA 1
ATOM 5201 C C . SER A 1 674 ? -11.683 -13.307 44.749 1.00 97.25 674 SER A C 1
ATOM 5203 O O . SER A 1 674 ? -10.991 -12.285 44.742 1.00 97.25 674 SER A O 1
ATOM 5205 N N . SER A 1 675 ? -12.078 -13.910 45.879 1.00 96.75 675 SER A N 1
ATOM 5206 C CA . SER A 1 675 ? -11.944 -13.316 47.218 1.00 96.75 675 SER A CA 1
ATOM 5207 C C . SER A 1 675 ? -12.618 -11.942 47.262 1.00 96.75 675 SER A C 1
ATOM 5209 O O . SER A 1 675 ? -11.959 -10.906 47.342 1.00 96.75 675 SER A O 1
ATOM 5211 N N . LEU A 1 676 ? -13.945 -11.957 47.135 1.00 97.31 676 LEU A N 1
ATOM 5212 C CA . LEU A 1 676 ? -14.764 -10.772 46.903 1.00 97.31 676 LEU A CA 1
ATOM 5213 C C . LEU A 1 676 ? -15.253 -10.156 48.222 1.00 97.31 676 LEU A C 1
ATOM 5215 O O . LEU A 1 676 ? -15.607 -10.884 49.145 1.00 97.31 676 LEU A O 1
ATOM 5219 N N . LEU A 1 677 ? -15.368 -8.833 48.294 1.00 96.06 677 LEU A N 1
ATOM 5220 C CA . LEU A 1 677 ? -16.186 -8.128 49.288 1.00 96.06 677 LEU A CA 1
ATOM 5221 C C . LEU A 1 677 ? -17.380 -7.511 48.572 1.00 96.06 677 LEU A C 1
ATOM 5223 O O . LEU A 1 677 ? -17.198 -6.798 47.589 1.00 96.06 677 LEU A O 1
ATOM 5227 N N . ARG A 1 678 ? -18.595 -7.799 49.034 1.00 95.25 678 ARG A N 1
ATOM 5228 C CA . ARG A 1 678 ? -19.827 -7.475 48.304 1.00 95.25 678 ARG A CA 1
ATOM 5229 C C . ARG A 1 678 ? -20.830 -6.696 49.137 1.00 95.25 678 ARG A C 1
ATOM 5231 O O . ARG A 1 678 ? -20.799 -6.765 50.365 1.00 95.25 678 ARG A O 1
ATOM 5238 N N . GLY A 1 679 ? -21.716 -5.970 48.452 1.00 94.00 679 GLY A N 1
ATOM 5239 C CA . GLY A 1 679 ? -22.695 -5.085 49.085 1.00 94.00 679 GLY A CA 1
ATOM 5240 C C . GLY A 1 679 ? -22.064 -3.916 49.851 1.00 94.00 679 GLY A C 1
ATOM 5241 O O . GLY A 1 679 ? -22.648 -3.442 50.825 1.00 94.00 679 GLY A O 1
ATOM 5242 N N . LEU A 1 680 ? -20.865 -3.467 49.459 1.00 93.25 680 LEU A N 1
ATOM 5243 C CA . LEU A 1 680 ? -20.149 -2.392 50.151 1.00 93.25 680 LEU A CA 1
ATOM 5244 C C . LEU A 1 680 ? -20.924 -1.068 50.075 1.00 93.25 680 LEU A C 1
ATOM 5246 O O . LEU A 1 680 ? -21.761 -0.873 49.191 1.00 93.25 680 LEU A O 1
ATOM 5250 N N . ALA A 1 681 ? -20.646 -0.158 51.014 1.00 90.81 681 ALA A N 1
ATOM 5251 C CA . ALA A 1 681 ? -21.281 1.162 51.092 1.00 90.81 681 ALA A CA 1
ATOM 5252 C C . ALA A 1 681 ? -22.826 1.121 51.127 1.00 90.81 681 ALA A C 1
ATOM 5254 O O . ALA A 1 681 ? -23.503 2.020 50.632 1.00 90.81 681 ALA A O 1
ATOM 5255 N N . GLY A 1 682 ? -23.398 0.059 51.705 1.00 90.75 682 GLY A N 1
ATOM 5256 C CA . GLY A 1 682 ? -24.844 -0.064 51.859 1.00 90.75 682 GLY A CA 1
ATOM 5257 C C . GLY A 1 682 ? -25.575 -0.464 50.574 1.00 90.75 682 GLY A C 1
ATOM 5258 O O . GLY A 1 682 ? -26.669 0.032 50.307 1.00 90.75 682 GLY A O 1
ATOM 5259 N N . THR A 1 683 ? -24.957 -1.299 49.732 1.00 94.81 683 THR A N 1
ATOM 5260 C CA . THR A 1 683 ? -25.539 -1.792 48.465 1.00 94.81 683 THR A CA 1
ATOM 5261 C C . THR A 1 683 ? -26.092 -3.211 48.575 1.00 94.81 683 THR A C 1
ATOM 5263 O O . THR A 1 683 ? -26.127 -3.966 47.603 1.00 94.81 683 THR A O 1
ATOM 5266 N N . GLU A 1 684 ? -26.550 -3.605 49.765 1.00 93.00 684 GLU A N 1
ATOM 5267 C CA . GLU A 1 684 ? -27.047 -4.959 50.015 1.00 93.00 684 GLU A CA 1
ATOM 5268 C C . GLU A 1 684 ? -28.353 -5.273 49.264 1.00 93.00 684 GLU A C 1
ATOM 5270 O O . GLU A 1 684 ? -28.632 -6.433 48.978 1.00 93.00 684 GLU A O 1
ATOM 5275 N N . ASP A 1 685 ? -29.137 -4.263 48.886 1.00 94.19 685 ASP A N 1
ATOM 5276 C CA . ASP A 1 685 ? -30.293 -4.409 47.995 1.00 94.19 685 ASP A CA 1
ATOM 5277 C C . ASP A 1 685 ? -29.883 -4.783 46.562 1.00 94.19 685 ASP A C 1
ATOM 5279 O O . ASP A 1 685 ? -30.534 -5.624 45.941 1.00 94.19 685 ASP A O 1
ATOM 5283 N N . ALA A 1 686 ? -28.791 -4.206 46.051 1.00 95.94 686 ALA A N 1
ATOM 5284 C CA . ALA A 1 686 ? -28.201 -4.580 44.765 1.00 95.94 686 ALA A CA 1
ATOM 5285 C C . ALA A 1 686 ? -27.600 -5.999 44.824 1.00 95.94 686 ALA A C 1
ATOM 5287 O O . ALA A 1 686 ? -27.886 -6.834 43.964 1.00 95.94 686 ALA A O 1
ATOM 5288 N N . LEU A 1 687 ? -26.887 -6.318 45.912 1.00 95.06 687 LEU A N 1
ATOM 5289 C CA . LEU A 1 687 ? -26.389 -7.667 46.207 1.00 95.06 687 LEU A CA 1
ATOM 5290 C C . LEU A 1 687 ? -27.518 -8.708 46.273 1.00 95.06 687 LEU A C 1
ATOM 5292 O O . LEU A 1 687 ? -27.361 -9.824 45.776 1.00 95.06 687 LEU A O 1
ATOM 5296 N N . ALA A 1 688 ? -28.645 -8.379 46.908 1.00 93.69 688 ALA A N 1
ATOM 5297 C CA . ALA A 1 688 ? -29.800 -9.269 47.022 1.00 93.69 688 ALA A CA 1
ATOM 5298 C C . ALA A 1 688 ? -30.480 -9.505 45.666 1.00 93.69 688 ALA A C 1
ATOM 5300 O O . ALA A 1 688 ? -30.907 -10.624 45.386 1.00 93.69 688 ALA A O 1
ATOM 5301 N N . ALA A 1 689 ? -30.548 -8.476 44.815 1.00 95.19 689 ALA A N 1
ATOM 5302 C CA . ALA A 1 689 ? -31.107 -8.580 43.470 1.00 95.19 689 ALA A CA 1
ATOM 5303 C C . ALA A 1 689 ? -30.225 -9.406 42.515 1.00 95.19 689 ALA A C 1
ATOM 5305 O O . ALA A 1 689 ? -30.745 -10.038 41.594 1.00 95.19 689 ALA A O 1
ATOM 5306 N N . GLY A 1 690 ? -28.905 -9.409 42.732 1.00 95.56 690 GLY A N 1
ATOM 5307 C CA . GLY A 1 690 ? -27.938 -9.991 41.802 1.00 95.56 690 GLY A CA 1
ATOM 5308 C C . GLY A 1 690 ? -27.860 -9.211 40.485 1.00 95.56 690 GLY A C 1
ATOM 5309 O O . GLY A 1 690 ? -28.548 -8.209 40.289 1.00 95.56 690 GLY A O 1
ATOM 5310 N N . ALA A 1 691 ? -27.022 -9.668 39.557 1.00 97.25 691 ALA A N 1
ATOM 5311 C CA . ALA A 1 691 ? -26.847 -9.037 38.251 1.00 97.25 691 ALA A CA 1
ATOM 5312 C C . ALA A 1 691 ? -26.892 -10.080 37.119 1.00 97.25 691 ALA A C 1
ATOM 5314 O O . ALA A 1 691 ? -26.292 -11.152 37.244 1.00 97.25 691 ALA A O 1
ATOM 5315 N N . PRO A 1 692 ? -27.601 -9.812 36.009 1.00 97.25 692 PRO A N 1
ATOM 5316 C CA . PRO A 1 692 ? -27.654 -10.734 34.879 1.00 97.25 692 PRO A CA 1
ATOM 5317 C C . PRO A 1 692 ? -26.329 -10.770 34.101 1.00 97.25 692 PRO A C 1
ATOM 5319 O O . PRO A 1 692 ? -25.493 -9.873 34.200 1.00 97.25 692 PRO A O 1
ATOM 5322 N N . LYS A 1 693 ? -26.156 -11.797 33.258 1.00 97.69 693 LYS A N 1
ATOM 5323 C CA . LYS A 1 693 ? -25.102 -11.793 32.231 1.00 97.69 693 LYS A CA 1
ATOM 5324 C C . LYS A 1 693 ? -25.268 -10.558 31.335 1.00 97.69 693 LYS A C 1
ATOM 5326 O O . LYS A 1 693 ? -26.388 -10.229 30.953 1.00 97.69 693 LYS A O 1
ATOM 5331 N N . GLY A 1 694 ? -24.161 -9.918 30.978 1.00 97.56 694 GLY A N 1
ATOM 5332 C CA . GLY A 1 694 ? -24.131 -8.690 30.188 1.00 97.56 694 GLY A CA 1
ATOM 5333 C C . GLY A 1 694 ? -24.345 -7.419 31.010 1.00 97.56 694 GLY A C 1
ATOM 5334 O O . GLY A 1 694 ? -24.317 -6.334 30.439 1.00 97.56 694 GLY A O 1
ATOM 5335 N N . ALA A 1 695 ? -24.550 -7.519 32.330 1.00 98.00 695 ALA A N 1
ATOM 5336 C CA . ALA A 1 695 ? -24.649 -6.337 33.177 1.00 98.00 695 ALA A CA 1
ATOM 5337 C C . ALA A 1 695 ? -23.342 -5.521 33.135 1.00 98.00 695 ALA A C 1
ATOM 5339 O O . ALA A 1 695 ? -22.270 -6.124 33.261 1.00 98.00 695 ALA A O 1
ATOM 5340 N N . PRO A 1 696 ? -23.421 -4.183 33.000 1.00 98.25 696 PRO A N 1
ATOM 5341 C CA . PRO A 1 696 ? -22.252 -3.315 33.018 1.00 98.25 696 PRO A CA 1
ATOM 5342 C C . PRO A 1 696 ? -21.414 -3.458 34.291 1.00 98.25 696 PRO A C 1
ATOM 5344 O O . PRO A 1 696 ? -21.951 -3.506 35.404 1.00 98.25 696 PRO A O 1
ATOM 5347 N N . VAL A 1 697 ? -20.097 -3.470 34.104 1.00 98.19 697 VAL A N 1
ATOM 5348 C CA . VAL A 1 697 ? -19.068 -3.470 35.146 1.00 98.19 697 VAL A CA 1
ATOM 5349 C C . VAL A 1 697 ? -18.155 -2.278 34.896 1.00 98.19 697 VAL A C 1
ATOM 5351 O O . VAL A 1 697 ? -17.670 -2.097 33.783 1.00 98.19 697 VAL A O 1
ATOM 5354 N N . VAL A 1 698 ? -17.908 -1.473 35.923 1.00 98.31 698 VAL A N 1
ATOM 5355 C CA . VAL A 1 698 ? -17.006 -0.319 35.851 1.00 98.31 698 VAL A CA 1
ATOM 5356 C C . VAL A 1 698 ? -15.973 -0.442 36.960 1.00 98.31 698 VAL A C 1
ATOM 5358 O O . VAL A 1 698 ? -16.343 -0.604 38.124 1.00 98.31 698 VAL A O 1
ATOM 5361 N N . VAL A 1 699 ? -14.686 -0.370 36.620 1.00 97.50 699 VAL A N 1
ATOM 5362 C CA . VAL A 1 699 ? -13.625 -0.252 37.632 1.00 97.50 699 VAL A CA 1
ATOM 5363 C C . VAL A 1 699 ? -13.634 1.170 38.178 1.00 97.50 699 VAL A C 1
ATOM 5365 O O . VAL A 1 699 ? -13.630 2.131 37.413 1.00 97.50 699 VAL A O 1
ATOM 5368 N N . LEU A 1 700 ? -13.683 1.307 39.501 1.00 96.19 700 LEU A N 1
ATOM 5369 C CA . LEU A 1 700 ? -13.739 2.605 40.164 1.00 96.19 700 LEU A CA 1
ATOM 5370 C C . LEU A 1 700 ? -12.318 3.104 40.432 1.00 96.19 700 LEU A C 1
ATOM 5372 O O . LEU A 1 700 ? -11.704 2.755 41.438 1.00 96.19 700 LEU A O 1
ATOM 5376 N N . ASP A 1 701 ? -11.809 3.914 39.508 1.00 93.00 701 ASP A N 1
ATOM 5377 C CA . ASP A 1 701 ? -10.507 4.572 39.581 1.00 93.00 701 ASP A CA 1
ATOM 5378 C C . ASP A 1 701 ? -10.612 6.069 39.215 1.00 93.00 701 ASP A C 1
ATOM 5380 O O . ASP A 1 701 ? -11.698 6.653 39.173 1.00 93.00 701 ASP A O 1
ATOM 5384 N N . GLN A 1 702 ? -9.473 6.711 38.939 1.00 92.38 702 GLN A N 1
ATOM 5385 C CA . GLN A 1 702 ? -9.415 8.127 38.563 1.00 92.38 702 GLN A CA 1
ATOM 5386 C C . GLN A 1 702 ? -10.077 8.452 37.210 1.00 92.38 702 GLN A C 1
ATOM 5388 O O . GLN A 1 702 ? -10.229 9.627 36.893 1.00 92.38 702 GLN A O 1
ATOM 5393 N N . ALA A 1 703 ? -10.452 7.472 36.385 1.00 95.00 703 ALA A N 1
ATOM 5394 C CA . ALA A 1 703 ? -11.181 7.719 35.142 1.00 95.00 703 ALA A CA 1
ATOM 5395 C C . ALA A 1 703 ? -12.688 7.937 35.373 1.00 95.00 703 ALA A C 1
ATOM 5397 O O . ALA A 1 703 ? -13.370 8.500 34.516 1.00 95.00 703 ALA A O 1
ATOM 5398 N N . VAL A 1 704 ? -13.214 7.516 36.530 1.00 96.25 704 VAL A N 1
ATOM 5399 C CA . VAL A 1 704 ? -14.631 7.646 36.895 1.00 96.25 704 VAL A CA 1
ATOM 5400 C C . VAL A 1 704 ? -14.843 8.941 37.678 1.00 96.25 704 VAL A C 1
ATOM 5402 O O . VAL A 1 704 ? -14.617 9.011 38.889 1.00 96.25 704 VAL A O 1
ATOM 5405 N N . GLN A 1 705 ? -15.277 9.982 36.972 1.00 95.81 705 GLN A N 1
ATOM 5406 C CA . GLN A 1 705 ? -15.327 11.350 37.488 1.00 95.81 705 GLN A CA 1
ATOM 5407 C C . GLN A 1 705 ? -16.712 11.722 38.047 1.00 95.81 705 GLN A C 1
ATOM 5409 O O . GLN A 1 705 ? -17.728 11.240 37.535 1.00 95.81 705 GLN A O 1
ATOM 5414 N N . PRO A 1 706 ? -16.791 12.604 39.060 1.00 94.75 706 PRO A N 1
ATOM 5415 C CA . PRO A 1 706 ? -18.046 13.223 39.484 1.00 94.75 706 PRO A CA 1
ATOM 5416 C C . PRO A 1 706 ? -18.750 13.967 38.338 1.00 94.75 706 PRO A C 1
ATOM 5418 O O . PRO A 1 706 ? -18.115 14.635 37.525 1.00 94.75 706 PRO A O 1
ATOM 5421 N N . LEU A 1 707 ? -20.084 13.905 38.294 1.00 92.38 707 LEU A N 1
ATOM 5422 C CA . LEU A 1 707 ? -20.904 14.579 37.273 1.00 92.38 707 LEU A CA 1
ATOM 5423 C C . LEU A 1 707 ? -21.007 16.103 37.452 1.00 92.38 707 LEU A C 1
ATOM 5425 O O . LEU A 1 707 ? -21.532 16.784 36.570 1.00 92.38 707 LEU A O 1
ATOM 5429 N N . GLY A 1 708 ? -20.572 16.645 38.595 1.00 89.50 708 GLY A N 1
ATOM 5430 C CA . GLY A 1 708 ? -20.721 18.069 38.913 1.00 89.50 708 GLY A CA 1
ATOM 5431 C C . GLY A 1 708 ? -22.186 18.496 39.087 1.00 89.50 708 GLY A C 1
ATOM 5432 O O . GLY A 1 708 ? -22.592 19.560 38.605 1.00 89.50 708 GLY A O 1
ATOM 5433 N N . LEU A 1 709 ? -23.000 17.646 39.727 1.00 88.88 709 LEU A N 1
ATOM 5434 C CA . LEU A 1 709 ? -24.393 17.954 40.056 1.00 88.88 709 LEU A CA 1
ATOM 5435 C C . LEU A 1 709 ? -24.472 18.986 41.184 1.00 88.88 709 LEU A C 1
ATOM 5437 O O . LEU A 1 709 ? -23.912 18.790 42.263 1.00 88.88 709 LEU A O 1
ATOM 5441 N N . ALA A 1 710 ? -25.254 20.049 40.992 1.00 87.12 710 ALA A N 1
ATOM 5442 C CA . ALA A 1 710 ? -25.603 20.936 42.094 1.00 87.12 710 ALA A CA 1
ATOM 5443 C C . ALA A 1 710 ? -26.596 20.254 43.050 1.00 87.12 710 ALA A C 1
ATOM 5445 O O . ALA A 1 710 ? -27.397 19.405 42.654 1.00 87.12 710 ALA A O 1
ATOM 5446 N N . ALA A 1 711 ? -26.623 20.683 44.315 1.00 83.62 711 ALA A N 1
ATOM 5447 C CA . ALA A 1 711 ? -27.534 20.124 45.318 1.00 83.62 711 ALA A CA 1
ATOM 5448 C C . ALA A 1 711 ? -29.021 20.183 44.910 1.00 83.62 711 ALA A C 1
ATOM 5450 O O . ALA A 1 711 ? -29.791 19.289 45.250 1.00 83.62 711 ALA A O 1
ATOM 5451 N N . SER A 1 712 ? -29.421 21.208 44.150 1.00 86.12 712 SER A N 1
ATOM 5452 C CA . SER A 1 712 ? -30.787 21.375 43.639 1.00 86.12 712 SER A CA 1
ATOM 5453 C C . SER A 1 712 ? -31.113 20.515 42.412 1.00 86.12 712 SER A C 1
ATOM 5455 O O . SER A 1 712 ? -32.283 20.423 42.045 1.00 86.12 712 SER A O 1
ATOM 5457 N N . GLU A 1 713 ? -30.113 19.905 41.772 1.00 89.38 713 GLU A N 1
ATOM 5458 C CA . GLU A 1 713 ? -30.247 19.095 40.552 1.00 89.38 713 GLU A CA 1
ATOM 5459 C C . GLU A 1 713 ? -30.373 17.595 40.847 1.00 89.38 713 GLU A C 1
ATOM 5461 O O . GLU A 1 713 ? -30.755 16.825 39.968 1.00 89.38 713 GLU A O 1
ATOM 5466 N N . ARG A 1 714 ? -30.106 17.176 42.089 1.00 87.69 714 ARG A N 1
ATOM 5467 C CA . ARG A 1 714 ? -30.213 15.779 42.529 1.00 87.69 714 ARG A CA 1
ATOM 5468 C C . ARG A 1 714 ? -31.626 15.243 42.301 1.00 87.69 714 ARG A C 1
ATOM 5470 O O . ARG A 1 714 ? -32.611 15.904 42.630 1.00 87.69 714 ARG A O 1
ATOM 5477 N N . GLY A 1 715 ? -31.718 14.048 41.725 1.00 88.00 715 GLY A N 1
ATOM 5478 C CA . GLY A 1 715 ? -32.987 13.404 41.384 1.00 88.00 715 GLY A CA 1
ATOM 5479 C C . GLY A 1 715 ? -33.784 14.096 40.274 1.00 88.00 715 GLY A C 1
ATOM 5480 O O . GLY A 1 715 ? -34.892 13.661 39.977 1.00 88.00 715 GLY A O 1
ATOM 5481 N N . ARG A 1 716 ? -33.266 15.167 39.653 1.00 91.00 716 ARG A N 1
ATOM 5482 C CA . ARG A 1 716 ? -33.899 15.777 38.481 1.00 91.00 716 ARG A CA 1
ATOM 5483 C C . ARG A 1 716 ? -33.428 15.091 37.214 1.00 91.00 716 ARG A C 1
ATOM 5485 O O . ARG A 1 716 ? -32.257 14.745 37.080 1.00 91.00 716 ARG A O 1
ATOM 5492 N N . ARG A 1 717 ? -34.340 14.984 36.251 1.00 93.19 717 ARG A N 1
ATOM 5493 C CA . ARG A 1 717 ? -34.014 14.510 34.911 1.00 93.19 717 ARG A CA 1
ATOM 5494 C C . ARG A 1 717 ? -33.284 15.603 34.156 1.00 93.19 717 ARG A C 1
ATOM 5496 O O . ARG A 1 717 ? -33.877 16.636 33.853 1.00 93.19 717 ARG A O 1
ATOM 5503 N N . LEU A 1 718 ? -32.013 15.368 33.856 1.00 93.38 718 LEU A N 1
ATOM 5504 C CA . LEU A 1 718 ? -31.213 16.230 32.993 1.00 93.38 718 LEU A CA 1
ATOM 5505 C C . LEU A 1 718 ? -30.882 15.502 31.690 1.00 93.38 718 LEU A C 1
ATOM 5507 O O . LEU A 1 718 ? -30.762 14.274 31.656 1.00 93.38 718 LEU A O 1
ATOM 5511 N N . SER A 1 719 ? -30.742 16.280 30.620 1.00 94.38 719 SER A N 1
ATOM 5512 C CA . SER A 1 719 ? -30.193 15.825 29.353 1.00 94.38 719 SER A CA 1
ATOM 5513 C C . SER A 1 719 ? -28.687 16.040 29.359 1.00 94.38 719 SER A C 1
ATOM 5515 O O . SER A 1 719 ? -28.223 17.143 29.642 1.00 94.38 719 SER A O 1
ATOM 5517 N N . TRP A 1 720 ? -27.937 15.015 28.979 1.00 95.00 720 TRP A N 1
ATOM 5518 C CA . TRP A 1 720 ? -26.479 15.022 28.944 1.00 95.00 720 TRP A CA 1
ATOM 5519 C C . TRP A 1 720 ? -25.981 14.744 27.538 1.00 95.00 720 TRP A C 1
ATOM 5521 O O . TRP A 1 720 ? -26.542 13.896 26.852 1.00 95.00 720 TRP A O 1
ATOM 5531 N N . ILE A 1 721 ? -24.920 15.417 27.121 1.00 93.81 721 ILE A N 1
ATOM 5532 C CA . ILE A 1 721 ? -24.221 15.131 25.868 1.00 93.81 721 ILE A CA 1
ATOM 5533 C C . ILE A 1 721 ? -22.743 14.908 26.155 1.00 93.81 721 ILE A C 1
ATOM 5535 O O . ILE A 1 721 ? -22.196 15.463 27.112 1.00 93.81 721 ILE A O 1
ATOM 5539 N N . ALA A 1 722 ? -22.123 14.081 25.325 1.00 93.81 722 ALA A N 1
ATOM 5540 C CA . ALA A 1 722 ? -20.685 13.894 25.266 1.00 93.81 722 ALA A CA 1
ATOM 5541 C C . ALA A 1 722 ? -20.176 14.493 23.955 1.00 93.81 722 ALA A C 1
ATOM 5543 O O . ALA A 1 722 ? -20.779 14.263 22.909 1.00 93.81 722 ALA A O 1
ATOM 5544 N N . GLU A 1 723 ? -19.071 15.228 24.003 1.00 91.31 723 GLU A N 1
ATOM 5545 C CA . GLU A 1 723 ? -18.443 15.865 22.842 1.00 91.31 723 GLU A CA 1
ATOM 5546 C C . GLU A 1 723 ? -16.941 15.571 22.837 1.00 91.31 723 GLU A C 1
ATOM 5548 O O . GLU A 1 723 ? -16.291 15.593 23.886 1.00 91.31 723 GLU A O 1
ATOM 5553 N N . ALA A 1 724 ? -16.368 15.296 21.665 1.00 86.75 724 ALA A N 1
ATOM 5554 C CA . ALA A 1 724 ? -14.921 15.139 21.538 1.00 86.75 724 ALA A CA 1
ATOM 5555 C C . ALA A 1 724 ? -14.240 16.507 21.661 1.00 86.75 724 ALA A C 1
ATOM 5557 O O . ALA A 1 724 ? -14.502 17.413 20.866 1.00 86.75 724 ALA A O 1
ATOM 5558 N N . ALA A 1 725 ? -13.315 16.659 22.610 1.00 78.94 725 ALA A N 1
ATOM 5559 C CA . ALA A 1 725 ? -12.540 17.886 22.729 1.00 78.94 725 ALA A CA 1
ATOM 5560 C C . ALA A 1 725 ? -11.777 18.171 21.419 1.00 78.94 725 ALA A C 1
ATOM 5562 O O . ALA A 1 725 ? -11.039 17.322 20.917 1.00 78.94 725 ALA A O 1
ATOM 5563 N N . GLY A 1 726 ? -11.957 19.375 20.867 1.00 69.38 726 GLY A N 1
ATOM 5564 C CA . GLY A 1 726 ? -11.262 19.825 19.656 1.00 69.38 726 GLY A CA 1
ATOM 5565 C C . GLY A 1 726 ? -11.882 19.397 18.319 1.00 69.38 726 GLY A C 1
ATOM 5566 O O . GLY A 1 726 ? -11.313 19.738 17.286 1.00 69.38 726 GLY A O 1
ATOM 5567 N N . MET A 1 727 ? -13.032 18.707 18.301 1.00 65.88 727 MET A N 1
ATOM 5568 C CA . MET A 1 727 ? -13.782 18.423 17.066 1.00 65.88 727 MET A CA 1
ATOM 5569 C C . MET A 1 727 ? -15.152 19.099 17.080 1.00 65.88 727 MET A C 1
ATOM 5571 O O . MET A 1 727 ? -16.019 18.757 17.880 1.00 65.88 727 MET A O 1
ATOM 5575 N N . ALA A 1 728 ? -15.371 20.037 16.160 1.00 59.56 728 ALA A N 1
ATOM 5576 C CA . ALA A 1 728 ? -16.677 20.665 15.996 1.00 59.56 728 ALA A CA 1
ATOM 5577 C C . ALA A 1 728 ? -17.685 19.671 15.386 1.00 59.56 728 ALA A C 1
ATOM 5579 O O . ALA A 1 728 ? -17.413 19.067 14.353 1.00 59.56 728 ALA A O 1
ATOM 5580 N N . GLY A 1 729 ? -18.857 19.519 16.013 1.00 62.88 729 GLY A N 1
ATOM 5581 C CA . GLY A 1 729 ? -19.979 18.729 15.482 1.00 62.88 729 GLY A CA 1
ATOM 5582 C C . GLY A 1 729 ? -20.000 17.239 15.853 1.00 62.88 729 GLY A C 1
ATOM 5583 O O . GLY A 1 729 ? -20.981 16.564 15.551 1.00 62.88 729 GLY A O 1
ATOM 5584 N N . ALA A 1 730 ? -18.976 16.723 16.539 1.00 69.12 730 ALA A N 1
ATOM 5585 C CA . ALA A 1 730 ? -18.929 15.339 17.014 1.00 69.12 730 ALA A CA 1
ATOM 5586 C C . ALA A 1 730 ? -19.566 15.211 18.411 1.00 69.12 730 ALA A C 1
ATOM 5588 O O . ALA A 1 730 ? -18.897 15.403 19.428 1.00 69.12 730 ALA A O 1
ATOM 5589 N N . MET A 1 731 ? -20.861 14.882 18.452 1.00 83.31 731 MET A N 1
ATOM 5590 C CA . MET A 1 731 ? -21.659 14.769 19.679 1.00 83.31 731 MET A CA 1
ATOM 5591 C C . MET A 1 731 ? -22.302 13.380 19.804 1.00 83.31 731 MET A C 1
ATOM 5593 O O . MET A 1 731 ? -22.823 12.842 18.830 1.00 83.31 731 MET A O 1
ATOM 5597 N N . SER A 1 732 ? -22.314 12.827 21.019 1.00 89.00 732 SER A N 1
ATOM 5598 C CA . SER A 1 732 ? -23.045 11.612 21.393 1.00 89.00 732 SER A CA 1
ATOM 5599 C C . SER A 1 732 ? -24.073 11.920 22.486 1.00 89.00 732 SER A C 1
ATOM 5601 O O . SER A 1 732 ? -23.806 12.697 23.407 1.00 89.00 732 SER A O 1
ATOM 5603 N N . GLY A 1 733 ? -25.261 11.325 22.371 1.00 88.00 733 GLY A N 1
ATOM 5604 C CA . GLY A 1 733 ? -26.439 11.648 23.177 1.00 88.00 733 GLY A CA 1
ATOM 5605 C C . GLY A 1 733 ? -27.535 12.351 22.357 1.00 88.00 733 GLY A C 1
ATOM 5606 O O . GLY A 1 733 ? -27.503 12.312 21.127 1.00 88.00 733 GLY A O 1
ATOM 5607 N N . PRO A 1 734 ? -28.524 12.986 23.010 1.00 91.00 734 PRO A N 1
ATOM 5608 C CA . PRO A 1 734 ? -28.622 13.197 24.451 1.00 91.00 734 PRO A CA 1
ATOM 5609 C C . PRO A 1 734 ? -28.925 11.931 25.268 1.00 91.00 734 PRO A C 1
ATOM 5611 O O . PRO A 1 734 ? -29.755 11.109 24.890 1.00 91.00 734 PRO A O 1
ATOM 5614 N N . PHE A 1 735 ? -28.311 11.821 26.445 1.00 93.94 735 PHE A N 1
ATOM 5615 C CA . PHE A 1 735 ? -28.613 10.826 27.472 1.00 93.94 735 PHE A CA 1
ATOM 5616 C C . PHE A 1 735 ? -29.500 11.445 28.554 1.00 93.94 735 PHE A C 1
ATOM 5618 O O . PHE A 1 735 ? -29.204 12.525 29.061 1.00 93.94 735 PHE A O 1
ATOM 5625 N N . ALA A 1 736 ? -30.579 10.767 28.939 1.00 93.81 736 ALA A N 1
ATOM 5626 C CA . ALA A 1 736 ? -31.383 11.175 30.087 1.00 93.81 736 ALA A CA 1
ATOM 5627 C C . ALA A 1 736 ? -30.873 10.476 31.351 1.00 93.81 736 ALA A C 1
ATOM 5629 O O . ALA A 1 736 ? -30.817 9.247 31.387 1.00 93.81 736 ALA A O 1
ATOM 5630 N N . PHE A 1 737 ? -30.544 11.246 32.388 1.00 94.56 737 PHE A N 1
ATOM 5631 C CA . PHE A 1 737 ? -30.097 10.695 33.666 1.00 94.56 737 PHE A CA 1
ATOM 5632 C C . PHE A 1 737 ? -30.700 11.456 34.851 1.00 94.56 737 PHE A C 1
ATOM 5634 O O . PHE A 1 737 ? -30.783 12.686 34.842 1.00 94.56 737 PHE A O 1
ATOM 5641 N N . GLU A 1 738 ? -31.111 10.684 35.856 1.00 92.50 738 GLU A N 1
ATOM 5642 C CA . GLU A 1 738 ? -31.643 11.106 37.151 1.00 92.50 738 GLU A CA 1
ATOM 5643 C C . GLU A 1 738 ? -30.793 10.409 38.220 1.00 92.50 738 GLU A C 1
ATOM 5645 O O . GLU A 1 738 ? -30.807 9.183 38.310 1.00 92.50 738 GLU A O 1
ATOM 5650 N N . GLY A 1 739 ? -30.018 11.165 38.998 1.00 90.25 739 GLY A N 1
ATOM 5651 C CA . GLY A 1 739 ? -29.093 10.596 39.982 1.00 90.25 739 GLY A CA 1
ATOM 5652 C C . GLY A 1 739 ? -28.714 11.577 41.087 1.00 90.25 739 GLY A C 1
ATOM 5653 O O . GLY A 1 739 ? -29.260 12.679 41.174 1.00 90.25 739 GLY A O 1
ATOM 5654 N N . GLY A 1 740 ? -27.794 11.170 41.958 1.00 90.25 740 GLY A N 1
ATOM 5655 C CA . GLY A 1 740 ? -27.413 11.899 43.168 1.00 90.25 740 GLY A CA 1
ATOM 5656 C C . GLY A 1 740 ? -28.343 11.639 44.355 1.00 90.25 740 GLY A C 1
ATOM 5657 O O . GLY A 1 740 ? -28.286 12.373 45.342 1.00 90.25 740 GLY A O 1
ATOM 5658 N N . LEU A 1 741 ? -29.220 10.632 44.266 1.00 92.19 741 LEU A N 1
ATOM 5659 C CA . LEU A 1 741 ? -30.105 10.231 45.363 1.00 92.19 741 LEU A CA 1
ATOM 5660 C C . LEU A 1 741 ? -29.558 9.026 46.122 1.00 92.19 741 LEU A C 1
ATOM 5662 O O . LEU A 1 741 ? -29.837 8.898 47.317 1.00 92.19 741 LEU A O 1
ATOM 5666 N N . ARG A 1 742 ? -28.758 8.159 45.485 1.00 93.56 742 ARG A N 1
ATOM 5667 C CA . ARG A 1 742 ? -28.260 6.948 46.145 1.00 93.56 742 ARG A CA 1
ATOM 5668 C C . ARG A 1 742 ? -27.394 7.262 47.364 1.00 93.56 742 ARG A C 1
ATOM 5670 O O . ARG A 1 742 ? -27.630 6.695 48.427 1.00 93.56 742 ARG A O 1
ATOM 5677 N N . ALA A 1 743 ? -26.484 8.225 47.253 1.00 92.25 743 ALA A N 1
ATOM 5678 C CA . ALA A 1 743 ? -25.670 8.725 48.365 1.00 92.25 743 ALA A CA 1
ATOM 5679 C C . ALA A 1 743 ? -26.477 9.372 49.508 1.00 92.25 743 ALA A C 1
ATOM 5681 O O . ALA A 1 743 ? -25.986 9.488 50.625 1.00 92.25 743 ALA A O 1
ATOM 5682 N N . LEU A 1 744 ? -27.729 9.762 49.250 1.00 91.50 744 LEU A N 1
ATOM 5683 C CA . LEU A 1 744 ? -28.648 10.362 50.223 1.00 91.50 744 LEU A CA 1
ATOM 5684 C C . LEU A 1 744 ? -29.785 9.421 50.631 1.00 91.50 744 LEU A C 1
ATOM 5686 O O . LEU A 1 744 ? -30.713 9.840 51.323 1.00 91.50 744 LEU A O 1
ATOM 5690 N N . THR A 1 745 ? -29.733 8.149 50.236 1.00 93.75 745 THR A N 1
ATOM 5691 C CA . THR A 1 745 ? -30.733 7.148 50.620 1.00 93.75 745 THR A CA 1
ATOM 5692 C C . THR A 1 745 ? -30.330 6.521 51.951 1.00 93.75 745 THR A C 1
ATOM 5694 O O . THR A 1 745 ? -29.240 5.956 52.014 1.00 93.75 745 THR A O 1
ATOM 5697 N N . PRO A 1 746 ? -31.122 6.635 53.038 1.00 94.62 746 PRO A N 1
ATOM 5698 C CA . PRO A 1 746 ? -30.747 6.032 54.317 1.00 94.62 746 PRO A CA 1
ATOM 5699 C C . PRO A 1 746 ? -30.509 4.527 54.176 1.00 94.62 746 PRO A C 1
ATOM 5701 O O . PRO A 1 746 ? -31.225 3.846 53.432 1.00 94.62 746 PRO A O 1
ATOM 5704 N N . LEU A 1 747 ? -29.496 4.010 54.871 1.00 93.94 747 LEU A N 1
ATOM 5705 C CA . LEU A 1 747 ? -29.129 2.598 54.782 1.00 93.94 747 LEU A CA 1
ATOM 5706 C C . LEU A 1 747 ? -30.159 1.707 55.489 1.00 93.94 747 LEU A C 1
ATOM 5708 O O . LEU A 1 747 ? -30.873 2.140 56.393 1.00 93.94 747 LEU A O 1
ATOM 5712 N N . ALA A 1 748 ? -30.219 0.436 55.087 1.00 93.62 748 ALA A N 1
ATOM 5713 C CA . ALA A 1 748 ? -31.079 -0.546 55.738 1.00 93.62 748 ALA A CA 1
ATOM 5714 C C . ALA A 1 748 ? -30.584 -0.830 57.167 1.00 93.62 748 ALA A C 1
ATOM 5716 O O . ALA A 1 748 ? -29.418 -1.208 57.315 1.00 93.62 748 ALA A O 1
ATOM 5717 N N . PRO A 1 749 ? -31.431 -0.711 58.208 1.00 94.50 749 PRO A N 1
ATOM 5718 C CA . PRO A 1 749 ? -31.060 -1.099 59.567 1.00 94.50 749 PRO A CA 1
ATOM 5719 C C . PRO A 1 749 ? -30.586 -2.554 59.652 1.00 94.50 749 PRO A C 1
ATOM 5721 O O . PRO A 1 749 ? -30.967 -3.397 58.841 1.00 94.50 749 PRO A O 1
ATOM 5724 N N . VAL A 1 750 ? -29.768 -2.875 60.651 1.00 93.19 750 VAL A N 1
ATOM 5725 C CA . VAL A 1 750 ? -29.211 -4.230 60.829 1.00 93.19 750 VAL A CA 1
ATOM 5726 C C . VAL A 1 750 ? -29.563 -4.813 62.187 1.00 93.19 750 VAL A C 1
ATOM 5728 O O . VAL A 1 750 ? -30.076 -4.122 63.065 1.00 93.19 750 VAL A O 1
ATOM 5731 N N . HIS A 1 751 ? -29.301 -6.110 62.351 1.00 93.31 751 HIS A N 1
ATOM 5732 C CA . HIS A 1 751 ? -29.529 -6.849 63.598 1.00 93.31 751 HIS A CA 1
ATOM 5733 C C . HIS A 1 751 ? -30.983 -6.757 64.085 1.00 93.31 751 HIS A C 1
ATOM 5735 O O . HIS A 1 751 ? -31.236 -6.530 65.267 1.00 93.31 751 HIS A O 1
ATOM 5741 N N . LEU A 1 752 ? -31.933 -6.910 63.156 1.00 95.88 752 LEU A N 1
ATOM 5742 C CA . LEU A 1 752 ? -33.351 -6.985 63.486 1.00 95.88 752 LEU A CA 1
ATOM 5743 C C . LEU A 1 752 ? -33.583 -8.167 64.432 1.00 95.88 752 LEU A C 1
ATOM 5745 O O . LEU A 1 752 ? -33.156 -9.289 64.159 1.00 95.88 752 LEU A O 1
ATOM 5749 N N . PHE A 1 753 ? -34.259 -7.890 65.537 1.00 95.81 753 PHE A N 1
ATOM 5750 C CA . PHE A 1 753 ? -34.503 -8.826 66.620 1.00 95.81 753 PHE A CA 1
ATOM 5751 C C . PHE A 1 753 ? -35.929 -8.649 67.140 1.00 95.81 753 PHE A C 1
ATOM 5753 O O . PHE A 1 753 ? -36.423 -7.522 67.205 1.00 95.81 753 PHE A O 1
ATOM 5760 N N . ALA A 1 754 ? -36.574 -9.754 67.506 1.00 95.62 754 ALA A N 1
ATOM 5761 C CA . ALA A 1 754 ? -37.896 -9.774 68.116 1.00 95.62 754 ALA A CA 1
ATOM 5762 C C . ALA A 1 754 ? -37.857 -10.598 69.410 1.00 95.62 754 ALA A C 1
ATOM 5764 O O . ALA A 1 754 ? -37.150 -11.599 69.483 1.00 95.62 754 ALA A O 1
ATOM 5765 N N . GLU A 1 755 ? -38.605 -10.163 70.423 1.00 95.06 755 GLU A N 1
ATOM 5766 C CA . GLU A 1 755 ? -38.740 -10.848 71.713 1.00 95.06 755 GLU A CA 1
ATOM 5767 C C . GLU A 1 755 ? -40.212 -10.881 72.136 1.00 95.06 755 GLU A C 1
ATOM 5769 O O . GLU A 1 755 ? -40.837 -9.821 72.288 1.00 95.06 755 GLU A O 1
ATOM 5774 N N . ARG A 1 756 ? -40.768 -12.078 72.373 1.00 94.44 756 ARG A N 1
ATOM 5775 C CA . ARG A 1 756 ? -42.106 -12.231 72.963 1.00 94.44 756 ARG A CA 1
ATOM 5776 C C . ARG A 1 756 ? -42.118 -11.730 74.409 1.00 94.44 756 ARG A C 1
ATOM 5778 O O . ARG A 1 756 ? -41.364 -12.206 75.253 1.00 94.44 756 ARG A O 1
ATOM 5785 N N . ARG A 1 757 ? -43.052 -10.834 74.725 1.00 92.56 757 ARG A N 1
ATOM 5786 C CA . ARG A 1 757 ? -43.401 -10.417 76.091 1.00 92.56 757 ARG A CA 1
ATOM 5787 C C . ARG A 1 757 ? -44.845 -10.806 76.402 1.00 92.56 757 ARG A C 1
ATOM 5789 O O . ARG A 1 757 ? -45.599 -11.182 75.508 1.00 92.56 757 ARG A O 1
ATOM 5796 N N . GLY A 1 758 ? -45.233 -10.747 77.678 1.00 86.00 758 GLY A N 1
ATOM 5797 C CA . GLY A 1 758 ? -46.572 -11.165 78.116 1.00 86.00 758 GLY A CA 1
ATOM 5798 C C . GLY A 1 758 ? -47.722 -10.370 77.478 1.00 86.00 758 GLY A C 1
ATOM 5799 O O . GLY A 1 758 ? -48.828 -10.886 77.368 1.00 86.00 758 GLY A O 1
ATOM 5800 N N . ASP A 1 759 ? -47.456 -9.143 77.034 1.00 92.50 759 ASP A N 1
ATOM 5801 C CA . ASP A 1 759 ? -48.415 -8.176 76.495 1.00 92.50 759 ASP A CA 1
ATOM 5802 C C . ASP A 1 759 ? -48.172 -7.797 75.016 1.00 92.50 759 ASP A C 1
ATOM 5804 O O . ASP A 1 759 ? -48.899 -6.964 74.469 1.00 92.50 759 ASP A O 1
ATOM 5808 N N . GLY A 1 760 ? -47.195 -8.410 74.334 1.00 94.69 760 GLY A N 1
ATOM 5809 C CA . GLY A 1 760 ? -46.872 -8.100 72.934 1.00 94.69 760 GLY A CA 1
ATOM 5810 C C . GLY A 1 760 ? -45.499 -8.595 72.475 1.00 94.69 760 GLY A C 1
ATOM 5811 O O . GLY A 1 760 ? -44.902 -9.478 73.089 1.00 94.69 760 GLY A O 1
ATOM 5812 N N . VAL A 1 761 ? -44.986 -8.024 71.387 1.00 96.25 761 VAL A N 1
ATOM 5813 C CA . VAL A 1 761 ? -43.657 -8.311 70.823 1.00 96.25 761 VAL A CA 1
ATOM 5814 C C . VAL A 1 761 ? -42.804 -7.055 70.848 1.00 96.25 761 VAL A C 1
ATOM 5816 O O . VAL A 1 761 ? -43.227 -6.006 70.366 1.00 96.25 761 VAL A O 1
ATOM 5819 N N . LEU A 1 762 ? -41.581 -7.151 71.369 1.00 96.56 762 LEU A N 1
ATOM 5820 C CA . LEU A 1 762 ? -40.608 -6.068 71.269 1.00 96.56 762 LEU A CA 1
ATOM 5821 C C . LEU A 1 762 ? -39.693 -6.287 70.063 1.00 96.56 762 LEU A C 1
ATOM 5823 O O . LEU A 1 762 ? -38.900 -7.225 70.052 1.00 96.56 762 LEU A O 1
ATOM 5827 N N . PHE A 1 763 ? -39.751 -5.381 69.091 1.00 97.19 763 PHE A N 1
ATOM 5828 C CA . PHE A 1 763 ? -38.810 -5.321 67.978 1.00 97.19 763 PHE A CA 1
ATOM 5829 C C . PHE A 1 763 ? -37.665 -4.358 68.290 1.00 97.19 763 PHE A C 1
ATOM 5831 O O . PHE A 1 763 ? -37.889 -3.262 68.804 1.00 97.19 763 PHE A O 1
ATOM 5838 N N . ARG A 1 764 ? -36.431 -4.753 67.964 1.00 96.94 764 ARG A N 1
ATOM 5839 C CA . ARG A 1 764 ? -35.212 -3.942 68.115 1.00 96.94 764 ARG A CA 1
ATOM 5840 C C . ARG A 1 764 ? -34.331 -4.074 66.879 1.00 96.94 764 ARG A C 1
ATOM 5842 O O . ARG A 1 764 ? -34.327 -5.119 66.231 1.00 96.94 764 ARG A O 1
ATOM 5849 N N . TRP A 1 765 ? -33.561 -3.038 66.573 1.00 96.88 765 TRP A N 1
ATOM 5850 C CA . TRP A 1 765 ? -32.557 -3.056 65.504 1.00 96.88 765 TRP A CA 1
ATOM 5851 C C . TRP A 1 765 ? -31.390 -2.119 65.834 1.00 96.88 765 TRP A C 1
ATOM 5853 O O . TRP A 1 765 ? -31.340 -1.497 66.896 1.00 96.88 765 TRP A O 1
ATOM 5863 N N . LYS A 1 766 ? -30.410 -2.047 64.934 1.00 94.31 766 LYS A N 1
ATOM 5864 C CA . LYS A 1 766 ? -29.276 -1.122 64.994 1.00 94.31 766 LYS A CA 1
ATOM 5865 C C . LYS A 1 766 ? -29.302 -0.169 63.800 1.00 94.31 766 LYS A C 1
ATOM 5867 O O . LYS A 1 766 ? -29.488 -0.607 62.661 1.00 94.31 766 LYS A O 1
ATOM 5872 N N . ARG A 1 767 ? -29.120 1.127 64.085 1.00 93.44 767 ARG A N 1
ATOM 5873 C CA . ARG A 1 767 ? -28.980 2.197 63.088 1.00 93.44 767 ARG A CA 1
ATOM 5874 C C . ARG A 1 767 ? -27.717 1.986 62.257 1.00 93.44 767 ARG A C 1
ATOM 5876 O O . ARG A 1 767 ? -26.731 1.441 62.749 1.00 93.44 767 ARG A O 1
ATOM 5883 N N . ARG A 1 768 ? -27.746 2.449 61.009 1.00 91.75 768 ARG A N 1
ATOM 5884 C CA . ARG A 1 768 ? -26.558 2.606 60.164 1.00 91.75 768 ARG A CA 1
ATOM 5885 C C . ARG A 1 768 ? -26.477 4.045 59.675 1.00 91.75 768 ARG A C 1
ATOM 5887 O O . ARG A 1 768 ? -27.504 4.697 59.525 1.00 91.75 768 ARG A O 1
ATOM 5894 N N . GLY A 1 769 ? -25.263 4.510 59.417 1.00 90.38 769 GLY A N 1
ATOM 5895 C CA . GLY A 1 769 ? -24.988 5.816 58.822 1.00 90.38 769 GLY A CA 1
ATOM 5896 C C . GLY A 1 769 ? -24.162 5.661 57.549 1.00 90.38 769 GLY A C 1
ATOM 5897 O O . GLY A 1 769 ? -23.513 4.635 57.344 1.00 90.38 769 GLY A O 1
ATOM 5898 N N . ARG A 1 770 ? -24.209 6.670 56.683 1.00 90.25 770 ARG A N 1
ATOM 5899 C CA . ARG A 1 770 ? -23.461 6.742 55.416 1.00 90.25 770 ARG A CA 1
ATOM 5900 C C . ARG A 1 770 ? -22.174 7.544 55.534 1.00 90.25 770 ARG A C 1
ATOM 5902 O O . ARG A 1 770 ? -21.257 7.338 54.749 1.00 90.25 770 ARG A O 1
ATOM 5909 N N . VAL A 1 771 ? -22.139 8.485 56.473 1.00 85.38 771 VAL A N 1
ATOM 5910 C CA . VAL A 1 771 ? -21.048 9.447 56.656 1.00 85.38 771 VAL A CA 1
ATOM 5911 C C . VAL A 1 771 ? -20.334 9.111 57.956 1.00 85.38 771 VAL A C 1
ATOM 5913 O O . VAL A 1 771 ? -20.980 9.047 58.998 1.00 85.38 771 VAL A O 1
ATOM 5916 N N . GLU A 1 772 ? -19.023 8.863 57.875 1.00 81.81 772 GLU A N 1
ATOM 5917 C CA . GLU A 1 772 ? -18.135 8.653 59.035 1.00 81.81 772 GLU A CA 1
ATOM 5918 C C . GLU A 1 772 ? -18.618 7.568 60.027 1.00 81.81 772 GLU A C 1
ATOM 5920 O O . GLU A 1 772 ? -18.334 7.612 61.219 1.00 81.81 772 GLU A O 1
ATOM 5925 N N . ALA A 1 773 ? -19.354 6.564 59.540 1.00 84.69 773 ALA A N 1
ATOM 5926 C CA . ALA A 1 773 ? -19.984 5.538 60.377 1.00 84.69 773 ALA A CA 1
ATOM 5927 C C . ALA A 1 773 ? -19.139 4.262 60.575 1.00 84.69 773 ALA A C 1
ATOM 5929 O O . ALA A 1 773 ? -19.609 3.323 61.213 1.00 84.69 773 ALA A O 1
ATOM 5930 N N . ASP A 1 774 ? -17.926 4.216 60.015 1.00 79.12 774 ASP A N 1
ATOM 5931 C CA . ASP A 1 774 ? -17.023 3.047 60.043 1.00 79.12 774 ASP A CA 1
ATOM 5932 C C . ASP A 1 774 ? -15.785 3.269 60.948 1.00 79.12 774 ASP A C 1
ATOM 5934 O O . ASP A 1 774 ? -14.854 2.464 60.980 1.00 79.12 774 ASP A O 1
ATOM 5938 N N . GLY A 1 775 ? -15.761 4.388 61.687 1.00 76.06 775 GLY A N 1
ATOM 5939 C CA . GLY A 1 775 ? -14.723 4.718 62.667 1.00 76.06 775 GLY A CA 1
ATOM 5940 C C . GLY A 1 775 ? -14.890 3.948 63.982 1.00 76.06 775 GLY A C 1
ATOM 5941 O O . GLY A 1 775 ? -16.005 3.707 64.439 1.00 76.06 775 GLY A O 1
ATOM 5942 N N . TRP A 1 776 ? -13.771 3.562 64.601 1.00 76.31 776 TRP A N 1
ATOM 5943 C CA . TRP A 1 776 ? -13.732 2.814 65.873 1.00 76.31 776 TRP A CA 1
ATOM 5944 C C . TRP A 1 776 ? -13.422 3.702 67.089 1.00 76.31 776 TRP A C 1
ATOM 5946 O O . TRP A 1 776 ? -13.368 3.226 68.221 1.00 76.31 776 TRP A O 1
ATOM 5956 N N . ASP A 1 777 ? -13.162 4.980 66.847 1.00 80.31 777 ASP A N 1
ATOM 5957 C CA . ASP A 1 777 ? -12.755 5.995 67.812 1.00 80.31 777 ASP A CA 1
ATOM 5958 C C . ASP A 1 777 ? -13.945 6.691 68.493 1.00 80.31 777 ASP A C 1
ATOM 5960 O O . ASP A 1 777 ? -13.847 7.071 69.662 1.00 80.31 777 ASP A O 1
ATOM 5964 N N . ALA A 1 778 ? -15.076 6.828 67.796 1.00 78.62 778 ALA A N 1
ATOM 5965 C CA . ALA A 1 778 ? -16.293 7.442 68.324 1.00 78.62 778 ALA A CA 1
ATOM 5966 C C . ALA A 1 778 ? -17.129 6.472 69.185 1.00 78.62 778 ALA A C 1
ATOM 5968 O O . ALA A 1 778 ? -17.205 5.274 68.920 1.00 78.62 778 ALA A O 1
ATOM 5969 N N . SER A 1 779 ? -17.818 6.993 70.210 1.00 82.81 779 SER A N 1
ATOM 5970 C CA . SER A 1 779 ? -18.707 6.188 71.069 1.00 82.81 779 SER A CA 1
ATOM 5971 C C . SER A 1 779 ? -20.049 5.832 70.418 1.00 82.81 779 SER A C 1
ATOM 5973 O O . SER A 1 779 ? -20.722 4.915 70.879 1.00 82.81 779 SER A O 1
ATOM 5975 N N . GLU A 1 780 ? -20.456 6.577 69.390 1.00 84.81 780 GLU A N 1
ATOM 5976 C CA . GLU A 1 780 ? -21.663 6.360 68.589 1.00 84.81 780 GLU A CA 1
ATOM 5977 C C . GLU A 1 780 ? -21.435 6.950 67.191 1.00 84.81 780 GLU A C 1
ATOM 5979 O O . GLU A 1 780 ? -20.698 7.930 67.051 1.00 84.81 780 GLU A O 1
ATOM 5984 N N . ILE A 1 781 ? -22.056 6.371 66.159 1.00 88.12 781 ILE A N 1
ATOM 5985 C CA . ILE A 1 781 ? -21.895 6.867 64.785 1.00 88.12 781 ILE A CA 1
ATOM 5986 C C . ILE A 1 781 ? -22.613 8.219 64.608 1.00 88.12 781 ILE A C 1
ATOM 5988 O O . ILE A 1 781 ? -23.681 8.423 65.203 1.00 88.12 781 ILE A O 1
ATOM 5992 N N . PRO A 1 782 ? -22.119 9.136 63.757 1.00 86.25 782 PRO A N 1
ATOM 5993 C CA . PRO A 1 782 ? -22.794 10.406 63.495 1.00 86.25 782 PRO A CA 1
ATOM 5994 C C . PRO A 1 782 ? -24.230 10.228 62.986 1.00 86.25 782 PRO A C 1
ATOM 5996 O O . PRO A 1 782 ? -24.574 9.226 62.347 1.00 86.25 782 PRO A O 1
ATOM 5999 N N . LEU A 1 783 ? -25.094 11.205 63.271 1.00 88.00 783 LEU A N 1
ATOM 6000 C CA . LEU A 1 783 ? -26.418 11.282 62.660 1.00 88.00 783 LEU A CA 1
ATOM 6001 C C . LEU A 1 783 ? -26.281 11.980 61.300 1.00 88.00 783 LEU A C 1
ATOM 6003 O O . LEU A 1 783 ? -26.041 13.182 61.227 1.00 88.00 783 LEU A O 1
ATOM 6007 N N . ASP A 1 784 ? -26.407 11.211 60.222 1.00 87.44 784 ASP A N 1
ATOM 6008 C CA . ASP A 1 784 ? -26.262 11.665 58.833 1.00 87.44 784 ASP A CA 1
ATOM 6009 C C . ASP A 1 784 ? -27.596 12.096 58.188 1.00 87.44 784 ASP A C 1
ATOM 6011 O O . ASP A 1 784 ? -27.672 12.354 56.985 1.00 87.44 784 ASP A O 1
ATOM 6015 N N . GLU A 1 785 ? -28.644 12.189 59.004 1.00 91.38 785 GLU A N 1
ATOM 6016 C CA . GLU A 1 785 ? -29.951 12.779 58.722 1.00 91.38 785 GLU A CA 1
ATOM 6017 C C . GLU A 1 785 ? -30.266 13.801 59.832 1.00 91.38 785 GLU A C 1
ATOM 6019 O O . GLU A 1 785 ? -29.747 13.690 60.938 1.00 91.38 785 GLU A O 1
ATOM 6024 N N . PRO A 1 786 ? -31.121 14.812 59.606 1.00 91.38 786 PRO A N 1
ATOM 6025 C CA . PRO A 1 786 ? -31.435 15.801 60.643 1.00 91.38 786 PRO A CA 1
ATOM 6026 C C . PRO A 1 786 ? -32.299 15.245 61.789 1.00 91.38 786 PRO A C 1
ATOM 6028 O O . PRO A 1 786 ? -32.563 15.958 62.754 1.00 91.38 786 PRO A O 1
ATOM 6031 N N . PHE A 1 787 ? -32.776 14.005 61.670 1.00 92.69 787 PHE A N 1
ATOM 6032 C CA . PHE A 1 787 ? -33.593 13.306 62.656 1.00 92.69 787 PHE A CA 1
ATOM 6033 C C . PHE A 1 787 ? -33.356 11.793 62.575 1.00 92.69 787 PHE A C 1
ATOM 6035 O O . PHE A 1 787 ? -32.979 11.268 61.528 1.00 92.69 787 PHE A O 1
ATOM 6042 N N . GLU A 1 788 ? -33.630 11.087 63.671 1.00 94.12 788 GLU A N 1
ATOM 6043 C CA . GLU A 1 788 ? -33.708 9.627 63.701 1.00 94.12 788 GLU A CA 1
ATOM 6044 C C . GLU A 1 788 ? -35.183 9.205 63.666 1.00 94.12 788 GLU A C 1
ATOM 6046 O O . GLU A 1 788 ? -35.934 9.459 64.605 1.00 94.12 788 GLU A O 1
ATOM 6051 N N . LEU A 1 789 ? -35.614 8.605 62.555 1.00 96.00 789 LEU A N 1
ATOM 6052 C CA . LEU A 1 789 ? -36.977 8.110 62.360 1.00 96.00 789 LEU A CA 1
ATOM 6053 C C . LEU A 1 789 ? -36.953 6.802 61.571 1.00 96.00 789 LEU A C 1
ATOM 6055 O O . LEU A 1 789 ? -36.169 6.642 60.632 1.00 96.00 789 LEU A O 1
ATOM 6059 N N . TYR A 1 790 ? -37.860 5.892 61.908 1.00 96.94 790 TYR A N 1
ATOM 6060 C CA . TYR A 1 790 ? -38.009 4.605 61.243 1.00 96.94 790 TYR A CA 1
ATOM 6061 C C . TYR A 1 790 ? -39.464 4.332 60.899 1.00 96.94 790 TYR A C 1
ATOM 6063 O O . TYR A 1 790 ? -40.355 4.622 61.693 1.00 96.94 790 TYR A O 1
ATOM 6071 N N . ARG A 1 791 ? -39.691 3.692 59.751 1.00 97.19 791 ARG A N 1
ATOM 6072 C CA . ARG A 1 791 ? -40.964 3.058 59.407 1.00 97.19 791 ARG A CA 1
ATOM 6073 C C . ARG A 1 791 ? -40.837 1.552 59.570 1.00 97.19 791 ARG A C 1
ATOM 6075 O O . ARG A 1 791 ? -39.978 0.933 58.939 1.00 97.19 791 ARG A O 1
ATOM 6082 N N . VAL A 1 792 ? -41.712 0.983 60.389 1.00 97.12 792 VAL A N 1
ATOM 6083 C CA . VAL A 1 792 ? -41.836 -0.452 60.637 1.00 97.12 792 VAL A CA 1
ATOM 6084 C C . VAL A 1 792 ? -43.120 -0.945 59.986 1.00 97.12 792 VAL A C 1
ATOM 6086 O O . VAL A 1 792 ? -44.199 -0.422 60.252 1.00 97.12 792 VAL A O 1
ATOM 6089 N N . GLU A 1 793 ? -43.009 -1.950 59.126 1.00 97.31 793 GLU A N 1
ATOM 6090 C CA . GLU A 1 793 ? -44.135 -2.588 58.453 1.00 97.31 793 GLU A CA 1
ATOM 6091 C C . GLU A 1 793 ? -44.210 -4.059 58.869 1.00 97.31 793 GLU A C 1
ATOM 6093 O O . GLU A 1 793 ? -43.242 -4.806 58.705 1.00 97.31 793 GLU A O 1
ATOM 6098 N N . VAL A 1 794 ? -45.363 -4.487 59.378 1.00 96.00 794 VAL A N 1
ATOM 6099 C CA . VAL A 1 794 ? -45.659 -5.902 59.635 1.00 96.00 794 VAL A CA 1
ATOM 6100 C C . VAL A 1 794 ? -46.288 -6.496 58.382 1.00 96.00 794 VAL A C 1
ATOM 6102 O O . VAL A 1 794 ? -47.219 -5.921 57.812 1.00 96.00 794 VAL A O 1
ATOM 6105 N N . LEU A 1 795 ? -45.765 -7.636 57.938 1.00 95.25 795 LEU A N 1
ATOM 6106 C CA . LEU A 1 795 ? -46.093 -8.253 56.657 1.00 95.25 795 LEU A CA 1
ATOM 6107 C C . LEU A 1 795 ? -46.745 -9.628 56.836 1.00 95.25 795 LEU A C 1
ATOM 6109 O O . LEU A 1 795 ? -46.331 -10.425 57.677 1.00 95.25 795 LEU A O 1
ATOM 6113 N N . ASP A 1 796 ? -47.692 -9.926 55.952 1.00 90.88 796 ASP A N 1
ATOM 6114 C CA . ASP A 1 796 ? -48.221 -11.263 55.686 1.00 90.88 796 ASP A CA 1
ATOM 6115 C C . ASP A 1 796 ? -47.965 -11.604 54.209 1.00 90.88 796 ASP A C 1
ATOM 6117 O O . ASP A 1 796 ? -48.601 -11.061 53.297 1.00 90.88 796 ASP A O 1
ATOM 6121 N N . GLY A 1 797 ? -46.935 -12.415 53.957 1.00 87.44 797 GLY A N 1
ATOM 6122 C CA . GLY A 1 797 ? -46.338 -12.536 52.626 1.00 87.44 797 GLY A CA 1
ATOM 6123 C C . GLY A 1 797 ? -45.764 -11.193 52.152 1.00 87.44 797 GLY A C 1
ATOM 6124 O O . GLY A 1 797 ? -44.843 -10.653 52.765 1.00 87.44 797 GLY A O 1
ATOM 6125 N N . GLU A 1 798 ? -46.314 -10.645 51.065 1.00 87.69 798 GLU A N 1
ATOM 6126 C CA . GLU A 1 798 ? -45.985 -9.293 50.576 1.00 87.69 798 GLU A CA 1
ATOM 6127 C C . GLU A 1 798 ? -46.998 -8.219 51.009 1.00 87.69 798 GLU A C 1
ATOM 6129 O O . GLU A 1 798 ? -46.776 -7.033 50.766 1.00 87.69 798 GLU A O 1
ATOM 6134 N N . THR A 1 799 ? -48.098 -8.607 51.663 1.00 92.69 799 THR A N 1
ATOM 6135 C CA . THR A 1 799 ? -49.148 -7.668 52.081 1.00 92.69 799 THR A CA 1
ATOM 6136 C C . THR A 1 799 ? -48.748 -6.982 53.381 1.00 92.69 799 THR A C 1
ATOM 6138 O O . THR A 1 799 ? -48.477 -7.650 54.377 1.00 92.69 799 THR A O 1
ATOM 6141 N N . VAL A 1 800 ? -48.752 -5.649 53.398 1.00 95.94 800 VAL A N 1
ATOM 6142 C CA . VAL A 1 800 ? -48.550 -4.865 54.624 1.00 95.94 800 VAL A CA 1
ATOM 6143 C C . VAL A 1 800 ? -49.829 -4.908 55.458 1.00 95.94 800 VAL A C 1
ATOM 6145 O O . VAL A 1 800 ? -50.879 -4.449 55.013 1.00 95.94 800 VAL A O 1
ATOM 6148 N N . ARG A 1 801 ? -49.743 -5.475 56.663 1.00 95.94 801 ARG A N 1
ATOM 6149 C CA . ARG A 1 801 ? -50.845 -5.534 57.636 1.00 95.94 801 ARG A CA 1
ATOM 6150 C C . ARG A 1 801 ? -50.875 -4.308 58.534 1.00 95.94 801 ARG A C 1
ATOM 6152 O O . ARG A 1 801 ? -51.949 -3.796 58.828 1.00 95.94 801 ARG A O 1
ATOM 6159 N N . ARG A 1 802 ? -49.698 -3.810 58.912 1.00 96.25 802 ARG A N 1
ATOM 6160 C CA . ARG A 1 802 ? -49.557 -2.642 59.781 1.00 96.25 802 ARG A CA 1
ATOM 6161 C C . ARG A 1 802 ? -48.346 -1.817 59.409 1.00 96.25 802 ARG A C 1
ATOM 6163 O O . ARG A 1 802 ? -47.333 -2.365 58.984 1.00 96.25 802 ARG A O 1
ATOM 6170 N N . VAL A 1 803 ? -48.465 -0.513 59.628 1.00 96.88 803 VAL A N 1
ATOM 6171 C CA . VAL A 1 803 ? -47.383 0.462 59.520 1.00 96.88 803 VAL A CA 1
ATOM 6172 C C . VAL A 1 803 ? -47.298 1.226 60.836 1.00 96.88 803 VAL A C 1
ATOM 6174 O O . VAL A 1 803 ? -48.321 1.662 61.362 1.00 96.88 803 VAL A O 1
ATOM 6177 N N . ALA A 1 804 ? -46.088 1.395 61.352 1.00 96.50 804 ALA A N 1
ATOM 6178 C CA . ALA A 1 804 ? -45.783 2.241 62.496 1.00 96.50 804 ALA A CA 1
ATOM 6179 C C . ALA A 1 804 ? -44.569 3.122 62.182 1.00 96.50 804 ALA A C 1
ATOM 6181 O O . ALA A 1 804 ? -43.671 2.707 61.447 1.00 96.50 804 ALA A O 1
ATOM 6182 N N . GLU A 1 805 ? -44.534 4.324 62.752 1.00 96.94 805 GLU A N 1
ATOM 6183 C CA . GLU A 1 805 ? -43.366 5.204 62.707 1.00 96.94 805 GLU A CA 1
ATOM 6184 C C . GLU A 1 805 ? -42.850 5.447 64.126 1.00 96.94 805 GLU A C 1
ATOM 6186 O O . GLU A 1 805 ? -43.631 5.727 65.036 1.00 96.94 805 GLU A O 1
ATOM 6191 N N . VAL A 1 806 ? -41.540 5.293 64.322 1.00 97.00 806 VAL A N 1
ATOM 6192 C CA . VAL A 1 806 ? -40.876 5.409 65.629 1.00 97.00 806 VAL A CA 1
ATOM 6193 C C . VAL A 1 806 ? -39.608 6.252 65.521 1.00 97.00 806 VAL A C 1
ATOM 6195 O O . VAL A 1 806 ? -38.942 6.245 64.488 1.00 97.00 806 VAL A O 1
ATOM 6198 N N . SER A 1 807 ? -39.264 6.971 66.589 1.00 95.69 807 SER A N 1
ATOM 6199 C CA . SER A 1 807 ? -38.076 7.839 66.669 1.00 95.69 807 SER A CA 1
ATOM 6200 C C . SER A 1 807 ? -36.871 7.193 67.352 1.00 95.69 807 SER A C 1
ATOM 6202 O O . SER A 1 807 ? -35.851 7.839 67.558 1.00 95.69 807 SER A O 1
ATOM 6204 N N . GLU A 1 808 ? -36.991 5.924 67.729 1.00 94.12 808 GLU A N 1
ATOM 6205 C CA . GLU A 1 808 ? -35.938 5.140 68.367 1.00 94.12 808 GLU A CA 1
ATOM 6206 C C . GLU A 1 808 ? -35.834 3.779 67.665 1.00 94.12 808 GLU A C 1
ATOM 6208 O O . GLU A 1 808 ? -36.815 3.333 67.057 1.00 94.12 808 GLU A O 1
ATOM 6213 N N . PRO A 1 809 ? -34.688 3.076 67.740 1.00 95.38 809 PRO A N 1
ATOM 6214 C CA . PRO A 1 809 ? -34.496 1.785 67.079 1.00 95.38 809 PRO A CA 1
ATOM 6215 C C . PRO A 1 809 ? -35.163 0.620 67.842 1.00 95.38 809 PRO A C 1
ATOM 6217 O O . PRO A 1 809 ? -34.588 -0.459 68.036 1.00 95.38 809 PRO A O 1
ATOM 6220 N N . VAL A 1 810 ? -36.379 0.866 68.329 1.00 96.31 810 VAL A N 1
ATOM 6221 C CA . VAL A 1 810 ? -37.211 -0.040 69.111 1.00 96.31 810 VAL A CA 1
ATOM 6222 C C . VAL A 1 810 ? -38.686 0.239 68.825 1.00 96.31 810 VAL A C 1
ATOM 6224 O O . VAL A 1 810 ? -39.117 1.387 68.735 1.00 96.31 810 VAL A O 1
ATOM 6227 N N . TRP A 1 811 ? -39.482 -0.819 68.700 1.00 97.25 811 TRP A N 1
ATOM 6228 C CA . TRP A 1 811 ? -40.931 -0.715 68.572 1.00 97.25 811 TRP A CA 1
ATOM 6229 C C . TRP A 1 811 ? -41.614 -1.837 69.344 1.00 97.25 811 TRP A C 1
ATOM 6231 O O . TRP A 1 811 ? -41.265 -3.008 69.197 1.00 97.25 811 TRP A O 1
ATOM 6241 N N . PHE A 1 812 ? -42.586 -1.479 70.178 1.00 96.75 812 PHE A N 1
ATOM 6242 C CA . PHE A 1 812 ? -43.426 -2.444 70.872 1.00 96.75 812 PHE A CA 1
ATOM 6243 C C . PHE A 1 812 ? -44.716 -2.656 70.082 1.00 96.75 812 PHE A C 1
ATOM 6245 O O . PHE A 1 812 ? -45.432 -1.697 69.799 1.00 96.75 812 PHE A O 1
ATOM 6252 N N . TYR A 1 813 ? -44.994 -3.910 69.740 1.00 96.44 813 TYR A N 1
ATOM 6253 C CA . TYR A 1 813 ? -46.177 -4.348 69.014 1.00 96.44 813 TYR A CA 1
ATOM 6254 C C . TYR A 1 813 ? -47.141 -5.048 69.982 1.00 96.44 813 TYR A C 1
ATOM 6256 O O . TYR A 1 813 ? -46.881 -6.189 70.374 1.00 96.44 813 TYR A O 1
ATOM 6264 N N . PRO A 1 814 ? -48.222 -4.378 70.421 1.00 96.25 814 PRO A N 1
ATOM 6265 C CA . PRO A 1 814 ? -49.140 -4.933 71.411 1.00 96.25 814 PRO A CA 1
ATOM 6266 C C . PRO A 1 814 ? -49.835 -6.208 70.921 1.00 96.25 814 PRO A C 1
ATOM 6268 O O . PRO A 1 814 ? -50.236 -6.302 69.762 1.00 96.25 814 PRO A O 1
ATOM 6271 N N . ALA A 1 815 ? -50.092 -7.159 71.823 1.00 94.00 815 ALA A N 1
ATOM 6272 C CA . ALA A 1 815 ? -50.783 -8.408 71.479 1.00 94.00 815 ALA A CA 1
ATOM 6273 C C . ALA A 1 815 ? -52.194 -8.180 70.894 1.00 94.00 815 ALA A C 1
ATOM 6275 O O . ALA A 1 815 ? -52.659 -8.963 70.071 1.00 94.00 815 ALA A O 1
ATOM 6276 N N . ALA A 1 816 ? -52.875 -7.095 71.283 1.00 94.62 816 ALA A N 1
ATOM 6277 C CA . ALA A 1 816 ? -54.176 -6.719 70.721 1.00 94.62 816 ALA A CA 1
ATOM 6278 C C . ALA A 1 816 ? -54.085 -6.305 69.240 1.00 94.62 816 ALA A C 1
ATOM 6280 O O . ALA A 1 816 ? -54.972 -6.627 68.447 1.00 94.62 816 ALA A O 1
ATOM 6281 N N . ASP A 1 817 ? -53.000 -5.626 68.864 1.00 95.38 817 ASP A N 1
ATOM 6282 C CA . ASP A 1 817 ? -52.728 -5.258 67.477 1.00 95.38 817 ASP A CA 1
ATOM 6283 C C . ASP A 1 817 ? -52.348 -6.496 66.653 1.00 95.38 817 ASP A C 1
ATOM 6285 O O . ASP A 1 817 ? -52.832 -6.659 65.535 1.00 95.38 817 ASP A O 1
ATOM 6289 N N . GLU A 1 818 ? -51.583 -7.425 67.234 1.00 94.12 818 GLU A N 1
ATOM 6290 C CA . GLU A 1 818 ? -51.263 -8.715 66.606 1.00 94.12 818 GLU A CA 1
ATOM 6291 C C . GLU A 1 818 ? -52.504 -9.560 66.321 1.00 94.12 818 GLU A C 1
ATOM 6293 O O . GLU A 1 818 ? -52.635 -10.102 65.228 1.00 94.12 818 GLU A O 1
ATOM 6298 N N . LEU A 1 819 ? -53.451 -9.619 67.259 1.00 93.88 819 LEU A N 1
ATOM 6299 C CA . LEU A 1 819 ? -54.730 -10.316 67.075 1.00 93.88 819 LEU A CA 1
ATOM 6300 C C . LEU A 1 819 ? -55.685 -9.601 66.105 1.00 93.88 819 LEU A C 1
ATOM 6302 O O . LEU A 1 819 ? -56.646 -10.206 65.635 1.00 93.88 819 LEU A O 1
ATOM 6306 N N . THR A 1 820 ? -55.445 -8.320 65.815 1.00 94.50 820 THR A N 1
ATOM 6307 C CA . THR A 1 820 ? -56.175 -7.586 64.770 1.00 94.50 820 THR A CA 1
ATOM 6308 C C . THR A 1 820 ? -55.596 -7.893 63.390 1.00 94.50 820 THR A C 1
ATOM 6310 O O . THR A 1 820 ? -56.337 -8.048 62.420 1.00 94.50 820 THR A O 1
ATOM 6313 N N . ASP A 1 821 ? -54.272 -8.001 63.303 1.00 94.06 821 ASP A N 1
ATOM 6314 C CA . ASP A 1 821 ? -53.556 -8.191 62.043 1.00 94.06 821 ASP A CA 1
ATOM 6315 C C . ASP A 1 821 ? -53.497 -9.671 61.614 1.00 94.06 821 ASP A C 1
ATOM 6317 O O . ASP A 1 821 ? -53.417 -9.963 60.416 1.00 94.06 821 ASP A O 1
ATOM 6321 N N . PHE A 1 822 ? -53.564 -10.601 62.575 1.00 93.50 822 PHE A N 1
ATOM 6322 C CA . PHE A 1 822 ? -53.475 -12.050 62.379 1.00 93.50 822 PHE A CA 1
ATOM 6323 C C . PHE A 1 822 ? -54.547 -12.812 63.181 1.00 93.50 822 PHE A C 1
ATOM 6325 O O . PHE A 1 822 ? -54.935 -12.390 64.265 1.00 93.50 822 PHE A O 1
ATOM 6332 N N . PRO A 1 823 ? -54.993 -13.996 62.711 1.00 90.31 823 PRO A N 1
ATOM 6333 C CA . PRO A 1 823 ? -56.035 -14.779 63.388 1.00 90.31 823 PRO A CA 1
ATOM 6334 C C . PRO A 1 823 ? -55.602 -15.384 64.737 1.00 90.31 823 PRO A C 1
ATOM 6336 O O . PRO A 1 823 ? -56.446 -15.852 65.498 1.00 90.31 823 PRO A O 1
ATOM 6339 N N . ALA A 1 824 ? -54.298 -15.424 65.018 1.00 91.81 824 ALA A N 1
ATOM 6340 C CA . ALA A 1 824 ? -53.714 -15.886 66.273 1.00 91.81 824 ALA A CA 1
ATOM 6341 C C . ALA A 1 824 ? -52.327 -15.256 66.460 1.00 91.81 824 ALA A C 1
ATOM 6343 O O . ALA A 1 824 ? -51.692 -14.859 65.478 1.00 91.81 824 ALA A O 1
ATOM 6344 N N . LEU A 1 825 ? -51.843 -15.232 67.707 1.00 91.50 825 LEU A N 1
ATOM 6345 C CA . LEU A 1 825 ? -50.463 -14.850 68.014 1.00 91.50 825 LEU A CA 1
ATOM 6346 C C . LEU A 1 825 ? -49.483 -15.762 67.261 1.00 91.50 825 LEU A C 1
ATOM 6348 O O . LEU A 1 825 ? -49.672 -16.979 67.195 1.00 91.50 825 LEU A O 1
ATOM 6352 N N . ARG A 1 826 ? -48.450 -15.166 66.673 1.00 91.06 826 ARG A N 1
ATOM 6353 C CA . ARG A 1 826 ? -47.511 -15.821 65.758 1.00 91.06 826 ARG A CA 1
ATOM 6354 C C . ARG A 1 826 ? -46.235 -16.237 66.483 1.00 91.06 826 ARG A C 1
ATOM 6356 O O . ARG A 1 826 ? -45.737 -15.528 67.340 1.00 91.06 826 ARG A O 1
ATOM 6363 N N . ASP A 1 827 ? -45.636 -17.351 66.104 1.00 91.88 827 ASP A N 1
ATOM 6364 C CA . ASP A 1 827 ? -44.269 -17.693 66.528 1.00 91.88 827 ASP A CA 1
ATOM 6365 C C . ASP A 1 827 ? -43.199 -17.014 65.647 1.00 91.88 827 ASP A C 1
ATOM 6367 O O . ASP A 1 827 ? -42.040 -16.908 66.039 1.00 91.88 827 ASP A O 1
ATOM 6371 N N . HIS A 1 828 ? -43.602 -16.516 64.471 1.00 94.12 828 HIS A N 1
ATOM 6372 C CA . HIS A 1 828 ? -42.764 -15.767 63.541 1.00 94.12 828 HIS A CA 1
ATOM 6373 C C . HIS A 1 828 ? -43.527 -14.594 62.921 1.00 94.12 828 HIS A C 1
ATOM 6375 O O . HIS A 1 828 ? -44.640 -14.766 62.408 1.00 94.12 828 HIS A O 1
ATOM 6381 N N . ILE A 1 829 ? -42.896 -13.419 62.874 1.00 93.94 829 ILE A N 1
ATOM 6382 C CA . ILE A 1 829 ? -43.432 -12.235 62.189 1.00 93.94 829 ILE A CA 1
ATOM 6383 C C . ILE A 1 829 ? -42.464 -11.790 61.098 1.00 93.94 829 ILE A C 1
ATOM 6385 O O . ILE A 1 829 ? -41.269 -11.600 61.329 1.00 93.94 829 ILE A O 1
ATOM 6389 N N . SER A 1 830 ? -43.000 -11.594 59.892 1.00 96.00 830 SER A N 1
ATOM 6390 C CA . SER A 1 830 ? -42.282 -10.913 58.820 1.00 96.00 830 SER A CA 1
ATOM 6391 C C . SER A 1 830 ? -42.367 -9.410 59.051 1.00 96.00 830 SER A C 1
ATOM 6393 O O . SER A 1 830 ? -43.459 -8.845 59.098 1.00 96.00 830 SER A O 1
ATOM 6395 N N . VAL A 1 831 ? -41.217 -8.756 59.166 1.00 95.94 831 VAL A N 1
ATOM 6396 C CA . VAL A 1 831 ? -41.118 -7.314 59.384 1.00 95.94 831 VAL A CA 1
ATOM 6397 C C . VAL A 1 831 ? -40.248 -6.675 58.310 1.00 95.94 831 VAL A C 1
ATOM 6399 O O . VAL A 1 831 ? -39.291 -7.275 57.807 1.00 95.94 831 VAL A O 1
ATOM 6402 N N . ARG A 1 832 ? -40.584 -5.438 57.955 1.00 96.56 832 ARG A N 1
ATOM 6403 C CA . ARG A 1 832 ? -39.759 -4.565 57.128 1.00 96.56 832 ARG A CA 1
ATOM 6404 C C . ARG A 1 832 ? -39.503 -3.263 57.869 1.00 96.56 832 ARG A C 1
ATOM 6406 O O . ARG A 1 832 ? -40.446 -2.580 58.245 1.00 96.56 832 ARG A O 1
ATOM 6413 N N . VAL A 1 833 ? -38.236 -2.918 58.065 1.00 96.75 833 VAL A N 1
ATOM 6414 C CA . VAL A 1 833 ? -37.826 -1.686 58.747 1.00 96.75 833 VAL A CA 1
ATOM 6415 C C . VAL A 1 833 ? -37.036 -0.815 57.777 1.00 96.75 833 VAL A C 1
ATOM 6417 O O . VAL A 1 833 ? -36.119 -1.295 57.108 1.00 96.75 833 VAL A O 1
ATOM 6420 N N . ARG A 1 834 ? -37.392 0.467 57.690 1.00 96.50 834 ARG A N 1
ATOM 6421 C CA . ARG A 1 834 ? -36.679 1.486 56.908 1.00 96.50 834 ARG A CA 1
ATOM 6422 C C . ARG A 1 834 ? -36.319 2.653 57.807 1.00 96.50 834 ARG A C 1
ATOM 6424 O O . ARG A 1 834 ? -37.174 3.118 58.552 1.00 96.50 834 ARG A O 1
ATOM 6431 N N . GLN A 1 835 ? -35.100 3.161 57.686 1.00 95.56 835 GLN A N 1
ATOM 6432 C CA . GLN A 1 835 ? -34.774 4.487 58.203 1.00 95.56 835 GLN A CA 1
ATOM 6433 C C . GLN A 1 835 ? -35.352 5.547 57.252 1.00 95.56 835 GLN A C 1
ATOM 6435 O O . GLN A 1 835 ? -35.293 5.392 56.027 1.00 95.56 835 GLN A O 1
ATOM 6440 N N . LEU A 1 836 ? -35.967 6.588 57.806 1.00 94.69 836 LEU A N 1
ATOM 6441 C CA . LEU A 1 836 ? -36.536 7.705 57.055 1.00 94.69 836 LEU A CA 1
ATOM 6442 C C . LEU A 1 836 ? -35.507 8.831 56.969 1.00 94.69 836 LEU A C 1
ATOM 6444 O O . LEU A 1 836 ? -34.792 9.096 57.933 1.00 94.69 836 LEU A O 1
ATOM 6448 N N . GLY A 1 837 ? -35.429 9.478 55.808 1.00 93.31 837 GLY A N 1
ATOM 6449 C CA . GLY A 1 837 ? -34.490 10.565 55.549 1.00 93.31 837 GLY A CA 1
ATOM 6450 C C . GLY A 1 837 ? -35.192 11.828 55.070 1.00 93.31 837 GLY A C 1
ATOM 6451 O O . GLY A 1 837 ? -36.347 11.798 54.639 1.00 93.31 837 GLY A O 1
ATOM 6452 N N . ARG A 1 838 ? -34.483 12.959 55.126 1.00 91.56 838 ARG A N 1
ATOM 6453 C CA . ARG A 1 838 ? -34.990 14.249 54.641 1.00 91.56 838 ARG A CA 1
ATOM 6454 C C . ARG A 1 838 ? -35.002 14.321 53.115 1.00 91.56 838 ARG A C 1
ATOM 6456 O O . ARG A 1 838 ? -35.970 14.810 52.544 1.00 91.56 838 ARG A O 1
ATOM 6463 N N . ALA A 1 839 ? -33.912 13.906 52.468 1.00 87.88 839 ALA A N 1
ATOM 6464 C CA . ALA A 1 839 ? -33.767 13.991 51.012 1.00 87.88 839 ALA A CA 1
ATOM 6465 C C . ALA A 1 839 ? -34.466 12.826 50.297 1.00 87.88 839 ALA A C 1
ATOM 6467 O O . ALA A 1 839 ? -35.136 13.030 49.287 1.00 87.88 839 ALA A O 1
ATOM 6468 N N . VAL A 1 840 ? -34.340 11.618 50.852 1.00 91.38 840 VAL A N 1
ATOM 6469 C CA . VAL A 1 840 ? -35.034 10.416 50.387 1.00 91.38 840 VAL A CA 1
ATOM 6470 C C . VAL A 1 840 ? -35.973 9.945 51.505 1.00 91.38 840 VAL A C 1
ATOM 6472 O O . VAL A 1 840 ? -35.493 9.429 52.516 1.00 91.38 840 VAL A O 1
ATOM 6475 N N . PRO A 1 841 ? -37.305 10.097 51.347 1.00 90.69 841 PRO A N 1
ATOM 6476 C CA . PRO A 1 841 ? -38.267 9.840 52.423 1.00 90.69 841 PRO A CA 1
ATOM 6477 C C . PRO A 1 841 ? -38.309 8.395 52.920 1.00 90.69 841 PRO A C 1
ATOM 6479 O O . PRO A 1 841 ? -38.826 8.130 53.996 1.00 90.69 841 PRO A O 1
ATOM 6482 N N . SER A 1 842 ? -37.828 7.431 52.139 1.00 90.81 842 SER A N 1
ATOM 6483 C CA . SER A 1 842 ? -37.817 6.017 52.513 1.00 90.81 842 SER A CA 1
ATOM 6484 C C . SER A 1 842 ? -36.487 5.396 52.119 1.00 90.81 842 SER A C 1
ATOM 6486 O O . SER A 1 842 ? -36.233 5.180 50.936 1.00 90.81 842 SER A O 1
ATOM 6488 N N . GLY A 1 843 ? -35.648 5.109 53.115 1.00 93.12 843 GLY A N 1
ATOM 6489 C CA . GLY A 1 843 ? -34.372 4.431 52.922 1.00 93.12 843 GLY A CA 1
ATOM 6490 C C . GLY A 1 843 ? -34.517 2.979 52.483 1.00 93.12 843 GLY A C 1
ATOM 6491 O O . GLY A 1 843 ? -35.626 2.461 52.301 1.00 93.12 843 GLY A O 1
ATOM 6492 N N . VAL A 1 844 ? -33.384 2.299 52.328 1.00 94.38 844 VAL A N 1
ATOM 6493 C CA . VAL A 1 844 ? -33.335 0.879 51.964 1.00 94.38 844 VAL A CA 1
ATOM 6494 C C . VAL A 1 844 ? -34.020 0.043 53.055 1.00 94.38 844 VAL A C 1
ATOM 6496 O O . VAL A 1 844 ? -33.921 0.336 54.245 1.00 94.38 844 VAL A O 1
ATOM 6499 N N . ALA A 1 845 ? -34.772 -0.982 52.654 1.00 93.56 845 ALA A N 1
ATOM 6500 C CA . ALA A 1 845 ? -35.496 -1.835 53.591 1.00 93.56 845 ALA A CA 1
ATOM 6501 C C . ALA A 1 845 ? -34.625 -2.965 54.128 1.00 93.56 845 ALA A C 1
ATOM 6503 O O . ALA A 1 845 ? -34.076 -3.750 53.359 1.00 93.56 845 ALA A O 1
ATOM 6504 N N . ALA A 1 846 ? -34.636 -3.126 55.446 1.00 93.75 846 ALA A N 1
ATOM 6505 C CA . ALA A 1 846 ? -34.280 -4.375 56.092 1.00 93.75 846 ALA A CA 1
ATOM 6506 C C . ALA A 1 846 ? -35.539 -5.245 56.205 1.00 93.75 846 ALA A C 1
ATOM 6508 O O . ALA A 1 846 ? -36.500 -4.846 56.861 1.00 93.75 846 ALA A O 1
ATOM 6509 N N . LYS A 1 847 ? -35.564 -6.409 55.547 1.00 93.06 847 LYS A N 1
ATOM 6510 C CA . LYS A 1 847 ? -36.676 -7.374 55.615 1.00 93.06 847 LYS A CA 1
ATOM 6511 C C . LYS A 1 847 ? -36.189 -8.643 56.306 1.00 93.06 847 LYS A C 1
ATOM 6513 O O . LYS A 1 847 ? -35.167 -9.196 55.910 1.00 93.06 847 LYS A O 1
ATOM 6518 N N . ALA A 1 848 ? -36.924 -9.109 57.308 1.00 93.00 848 ALA A N 1
ATOM 6519 C CA . ALA A 1 848 ? -36.616 -10.347 58.013 1.00 93.00 848 ALA A CA 1
ATOM 6520 C C . ALA A 1 848 ? -37.899 -11.059 58.450 1.00 93.00 848 ALA A C 1
ATOM 6522 O O . ALA A 1 848 ? -38.888 -10.411 58.786 1.00 93.00 848 ALA A O 1
ATOM 6523 N N . VAL A 1 849 ? -37.864 -12.392 58.469 1.00 94.44 849 VAL A N 1
ATOM 6524 C CA . VAL A 1 849 ? -38.848 -13.211 59.185 1.00 94.44 849 VAL A CA 1
ATOM 6525 C C . VAL A 1 849 ? -38.224 -13.545 60.529 1.00 94.44 849 VAL A C 1
ATOM 6527 O O . VAL A 1 849 ? -37.257 -14.303 60.587 1.00 94.44 849 VAL A O 1
ATOM 6530 N N . LEU A 1 850 ? -38.716 -12.907 61.585 1.00 92.88 850 LEU A N 1
ATOM 6531 C CA . LEU A 1 850 ? -38.127 -12.997 62.913 1.00 92.88 850 LEU A CA 1
ATOM 6532 C C . LEU A 1 850 ? -38.860 -14.064 63.733 1.00 92.88 850 LEU A C 1
ATOM 6534 O O . LEU A 1 850 ? -40.085 -13.968 63.837 1.00 92.88 850 LEU A O 1
ATOM 6538 N N . PRO A 1 851 ? -38.149 -15.054 64.302 1.00 91.12 851 PRO A N 1
ATOM 6539 C CA . PRO A 1 851 ? -38.696 -15.893 65.364 1.00 91.12 851 PRO A CA 1
ATOM 6540 C C . PRO A 1 851 ? -38.879 -15.052 66.636 1.00 91.12 851 PRO A C 1
ATOM 6542 O O . PRO A 1 851 ? -38.103 -14.118 66.858 1.00 91.12 851 PRO A O 1
ATOM 6545 N N . ILE A 1 852 ? -39.903 -15.358 67.437 1.00 87.38 852 ILE A N 1
ATOM 6546 C CA . ILE A 1 852 ? -40.361 -14.505 68.551 1.00 87.38 852 ILE A CA 1
ATOM 6547 C C . ILE A 1 852 ? -40.392 -15.247 69.879 1.00 87.38 852 ILE A C 1
ATOM 6549 O O . ILE A 1 852 ? -40.923 -16.381 69.900 1.00 87.38 852 ILE A O 1
#

Organism: Agrobacterium tumefaciens (NCBI:txid358)

Radius of gyration: 43.6 Å; chains: 1; bounding box: 93×79×135 Å